Protein 4USA (pdb70)

Organism: Megalodesulfovibrio gigas (NCBI:txid879)

B-factor: mean 15.44, std 10.73, range [4.7, 151.15]

Nearest PDB structures (foldseek):
  4c7z-assembly1_A  TM=1.001E+00  e=0.000E+00  Megalodesulfovibrio gigas
  1dgj-assembly1_A  TM=9.928E-01  e=0.000E+00  Desulfovibrio desulfuricans
  3zyv-assembly2_C  TM=8.723E-01  e=9.857E-72  Mus musculus
  7dqx-assembly1_D  TM=8.666E-01  e=4.915E-52  Paenarthrobacter nicotinovorans
  3hrd-assembly1_E  TM=9.427E-01  e=1.281E-42  Eubacterium barkeri

CATH classification: 3.10.20.30 (+6 more: 1.10.150.120, 3.90.1170.50, 3.30.365.10)

Foldseek 3Di:
DDWAFEAELRRTDGDDDDQQDFQLCCCCQVVVLLLQFAFFLPQQAQLRWKAKQLDTGRRSPDGNVNRHRHIYIYFLLSCAALVGHALLLLLCQLLLVFQLLSLQRRLSNQLVSQCVVPLQDDLVSSQVSCQVSNHAALFFLCLSSSRSSNRSSCCVVVNDPSCVSHDDQDPVNALFQAFNGFPCSNCSNSSNAQFQVSVVSVDDQQAWEKDFLWAQALKWFWDDKALVVLCPFPFWDDKAFLVLFQFQQFFALVCPDPQFQDRRRQHGNAHTMHQATGGGGMMIIGRDNVSNHVSSVVMDIDIGGDDFFQAQVSLQPPPHDDRRPPARQFGAKFKAWFADDCPVLQVPFPDKDKDKFKFFWFASPQSHFWKKKWAQDPVRAIEIETQAQFFLVRLNRQCNRRPHDSVRYKYFYGSARFDQFLNPDDFCRNVNSSVNVSVNTMYMYGDHLLCSQQRTATAWMKTKMKMWGHHLVLETEEMEMEIETEFEARCNCQNVLQLVLLQAQVFFFFYRGYIYMYIYGYGSGGGHTDGQQRNLLNRQLRNFLRLLVRCVVSVHDSLVSSLVTGADPPGAGSQRHHAQDGCSNVLSVVCVVVQVVLQVVQVVPADPFKFKFKFKGKFKFFAAFFFWGKFKWKWFQDPVRAIEIFAQRARSSLRPSLLLLLLLCVLQVVQPHNSVSYHYDGHMPVPGTSRGGPPRLHCQFHVSVFSSQNSNQQQVQQADPVGHGHHPVRQVVVVGDGMGMGMDIPNQWDAQDRHNSHTRTHLHMKIKMKMWMWIARLVQQDIATAAMEIAIAFFTGSHVSSQSSLLSSLLQVLLQSAAFAHSSDSPQCSRCVSRRPDRSRRRHSHYYYHYPYRFGPRGRNRGGGRNNRNNSHSSSRVQRGVCRGQVFHDRYDHSYRVNSNVRNVD

Sequence (906 aa):
MIQKVITTVNGIIEQQNLLFVDAEALLSDVLRQQLGLTGVKVGCEQQGQCGACSVILDGKVVRACVTKMKRVADGAQITTIEGVGQPPEENLHPLQKAWVLHGGAQCGFCSPGFIVSAKGLLDTNADPSREDVRDWFQKHRNACRCTGYKPLVDAVMDAAAVINGKKPETDLEFKMPADGRIIWGSKYPRPTAVAKVTGTLDYGADLGLKKMPAAGGTLHLAMVQAKVSHANIKGIDTSEALTMPGVHSVITHKDVKKKGKNRITGLITFPTNKGDGWDRPPILDDEKVFQYGDCIALVCADSEANARAAAEKVKVDLLEELPAYMSGPAAAAEDAIEIHPGTPNVYFEQPIVKGEDTGPIFASADVVTVEGDFYVGRQPHMPIEPDVAFAYMGDDGKCYIHSKSIGVHLHLYMIAPGVGLEPDQLVLVANPMGGTFGYKFFSPTSEALVAVAAMATGRPVHLRYNYQQQQQQYTGKRSPWEMNVKKFAAKKDGTLLAMESDWLVDHGPYSEFGDLLTLRGAQFIGAGYNIPNIRGLGRRTVATNHVWGSAFRGYGAPQSMFASECLMDMLAEKLGMDPLELRYKNAYRPGDTNPTGQEPEVFSLPDDMIDQLRPKKYQAALEKAQKESTATHKKKKGVGISIGVYGSGLLDGPDASEAWAELNADGTITVHTAWEDHGQGADIGCVGTAHEALRPMGVAPEKIKKFTWPNTATTPNSGPSGGSRQQVMTGNAIRVACENLLKKACEKPPGGGGYYTYDELKAADKPTKITGNWTASSGATHCDAVTGLGKPFVVYMYGVFMAEVTVDVATGQQTTVDGMMTLMADLGSLCNQLATDGQIYGGLAQGIGLALSEDFEDDIKKHATLVGAGFPFIKQQIPDKKLDIVYVNHPRPDGPFGASGVGELPLTSPHAAIINAIKSATGVVRIYRLPAYPEKVLLEALKA

Secondary structure (DSSP, 8-state):
-EEEEEEETTEEEEEEE-TTSBHHHIIIIIS--TTS--SSSSSSS-TTEEEETTEEEEGGG-BGGGS-TT-EEE-HHHH-BTTB--HHHHHHHHHT--SS-TTHHHHHHHHHHHHHH-SS--HHHHHHHHHHTT---SSS-SHHHHHHHHHHHHHHTTSS-GGGGS----TT---TTB-PPPTTHHHHHHT-S--HHHHHHTS-TTPEEEEEEE-SSSSEEEEEEE-HHHHTSTTEEEEE-GGG--S-SEE--SS--TT-SS-S--EE----EE-STT-EEEEEEESSHHHHHHHHTT-EEEEEE-----SHHHHHSTTPPPSSTTS-SEEEEEEEEESS-HHHHHHH-SEEEEEEEEE-------SSPPEEEEEE-TTS-EEEEE--S-HHHHHHHHHHHHT--GGGEEEEEPP-S--TTGGGS-SSHHHHHHHHHHHSS-EEEE--HHHHHHSS-BPPPEEEEEEEEE-TT--EEEEEEEEEEE-TT--TTHHHHHHHHHHHTTTTB---EEEEEEEEE--SSPPB---TTTTHHHHHHHHHHHHHHHHHHHT--HHHHHHHHB--TT---TTSPPPS---HHHHHHHHHHHHHHHHHHHHHH--SSEEEEEEEEEEEEESSSTTT-EEEEEEEE-TTS-EEEE-----SSS-HHHHHHHHHHHHHGGGT--GGGEEE---BTTTS-----S-TT-HHHHHHHHHHHHHHHHHHHHBPTTSSB--HHHHHHTT---EEEEEEE-TT-BPPPTTT--SB--S-EEEEEEEEEEEEETTT--EEEEEEEEEEE-SS-SBHHHHHHHHHHHHHHHHHHHHT----STTGGGSTTTTT---GGGS-S-EEEEE-----TTSGGG----TTGGGSSHHHHHHHHHHHHHS----BS---HHHHHHHHH-

Radius of gyration: 27.02 Å; Cα contacts (8 Å, |Δi|>4): 2556; chains: 1; bounding box: 62×77×76 Å

Solvent-accessible surface area: 29485 Å² total

InterPro domains:
  IPR000674 Aldehyde oxidase/xanthine dehydrogenase, a/b hammerhead [PF01315] (191-308)
  IPR000674 Aldehyde oxidase/xanthine dehydrogenase, a/b hammerhead [SM01008] (190-308)
  IPR001041 2Fe-2S ferredoxin-type iron-sulfur binding domain [PF00111] (6-60)
  IPR001041 2Fe-2S ferredoxin-type iron-sulfur binding domain [PS51085] (2-79)
  IPR001041 2Fe-2S ferredoxin-type iron-sulfur binding domain [cd00207] (5-74)
  IPR002888 [2Fe-2S]-binding [PF01799] (75-149)
  IPR006058 2Fe-2S ferredoxin, iron-sulphur binding site [PS00197] (40-48)
  IPR008274 Aldehyde oxidase/xanthine dehydrogenase, first molybdopterin binding domain [PF02738] (325-567)
  IPR012675 Beta-grasp domain superfamily [G3DSA:3.10.20.30] (1-74)
  IPR016208 Aldehyde oxidase/xanthine dehydrogenase-like [PTHR11908] (187-904)
  IPR036010 2Fe-2S ferredoxin-like superfamily [SSF54292] (6-89)
  IPR036856 Aldehyde oxidase/xanthine dehydrogenase, a/b hammerhead superfamily [SSF54665] (166-330)
  IPR036884 [2Fe-2S]-binding domain superfamily [SSF47741] (86-190)
  IPR037165 Aldehyde oxidase/xanthine dehydrogenase, molybdopterin binding domain superfamily [SSF56003] (314-906)
  IPR046867 Aldehyde oxidase/xanthine dehydrogenase, second molybdopterin binding domain [PF20256] (594-845)
  IPR054705 Molybdopterin-dependent aldehyde oxidoreductase [NF045668] (2-906)

Structure (mmCIF, N/CA/C/O backbone):
data_4USA
#
_entry.id   4USA
#
_cell.length_a   143.143
_cell.length_b   143.143
_cell.length_c   161.954
_cell.angle_alpha   90.00
_cell.angle_beta   90.00
_cell.angle_gamma   120.00
#
_symmetry.space_group_name_H-M   'P 61 2 2'
#
loop_
_entity.id
_entity.type
_entity.pdbx_description
1 polymer 'ALDEHYDE OXIDOREDUCTASE'
2 non-polymer 'FE2/S2 (INORGANIC) CLUSTER'
3 non-polymer 'ISOPROPYL ALCOHOL'
4 non-polymer 'BICARBONATE ION'
5 non-polymer 'MAGNESIUM ION'
6 non-polymer 'CHLORIDE ION'
7 non-polymer '(MOLYBDOPTERIN-CYTOSINE DINUCLEOTIDE-S,S)-DIOXO-AQUA-MOLYBDENUM(V)'
8 non-polymer 'HYDROCINNAMIC ACID'
9 water water
#
loop_
_atom_site.group_PDB
_atom_site.id
_atom_site.type_symbol
_atom_site.label_atom_id
_atom_site.label_alt_id
_atom_site.label_comp_id
_atom_site.label_asym_id
_atom_site.label_entity_id
_atom_site.label_seq_id
_atom_site.pdbx_PDB_ins_code
_atom_site.Cartn_x
_atom_site.Cartn_y
_atom_site.Cartn_z
_atom_site.occupancy
_atom_site.B_iso_or_equiv
_atom_site.auth_seq_id
_atom_site.auth_comp_id
_atom_site.auth_asym_id
_atom_site.auth_atom_id
_atom_site.pdbx_PDB_model_num
ATOM 1 N N . MET A 1 1 ? -32.090 19.951 -23.448 1.00 15.97 1 MET A N 1
ATOM 2 C CA . MET A 1 1 ? -32.093 21.421 -23.814 1.00 14.05 1 MET A CA 1
ATOM 3 C C . MET A 1 1 ? -33.522 21.806 -23.989 1.00 12.04 1 MET A C 1
ATOM 4 O O . MET A 1 1 ? -34.371 20.960 -24.307 1.00 13.15 1 MET A O 1
ATOM 9 N N . ILE A 1 2 ? -33.807 23.089 -23.817 1.00 11.60 2 ILE A N 1
ATOM 10 C CA . ILE A 1 2 ? -35.157 23.605 -24.032 1.00 11.56 2 ILE A CA 1
ATOM 11 C C . ILE A 1 2 ? -35.086 24.967 -24.712 1.00 11.20 2 ILE A C 1
ATOM 12 O O . ILE A 1 2 ? -34.170 25.769 -24.474 1.00 12.37 2 ILE A O 1
ATOM 21 N N . GLN A 1 3 ? -36.075 25.229 -25.565 1.00 10.88 3 GLN A N 1
ATOM 22 C CA . GLN A 1 3 ? -36.317 26.546 -26.137 1.00 10.46 3 GLN A CA 1
ATOM 23 C C . GLN A 1 3 ? -37.143 27.339 -25.160 1.00 11.65 3 GLN A C 1
ATOM 24 O O . GLN A 1 3 ? -38.177 26.851 -24.676 1.00 14.54 3 GLN A O 1
ATOM 30 N N . LYS A 1 4 ? -36.758 28.583 -24.915 1.00 11.05 4 LYS A N 1
ATOM 31 C CA . LYS A 1 4 ? -37.540 29.503 -24.098 1.00 13.31 4 LYS A CA 1
ATOM 32 C C . LYS A 1 4 ? -37.597 30.832 -24.809 1.00 13.20 4 LYS A C 1
ATOM 33 O O . LYS A 1 4 ? -36.549 31.459 -25.056 1.00 16.68 4 LYS A O 1
ATOM 39 N N . VAL A 1 5 ? -38.792 31.306 -25.080 1.00 12.38 5 VAL A N 1
ATOM 40 C CA . VAL A 1 5 ? -38.988 32.580 -25.764 1.00 11.95 5 VAL A CA 1
ATOM 41 C C . VAL A 1 5 ? -39.377 33.566 -24.685 1.00 12.11 5 VAL A C 1
ATOM 42 O O . VAL A 1 5 ? -40.441 33.408 -24.052 1.00 13.83 5 VAL A O 1
ATOM 46 N N . ILE A 1 6 ? -38.507 34.537 -24.434 1.00 11.00 6 ILE A N 1
ATOM 47 C CA . ILE A 1 6 ? -38.674 35.492 -23.358 1.00 10.86 6 ILE A CA 1
ATOM 48 C C . ILE A 1 6 ? -38.337 36.859 -23.886 1.00 10.47 6 ILE A C 1
ATOM 49 O O . ILE A 1 6 ? -37.996 37.015 -25.062 1.00 12.44 6 ILE A O 1
ATOM 54 N N . THR A 1 7 ? -38.456 37.881 -23.061 1.00 9.93 7 THR A N 1
ATOM 55 C CA A THR A 1 7 ? -38.061 39.233 -23.406 0.70 9.73 7 THR A CA 1
ATOM 56 C CA B THR A 1 7 ? -37.962 39.182 -23.472 0.30 10.47 7 THR A CA 1
ATOM 57 C C . THR A 1 7 ? -36.907 39.649 -22.508 1.00 9.99 7 THR A C 1
ATOM 58 O O . THR A 1 7 ? -37.044 39.558 -21.280 1.00 11.62 7 THR A O 1
ATOM 65 N N . VAL A 1 8 ? -35.807 40.111 -23.094 1.00 9.00 8 VAL A N 1
ATOM 66 C CA . VAL A 1 8 ? -34.648 40.564 -22.345 1.00 9.24 8 VAL A CA 1
ATOM 67 C C . VAL A 1 8 ? -34.398 42.012 -22.748 1.00 9.22 8 VAL A C 1
ATOM 68 O O . VAL A 1 8 ? -34.214 42.315 -23.923 1.00 9.83 8 VAL A O 1
ATOM 72 N N . ASN A 1 9 ? -34.439 42.928 -21.778 1.00 8.99 9 ASN A N 1
ATOM 73 C CA . ASN A 1 9 ? -34.255 44.343 -22.052 1.00 10.19 9 ASN A CA 1
ATOM 74 C C . ASN A 1 9 ? -35.167 44.834 -23.161 1.00 10.55 9 ASN A C 1
ATOM 75 O O . ASN A 1 9 ? -34.768 45.626 -24.017 1.00 11.93 9 ASN A O 1
ATOM 80 N N . GLY A 1 10 ? -36.407 44.348 -23.135 1.00 10.87 10 GLY A N 1
ATOM 81 C CA . GLY A 1 10 ? -37.402 44.799 -24.067 1.00 11.90 10 GLY A CA 1
ATOM 82 C C . GLY A 1 10 ? -37.418 44.128 -25.402 1.00 12.40 10 GLY A C 1
ATOM 83 O O . GLY A 1 10 ? -38.302 44.458 -26.194 1.00 15.81 10 GLY A O 1
ATOM 84 N N . ILE A 1 11 ? -36.505 43.209 -25.670 1.00 10.95 11 ILE A N 1
ATOM 85 C CA A ILE A 1 11 ? -36.382 42.586 -26.973 0.60 12.12 11 ILE A CA 1
ATOM 86 C CA B ILE A 1 11 ? -36.338 42.584 -26.981 0.40 11.94 11 ILE A CA 1
ATOM 87 C C . ILE A 1 11 ? -36.657 41.100 -26.830 1.00 10.94 11 ILE A C 1
ATOM 88 O O . ILE A 1 11 ? -36.061 40.415 -25.979 1.00 11.15 11 ILE A O 1
ATOM 97 N N . GLU A 1 12 ? -37.527 40.572 -27.685 1.00 11.17 12 GLU A N 1
ATOM 98 C CA . GLU A 1 12 ? -37.801 39.137 -27.649 1.00 11.15 12 GLU A CA 1
ATOM 99 C C . GLU A 1 12 ? -36.531 38.360 -28.011 1.00 10.38 12 GLU A C 1
ATOM 100 O O . GLU A 1 12 ? -35.838 38.657 -28.969 1.00 11.59 12 GLU A O 1
ATOM 106 N N . GLN A 1 13 ? -36.282 37.336 -27.196 1.00 10.30 13 GLN A N 1
ATOM 107 C CA A GLN A 1 13 ? -35.137 36.430 -27.368 0.70 10.85 13 GLN A CA 1
ATOM 108 C CA B GLN A 1 13 ? -35.156 36.472 -27.335 0.30 11.16 13 GLN A CA 1
ATOM 109 C C . GLN A 1 13 ? -35.618 35.023 -27.475 1.00 11.46 13 GLN A C 1
ATOM 110 O O . GLN A 1 13 ? -36.338 34.523 -26.593 1.00 13.67 13 GLN A O 1
ATOM 121 N N . ASN A 1 14 ? -35.174 34.366 -28.536 1.00 10.27 14 ASN A N 1
ATOM 122 C CA . ASN A 1 14 ? -35.439 32.960 -28.797 1.00 9.94 14 ASN A CA 1
ATOM 123 C C . ASN A 1 14 ? -34.287 32.143 -28.230 1.00 10.17 14 ASN A C 1
ATOM 124 O O . ASN A 1 14 ? -33.298 31.927 -28.927 1.00 13.30 14 ASN A O 1
ATOM 129 N N . LEU A 1 15 ? -34.398 31.766 -26.958 1.00 10.30 15 LEU A N 1
ATOM 130 C CA A LEU A 1 15 ? -33.253 31.204 -26.240 0.80 11.37 15 LEU A CA 1
ATOM 131 C CA B LEU A 1 15 ? -33.307 31.247 -26.174 0.20 11.33 15 LEU A CA 1
ATOM 132 C C . LEU A 1 15 ? -33.245 29.708 -26.239 1.00 11.36 15 LEU A C 1
ATOM 133 O O . LEU A 1 15 ? -34.283 29.047 -26.145 1.00 13.92 15 LEU A O 1
ATOM 142 N N . PHE A 1 16 ? -32.047 29.165 -26.346 1.00 9.87 16 PHE A N 1
ATOM 143 C CA . PHE A 1 16 ? -31.821 27.729 -26.267 1.00 10.16 16 PHE A CA 1
ATOM 144 C C . PHE A 1 16 ? -30.876 27.469 -25.111 1.00 10.70 16 PHE A C 1
ATOM 145 O O . PHE A 1 16 ? -29.730 27.922 -25.158 1.00 11.06 16 PHE A O 1
ATOM 153 N N . VAL A 1 17 ? -31.389 26.824 -24.072 1.00 10.52 17 VAL A N 1
ATOM 154 C CA . VAL A 1 17 ? -30.676 26.693 -22.819 1.00 10.07 17 VAL A CA 1
ATOM 155 C C . VAL A 1 17 ? -30.788 25.310 -22.239 1.00 10.52 17 VAL A C 1
ATOM 156 O O . VAL A 1 17 ? -31.720 24.567 -22.518 1.00 12.33 17 VAL A O 1
ATOM 160 N N . ASP A 1 18 ? -29.837 25.006 -21.374 1.00 10.69 18 ASP A N 1
ATOM 161 C CA . ASP A 1 18 ? -29.965 23.908 -20.433 1.00 11.69 18 ASP A CA 1
ATOM 162 C C . ASP A 1 18 ? -30.819 24.396 -19.267 1.00 11.79 18 ASP A C 1
ATOM 163 O O . ASP A 1 18 ? -30.554 25.454 -18.700 1.00 11.86 18 ASP A O 1
ATOM 172 N N . ALA A 1 19 ? -31.826 23.630 -18.863 1.00 13.13 19 ALA A N 1
ATOM 173 C CA . ALA A 1 19 ? -32.703 24.039 -17.770 1.00 13.38 19 ALA A CA 1
ATOM 174 C C . ALA A 1 19 ? -31.938 24.199 -16.433 1.00 12.57 19 ALA A C 1
ATOM 175 O O . ALA A 1 19 ? -32.386 24.939 -15.561 1.00 13.96 19 ALA A O 1
ATOM 177 N N . GLU A 1 20 ? -30.811 23.514 -16.312 1.00 12.42 20 GLU A N 1
ATOM 178 C CA . GLU A 1 20 ? -29.960 23.620 -15.140 1.00 13.68 20 GLU A CA 1
ATOM 179 C C . GLU A 1 20 ? -28.947 24.743 -15.194 1.00 13.13 20 GLU A C 1
ATOM 180 O O . GLU A 1 20 ? -28.312 25.007 -14.208 1.00 14.87 20 GLU A O 1
ATOM 186 N N . ALA A 1 21 ? -28.792 25.388 -16.351 1.00 12.33 21 ALA A N 1
ATOM 187 C CA . ALA A 1 21 ? -27.820 26.466 -16.487 1.00 11.72 21 ALA A CA 1
ATOM 188 C C . ALA A 1 21 ? -28.220 27.639 -15.598 1.00 11.15 21 ALA A C 1
ATOM 189 O O . ALA A 1 21 ? -29.405 27.908 -15.362 1.00 11.90 21 ALA A O 1
ATOM 191 N N . LEU A 1 22 ? -27.192 28.351 -15.147 1.00 10.42 22 LEU A N 1
ATOM 192 C CA . LEU A 1 22 ? -27.406 29.553 -14.365 1.00 10.51 22 LEU A CA 1
ATOM 193 C C . LEU A 1 22 ? -27.726 30.739 -15.259 1.00 9.94 22 LEU A C 1
ATOM 194 O O . LEU A 1 22 ? -27.069 30.960 -16.293 1.00 10.62 22 LEU A O 1
ATOM 199 N N . LEU A 1 23 ? -28.691 31.545 -14.839 1.00 9.89 23 LEU A N 1
ATOM 200 C CA . LEU A 1 23 ? -29.092 32.715 -15.604 1.00 9.85 23 LEU A CA 1
ATOM 201 C C . LEU A 1 23 ? -27.901 33.645 -15.815 1.00 9.32 23 LEU A C 1
ATOM 202 O O . LEU A 1 23 ? -27.784 34.270 -16.870 1.00 10.17 23 LEU A O 1
ATOM 207 N N . SER A 1 24 ? -27.019 33.779 -14.817 1.00 9.57 24 SER A N 1
ATOM 208 C CA . SER A 1 24 ? -25.860 34.636 -15.005 1.00 10.09 24 SER A CA 1
ATOM 209 C C . SER A 1 24 ? -25.007 34.197 -16.200 1.00 9.60 24 SER A C 1
ATOM 210 O O . SER A 1 24 ? -24.515 35.023 -16.954 1.00 9.89 24 SER A O 1
ATOM 213 N N . ASP A 1 25 ? -24.772 32.897 -16.325 1.00 10.39 25 ASP A N 1
ATOM 214 C CA . ASP A 1 25 ? -23.996 32.377 -17.451 1.00 11.07 25 ASP A CA 1
ATOM 215 C C . ASP A 1 25 ? -24.714 32.572 -18.763 1.00 10.71 25 ASP A C 1
ATOM 216 O O . ASP A 1 25 ? -24.109 32.939 -19.769 1.00 11.51 25 ASP A O 1
ATOM 221 N N . VAL A 1 26 ? -26.015 32.311 -18.780 1.00 10.24 26 VAL A N 1
ATOM 222 C CA . VAL A 1 26 ? -26.777 32.507 -20.011 1.00 10.44 26 VAL A CA 1
ATOM 223 C C . VAL A 1 26 ? -26.674 33.956 -20.463 1.00 9.81 26 VAL A C 1
ATOM 224 O O . VAL A 1 26 ? -26.400 34.238 -21.624 1.00 10.31 26 VAL A O 1
ATOM 228 N N . LEU A 1 27 ? -26.946 34.881 -19.550 1.00 9.00 27 LEU A N 1
ATOM 229 C CA . LEU A 1 27 ? -26.935 36.285 -19.894 1.00 9.02 27 LEU A CA 1
ATOM 230 C C . LEU A 1 27 ? -25.552 36.743 -20.347 1.00 8.34 27 LEU A C 1
ATOM 231 O O . LEU A 1 27 ? -25.417 37.418 -21.369 1.00 9.10 27 LEU A O 1
ATOM 236 N N . ARG A 1 28 ? -24.525 36.405 -19.557 1.00 8.37 28 ARG A N 1
ATOM 237 C CA . ARG A 1 28 ? -23.166 36.872 -19.891 1.00 8.54 28 ARG A CA 1
ATOM 238 C C . ARG A 1 28 ? -22.585 36.215 -21.116 1.00 9.31 28 ARG A C 1
ATOM 239 O O . ARG A 1 28 ? -22.025 36.880 -21.991 1.00 11.12 28 ARG A O 1
ATOM 247 N N . GLN A 1 29 ? -22.682 34.884 -21.148 1.00 9.89 29 GLN A N 1
ATOM 248 C CA . GLN A 1 29 ? -21.989 34.086 -22.164 1.00 10.78 29 GLN A CA 1
ATOM 249 C C . GLN A 1 29 ? -22.800 33.911 -23.426 1.00 10.62 29 GLN A C 1
ATOM 250 O O . GLN A 1 29 ? -22.310 34.115 -24.532 1.00 13.58 29 GLN A O 1
ATOM 256 N N . GLN A 1 30 ? -24.039 33.466 -23.301 1.00 9.33 30 GLN A N 1
ATOM 257 C CA . GLN A 1 30 ? -24.842 33.246 -24.490 1.00 9.52 30 GLN A CA 1
ATOM 258 C C . GLN A 1 30 ? -25.295 34.557 -25.106 1.00 9.71 30 GLN A C 1
ATOM 259 O O . GLN A 1 30 ? -25.308 34.668 -26.350 1.00 11.34 30 GLN A O 1
ATOM 265 N N . LEU A 1 31 ? -25.666 35.545 -24.280 1.00 9.90 31 LEU A N 1
ATOM 266 C CA . LEU A 1 31 ? -26.228 36.790 -24.802 1.00 10.00 31 LEU A CA 1
ATOM 267 C C . LEU A 1 31 ? -25.271 37.960 -24.769 1.00 10.19 31 LEU A C 1
ATOM 268 O O . LEU A 1 31 ? -25.623 39.026 -25.254 1.00 11.83 31 LEU A O 1
ATOM 273 N N . GLY A 1 32 ? -24.082 37.788 -24.207 1.00 9.64 32 GLY A N 1
ATOM 274 C CA . GLY A 1 32 ? -23.095 38.870 -24.219 1.00 10.14 32 GLY A CA 1
ATOM 275 C C . GLY A 1 32 ? -23.366 40.019 -23.266 1.00 9.45 32 GLY A C 1
ATOM 276 O O . GLY A 1 32 ? -22.752 41.086 -23.417 1.00 10.75 32 GLY A O 1
ATOM 277 N N . LEU A 1 33 ? -24.257 39.825 -22.311 1.00 8.91 33 LEU A N 1
ATOM 278 C CA . LEU A 1 33 ? -24.666 40.889 -21.384 1.00 9.21 33 LEU A CA 1
ATOM 279 C C . LEU A 1 33 ? -23.733 40.901 -20.199 1.00 8.74 33 LEU A C 1
ATOM 280 O O . LEU A 1 33 ? -24.083 40.533 -19.066 1.00 9.29 33 LEU A O 1
ATOM 285 N N . THR A 1 34 ? -22.506 41.358 -20.459 1.00 8.86 34 THR A N 1
ATOM 286 C CA . THR A 1 34 ? -21.475 41.366 -19.427 1.00 9.02 34 THR A CA 1
ATOM 287 C C . THR A 1 34 ? -21.673 42.493 -18.424 1.00 8.35 34 THR A C 1
ATOM 288 O O . THR A 1 34 ? -20.929 42.554 -17.453 1.00 8.66 34 THR A O 1
ATOM 292 N N . GLY A 1 35 ? -22.701 43.320 -18.603 1.00 8.36 35 GLY A N 1
ATOM 293 C CA . GLY A 1 35 ? -23.140 44.209 -17.551 1.00 8.61 35 GLY A CA 1
ATOM 294 C C . GLY A 1 35 ? -23.705 43.522 -16.336 1.00 8.29 35 GLY A C 1
ATOM 295 O O . GLY A 1 35 ? -23.837 44.159 -15.287 1.00 9.10 35 GLY A O 1
ATOM 296 N N . VAL A 1 36 ? -24.077 42.238 -16.468 1.00 8.01 36 VAL A N 1
ATOM 297 C CA . VAL A 1 36 ? -24.454 41.417 -15.318 1.00 8.01 36 VAL A CA 1
ATOM 298 C C . VAL A 1 36 ? -23.145 40.954 -14.689 1.00 8.22 36 VAL A C 1
ATOM 299 O O . VAL A 1 36 ? -22.483 40.068 -15.240 1.00 9.21 36 VAL A O 1
ATOM 303 N N . LYS A 1 37 ? -22.747 41.550 -13.583 1.00 8.22 37 LYS A N 1
ATOM 304 C CA . LYS A 1 37 ? -21.456 41.231 -12.986 1.00 8.01 37 LYS A CA 1
ATOM 305 C C . LYS A 1 37 ? -21.585 40.061 -12.050 1.00 8.01 37 LYS A C 1
ATOM 306 O O . LYS A 1 37 ? -22.557 39.947 -11.320 1.00 9.47 37 LYS A O 1
ATOM 312 N N . VAL A 1 38 ? -20.559 39.216 -12.055 1.00 8.19 38 VAL A N 1
ATOM 313 C CA . VAL A 1 38 ? -20.495 38.062 -11.165 1.00 8.07 38 VAL A CA 1
ATOM 314 C C . VAL A 1 38 ? -19.255 38.157 -10.298 1.00 8.73 38 VAL A C 1
ATOM 315 O O . VAL A 1 38 ? -18.114 38.282 -10.800 1.00 8.61 38 VAL A O 1
ATOM 319 N N . GLY A 1 39 ? -19.508 38.135 -8.982 1.00 8.69 39 GLY A N 1
ATOM 320 C CA . GLY A 1 39 ? -18.460 38.175 -7.967 1.00 10.08 39 GLY A CA 1
ATOM 321 C C . GLY A 1 39 ? -18.412 36.854 -7.231 1.00 9.52 39 GLY A C 1
ATOM 322 O O . GLY A 1 39 ? -17.676 35.962 -7.585 1.00 11.73 39 GLY A O 1
ATOM 323 N N . CYS A 1 40 ? -19.217 36.744 -6.181 1.00 9.17 40 CYS A N 1
ATOM 324 C CA . CYS A 1 40 ? -19.171 35.612 -5.236 1.00 9.83 40 CYS A CA 1
ATOM 325 C C . CYS A 1 40 ? -19.656 34.283 -5.821 1.00 9.57 40 CYS A C 1
ATOM 326 O O . CYS A 1 40 ? -19.223 33.233 -5.332 1.00 10.73 40 CYS A O 1
ATOM 329 N N . GLU A 1 41 ? -20.573 34.323 -6.796 1.00 9.47 41 GLU A N 1
ATOM 330 C CA . GLU A 1 41 ? -21.213 33.109 -7.341 1.00 10.34 41 GLU A CA 1
ATOM 331 C C . GLU A 1 41 ? -22.002 32.312 -6.348 1.00 10.94 41 GLU A C 1
ATOM 332 O O . GLU A 1 41 ? -22.336 31.177 -6.635 1.00 13.09 41 GLU A O 1
ATOM 338 N N . GLN A 1 42 ? -22.377 32.907 -5.215 1.00 10.84 42 GLN A N 1
ATOM 339 C CA A GLN A 1 42 ? -23.045 32.168 -4.162 0.70 12.01 42 GLN A CA 1
ATOM 340 C CA B GLN A 1 42 ? -23.022 32.180 -4.122 0.30 12.46 42 GLN A CA 1
ATOM 341 C C . GLN A 1 42 ? -24.245 32.888 -3.587 1.00 10.87 42 GLN A C 1
ATOM 342 O O . GLN A 1 42 ? -24.720 32.528 -2.511 1.00 13.70 42 GLN A O 1
ATOM 353 N N . GLY A 1 43 ? -24.754 33.889 -4.303 1.00 10.32 43 GLY A N 1
ATOM 354 C CA . GLY A 1 43 ? -25.978 34.554 -3.872 1.00 10.81 43 GLY A CA 1
ATOM 355 C C . GLY A 1 43 ? -25.792 35.532 -2.731 1.00 10.24 43 GLY A C 1
ATOM 356 O O . GLY A 1 43 ? -26.794 35.939 -2.156 1.00 12.38 43 GLY A O 1
ATOM 357 N N . GLN A 1 44 ? -24.560 35.920 -2.409 1.00 9.23 44 GLN A N 1
ATOM 358 C CA . GLN A 1 44 ? -24.267 36.743 -1.238 1.00 9.79 44 GLN A CA 1
ATOM 359 C C . GLN A 1 44 ? -23.923 38.185 -1.503 1.00 9.79 44 GLN A C 1
ATOM 360 O O . GLN A 1 44 ? -23.862 38.924 -0.552 1.00 12.47 44 GLN A O 1
ATOM 366 N N . CYS A 1 45 ? -23.721 38.595 -2.755 1.00 9.56 45 CYS A N 1
ATOM 367 C CA . CYS A 1 45 ? -23.159 39.934 -3.055 1.00 9.32 45 CYS A CA 1
ATOM 368 C C . CYS A 1 45 ? -24.044 40.811 -3.884 1.00 8.33 45 CYS A C 1
ATOM 369 O O . CYS A 1 45 ? -23.784 42.008 -3.932 1.00 8.89 45 CYS A O 1
ATOM 372 N N . GLY A 1 46 ? -25.040 40.249 -4.573 1.00 8.75 46 GLY A N 1
ATOM 373 C CA . GLY A 1 46 ? -25.925 41.076 -5.381 1.00 9.09 46 GLY A CA 1
ATOM 374 C C . GLY A 1 46 ? -25.400 41.617 -6.689 1.00 8.08 46 GLY A C 1
ATOM 375 O O . GLY A 1 46 ? -26.145 42.288 -7.415 1.00 8.67 46 GLY A O 1
ATOM 376 N N . ALA A 1 47 ? -24.124 41.383 -7.027 1.00 8.05 47 ALA A N 1
ATOM 377 C CA . ALA A 1 47 ? -23.553 42.017 -8.200 1.00 7.95 47 ALA A CA 1
ATOM 378 C C . ALA A 1 47 ? -24.290 41.614 -9.495 1.00 7.83 47 ALA A C 1
ATOM 379 O O . ALA A 1 47 ? -24.319 42.376 -10.466 1.00 8.12 47 ALA A O 1
ATOM 381 N N . CYS A 1 48 ? -24.856 40.405 -9.469 1.00 7.75 48 CYS A N 1
ATOM 382 C CA . CYS A 1 48 ? -25.528 39.786 -10.591 1.00 7.88 48 CYS A CA 1
ATOM 383 C C . CYS A 1 48 ? -27.039 40.004 -10.557 1.00 8.13 48 CYS A C 1
ATOM 384 O O . CYS A 1 48 ? -27.802 39.289 -11.231 1.00 8.83 48 CYS A O 1
ATOM 387 N N . SER A 1 49 ? -27.496 41.006 -9.811 1.00 8.12 49 SER A N 1
ATOM 388 C CA . SER A 1 49 ? -28.926 41.280 -9.707 1.00 8.46 49 SER A CA 1
ATOM 389 C C . SER A 1 49 ? -29.514 41.587 -11.067 1.00 8.21 49 SER A C 1
ATOM 390 O O . SER A 1 49 ? -28.979 42.412 -11.818 1.00 9.30 49 SER A O 1
ATOM 393 N N . VAL A 1 50 ? -30.656 40.966 -11.344 1.00 8.63 50 VAL A N 1
ATOM 394 C CA . VAL A 1 50 ? -31.437 41.246 -12.525 1.00 8.85 50 VAL A CA 1
ATOM 395 C C . VAL A 1 50 ? -32.901 41.317 -12.086 1.00 9.19 50 VAL A C 1
ATOM 396 O O . VAL A 1 50 ? -33.281 40.780 -11.048 1.00 10.47 50 VAL A O 1
ATOM 400 N N . ILE A 1 51 ? -33.734 41.956 -12.907 1.00 8.92 51 ILE A N 1
ATOM 401 C CA . ILE A 1 51 ? -35.184 41.924 -12.660 1.00 10.00 51 ILE A CA 1
ATOM 402 C C . ILE A 1 51 ? -35.776 40.808 -13.506 1.00 9.78 51 ILE A C 1
ATOM 403 O O . ILE A 1 51 ? -35.587 40.797 -14.713 1.00 11.01 51 ILE A O 1
ATOM 408 N N . LEU A 1 52 ? -36.470 39.882 -12.857 1.00 10.03 52 LEU A N 1
ATOM 409 C CA . LEU A 1 52 ? -37.144 38.770 -13.505 1.00 10.10 52 LEU A CA 1
ATOM 410 C C . LEU A 1 52 ? -38.605 38.863 -13.103 1.00 10.96 52 LEU A C 1
ATOM 411 O O . LEU A 1 52 ? -38.945 38.720 -11.915 1.00 11.49 52 LEU A O 1
ATOM 416 N N . ASP A 1 53 ? -39.473 39.194 -14.046 1.00 11.31 53 ASP A N 1
ATOM 417 C CA . ASP A 1 53 ? -40.922 39.285 -13.766 1.00 12.79 53 ASP A CA 1
ATOM 418 C C . ASP A 1 53 ? -41.211 40.137 -12.538 1.00 13.04 53 ASP A C 1
ATOM 419 O O . ASP A 1 53 ? -41.992 39.767 -11.667 1.00 14.44 53 ASP A O 1
ATOM 424 N N . GLY A 1 54 ? -40.547 41.280 -12.502 1.00 12.79 54 GLY A N 1
ATOM 425 C CA . GLY A 1 54 ? -40.788 42.283 -11.468 1.00 14.00 54 GLY A CA 1
ATOM 426 C C . GLY A 1 54 ? -40.085 42.083 -10.153 1.00 14.63 54 GLY A C 1
ATOM 427 O O . GLY A 1 54 ? -40.205 42.920 -9.278 1.00 18.45 54 GLY A O 1
ATOM 428 N N . LYS A 1 55 ? -39.360 40.987 -10.007 1.00 11.85 55 LYS A N 1
ATOM 429 C CA . LYS A 1 55 ? -38.608 40.700 -8.781 1.00 11.89 55 LYS A CA 1
ATOM 430 C C . LYS A 1 55 ? -37.121 40.827 -9.036 1.00 10.75 55 LYS A C 1
ATOM 431 O O . LYS A 1 55 ? -36.639 40.440 -10.092 1.00 11.83 55 LYS A O 1
ATOM 437 N N . VAL A 1 56 ? -36.399 41.347 -8.053 1.00 9.90 56 VAL A N 1
ATOM 438 C CA . VAL A 1 56 ? -34.944 41.392 -8.150 1.00 9.99 56 VAL A CA 1
ATOM 439 C C . VAL A 1 56 ? -34.384 40.065 -7.680 1.00 10.35 56 VAL A C 1
ATOM 440 O O . VAL A 1 56 ? -34.581 39.693 -6.517 1.00 11.72 56 VAL A O 1
ATOM 444 N N . VAL A 1 57 ? -33.668 39.367 -8.566 1.00 9.89 57 VAL A N 1
ATOM 445 C CA . VAL A 1 57 ? -33.109 38.061 -8.260 1.00 10.13 57 VAL A CA 1
ATOM 446 C C . VAL A 1 57 ? -31.617 38.110 -8.548 1.00 9.49 57 VAL A C 1
ATOM 447 O O . VAL A 1 57 ? -31.138 38.882 -9.366 1.00 10.27 57 VAL A O 1
ATOM 451 N N . ARG A 1 58 ? -30.885 37.241 -7.870 1.00 9.38 58 ARG A N 1
ATOM 452 C CA . ARG A 1 58 ? -29.464 37.036 -8.138 1.00 9.46 58 ARG A CA 1
ATOM 453 C C . ARG A 1 58 ? -29.338 35.996 -9.244 1.00 9.21 58 ARG A C 1
ATOM 454 O O . ARG A 1 58 ? -29.651 34.823 -9.066 1.00 10.20 58 ARG A O 1
ATOM 462 N N . ALA A 1 59 ? -28.884 36.444 -10.404 1.00 8.81 59 ALA A N 1
ATOM 463 C CA . ALA A 1 59 ? -28.784 35.561 -11.562 1.00 9.58 59 ALA A CA 1
ATOM 464 C C . ALA A 1 59 ? -27.852 34.376 -11.334 1.00 9.40 59 ALA A C 1
ATOM 465 O O . ALA A 1 59 ? -28.041 33.326 -11.963 1.00 9.87 59 ALA A O 1
ATOM 467 N N . CYS A 1 60 ? -26.840 34.503 -10.453 1.00 9.39 60 CYS A N 1
ATOM 468 C CA . CYS A 1 60 ? -25.881 33.405 -10.252 1.00 9.71 60 CYS A CA 1
ATOM 469 C C . CYS A 1 60 ? -26.486 32.231 -9.480 1.00 10.69 60 CYS A C 1
ATOM 470 O O . CYS A 1 60 ? -25.845 31.182 -9.438 1.00 11.79 60 CYS A O 1
ATOM 473 N N . VAL A 1 61 ? -27.664 32.400 -8.887 1.00 10.09 61 VAL A N 1
ATOM 474 C CA . VAL A 1 61 ? -28.322 31.336 -8.136 1.00 11.59 61 VAL A CA 1
ATOM 475 C C . VAL A 1 61 ? -29.733 31.134 -8.698 1.00 11.75 61 VAL A C 1
ATOM 476 O O . VAL A 1 61 ? -30.591 30.560 -8.017 1.00 14.78 61 VAL A O 1
ATOM 480 N N . THR A 1 62 ? -29.971 31.558 -9.946 1.00 10.49 62 THR A N 1
ATOM 481 C CA . THR A 1 62 ? -31.257 31.350 -10.591 1.00 11.15 62 THR A CA 1
ATOM 482 C C . THR A 1 62 ? -31.043 30.432 -11.787 1.00 10.74 62 THR A C 1
ATOM 483 O O . THR A 1 62 ? -30.413 30.832 -12.767 1.00 12.40 62 THR A O 1
ATOM 487 N N . LYS A 1 63 ? -31.591 29.236 -11.748 1.00 11.43 63 LYS A N 1
ATOM 488 C CA . LYS A 1 63 ? -31.448 28.322 -12.865 1.00 11.62 63 LYS A CA 1
ATOM 489 C C . LYS A 1 63 ? -32.523 28.613 -13.903 1.00 11.45 63 LYS A C 1
ATOM 490 O O . LYS A 1 63 ? -33.597 29.132 -13.610 1.00 12.13 63 LYS A O 1
ATOM 496 N N . MET A 1 64 ? -32.234 28.257 -15.159 1.00 11.19 64 MET A N 1
ATOM 497 C CA . MET A 1 64 ? -33.148 28.577 -16.252 1.00 11.24 64 MET A CA 1
ATOM 498 C C . MET A 1 64 ? -34.498 27.921 -16.113 1.00 11.38 64 MET A C 1
ATOM 499 O O . MET A 1 64 ? -35.496 28.462 -16.629 1.00 12.40 64 MET A O 1
ATOM 504 N N . LYS A 1 65 ? -34.586 26.801 -15.408 1.00 13.21 65 LYS A N 1
ATOM 505 C CA . LYS A 1 65 ? -35.869 26.180 -15.158 1.00 13.93 65 LYS A CA 1
ATOM 506 C C . LYS A 1 65 ? -36.826 27.108 -14.394 1.00 13.48 65 LYS A C 1
ATOM 507 O O . LYS A 1 65 ? -38.043 26.899 -14.400 1.00 17.13 65 LYS A O 1
ATOM 513 N N . ARG A 1 66 ? -36.292 28.138 -13.745 1.00 13.15 66 ARG A N 1
ATOM 514 C CA . ARG A 1 66 ? -37.105 29.102 -13.018 1.00 13.94 66 ARG A CA 1
ATOM 515 C C . ARG A 1 66 ? -37.536 30.278 -13.868 1.00 14.03 66 ARG A C 1
ATOM 516 O O . ARG A 1 66 ? -38.270 31.157 -13.384 1.00 17.83 66 ARG A O 1
ATOM 524 N N . VAL A 1 67 ? -37.122 30.301 -15.139 1.00 13.40 67 VAL A N 1
ATOM 525 C CA . VAL A 1 67 ? -37.492 31.365 -16.043 1.00 14.93 67 VAL A CA 1
ATOM 526 C C . VAL A 1 67 ? -38.564 30.799 -16.960 1.00 16.39 67 VAL A C 1
ATOM 527 O O . VAL A 1 67 ? -38.309 29.926 -17.755 1.00 18.80 67 VAL A O 1
ATOM 531 N N . ALA A 1 68 ? -39.766 31.319 -16.821 1.00 19.48 68 ALA A N 1
ATOM 532 C CA . ALA A 1 68 ? -40.869 30.805 -17.595 1.00 22.06 68 ALA A CA 1
ATOM 533 C C . ALA A 1 68 ? -40.861 31.338 -18.992 1.00 18.62 68 ALA A C 1
ATOM 534 O O . ALA A 1 68 ? -40.374 32.436 -19.270 1.00 15.62 68 ALA A O 1
ATOM 536 N N . ASP A 1 69 ? -41.483 30.587 -19.875 1.00 21.75 69 ASP A N 1
ATOM 537 C CA . ASP A 1 69 ? -41.815 31.122 -21.164 1.00 18.73 69 ASP A CA 1
ATOM 538 C C . ASP A 1 69 ? -42.535 32.436 -21.021 1.00 14.54 69 ASP A C 1
ATOM 539 O O . ASP A 1 69 ? -43.443 32.555 -20.216 1.00 15.30 69 ASP A O 1
ATOM 544 N N . GLY A 1 70 ? -42.119 33.444 -21.780 1.00 14.46 70 GLY A N 1
ATOM 545 C CA . GLY A 1 70 ? -42.752 34.743 -21.713 1.00 15.74 70 GLY A CA 1
ATOM 546 C C . GLY A 1 70 ? -42.258 35.629 -20.600 1.00 12.91 70 GLY A C 1
ATOM 547 O O . GLY A 1 70 ? -42.731 36.737 -20.442 1.00 16.20 70 GLY A O 1
ATOM 548 N N . ALA A 1 71 ? -41.271 35.176 -19.842 1.00 11.97 71 ALA A N 1
ATOM 549 C CA . ALA A 1 71 ? -40.693 36.001 -18.787 1.00 11.57 71 ALA A CA 1
ATOM 550 C C . ALA A 1 71 ? -40.123 37.283 -19.342 1.00 11.05 71 ALA A C 1
ATOM 551 O O . ALA A 1 71 ? -39.722 37.356 -20.492 1.00 12.49 71 ALA A O 1
ATOM 553 N N . GLN A 1 72 ? -40.051 38.264 -18.471 1.00 11.02 72 GLN A N 1
ATOM 554 C CA . GLN A 1 72 ? -39.412 39.561 -18.749 1.00 11.12 72 GLN A CA 1
ATOM 555 C C . GLN A 1 72 ? -38.186 39.689 -17.844 1.00 10.85 72 GLN A C 1
ATOM 556 O O . GLN A 1 72 ? -38.289 39.517 -16.632 1.00 12.36 72 GLN A O 1
ATOM 562 N N . ILE A 1 73 ? -37.040 39.956 -18.462 1.00 10.08 73 ILE A N 1
ATOM 563 C CA . ILE A 1 73 ? -35.787 40.165 -17.739 1.00 9.93 73 ILE A CA 1
ATOM 564 C C . ILE A 1 73 ? -35.248 41.524 -18.069 1.00 9.79 73 ILE A C 1
ATOM 565 O O . ILE A 1 73 ? -35.242 41.923 -19.247 1.00 11.11 73 ILE A O 1
ATOM 570 N N . THR A 1 74 ? -34.730 42.222 -17.060 1.00 9.91 74 THR A N 1
ATOM 571 C CA . THR A 1 74 ? -34.001 43.485 -17.242 1.00 9.72 74 THR A CA 1
ATOM 572 C C . THR A 1 74 ? -32.649 43.366 -16.576 1.00 9.31 74 THR A C 1
ATOM 573 O O . THR A 1 74 ? -32.539 43.005 -15.404 1.00 9.96 74 THR A O 1
ATOM 577 N N . THR A 1 75 ? -31.605 43.712 -17.336 1.00 9.16 75 THR A N 1
ATOM 578 C CA . THR A 1 75 ? -30.243 43.851 -16.841 1.00 8.97 75 THR A CA 1
ATOM 579 C C . THR A 1 75 ? -29.853 45.306 -16.914 1.00 8.17 75 THR A C 1
ATOM 580 O O . THR A 1 75 ? -30.626 46.152 -17.371 1.00 9.33 75 THR A O 1
ATOM 584 N N . ILE A 1 76 ? -28.641 45.664 -16.494 1.00 8.27 76 ILE A N 1
ATOM 585 C CA . ILE A 1 76 ? -28.249 47.074 -16.535 1.00 8.43 76 ILE A CA 1
ATOM 586 C C . ILE A 1 76 ? -28.342 47.642 -17.959 1.00 8.66 76 ILE A C 1
ATOM 587 O O . ILE A 1 76 ? -28.706 48.801 -18.128 1.00 9.25 76 ILE A O 1
ATOM 592 N N . GLU A 1 77 ? -28.062 46.816 -18.960 1.00 9.17 77 GLU A N 1
ATOM 593 C CA . GLU A 1 77 ? -28.142 47.250 -20.356 1.00 9.38 77 GLU A CA 1
ATOM 594 C C . GLU A 1 77 ? -29.554 47.695 -20.721 1.00 9.46 77 GLU A C 1
ATOM 595 O O . GLU A 1 77 ? -29.709 48.504 -21.651 1.00 11.53 77 GLU A O 1
ATOM 601 N N . GLY A 1 78 ? -30.580 47.161 -20.059 1.00 9.70 78 GLY A N 1
ATOM 602 C CA . GLY A 1 78 ? -31.943 47.586 -20.282 1.00 10.15 78 GLY A CA 1
ATOM 603 C C . GLY A 1 78 ? -32.404 48.749 -19.430 1.00 10.73 78 GLY A C 1
ATOM 604 O O . GLY A 1 78 ? -33.436 49.328 -19.701 1.00 15.28 78 GLY A O 1
ATOM 605 N N . VAL A 1 79 ? -31.653 49.090 -18.382 1.00 9.73 79 VAL A N 1
ATOM 606 C CA . VAL A 1 79 ? -31.965 50.256 -17.574 1.00 9.93 79 VAL A CA 1
ATOM 607 C C . VAL A 1 79 ? -31.620 51.528 -18.345 1.00 10.09 79 VAL A C 1
ATOM 608 O O . VAL A 1 79 ? -32.414 52.482 -18.395 1.00 11.05 79 VAL A O 1
ATOM 612 N N . GLY A 1 80 ? -30.425 51.552 -18.943 1.00 9.83 80 GLY A N 1
ATOM 613 C CA . GLY A 1 80 ? -29.999 52.687 -19.721 1.00 9.94 80 GLY A CA 1
ATOM 614 C C . GLY A 1 80 ? -28.631 52.431 -20.269 1.00 9.78 80 GLY A C 1
ATOM 615 O O . GLY A 1 80 ? -27.927 51.538 -19.808 1.00 10.09 80 GLY A O 1
ATOM 616 N N . GLN A 1 81 ? -28.251 53.245 -21.255 1.00 10.53 81 GLN A N 1
ATOM 617 C CA . GLN A 1 81 ? -26.989 53.125 -21.977 1.00 10.83 81 GLN A CA 1
ATOM 618 C C . GLN A 1 81 ? -26.330 54.492 -21.989 1.00 10.66 81 GLN A C 1
ATOM 619 O O . GLN A 1 81 ? -26.984 55.492 -21.671 1.00 11.65 81 GLN A O 1
ATOM 625 N N A PRO A 1 82 ? -25.043 54.566 -22.355 0.50 11.25 82 PRO A N 1
ATOM 626 N N B PRO A 1 82 ? -25.057 54.560 -22.386 0.50 11.35 82 PRO A N 1
ATOM 627 C CA A PRO A 1 82 ? -24.464 55.903 -22.463 0.50 12.18 82 PRO A CA 1
ATOM 628 C CA B PRO A 1 82 ? -24.365 55.841 -22.332 0.50 13.06 82 PRO A CA 1
ATOM 629 C C A PRO A 1 82 ? -25.256 56.731 -23.462 0.50 12.79 82 PRO A C 1
ATOM 630 C C B PRO A 1 82 ? -25.072 57.018 -22.985 0.50 15.45 82 PRO A C 1
ATOM 631 O O A PRO A 1 82 ? -25.687 56.201 -24.469 0.50 12.82 82 PRO A O 1
ATOM 632 O O B PRO A 1 82 ? -25.083 58.096 -22.406 0.50 18.77 82 PRO A O 1
ATOM 639 N N A GLU A 1 83 ? -25.465 58.003 -23.129 0.50 14.03 83 GLU A N 1
ATOM 640 N N B GLU A 1 83 ? -25.714 56.877 -24.130 0.50 16.86 83 GLU A N 1
ATOM 641 C CA A GLU A 1 83 ? -26.324 58.897 -23.884 0.50 14.63 83 GLU A CA 1
ATOM 642 C CA B GLU A 1 83 ? -26.396 58.098 -24.604 0.50 19.45 83 GLU A CA 1
ATOM 643 C C A GLU A 1 83 ? -27.828 58.517 -23.861 0.50 15.86 83 GLU A C 1
ATOM 644 C C B GLU A 1 83 ? -27.849 58.251 -24.134 0.50 18.65 83 GLU A C 1
ATOM 645 O O A GLU A 1 83 ? -28.629 59.213 -24.491 0.50 18.86 83 GLU A O 1
ATOM 646 O O B GLU A 1 83 ? -28.581 59.114 -24.628 0.50 21.12 83 GLU A O 1
ATOM 657 N N . ASN A 1 84 ? -28.223 57.465 -23.127 1.00 14.18 84 ASN A N 1
ATOM 658 C CA . ASN A 1 84 ? -29.599 57.290 -22.749 1.00 13.05 84 ASN A CA 1
ATOM 659 C C . ASN A 1 84 ? -29.650 56.782 -21.319 1.00 11.82 84 ASN A C 1
ATOM 660 O O . ASN A 1 84 ? -30.131 55.686 -21.041 1.00 12.04 84 ASN A O 1
ATOM 665 N N . LEU A 1 85 ? -29.129 57.586 -20.402 1.00 11.90 85 LEU A N 1
ATOM 666 C CA . LEU A 1 85 ? -29.035 57.191 -19.009 1.00 10.54 85 LEU A CA 1
ATOM 667 C C . LEU A 1 85 ? -30.343 57.307 -18.275 1.00 10.94 85 LEU A C 1
ATOM 668 O O . LEU A 1 85 ? -31.082 58.279 -18.456 1.00 13.25 85 LEU A O 1
ATOM 673 N N . HIS A 1 86 ? -30.639 56.325 -17.433 1.00 9.85 86 HIS A N 1
ATOM 674 C CA . HIS A 1 86 ? -31.790 56.336 -16.530 1.00 10.39 86 HIS A CA 1
ATOM 675 C C . HIS A 1 86 ? -31.518 57.330 -15.397 1.00 9.82 86 HIS A C 1
ATOM 676 O O . HIS A 1 86 ? -30.346 57.527 -15.033 1.00 10.22 86 HIS A O 1
ATOM 683 N N . PRO A 1 87 ? -32.547 57.894 -14.753 1.00 10.63 87 PRO A N 1
ATOM 684 C CA . PRO A 1 87 ? -32.272 58.733 -13.560 1.00 10.47 87 PRO A CA 1
ATOM 685 C C . PRO A 1 87 ? -31.385 58.075 -12.520 1.00 9.72 87 PRO A C 1
ATOM 686 O O . PRO A 1 87 ? -30.560 58.752 -11.920 1.00 10.24 87 PRO A O 1
ATOM 690 N N . LEU A 1 88 ? -31.534 56.763 -12.292 1.00 9.62 88 LEU A N 1
ATOM 691 C CA . LEU A 1 88 ? -30.664 56.114 -11.324 1.00 9.55 88 LEU A CA 1
ATOM 692 C C . LEU A 1 88 ? -29.199 56.166 -11.734 1.00 8.86 88 LEU A C 1
ATOM 693 O O . LEU A 1 88 ? -28.309 56.306 -10.910 1.00 9.55 88 LEU A O 1
ATOM 698 N N . GLN A 1 89 ? -28.940 55.956 -13.013 1.00 9.11 89 GLN A N 1
ATOM 699 C CA . GLN A 1 89 ? -27.568 56.025 -13.537 1.00 8.68 89 GLN A CA 1
ATOM 700 C C . GLN A 1 89 ? -27.006 57.441 -13.425 1.00 8.86 89 GLN A C 1
ATOM 701 O O . GLN A 1 89 ? -25.870 57.635 -12.969 1.00 9.14 89 GLN A O 1
ATOM 707 N N . LYS A 1 90 ? -27.817 58.438 -13.815 1.00 9.12 90 LYS A N 1
ATOM 708 C CA . LYS A 1 90 ? -27.362 59.821 -13.662 1.00 9.37 90 LYS A CA 1
ATOM 709 C C . LYS A 1 90 ? -27.084 60.145 -12.208 1.00 9.41 90 LYS A C 1
ATOM 710 O O . LYS A 1 90 ? -26.077 60.801 -11.881 1.00 9.86 90 LYS A O 1
ATOM 716 N N . ALA A 1 91 ? -27.964 59.713 -11.310 1.00 9.45 91 ALA A N 1
ATOM 717 C CA . ALA A 1 91 ? -27.765 59.991 -9.908 1.00 9.65 91 ALA A CA 1
ATOM 718 C C . ALA A 1 91 ? -26.504 59.306 -9.358 1.00 9.20 91 ALA A C 1
ATOM 719 O O . ALA A 1 91 ? -25.784 59.895 -8.557 1.00 9.53 91 ALA A O 1
ATOM 721 N N . TRP A 1 92 ? -26.232 58.080 -9.797 1.00 8.69 92 TRP A N 1
ATOM 722 C CA . TRP A 1 92 ? -25.028 57.394 -9.365 1.00 8.61 92 TRP A CA 1
ATOM 723 C C . TRP A 1 92 ? -23.805 58.213 -9.752 1.00 8.71 92 TRP A C 1
ATOM 724 O O . TRP A 1 92 ? -22.872 58.358 -8.970 1.00 9.42 92 TRP A O 1
ATOM 735 N N . VAL A 1 93 ? -23.793 58.701 -10.998 1.00 8.71 93 VAL A N 1
ATOM 736 C CA . VAL A 1 93 ? -22.668 59.507 -11.476 1.00 8.77 93 VAL A CA 1
ATOM 737 C C . VAL A 1 93 ? -22.499 60.769 -10.621 1.00 8.88 93 VAL A C 1
ATOM 738 O O . VAL A 1 93 ? -21.395 61.128 -10.185 1.00 9.51 93 VAL A O 1
ATOM 742 N N . LEU A 1 94 ? -23.610 61.462 -10.370 1.00 8.87 94 LEU A N 1
ATOM 743 C CA . LEU A 1 94 ? -23.588 62.724 -9.646 1.00 9.50 94 LEU A CA 1
ATOM 744 C C . LEU A 1 94 ? -23.125 62.569 -8.208 1.00 8.91 94 LEU A C 1
ATOM 745 O O . LEU A 1 94 ? -22.467 63.448 -7.650 1.00 9.61 94 LEU A O 1
ATOM 750 N N . HIS A 1 95 ? -23.534 61.469 -7.588 1.00 8.64 95 HIS A N 1
ATOM 751 C CA . HIS A 1 95 ? -23.249 61.202 -6.180 1.00 9.27 95 HIS A CA 1
ATOM 752 C C . HIS A 1 95 ? -21.977 60.396 -5.974 1.00 8.94 95 HIS A C 1
ATOM 753 O O . HIS A 1 95 ? -21.598 60.131 -4.842 1.00 10.06 95 HIS A O 1
ATOM 760 N N . GLY A 1 96 ? -21.279 60.032 -7.058 1.00 8.56 96 GLY A N 1
ATOM 761 C CA . GLY A 1 96 ? -20.016 59.358 -6.916 1.00 8.66 96 GLY A CA 1
ATOM 762 C C . GLY A 1 96 ? -20.121 57.916 -6.442 1.00 7.94 96 GLY A C 1
ATOM 763 O O . GLY A 1 96 ? -19.165 57.394 -5.869 1.00 8.36 96 GLY A O 1
ATOM 764 N N . GLY A 1 97 ? -21.254 57.268 -6.698 1.00 8.09 97 GLY A N 1
ATOM 765 C CA . GLY A 1 97 ? -21.449 55.917 -6.213 1.00 9.27 97 GLY A CA 1
ATOM 766 C C . GLY A 1 97 ? -20.638 54.843 -6.899 1.00 8.30 97 GLY A C 1
ATOM 767 O O . GLY A 1 97 ? -20.499 53.767 -6.344 1.00 9.11 97 GLY A O 1
ATOM 768 N N . ALA A 1 98 ? -20.132 55.125 -8.108 1.00 7.66 98 ALA A N 1
ATOM 769 C CA . ALA A 1 98 ? -19.243 54.154 -8.778 1.00 7.84 98 ALA A CA 1
ATOM 770 C C . ALA A 1 98 ? -17.808 54.527 -8.440 1.00 7.70 98 ALA A C 1
ATOM 771 O O . ALA A 1 98 ? -17.238 55.466 -8.997 1.00 9.89 98 ALA A O 1
ATOM 773 N N . GLN A 1 99 ? -17.226 53.766 -7.516 1.00 7.02 99 GLN A N 1
ATOM 774 C CA . GLN A 1 99 ? -15.789 53.844 -7.241 1.00 7.13 99 GLN A CA 1
ATOM 775 C C . GLN A 1 99 ? -15.147 52.790 -8.136 1.00 6.93 99 GLN A C 1
ATOM 776 O O . GLN A 1 99 ? -14.929 53.062 -9.314 1.00 7.63 99 GLN A O 1
ATOM 782 N N . CYS A 1 100 ? -14.942 51.564 -7.665 1.00 6.72 100 CYS A N 1
ATOM 783 C CA . CYS A 1 100 ? -14.528 50.533 -8.593 1.00 6.77 100 CYS A CA 1
ATOM 784 C C . CYS A 1 100 ? -15.588 50.262 -9.640 1.00 6.99 100 CYS A C 1
ATOM 785 O O . CYS A 1 100 ? -15.241 49.860 -10.753 1.00 7.64 100 CYS A O 1
ATOM 788 N N . GLY A 1 101 ? -16.855 50.448 -9.291 1.00 6.92 101 GLY A N 1
ATOM 789 C CA . GLY A 1 101 ? -17.977 50.254 -10.197 1.00 7.12 101 GLY A CA 1
ATOM 790 C C . GLY A 1 101 ? -18.458 48.858 -10.348 1.00 7.01 101 GLY A C 1
ATOM 791 O O . GLY A 1 101 ? -19.444 48.625 -11.081 1.00 7.53 101 GLY A O 1
ATOM 792 N N . PHE A 1 102 ? -17.840 47.896 -9.673 1.00 7.01 102 PHE A N 1
ATOM 793 C CA . PHE A 1 102 ? -18.212 46.507 -9.942 1.00 7.19 102 PHE A CA 1
ATOM 794 C C . PHE A 1 102 ? -19.596 46.169 -9.455 1.00 7.02 102 PHE A C 1
ATOM 795 O O . PHE A 1 102 ? -20.284 45.325 -10.059 1.00 7.69 102 PHE A O 1
ATOM 803 N N . CYS A 1 103 ? -20.012 46.793 -8.342 1.00 7.11 103 CYS A N 1
ATOM 804 C CA . CYS A 1 103 ? -21.330 46.592 -7.779 1.00 7.24 103 CYS A CA 1
ATOM 805 C C . CYS A 1 103 ? -22.384 47.488 -8.416 1.00 7.26 103 CYS A C 1
ATOM 806 O O . CYS A 1 103 ? -23.571 47.354 -8.105 1.00 7.99 103 CYS A O 1
ATOM 809 N N . SER A 1 104 ? -21.981 48.443 -9.249 1.00 7.49 104 SER A N 1
ATOM 810 C CA . SER A 1 104 ? -22.922 49.486 -9.650 1.00 7.67 104 SER A CA 1
ATOM 811 C C . SER A 1 104 ? -24.081 48.951 -10.487 1.00 7.61 104 SER A C 1
ATOM 812 O O . SER A 1 104 ? -25.225 49.306 -10.206 1.00 8.12 104 SER A O 1
ATOM 815 N N . PRO A 1 105 ? -23.838 48.097 -11.478 1.00 7.52 105 PRO A N 1
ATOM 816 C CA . PRO A 1 105 ? -24.981 47.543 -12.212 1.00 7.66 105 PRO A CA 1
ATOM 817 C C . PRO A 1 105 ? -25.976 46.868 -11.297 1.00 7.85 105 PRO A C 1
ATOM 818 O O . PRO A 1 105 ? -27.197 47.061 -11.434 1.00 8.40 105 PRO A O 1
ATOM 822 N N . GLY A 1 106 ? -25.483 46.039 -10.370 1.00 8.12 106 GLY A N 1
ATOM 823 C CA . GLY A 1 106 ? -26.400 45.303 -9.517 1.00 8.31 106 GLY A CA 1
ATOM 824 C C . GLY A 1 106 ? -27.197 46.203 -8.594 1.00 8.03 106 GLY A C 1
ATOM 825 O O . GLY A 1 106 ? -28.381 45.968 -8.372 1.00 8.51 106 GLY A O 1
ATOM 826 N N . PHE A 1 107 ? -26.528 47.196 -7.991 1.00 7.88 107 PHE A N 1
ATOM 827 C CA . PHE A 1 107 ? -27.270 48.153 -7.139 1.00 8.02 107 PHE A CA 1
ATOM 828 C C . PHE A 1 107 ? -28.304 48.911 -7.967 1.00 8.15 107 PHE A C 1
ATOM 829 O O . PHE A 1 107 ? -29.384 49.180 -7.461 1.00 8.86 107 PHE A O 1
ATOM 837 N N . ILE A 1 108 ? -27.955 49.323 -9.186 1.00 8.15 108 ILE A N 1
ATOM 838 C CA . ILE A 1 108 ? -28.862 50.128 -9.969 1.00 8.21 108 ILE A CA 1
ATOM 839 C C . ILE A 1 108 ? -30.079 49.318 -10.409 1.00 8.39 108 ILE A C 1
ATOM 840 O O . ILE A 1 108 ? -31.208 49.792 -10.331 1.00 9.20 108 ILE A O 1
ATOM 845 N N . VAL A 1 109 ? -29.835 48.099 -10.877 1.00 8.29 109 VAL A N 1
ATOM 846 C CA . VAL A 1 109 ? -30.959 47.218 -11.209 1.00 8.65 109 VAL A CA 1
ATOM 847 C C . VAL A 1 109 ? -31.806 46.942 -9.985 1.00 9.03 109 VAL A C 1
ATOM 848 O O . VAL A 1 109 ? -33.052 47.026 -10.040 1.00 9.48 109 VAL A O 1
ATOM 852 N N . SER A 1 110 ? -31.160 46.642 -8.866 1.00 8.64 110 SER A N 1
ATOM 853 C CA . SER A 1 110 ? -31.912 46.417 -7.636 1.00 9.20 110 SER A CA 1
ATOM 854 C C . SER A 1 110 ? -32.731 47.634 -7.227 1.00 9.69 110 SER A C 1
ATOM 855 O O . SER A 1 110 ? -33.897 47.510 -6.850 1.00 10.21 110 SER A O 1
ATOM 858 N N . ALA A 1 111 ? -32.126 48.810 -7.336 1.00 9.41 111 ALA A N 1
ATOM 859 C CA . ALA A 1 111 ? -32.802 50.060 -7.018 1.00 9.82 111 ALA A CA 1
ATOM 860 C C . ALA A 1 111 ? -33.995 50.315 -7.945 1.00 9.59 111 ALA A C 1
ATOM 861 O O . ALA A 1 111 ? -35.019 50.857 -7.507 1.00 11.20 111 ALA A O 1
ATOM 863 N N . LYS A 1 112 ? -33.864 49.963 -9.229 1.00 10.32 112 LYS A N 1
ATOM 864 C CA . LYS A 1 112 ? -35.005 50.109 -10.130 1.00 11.05 112 LYS A CA 1
ATOM 865 C C . LYS A 1 112 ? -36.137 49.214 -9.638 1.00 10.95 112 LYS A C 1
ATOM 866 O O . LYS A 1 112 ? -37.323 49.610 -9.629 1.00 12.28 112 LYS A O 1
ATOM 872 N N . GLY A 1 113 ? -35.803 47.990 -9.219 1.00 10.85 113 GLY A N 1
ATOM 873 C CA . GLY A 1 113 ? -36.839 47.120 -8.665 1.00 11.64 113 GLY A CA 1
ATOM 874 C C . GLY A 1 113 ? -37.497 47.721 -7.436 1.00 11.86 113 GLY A C 1
ATOM 875 O O . GLY A 1 113 ? -38.703 47.601 -7.259 1.00 13.74 113 GLY A O 1
ATOM 876 N N . LEU A 1 114 ? -36.714 48.347 -6.579 1.00 11.45 114 LEU A N 1
ATOM 877 C CA . LEU A 1 114 ? -37.261 49.040 -5.400 1.00 11.80 114 LEU A CA 1
ATOM 878 C C . LEU A 1 114 ? -38.218 50.117 -5.849 1.00 12.46 114 LEU A C 1
ATOM 879 O O . LEU A 1 114 ? -39.366 50.172 -5.399 1.00 13.56 114 LEU A O 1
ATOM 884 N N . LEU A 1 115 ? -37.764 51.006 -6.733 1.00 11.83 115 LEU A N 1
ATOM 885 C CA . LEU A 1 115 ? -38.581 52.141 -7.080 1.00 12.48 115 LEU A CA 1
ATOM 886 C C . LEU A 1 115 ? -39.835 51.752 -7.868 1.00 13.32 115 LEU A C 1
ATOM 887 O O . LEU A 1 115 ? -40.821 52.495 -7.855 1.00 15.33 115 LEU A O 1
ATOM 892 N N . ASP A 1 116 ? -39.804 50.611 -8.551 1.00 13.03 116 ASP A N 1
ATOM 893 C CA . ASP A 1 116 ? -40.966 50.107 -9.233 1.00 15.03 116 ASP A CA 1
ATOM 894 C C . ASP A 1 116 ? -42.001 49.545 -8.277 1.00 16.13 116 ASP A C 1
ATOM 895 O O . ASP A 1 116 ? -43.142 49.325 -8.704 1.00 20.48 116 ASP A O 1
ATOM 900 N N . THR A 1 117 ? -41.630 49.296 -7.020 1.00 15.53 117 THR A N 1
ATOM 901 C CA . THR A 1 117 ? -42.553 48.824 -6.002 1.00 17.31 117 THR A CA 1
ATOM 902 C C . THR A 1 117 ? -42.866 49.852 -4.906 1.00 16.41 117 THR A C 1
ATOM 903 O O . THR A 1 117 ? -43.921 49.775 -4.288 1.00 21.67 117 THR A O 1
ATOM 907 N N . ASN A 1 118 ? -41.964 50.796 -4.683 1.00 16.33 118 ASN A N 1
ATOM 908 C CA . ASN A 1 118 ? -42.085 51.818 -3.675 1.00 17.05 118 ASN A CA 1
ATOM 909 C C . ASN A 1 118 ? -41.467 53.067 -4.267 1.00 15.56 118 ASN A C 1
ATOM 910 O O . ASN A 1 118 ? -40.246 53.231 -4.251 1.00 16.49 118 ASN A O 1
ATOM 915 N N . ALA A 1 119 ? -42.308 53.938 -4.810 1.00 16.93 119 ALA A N 1
ATOM 916 C CA . ALA A 1 119 ? -41.811 55.064 -5.574 1.00 17.71 119 ALA A CA 1
ATOM 917 C C . ALA A 1 119 ? -41.151 56.133 -4.730 1.00 18.18 119 ALA A C 1
ATOM 918 O O . ALA A 1 119 ? -40.325 56.887 -5.243 1.00 19.81 119 ALA A O 1
ATOM 920 N N . ASP A 1 120 ? -41.521 56.208 -3.441 1.00 16.43 120 ASP A N 1
ATOM 921 C CA . ASP A 1 120 ? -41.054 57.264 -2.560 1.00 16.66 120 ASP A CA 1
ATOM 922 C C . ASP A 1 120 ? -40.495 56.652 -1.266 1.00 16.23 120 ASP A C 1
ATOM 923 O O . ASP A 1 120 ? -41.046 56.836 -0.179 1.00 17.46 120 ASP A O 1
ATOM 928 N N . PRO A 1 121 ? -39.392 55.920 -1.374 1.00 14.40 121 PRO A N 1
ATOM 929 C CA . PRO A 1 121 ? -38.853 55.253 -0.189 1.00 15.02 121 PRO A CA 1
ATOM 930 C C . PRO A 1 121 ? -38.220 56.234 0.770 1.00 14.38 121 PRO A C 1
ATOM 931 O O . PRO A 1 121 ? -37.680 57.238 0.335 1.00 15.29 121 PRO A O 1
ATOM 935 N N . SER A 1 122 ? -38.260 55.916 2.058 1.00 14.47 122 SER A N 1
ATOM 936 C CA . SER A 1 122 ? -37.374 56.563 2.998 1.00 14.20 122 SER A CA 1
ATOM 937 C C . SER A 1 122 ? -35.957 56.032 2.836 1.00 13.25 122 SER A C 1
ATOM 938 O O . SER A 1 122 ? -35.743 54.971 2.225 1.00 13.26 122 SER A O 1
ATOM 941 N N . ARG A 1 123 ? -34.980 56.722 3.446 1.00 13.09 123 ARG A N 1
ATOM 942 C CA . ARG A 1 123 ? -33.625 56.174 3.429 1.00 12.35 123 ARG A CA 1
ATOM 943 C C . ARG A 1 123 ? -33.574 54.783 4.066 1.00 12.38 123 ARG A C 1
ATOM 944 O O . ARG A 1 123 ? -32.851 53.898 3.608 1.00 13.05 123 ARG A O 1
ATOM 952 N N . GLU A 1 124 ? -34.347 54.581 5.128 1.00 13.53 124 GLU A N 1
ATOM 953 C CA . GLU A 1 124 ? -34.382 53.297 5.786 1.00 14.81 124 GLU A CA 1
ATOM 954 C C . GLU A 1 124 ? -34.983 52.230 4.876 1.00 13.45 124 GLU A C 1
ATOM 955 O O . GLU A 1 124 ? -34.511 51.082 4.885 1.00 13.99 124 GLU A O 1
ATOM 961 N N . ASP A 1 125 ? -36.007 52.594 4.108 1.00 13.63 125 ASP A N 1
ATOM 962 C CA . ASP A 1 125 ? -36.557 51.647 3.137 1.00 13.07 125 ASP A CA 1
ATOM 963 C C . ASP A 1 125 ? -35.483 51.225 2.114 1.00 11.59 125 ASP A C 1
ATOM 964 O O . ASP A 1 125 ? -35.424 50.062 1.710 1.00 12.23 125 ASP A O 1
ATOM 969 N N . VAL A 1 126 ? -34.690 52.178 1.660 1.00 11.24 126 VAL A N 1
ATOM 970 C CA . VAL A 1 126 ? -33.613 51.883 0.720 1.00 10.78 126 VAL A CA 1
ATOM 971 C C . VAL A 1 126 ? -32.624 50.908 1.330 1.00 10.64 126 VAL A C 1
ATOM 972 O O . VAL A 1 126 ? -32.249 49.900 0.724 1.00 10.65 126 VAL A O 1
ATOM 976 N N . ARG A 1 127 ? -32.205 51.211 2.562 1.00 10.79 127 ARG A N 1
ATOM 977 C CA . ARG A 1 127 ? -31.276 50.326 3.261 1.00 11.12 127 ARG A CA 1
ATOM 978 C C . ARG A 1 127 ? -31.861 48.937 3.472 1.00 10.54 127 ARG A C 1
ATOM 979 O O . ARG A 1 127 ? -31.180 47.939 3.240 1.00 11.16 127 ARG A O 1
ATOM 987 N N . ASP A 1 128 ? -33.126 48.868 3.882 1.00 11.73 128 ASP A N 1
ATOM 988 C CA . ASP A 1 128 ? -33.758 47.558 4.076 1.00 12.18 128 ASP A CA 1
ATOM 989 C C . ASP A 1 128 ? -33.774 46.763 2.771 1.00 11.51 128 ASP A C 1
ATOM 990 O O . ASP A 1 128 ? -33.588 45.553 2.780 1.00 11.64 128 ASP A O 1
ATOM 995 N N . TRP A 1 129 ? -34.025 47.456 1.665 1.00 10.86 129 TRP A N 1
ATOM 996 C CA . TRP A 1 129 ? -34.103 46.789 0.354 1.00 10.93 129 TRP A CA 1
ATOM 997 C C . TRP A 1 129 ? -32.758 46.214 -0.061 1.00 10.29 129 TRP A C 1
ATOM 998 O O . TRP A 1 129 ? -32.663 45.058 -0.465 1.00 10.71 129 TRP A O 1
ATOM 1009 N N . PHE A 1 130 ? -31.702 47.006 0.077 1.00 10.13 130 PHE A N 1
ATOM 1010 C CA . PHE A 1 130 ? -30.376 46.507 -0.280 1.00 9.69 130 PHE A CA 1
ATOM 1011 C C . PHE A 1 130 ? -29.920 45.408 0.667 1.00 10.08 130 PHE A C 1
ATOM 1012 O O . PHE A 1 130 ? -29.175 44.509 0.265 1.00 11.20 130 PHE A O 1
ATOM 1020 N N . GLN A 1 131 ? -30.336 45.454 1.930 1.00 9.86 131 GLN A N 1
ATOM 1021 C CA . GLN A 1 131 ? -30.027 44.369 2.843 1.00 10.68 131 GLN A CA 1
ATOM 1022 C C . GLN A 1 131 ? -30.716 43.084 2.370 1.00 10.79 131 GLN A C 1
ATOM 1023 O O . GLN A 1 131 ? -30.095 42.039 2.282 1.00 11.19 131 GLN A O 1
ATOM 1029 N N . LYS A 1 132 ? -32.004 43.178 2.075 1.00 11.09 132 LYS A N 1
ATOM 1030 C CA . LYS A 1 132 ? -32.787 42.011 1.692 1.00 12.01 132 LYS A CA 1
ATOM 1031 C C . LYS A 1 132 ? -32.275 41.385 0.405 1.00 11.32 132 LYS A C 1
ATOM 1032 O O . LYS A 1 132 ? -32.239 40.172 0.263 1.00 13.13 132 LYS A O 1
ATOM 1038 N N . HIS A 1 133 ? -31.856 42.224 -0.526 1.00 10.86 133 HIS A N 1
ATOM 1039 C CA . HIS A 1 133 ? -31.390 41.757 -1.851 1.00 10.69 133 HIS A CA 1
ATOM 1040 C C . HIS A 1 133 ? -29.888 41.517 -1.892 1.00 10.16 133 HIS A C 1
ATOM 1041 O O . HIS A 1 133 ? -29.332 41.203 -2.949 1.00 10.85 133 HIS A O 1
ATOM 1048 N N . ARG A 1 134 ? -29.222 41.650 -0.756 1.00 9.66 134 ARG A N 1
ATOM 1049 C CA . ARG A 1 134 ? -27.826 41.291 -0.618 1.00 9.74 134 ARG A CA 1
ATOM 1050 C C . ARG A 1 134 ? -26.908 42.112 -1.506 1.00 8.67 134 ARG A C 1
ATOM 1051 O O . ARG A 1 134 ? -25.868 41.616 -1.942 1.00 9.84 134 ARG A O 1
ATOM 1059 N N . ASN A 1 135 ? -27.265 43.373 -1.754 1.00 8.40 135 ASN A N 1
ATOM 1060 C CA . ASN A 1 135 ? -26.396 44.233 -2.546 1.00 8.07 135 ASN A CA 1
ATOM 1061 C C . ASN A 1 135 ? -25.224 44.712 -1.687 1.00 7.71 135 ASN A C 1
ATOM 1062 O O . ASN A 1 135 ? -25.393 45.512 -0.770 1.00 8.70 135 ASN A O 1
ATOM 1067 N N . ALA A 1 136 ? -24.040 44.199 -2.024 1.00 7.91 136 ALA A N 1
ATOM 1068 C CA . ALA A 1 136 ? -22.811 44.419 -1.252 1.00 8.11 136 ALA A CA 1
ATOM 1069 C C . ALA A 1 136 ? -21.898 45.406 -1.986 1.00 7.10 136 ALA A C 1
ATOM 1070 O O . ALA A 1 136 ? -21.698 45.301 -3.190 1.00 7.81 136 ALA A O 1
ATOM 1072 N N . CYS A 1 137 ? -21.279 46.306 -1.227 1.00 7.06 137 CYS A N 1
ATOM 1073 C CA . CYS A 1 137 ? -20.275 47.220 -1.759 1.00 7.25 137 CYS A CA 1
ATOM 1074 C C . CYS A 1 137 ? -19.139 47.303 -0.778 1.00 7.06 137 CYS A C 1
ATOM 1075 O O . CYS A 1 137 ? -19.387 47.447 0.426 1.00 7.52 137 CYS A O 1
ATOM 1078 N N . ARG A 1 138 ? -17.902 47.185 -1.278 1.00 6.68 138 ARG A N 1
ATOM 1079 C CA . ARG A 1 138 ? -16.714 47.306 -0.429 1.00 6.69 138 ARG A CA 1
ATOM 1080 C C . ARG A 1 138 ? -16.041 48.663 -0.536 1.00 6.38 138 ARG A C 1
ATOM 1081 O O . ARG A 1 138 ? -15.133 48.939 0.241 1.00 7.42 138 ARG A O 1
ATOM 1089 N N . CYS A 1 139 ? -16.444 49.493 -1.492 1.00 6.89 139 CYS A N 1
ATOM 1090 C CA . CYS A 1 139 ? -15.749 50.750 -1.728 1.00 7.01 139 CYS A CA 1
ATOM 1091 C C . CYS A 1 139 ? -16.385 51.985 -1.052 1.00 6.88 139 CYS A C 1
ATOM 1092 O O . CYS A 1 139 ? -15.662 52.906 -0.683 1.00 7.00 139 CYS A O 1
ATOM 1095 N N . THR A 1 140 ? -17.719 52.065 -1.003 1.00 6.57 140 THR A N 1
ATOM 1096 C CA . THR A 1 140 ? -18.399 53.332 -0.803 1.00 6.96 140 THR A CA 1
ATOM 1097 C C . THR A 1 140 ? -18.952 53.586 0.579 1.00 7.02 140 THR A C 1
ATOM 1098 O O . THR A 1 140 ? -19.374 54.700 0.875 1.00 7.66 140 THR A O 1
ATOM 1102 N N . GLY A 1 141 ? -19.041 52.544 1.402 1.00 7.01 141 GLY A N 1
ATOM 1103 C CA . GLY A 1 141 ? -19.727 52.679 2.664 1.00 7.47 141 GLY A CA 1
ATOM 1104 C C . GLY A 1 141 ? -21.228 52.878 2.560 1.00 7.24 141 GLY A C 1
ATOM 1105 O O . GLY A 1 141 ? -21.866 53.242 3.554 1.00 7.96 141 GLY A O 1
ATOM 1106 N N . TYR A 1 142 ? -21.786 52.640 1.364 1.00 7.07 142 TYR A N 1
ATOM 1107 C CA . TYR A 1 142 ? -23.231 52.613 1.099 1.00 7.46 142 TYR A CA 1
ATOM 1108 C C . TYR A 1 142 ? -23.935 53.938 1.072 1.00 7.66 142 TYR A C 1
ATOM 1109 O O . TYR A 1 142 ? -24.863 54.111 0.279 1.00 8.36 142 TYR A O 1
ATOM 1118 N N . LYS A 1 143 ? -23.522 54.903 1.901 1.00 8.06 143 LYS A N 1
ATOM 1119 C CA . LYS A 1 143 ? -24.216 56.183 1.985 1.00 8.23 143 LYS A CA 1
ATOM 1120 C C . LYS A 1 143 ? -24.357 56.861 0.622 1.00 8.18 143 LYS A C 1
ATOM 1121 O O . LYS A 1 143 ? -25.454 57.371 0.325 1.00 8.97 143 LYS A O 1
ATOM 1127 N N . PRO A 1 144 ? -23.322 56.904 -0.234 1.00 7.96 144 PRO A N 1
ATOM 1128 C CA . PRO A 1 144 ? -23.506 57.552 -1.544 1.00 8.55 144 PRO A CA 1
ATOM 1129 C C . PRO A 1 144 ? -24.547 56.860 -2.411 1.00 8.48 144 PRO A C 1
ATOM 1130 O O . PRO A 1 144 ? -25.178 57.510 -3.252 1.00 9.23 144 PRO A O 1
ATOM 1134 N N . LEU A 1 145 ? -24.674 55.552 -2.233 1.00 8.26 145 LEU A N 1
ATOM 1135 C CA . LEU A 1 145 ? -25.628 54.771 -2.985 1.00 8.49 145 LEU A CA 1
ATOM 1136 C C . LEU A 1 145 ? -27.048 55.126 -2.586 1.00 8.52 145 LEU A C 1
ATOM 1137 O O . LEU A 1 145 ? -27.922 55.335 -3.427 1.00 9.14 145 LEU A O 1
ATOM 1142 N N . VAL A 1 146 ? -27.283 55.194 -1.279 1.00 8.87 146 VAL A N 1
ATOM 1143 C CA . VAL A 1 146 ? -28.586 55.632 -0.774 1.00 9.22 146 VAL A CA 1
ATOM 1144 C C . VAL A 1 146 ? -28.893 57.060 -1.238 1.00 9.85 146 VAL A C 1
ATOM 1145 O O . VAL A 1 146 ? -29.999 57.353 -1.684 1.00 10.28 146 VAL A O 1
ATOM 1149 N N . ASP A 1 147 ? -27.897 57.950 -1.162 1.00 9.43 147 ASP A N 1
ATOM 1150 C CA . ASP A 1 147 ? -28.090 59.307 -1.647 1.00 10.43 147 ASP A CA 1
ATOM 1151 C C . ASP A 1 147 ? -28.572 59.319 -3.113 1.00 10.15 147 ASP A C 1
ATOM 1152 O O . ASP A 1 147 ? -29.452 60.085 -3.467 1.00 10.68 147 ASP A O 1
ATOM 1157 N N . ALA A 1 148 ? -27.949 58.484 -3.936 1.00 9.51 148 ALA A N 1
ATOM 1158 C CA . ALA A 1 148 ? -28.307 58.444 -5.342 1.00 9.74 148 ALA A CA 1
ATOM 1159 C C . ALA A 1 148 ? -29.738 57.940 -5.540 1.00 9.43 148 ALA A C 1
ATOM 1160 O O . ALA A 1 148 ? -30.471 58.490 -6.368 1.00 10.47 148 ALA A O 1
ATOM 1162 N N . VAL A 1 149 ? -30.112 56.887 -4.826 1.00 9.61 149 VAL A N 1
ATOM 1163 C CA . VAL A 1 149 ? -31.465 56.385 -4.964 1.00 10.38 149 VAL A CA 1
ATOM 1164 C C . VAL A 1 149 ? -32.482 57.447 -4.619 1.00 10.77 149 VAL A C 1
ATOM 1165 O O . VAL A 1 149 ? -33.478 57.630 -5.314 1.00 11.57 149 VAL A O 1
ATOM 1169 N N . MET A 1 150 ? -32.252 58.166 -3.522 1.00 10.39 150 MET A N 1
ATOM 1170 C CA . MET A 1 150 ? -33.219 59.167 -3.076 1.00 11.25 150 MET A CA 1
ATOM 1171 C C . MET A 1 150 ? -33.335 60.272 -4.113 1.00 11.85 150 MET A C 1
ATOM 1172 O O . MET A 1 150 ? -34.443 60.773 -4.395 1.00 12.49 150 MET A O 1
ATOM 1177 N N . ASP A 1 151 ? -32.220 60.694 -4.693 1.00 11.75 151 ASP A N 1
ATOM 1178 C CA . ASP A 1 151 ? -32.257 61.761 -5.677 1.00 11.66 151 ASP A CA 1
ATOM 1179 C C . ASP A 1 151 ? -32.994 61.311 -6.953 1.00 11.64 151 ASP A C 1
ATOM 1180 O O . ASP A 1 151 ? -33.820 62.022 -7.510 1.00 13.21 151 ASP A O 1
ATOM 1185 N N . ALA A 1 152 ? -32.668 60.103 -7.410 1.00 11.41 152 ALA A N 1
ATOM 1186 C CA . ALA A 1 152 ? -33.358 59.550 -8.573 1.00 11.69 152 ALA A CA 1
ATOM 1187 C C . ALA A 1 152 ? -34.855 59.448 -8.327 1.00 11.69 152 ALA A C 1
ATOM 1188 O O . ALA A 1 152 ? -35.663 59.754 -9.220 1.00 13.12 152 ALA A O 1
ATOM 1190 N N . ALA A 1 153 ? -35.247 58.977 -7.140 1.00 11.97 153 ALA A N 1
ATOM 1191 C CA . ALA A 1 153 ? -36.660 58.833 -6.834 1.00 13.93 153 ALA A CA 1
ATOM 1192 C C . ALA A 1 153 ? -37.389 60.163 -6.950 1.00 14.73 153 ALA A C 1
ATOM 1193 O O . ALA A 1 153 ? -38.502 60.237 -7.493 1.00 17.48 153 ALA A O 1
ATOM 1195 N N . ALA A 1 154 ? -36.750 61.219 -6.449 1.00 14.49 154 ALA A N 1
ATOM 1196 C CA . ALA A 1 154 ? -37.388 62.530 -6.496 1.00 17.37 154 ALA A CA 1
ATOM 1197 C C . ALA A 1 154 ? -37.617 62.991 -7.938 1.00 16.17 154 ALA A C 1
ATOM 1198 O O . ALA A 1 154 ? -38.596 63.674 -8.222 1.00 19.14 154 ALA A O 1
ATOM 1200 N N . VAL A 1 155 ? -36.692 62.675 -8.829 1.00 15.63 155 VAL A N 1
ATOM 1201 C CA . VAL A 1 155 ? -36.862 63.009 -10.235 1.00 16.17 155 VAL A CA 1
ATOM 1202 C C . VAL A 1 155 ? -37.961 62.151 -10.865 1.00 16.30 155 VAL A C 1
ATOM 1203 O O . VAL A 1 155 ? -38.866 62.686 -11.514 1.00 21.25 155 VAL A O 1
ATOM 1207 N N . ILE A 1 156 ? -37.939 60.855 -10.603 1.00 15.96 156 ILE A N 1
ATOM 1208 C CA . ILE A 1 156 ? -38.907 59.958 -11.209 1.00 17.83 156 ILE A CA 1
ATOM 1209 C C . ILE A 1 156 ? -40.306 60.358 -10.741 1.00 21.11 156 ILE A C 1
ATOM 1210 O O . ILE A 1 156 ? -41.269 60.284 -11.514 1.00 26.72 156 ILE A O 1
ATOM 1215 N N . ASN A 1 157 ? -40.380 60.869 -9.508 1.00 21.94 157 ASN A N 1
ATOM 1216 C CA . ASN A 1 157 ? -41.629 61.370 -8.878 1.00 25.74 157 ASN A CA 1
ATOM 1217 C C . ASN A 1 157 ? -42.091 62.748 -9.277 1.00 27.45 157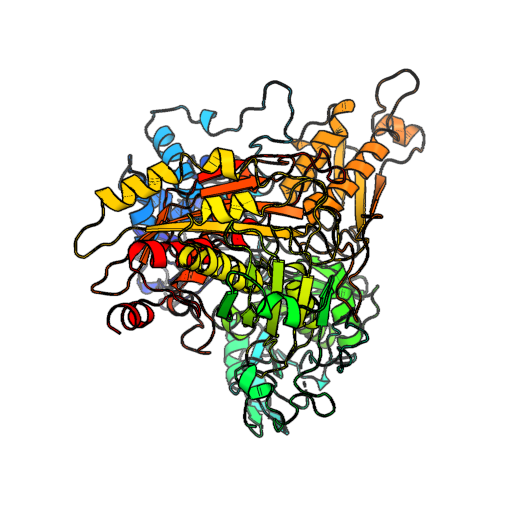 ASN A C 1
ATOM 1218 O O . ASN A 1 157 ? -43.121 63.217 -8.795 1.00 34.74 157 ASN A O 1
ATOM 1223 N N . GLY A 1 158 ? -41.280 63.418 -10.075 1.00 27.72 158 GLY A N 1
ATOM 1224 C CA . GLY A 1 158 ? -41.699 64.715 -10.594 1.00 31.99 158 GLY A CA 1
ATOM 1225 C C . GLY A 1 158 ? -41.436 65.826 -9.608 1.00 33.14 158 GLY A C 1
ATOM 1226 O O . GLY A 1 158 ? -41.913 66.950 -9.800 1.00 41.91 158 GLY A O 1
ATOM 1227 N N . LYS A 1 159 ? -40.680 65.534 -8.545 1.00 35.38 159 LYS A N 1
ATOM 1228 C CA . LYS A 1 159 ? -40.487 66.543 -7.518 1.00 30.72 159 LYS A CA 1
ATOM 1229 C C . LYS A 1 159 ? -39.331 67.501 -7.829 1.00 33.22 159 LYS A C 1
ATOM 1230 O O . LYS A 1 159 ? -39.301 68.632 -7.312 1.00 45.60 159 LYS A O 1
ATOM 1236 N N . LYS A 1 160 ? -38.407 67.061 -8.687 1.00 28.16 160 LYS A N 1
ATOM 1237 C CA . LYS A 1 160 ? -37.355 67.913 -9.209 1.00 31.67 160 LYS A CA 1
ATOM 1238 C C . LYS A 1 160 ? -37.093 67.511 -10.662 1.00 25.47 160 LYS A C 1
ATOM 1239 O O . LYS A 1 160 ? -37.385 66.366 -11.060 1.00 27.03 160 LYS A O 1
ATOM 1245 N N . PRO A 1 161 ? -36.531 68.441 -11.450 1.00 27.38 161 PRO A N 1
ATOM 1246 C CA . PRO A 1 161 ? -36.287 68.153 -12.850 1.00 27.11 161 PRO A CA 1
ATOM 1247 C C . PRO A 1 161 ? -35.094 67.264 -13.016 1.00 20.89 161 PRO A C 1
ATOM 1248 O O . PRO A 1 161 ? -34.149 67.301 -12.224 1.00 23.97 161 PRO A O 1
ATOM 1252 N N . GLU A 1 162 ? -35.158 66.439 -14.047 1.00 20.59 162 GLU A N 1
ATOM 1253 C CA . GLU A 1 162 ? -34.082 65.536 -14.352 1.00 19.07 162 GLU A CA 1
ATOM 1254 C C . GLU A 1 162 ? -32.742 66.237 -14.624 1.00 20.77 162 GLU A C 1
ATOM 1255 O O . GLU A 1 162 ? -31.687 65.687 -14.344 1.00 20.19 162 GLU A O 1
ATOM 1261 N N . THR A 1 163 ? -32.781 67.473 -15.109 1.00 23.82 163 THR A N 1
ATOM 1262 C CA . THR A 1 163 ? -31.556 68.254 -15.354 1.00 25.84 163 THR A CA 1
ATOM 1263 C C . THR A 1 163 ? -30.742 68.484 -14.077 1.00 25.08 163 THR A C 1
ATOM 1264 O O . THR A 1 163 ? -29.520 68.720 -14.129 1.00 27.21 163 THR A O 1
ATOM 1268 N N . ASP A 1 164 ? -31.408 68.425 -12.933 1.00 21.76 164 ASP A N 1
ATOM 1269 C CA . ASP A 1 164 ? -30.710 68.539 -11.665 1.00 24.48 164 ASP A CA 1
ATOM 1270 C C . ASP A 1 164 ? -29.848 67.334 -11.305 1.00 20.63 164 ASP A C 1
ATOM 1271 O O . ASP A 1 164 ? -29.067 67.382 -10.354 1.00 21.76 164 ASP A O 1
ATOM 1276 N N . LEU A 1 165 ? -29.993 66.242 -12.040 1.00 18.08 165 LEU A N 1
ATOM 1277 C CA . LEU A 1 165 ? -29.067 65.121 -11.892 1.00 16.21 165 LEU A CA 1
ATOM 1278 C C . LEU A 1 165 ? -27.795 65.308 -12.716 1.00 17.24 165 LEU A C 1
ATOM 1279 O O . LEU A 1 165 ? -26.958 64.449 -12.686 1.00 18.42 165 LEU A O 1
ATOM 1284 N N . GLU A 1 166 ? -27.637 66.419 -13.433 1.00 18.88 166 GLU A N 1
ATOM 1285 C CA . GLU A 1 166 ? -26.469 66.688 -14.244 1.00 20.59 166 GLU A CA 1
ATOM 1286 C C . GLU A 1 166 ? -25.584 67.694 -13.496 1.00 17.45 166 GLU A C 1
ATOM 1287 O O . GLU A 1 166 ? -26.066 68.678 -12.951 1.00 20.40 166 GLU A O 1
ATOM 1293 N N . PHE A 1 167 ? -24.288 67.409 -13.450 1.00 16.32 167 PHE A N 1
ATOM 1294 C CA . PHE A 1 167 ? -23.368 68.278 -12.749 1.00 15.83 167 PHE A CA 1
ATOM 1295 C C . PHE A 1 167 ? -23.410 69.692 -13.322 1.00 18.92 167 PHE A C 1
ATOM 1296 O O . PHE A 1 167 ? -23.388 69.893 -14.533 1.00 22.83 167 PHE A O 1
ATOM 1304 N N . LYS A 1 168 ? -23.406 70.650 -12.400 1.00 20.60 168 LYS A N 1
ATOM 1305 C CA . LYS A 1 168 ? -23.381 72.071 -12.713 1.00 23.33 168 LYS A CA 1
ATOM 1306 C C . LYS A 1 168 ? -21.984 72.609 -12.430 1.00 20.81 168 LYS A C 1
ATOM 1307 O O . LYS A 1 168 ? -21.509 72.567 -11.294 1.00 23.13 168 LYS A O 1
ATOM 1313 N N . MET A 1 169 ? -21.328 73.106 -13.473 1.00 23.71 169 MET A N 1
ATOM 1314 C CA . MET A 1 169 ? -19.983 73.658 -13.319 1.00 24.65 169 MET A CA 1
ATOM 1315 C C . MET A 1 169 ? -19.973 74.824 -12.323 1.00 26.44 169 MET A C 1
ATOM 1316 O O . MET A 1 169 ? -20.856 75.686 -12.348 1.00 30.47 169 MET A O 1
ATOM 1321 N N . PRO A 1 170 ? -18.997 74.816 -11.399 1.00 26.04 170 PRO A N 1
ATOM 1322 C CA . PRO A 1 170 ? -18.887 75.900 -10.461 1.00 29.14 170 PRO A CA 1
ATOM 1323 C C . PRO A 1 170 ? -18.674 77.233 -11.151 1.00 28.17 170 PRO A C 1
ATOM 1324 O O . PRO A 1 170 ? -18.095 77.301 -12.258 1.00 30.86 170 PRO A O 1
ATOM 1328 N N . ALA A 1 171 ? -19.212 78.264 -10.499 1.00 39.84 171 ALA A N 1
ATOM 1329 C CA . ALA A 1 171 ? -18.873 79.639 -10.761 1.00 44.68 171 ALA A CA 1
ATOM 1330 C C . ALA A 1 171 ? -17.379 79.781 -10.447 1.00 48.22 171 ALA A C 1
ATOM 1331 O O . ALA A 1 171 ? -16.959 79.731 -9.276 1.00 52.17 171 ALA A O 1
ATOM 1333 N N . ASP A 1 172 ? -16.610 79.865 -11.538 1.00 51.19 172 ASP A N 1
ATOM 1334 C CA . ASP A 1 172 ? -15.132 80.035 -11.621 1.00 43.31 172 ASP A CA 1
ATOM 1335 C C . ASP A 1 172 ? -14.527 78.974 -12.532 1.00 37.37 172 ASP A C 1
ATOM 1336 O O . ASP A 1 172 ? -13.378 79.101 -12.952 1.00 41.01 172 ASP A O 1
ATOM 1341 N N . GLY A 1 173 ? -15.275 77.909 -12.813 1.00 33.39 173 GLY A N 1
ATOM 1342 C CA . GLY A 1 173 ? -14.822 76.914 -13.771 1.00 33.81 173 GLY A CA 1
ATOM 1343 C C . GLY A 1 173 ? -13.731 76.008 -13.204 1.00 27.02 173 GLY A C 1
ATOM 1344 O O . GLY A 1 173 ? -13.119 75.252 -13.995 1.00 32.70 173 GLY A O 1
ATOM 1345 N N . ARG A 1 174 ? -13.497 76.127 -11.885 1.00 27.09 174 ARG A N 1
ATOM 1346 C CA . ARG A 1 174 ? -12.523 75.287 -11.106 1.00 26.27 174 ARG A CA 1
ATOM 1347 C C . ARG A 1 174 ? -13.126 73.919 -10.798 1.00 19.92 174 ARG A C 1
ATOM 1348 O O . ARG A 1 174 ? -14.119 73.794 -10.086 1.00 24.14 174 ARG A O 1
ATOM 1356 N N . ILE A 1 175 ? -12.484 72.896 -11.294 1.00 14.69 175 ILE A N 1
ATOM 1357 C CA A ILE A 1 175 ? -12.934 71.528 -10.892 0.70 12.48 175 ILE A CA 1
ATOM 1358 C CA B ILE A 1 175 ? -12.780 71.550 -11.032 0.30 11.69 175 ILE A CA 1
ATOM 1359 C C . ILE A 1 175 ? -12.119 71.014 -9.728 1.00 10.88 175 ILE A C 1
ATOM 1360 O O . ILE A 1 175 ? -12.658 70.166 -9.015 1.00 10.80 175 ILE A O 1
ATOM 1369 N N . TRP A 1 176 ? -10.911 71.501 -9.460 1.00 11.28 176 TRP A N 1
ATOM 1370 C CA . TRP A 1 176 ? -10.193 71.151 -8.238 1.00 10.89 176 TRP A CA 1
ATOM 1371 C C . TRP A 1 176 ? -11.080 71.536 -7.053 1.00 10.52 176 TRP A C 1
ATOM 1372 O O . TRP A 1 176 ? -11.562 72.662 -6.992 1.00 12.51 176 TRP A O 1
ATOM 1383 N N . GLY A 1 177 ? -11.303 70.596 -6.142 1.00 9.67 177 GLY A N 1
ATOM 1384 C CA . GLY A 1 177 ? -12.087 70.824 -4.951 1.00 10.39 177 GLY A CA 1
ATOM 1385 C C . GLY A 1 177 ? -13.570 70.600 -5.129 1.00 9.84 177 GLY A C 1
ATOM 1386 O O . GLY A 1 177 ? -14.302 70.693 -4.150 1.00 11.97 177 GLY A O 1
ATOM 1387 N N . SER A 1 178 ? -14.016 70.336 -6.344 1.00 10.00 178 SER A N 1
ATOM 1388 C CA . SER A 1 178 ? -15.426 70.232 -6.658 1.00 9.79 178 SER A CA 1
ATOM 1389 C C . SER A 1 178 ? -15.933 68.785 -6.552 1.00 9.59 178 SER A C 1
ATOM 1390 O O . SER A 1 178 ? -15.198 67.872 -6.203 1.00 9.78 178 SER A O 1
ATOM 1393 N N . LYS A 1 179 ? -17.193 68.628 -6.936 1.00 9.93 179 LYS A N 1
ATOM 1394 C CA . LYS A 1 179 ? -17.835 67.323 -7.057 1.00 10.01 179 LYS A CA 1
ATOM 1395 C C . LYS A 1 179 ? -17.937 66.886 -8.540 1.00 9.74 179 LYS A C 1
ATOM 1396 O O . LYS A 1 179 ? -18.804 66.103 -8.901 1.00 10.07 179 LYS A O 1
ATOM 1402 N N . TYR A 1 180 ? -17.007 67.336 -9.389 1.00 9.81 180 TYR A N 1
ATOM 1403 C CA . TYR A 1 180 ? -17.045 66.923 -10.773 1.00 9.71 180 TYR A CA 1
ATOM 1404 C C . TYR A 1 180 ? -17.041 65.391 -10.859 1.00 8.78 180 TYR A C 1
ATOM 1405 O O . TYR A 1 180 ? -16.197 64.749 -10.234 1.00 9.22 180 TYR A O 1
ATOM 1414 N N . PRO A 1 181 ? -17.912 64.791 -11.673 1.00 9.30 181 PRO A N 1
ATOM 1415 C CA . PRO A 1 181 ? -17.933 63.329 -11.751 1.00 9.00 181 PRO A CA 1
ATOM 1416 C C . PRO A 1 181 ? -16.703 62.747 -12.377 1.00 9.01 181 PRO A C 1
ATOM 1417 O O . PRO A 1 181 ? -16.000 63.373 -13.172 1.00 10.20 181 PRO A O 1
ATOM 1421 N N . ARG A 1 182 ? -16.426 61.494 -12.027 1.00 8.07 182 ARG A N 1
ATOM 1422 C CA . ARG A 1 182 ? -15.241 60.854 -12.546 1.00 8.20 182 ARG A CA 1
ATOM 1423 C C . ARG A 1 182 ? -15.482 60.336 -13.991 1.00 8.13 182 ARG A C 1
ATOM 1424 O O . ARG A 1 182 ? -16.569 59.873 -14.310 1.00 8.56 182 ARG A O 1
ATOM 1432 N N . PRO A 1 183 ? -14.445 60.393 -14.853 1.00 8.55 183 PRO A N 1
ATOM 1433 C CA . PRO A 1 183 ? -14.609 60.019 -16.248 1.00 10.15 183 PRO A CA 1
ATOM 1434 C C . PRO A 1 183 ? -15.167 58.631 -16.484 1.00 8.33 183 PRO A C 1
ATOM 1435 O O . PRO A 1 183 ? -15.915 58.438 -17.441 1.00 9.42 183 PRO A O 1
ATOM 1439 N N . THR A 1 184 ? -14.797 57.664 -15.652 1.00 7.90 184 THR A N 1
ATOM 1440 C CA . THR A 1 184 ? -15.217 56.283 -15.817 1.00 8.00 184 THR A CA 1
ATOM 1441 C C . THR A 1 184 ? -16.622 55.993 -15.330 1.00 7.54 184 THR A C 1
ATOM 1442 O O . THR A 1 184 ? -17.117 54.877 -15.484 1.00 8.18 184 THR A O 1
ATOM 1446 N N . ALA A 1 185 ? -17.294 56.971 -14.704 1.00 7.79 185 ALA A N 1
ATOM 1447 C CA . ALA A 1 185 ? -18.570 56.666 -14.043 1.00 8.20 185 ALA A CA 1
ATOM 1448 C C . ALA A 1 185 ? -19.614 56.215 -15.044 1.00 8.28 185 ALA A C 1
ATOM 1449 O O . ALA A 1 185 ? -20.336 55.260 -14.754 1.00 8.39 185 ALA A O 1
ATOM 1451 N N . VAL A 1 186 ? -19.747 56.863 -16.212 1.00 8.16 186 VAL A N 1
ATOM 1452 C CA . VAL A 1 186 ? -20.776 56.467 -17.160 1.00 8.36 186 VAL A CA 1
ATOM 1453 C C . VAL A 1 186 ? -20.609 55.009 -17.573 1.00 8.20 186 VAL A C 1
ATOM 1454 O O . VAL A 1 186 ? -21.592 54.260 -17.623 1.00 8.56 186 VAL A O 1
ATOM 1458 N N . ALA A 1 187 ? -19.380 54.591 -17.878 1.00 7.91 187 ALA A N 1
ATOM 1459 C CA . ALA A 1 187 ? -19.153 53.203 -18.299 1.00 8.14 187 ALA A CA 1
ATOM 1460 C C . ALA A 1 187 ? -19.524 52.258 -17.155 1.00 7.78 187 ALA A C 1
ATOM 1461 O O . ALA A 1 187 ? -20.125 51.201 -17.358 1.00 8.32 187 ALA A O 1
ATOM 1463 N N . LYS A 1 188 ? -19.144 52.623 -15.912 1.00 7.58 188 LYS A N 1
ATOM 1464 C CA . LYS A 1 188 ? -19.456 51.760 -14.792 1.00 7.81 188 LYS A CA 1
ATOM 1465 C C . LYS A 1 188 ? -20.949 51.593 -14.556 1.00 7.73 188 LYS A C 1
ATOM 1466 O O . LYS A 1 188 ? -21.413 50.482 -14.294 1.00 8.16 188 LYS A O 1
ATOM 1472 N N . VAL A 1 189 ? -21.709 52.678 -14.617 1.00 7.54 189 VAL A N 1
ATOM 1473 C CA . VAL A 1 189 ? -23.128 52.616 -14.290 1.00 8.01 189 VAL A CA 1
ATOM 1474 C C . VAL A 1 189 ? -23.963 52.023 -15.406 1.00 8.01 189 VAL A C 1
ATOM 1475 O O . VAL A 1 189 ? -25.130 51.713 -15.183 1.00 8.66 189 VAL A O 1
ATOM 1479 N N . THR A 1 190 ? -23.364 51.865 -16.603 1.00 8.01 190 THR A N 1
ATOM 1480 C CA . THR A 1 190 ? -24.029 51.254 -17.744 1.00 8.40 190 THR A CA 1
ATOM 1481 C C . THR A 1 190 ? -23.549 49.839 -18.001 1.00 8.23 190 THR A C 1
ATOM 1482 O O . THR A 1 190 ? -24.037 49.182 -18.929 1.00 9.20 190 THR A O 1
ATOM 1486 N N . GLY A 1 191 ? -22.596 49.333 -17.198 1.00 8.26 191 GLY A N 1
ATOM 1487 C CA . GLY A 1 191 ? -22.083 48.001 -17.451 1.00 8.82 191 GLY A CA 1
ATOM 1488 C C . GLY A 1 191 ? -21.245 47.867 -18.700 1.00 8.58 191 GLY A C 1
ATOM 1489 O O . GLY A 1 191 ? -21.115 46.762 -19.227 1.00 10.06 191 GLY A O 1
ATOM 1490 N N . THR A 1 192 ? -20.679 48.974 -19.184 1.00 8.26 192 THR A N 1
ATOM 1491 C CA . THR A 1 192 ? -19.897 48.981 -20.396 1.00 9.00 192 THR A CA 1
ATOM 1492 C C . THR A 1 192 ? -18.392 49.141 -20.167 1.00 8.91 192 THR A C 1
ATOM 1493 O O . THR A 1 192 ? -17.638 49.307 -21.115 1.00 10.77 192 THR A O 1
ATOM 1497 N N . LEU A 1 193 ? -17.951 49.029 -18.927 1.00 8.38 193 LEU A N 1
ATOM 1498 C CA . LEU A 1 193 ? -16.519 48.951 -18.587 1.00 8.28 193 LEU A CA 1
ATOM 1499 C C . LEU A 1 193 ? -16.187 47.472 -18.426 1.00 8.63 193 LEU A C 1
ATOM 1500 O O . LEU A 1 193 ? -16.785 46.789 -17.585 1.00 9.60 193 LEU A O 1
ATOM 1505 N N . ASP A 1 194 ? -15.259 46.961 -19.216 1.00 7.98 194 ASP A N 1
ATOM 1506 C CA . ASP A 1 194 ? -14.958 45.534 -19.142 1.00 7.90 194 ASP A CA 1
ATOM 1507 C C . ASP A 1 194 ? -13.847 45.254 -18.148 1.00 7.44 194 ASP A C 1
ATOM 1508 O O . ASP A 1 194 ? -12.701 45.670 -18.302 1.00 8.57 194 ASP A O 1
ATOM 1513 N N . TYR A 1 195 ? -14.237 44.543 -17.101 1.00 7.29 195 TYR A N 1
ATOM 1514 C CA . TYR A 1 195 ? -13.309 44.059 -16.099 1.00 7.37 195 TYR A CA 1
ATOM 1515 C C . TYR A 1 195 ? -12.665 42.754 -16.595 1.00 7.20 195 TYR A C 1
ATOM 1516 O O . TYR A 1 195 ? -13.059 42.232 -17.653 1.00 7.87 195 TYR A O 1
ATOM 1525 N N . GLY A 1 196 ? -11.708 42.184 -15.872 1.00 7.29 196 GLY A N 1
ATOM 1526 C CA . GLY A 1 196 ? -10.974 41.055 -16.414 1.00 7.54 196 GLY A CA 1
ATOM 1527 C C . GLY A 1 196 ? -11.802 39.843 -16.791 1.00 7.74 196 GLY A C 1
ATOM 1528 O O . GLY A 1 196 ? -11.501 39.201 -17.800 1.00 7.87 196 GLY A O 1
ATOM 1529 N N . ALA A 1 197 ? -12.835 39.516 -16.029 1.00 7.37 197 ALA A N 1
ATOM 1530 C CA . ALA A 1 197 ? -13.651 38.357 -16.393 1.00 7.99 197 ALA A CA 1
ATOM 1531 C C . ALA A 1 197 ? -14.472 38.648 -17.657 1.00 7.89 197 ALA A C 1
ATOM 1532 O O . ALA A 1 197 ? -14.693 37.748 -18.484 1.00 9.26 197 ALA A O 1
ATOM 1534 N N . ASP A 1 198 ? -14.940 39.894 -17.790 1.00 7.70 198 ASP A N 1
ATOM 1535 C CA . ASP A 1 198 ? -15.668 40.340 -18.964 1.00 8.22 198 ASP A CA 1
ATOM 1536 C C . ASP A 1 198 ? -14.770 40.195 -20.222 1.00 8.51 198 ASP A C 1
ATOM 1537 O O . ASP A 1 198 ? -15.196 39.708 -21.261 1.00 9.30 198 ASP A O 1
ATOM 1542 N N . LEU A 1 199 ? -13.532 40.682 -20.097 1.00 8.56 199 LEU A N 1
ATOM 1543 C CA . LEU A 1 199 ? -12.574 40.578 -21.187 1.00 8.44 199 LEU A CA 1
ATOM 1544 C C . LEU A 1 199 ? -12.351 39.119 -21.572 1.00 8.76 199 LEU A C 1
ATOM 1545 O O . LEU A 1 199 ? -12.263 38.784 -22.749 1.00 9.47 199 LEU A O 1
ATOM 1550 N N . GLY A 1 200 ? -12.302 38.221 -20.582 1.00 8.76 200 GLY A N 1
ATOM 1551 C CA . GLY A 1 200 ? -12.164 36.821 -20.883 1.00 9.25 200 GLY A CA 1
ATOM 1552 C C . GLY A 1 200 ? -13.258 36.270 -21.767 1.00 9.94 200 GLY A C 1
ATOM 1553 O O . GLY A 1 200 ? -12.992 35.515 -22.684 1.00 13.15 200 GLY A O 1
ATOM 1554 N N . LEU A 1 201 ? -14.489 36.721 -21.564 1.00 9.29 201 LEU A N 1
ATOM 1555 C CA . LEU A 1 201 ? -15.599 36.263 -22.404 1.00 9.82 201 LEU A CA 1
ATOM 1556 C C . LEU A 1 201 ? -15.512 36.822 -23.811 1.00 10.09 201 LEU A C 1
ATOM 1557 O O . LEU A 1 201 ? -16.147 36.270 -24.716 1.00 12.37 201 LEU A O 1
ATOM 1562 N N . LYS A 1 202 ? -14.779 37.899 -23.992 1.00 10.12 202 LYS A N 1
ATOM 1563 C CA A LYS A 1 202 ? -14.677 38.612 -25.261 0.70 9.74 202 LYS A CA 1
ATOM 1564 C CA B LYS A 1 202 ? -14.691 38.603 -25.262 0.30 10.09 202 LYS A CA 1
ATOM 1565 C C . LYS A 1 202 ? -13.358 38.336 -25.962 1.00 10.23 202 LYS A C 1
ATOM 1566 O O . LYS A 1 202 ? -13.028 38.984 -26.952 1.00 12.27 202 LYS A O 1
ATOM 1577 N N . MET A 1 203 ? -12.579 37.376 -25.459 1.00 11.19 203 MET A N 1
ATOM 1578 C CA . MET A 1 203 ? -11.331 36.973 -26.069 1.00 11.16 203 MET A CA 1
ATOM 1579 C C . MET A 1 203 ? -11.670 35.933 -27.150 1.00 13.55 203 MET A C 1
ATOM 1580 O O . MET A 1 203 ? -12.709 35.272 -27.139 1.00 17.39 203 MET A O 1
ATOM 1585 N N . PRO A 1 204 ? -10.756 35.727 -28.040 1.00 14.34 204 PRO A N 1
ATOM 1586 C CA . PRO A 1 204 ? -11.073 34.839 -29.166 1.00 15.31 204 PRO A CA 1
ATOM 1587 C C . PRO A 1 204 ? -11.055 33.386 -28.840 1.00 16.70 204 PRO A C 1
ATOM 1588 O O . PRO A 1 204 ? -10.445 33.005 -27.872 1.00 14.98 204 PRO A O 1
ATOM 1592 N N A ALA A 1 205 ? -11.658 32.573 -29.716 0.70 18.44 205 ALA A N 1
ATOM 1593 N N B ALA A 1 205 ? -11.733 32.591 -29.671 0.30 18.07 205 ALA A N 1
ATOM 1594 C CA A ALA A 1 205 ? -11.769 31.125 -29.530 0.70 21.34 205 ALA A CA 1
ATOM 1595 C CA B ALA A 1 205 ? -11.597 31.145 -29.651 0.30 20.67 205 ALA A CA 1
ATOM 1596 C C A ALA A 1 205 ? -10.451 30.403 -29.224 0.70 19.28 205 ALA A C 1
ATOM 1597 C C B ALA A 1 205 ? -10.119 30.813 -29.749 0.30 18.28 205 ALA A C 1
ATOM 1598 O O A ALA A 1 205 ? -10.485 29.406 -28.510 0.70 24.93 205 ALA A O 1
ATOM 1599 O O B ALA A 1 205 ? -9.342 31.531 -30.363 0.30 17.69 205 ALA A O 1
ATOM 1602 N N A GLY A 1 206 ? -9.308 30.904 -29.724 0.70 18.85 206 GLY A N 1
ATOM 1603 N N B GLY A 1 206 ? -9.707 29.740 -29.099 0.30 16.86 206 GLY A N 1
ATOM 1604 C CA A GLY A 1 206 ? -7.988 30.276 -29.421 0.70 17.12 206 GLY A CA 1
ATOM 1605 C CA B GLY A 1 206 ? -8.289 29.476 -29.000 0.30 17.80 206 GLY A CA 1
ATOM 1606 C C A GLY A 1 206 ? -7.559 30.308 -27.946 0.70 15.83 206 GLY A C 1
ATOM 1607 C C B GLY A 1 206 ? -7.612 30.135 -27.799 0.30 15.94 206 GLY A C 1
ATOM 1608 O O A GLY A 1 206 ? -6.641 29.602 -27.512 0.70 18.66 206 GLY A O 1
ATOM 1609 O O B GLY A 1 206 ? -6.502 29.735 -27.432 0.30 15.56 206 GLY A O 1
ATOM 1610 N N . THR A 1 207 ? -8.232 31.142 -27.175 1.00 13.93 207 THR A N 1
ATOM 1611 C CA . THR A 1 207 ? -7.835 31.435 -25.801 1.00 11.24 207 THR A CA 1
ATOM 1612 C C . THR A 1 207 ? -8.003 30.178 -24.948 1.00 11.20 207 THR A C 1
ATOM 1613 O O . THR A 1 207 ? -9.034 29.510 -24.986 1.00 13.23 207 THR A O 1
ATOM 1617 N N . LEU A 1 208 ? -6.973 29.882 -24.169 1.00 10.48 208 LEU A N 1
ATOM 1618 C CA . LEU A 1 208 ? -7.046 28.798 -23.216 1.00 10.38 208 LEU A CA 1
ATOM 1619 C C . LEU A 1 208 ? -7.454 29.366 -21.853 1.00 10.31 208 LEU A C 1
ATOM 1620 O O . LEU A 1 208 ? -7.008 30.423 -21.443 1.00 14.78 208 LEU A O 1
ATOM 1625 N N . HIS A 1 209 ? -8.327 28.648 -21.178 1.00 9.68 209 HIS A N 1
ATOM 1626 C CA . HIS A 1 209 ? -8.785 28.996 -19.840 1.00 10.11 209 HIS A CA 1
ATOM 1627 C C . HIS A 1 209 ? -8.098 28.122 -18.858 1.00 9.46 209 HIS A C 1
ATOM 1628 O O . HIS A 1 209 ? -7.975 26.918 -19.058 1.00 10.58 209 HIS A O 1
ATOM 1635 N N . LEU A 1 210 ? -7.611 28.739 -17.789 1.00 9.37 210 LEU A N 1
ATOM 1636 C CA . LEU A 1 210 ? -6.794 28.023 -16.811 1.00 8.89 210 LEU A CA 1
ATOM 1637 C C . LEU A 1 210 ? -7.572 27.696 -15.547 1.00 9.31 210 LEU A C 1
ATOM 1638 O O . LEU A 1 210 ? -8.473 28.438 -15.134 1.00 9.75 210 LEU A O 1
ATOM 1643 N N . ALA A 1 211 ? -7.143 26.626 -14.899 1.00 9.33 211 ALA A N 1
ATOM 1644 C CA . ALA A 1 211 ? -7.600 26.305 -13.549 1.00 9.39 211 ALA A CA 1
ATOM 1645 C C . ALA A 1 211 ? -6.384 25.876 -12.761 1.00 9.01 211 ALA A C 1
ATOM 1646 O O . ALA A 1 211 ? -5.482 25.182 -13.247 1.00 10.50 211 ALA A O 1
ATOM 1648 N N . MET A 1 212 ? -6.349 26.316 -11.502 1.00 9.09 212 MET A N 1
ATOM 1649 C CA . MET A 1 212 ? -5.266 25.991 -10.594 1.00 9.34 212 MET A CA 1
ATOM 1650 C C . MET A 1 212 ? -5.464 24.657 -9.915 1.00 9.69 212 MET A C 1
ATOM 1651 O O . MET A 1 212 ? -6.566 24.345 -9.425 1.00 11.34 212 MET A O 1
ATOM 1656 N N . VAL A 1 213 ? -4.387 23.888 -9.858 1.00 9.73 213 VAL A N 1
ATOM 1657 C CA . VAL A 1 213 ? -4.311 22.685 -9.029 1.00 10.04 213 VAL A CA 1
ATOM 1658 C C . VAL A 1 213 ? -3.626 23.150 -7.745 1.00 9.49 213 VAL A C 1
ATOM 1659 O O . VAL A 1 213 ? -2.453 23.540 -7.805 1.00 11.45 213 VAL A O 1
ATOM 1663 N N . GLN A 1 214 ? -4.368 23.171 -6.650 1.00 9.60 214 GLN A N 1
ATOM 1664 C CA . GLN A 1 214 ? -3.915 23.847 -5.444 1.00 9.83 214 GLN A CA 1
ATOM 1665 C C . GLN A 1 214 ? -3.700 22.851 -4.303 1.00 9.95 214 GLN A C 1
ATOM 1666 O O . GLN A 1 214 ? -4.394 21.839 -4.177 1.00 11.12 214 GLN A O 1
ATOM 1672 N N . ALA A 1 215 ? -2.776 23.212 -3.419 1.00 10.02 215 ALA A N 1
ATOM 1673 C CA . ALA A 1 215 ? -2.557 22.438 -2.214 1.00 10.83 215 ALA A CA 1
ATOM 1674 C C . ALA A 1 215 ? -3.778 22.450 -1.324 1.00 10.83 215 ALA A C 1
ATOM 1675 O O . ALA A 1 215 ? -4.392 23.503 -1.088 1.00 11.69 215 ALA A O 1
ATOM 1677 N N . LYS A 1 216 ? -4.086 21.275 -0.771 1.00 11.92 216 LYS A N 1
ATOM 1678 C CA . LYS A 1 216 ? -5.209 21.129 0.138 1.00 13.00 216 LYS A CA 1
ATOM 1679 C C . LYS A 1 216 ? -4.730 20.813 1.541 1.00 12.55 216 LYS A C 1
ATOM 1680 O O . LYS A 1 216 ? -5.513 20.394 2.374 1.00 14.04 216 LYS A O 1
ATOM 1686 N N . VAL A 1 217 ? -3.446 21.048 1.812 1.00 11.54 217 VAL A N 1
ATOM 1687 C CA . VAL A 1 217 ? -2.868 21.028 3.143 1.00 11.88 217 VAL A CA 1
ATOM 1688 C C . VAL A 1 217 ? -2.033 22.283 3.297 1.00 10.90 217 VAL A C 1
ATOM 1689 O O . VAL A 1 217 ? -1.707 22.937 2.300 1.00 11.06 217 VAL A O 1
ATOM 1693 N N . SER A 1 218 ? -1.665 22.610 4.543 1.00 10.72 218 SER A N 1
ATOM 1694 C CA . SER A 1 218 ? -0.981 23.870 4.799 1.00 10.67 218 SER A CA 1
ATOM 1695 C C . SER A 1 218 ? 0.542 23.813 4.642 1.00 10.75 218 SER A C 1
ATOM 1696 O O . SER A 1 218 ? 1.167 24.844 4.498 1.00 11.50 218 SER A O 1
ATOM 1699 N N . HIS A 1 219 ? 1.136 22.608 4.677 1.00 10.94 219 HIS A N 1
ATOM 1700 C CA . HIS A 1 219 ? 2.596 22.536 4.678 1.00 11.12 219 HIS A CA 1
ATOM 1701 C C . HIS A 1 219 ? 2.988 21.120 4.238 1.00 11.34 219 HIS A C 1
ATOM 1702 O O . HIS A 1 219 ? 2.435 20.149 4.779 1.00 12.73 219 HIS A O 1
ATOM 1709 N N . ALA A 1 220 ? 3.883 21.000 3.266 1.00 11.48 220 ALA A N 1
ATOM 1710 C CA . ALA A 1 220 ? 4.227 19.659 2.773 1.00 11.91 220 ALA A CA 1
ATOM 1711 C C . ALA A 1 220 ? 5.489 19.692 1.983 1.00 12.12 220 ALA A C 1
ATOM 1712 O O . ALA A 1 220 ? 5.873 20.707 1.430 1.00 12.56 220 ALA A O 1
ATOM 1714 N N . ASN A 1 221 ? 6.133 18.524 1.897 1.00 12.52 221 ASN A N 1
ATOM 1715 C CA . ASN A 1 221 ? 7.108 18.259 0.844 1.00 12.83 221 ASN A CA 1
ATOM 1716 C C . ASN A 1 221 ? 6.389 17.605 -0.338 1.00 13.29 221 ASN A C 1
ATOM 1717 O O . ASN A 1 221 ? 5.648 16.648 -0.155 1.00 15.90 221 ASN A O 1
ATOM 1722 N N . ILE A 1 222 ? 6.601 18.131 -1.540 1.00 12.65 222 ILE A N 1
ATOM 1723 C CA . ILE A 1 222 ? 5.963 17.560 -2.732 1.00 13.67 222 ILE A CA 1
ATOM 1724 C C . ILE A 1 222 ? 6.854 16.467 -3.312 1.00 15.26 222 ILE A C 1
ATOM 1725 O O . ILE A 1 222 ? 8.042 16.687 -3.526 1.00 16.75 222 ILE A O 1
ATOM 1730 N N . LYS A 1 223 ? 6.257 15.314 -3.580 1.00 15.77 223 LYS A N 1
ATOM 1731 C CA . LYS A 1 223 ? 6.969 14.192 -4.156 1.00 17.58 223 LYS A CA 1
ATOM 1732 C C . LYS A 1 223 ? 6.729 14.018 -5.637 1.00 18.34 223 LYS A C 1
ATOM 1733 O O . LYS A 1 223 ? 7.603 13.526 -6.337 1.00 24.64 223 LYS A O 1
ATOM 1739 N N . GLY A 1 224 ? 5.562 14.375 -6.138 1.00 18.29 224 GLY A N 1
ATOM 1740 C CA . GLY A 1 224 ? 5.292 14.202 -7.555 1.00 19.88 224 GLY A CA 1
ATOM 1741 C C . GLY A 1 224 ? 3.923 14.709 -7.919 1.00 18.07 224 GLY A C 1
ATOM 1742 O O . GLY A 1 224 ? 3.091 14.988 -7.055 1.00 18.44 224 GLY A O 1
ATOM 1743 N N . ILE A 1 225 ? 3.721 14.839 -9.224 1.00 19.96 225 ILE A N 1
ATOM 1744 C CA . ILE A 1 225 ? 2.471 15.317 -9.800 1.00 19.12 225 ILE A CA 1
ATOM 1745 C C . ILE A 1 225 ? 2.108 14.353 -10.933 1.00 20.46 225 ILE A C 1
ATOM 1746 O O . ILE A 1 225 ? 2.917 14.134 -11.832 1.00 25.10 225 ILE A O 1
ATOM 1751 N N . ASP A 1 226 ? 0.889 13.809 -10.901 1.00 19.79 226 ASP A N 1
ATOM 1752 C CA . ASP A 1 226 ? 0.368 12.912 -11.961 1.00 19.41 226 ASP A CA 1
ATOM 1753 C C . ASP A 1 226 ? -0.784 13.595 -12.673 1.00 18.97 226 ASP A C 1
ATOM 1754 O O . ASP A 1 226 ? -1.845 13.792 -12.081 1.00 19.41 226 ASP A O 1
ATOM 1759 N N . THR A 1 227 ? -0.555 13.937 -13.942 1.00 18.57 227 THR A N 1
ATOM 1760 C CA . THR A 1 227 ? -1.533 14.665 -14.750 1.00 17.26 227 THR A CA 1
ATOM 1761 C C . THR A 1 227 ? -2.291 13.739 -15.697 1.00 18.63 227 THR A C 1
ATOM 1762 O O . THR A 1 227 ? -3.102 14.213 -16.491 1.00 19.74 227 THR A O 1
ATOM 1766 N N . SER A 1 228 ? -2.051 12.427 -15.631 1.00 19.35 228 SER A N 1
ATOM 1767 C CA . SER A 1 228 ? -2.502 11.540 -16.697 1.00 20.21 228 SER A CA 1
ATOM 1768 C C . SER A 1 228 ? -4.014 11.526 -16.898 1.00 21.37 228 SER A C 1
ATOM 1769 O O . SER A 1 228 ? -4.484 11.662 -18.031 1.00 20.89 228 SER A O 1
ATOM 1772 N N . GLU A 1 229 ? -4.786 11.411 -15.826 1.00 20.94 229 GLU A N 1
ATOM 1773 C CA . GLU A 1 229 ? -6.237 11.403 -15.967 1.00 21.56 229 GLU A CA 1
ATOM 1774 C C . GLU A 1 229 ? -6.719 12.767 -16.491 1.00 20.34 229 GLU A C 1
ATOM 1775 O O . GLU A 1 229 ? -7.568 12.828 -17.371 1.00 22.56 229 GLU A O 1
ATOM 1781 N N . ALA A 1 230 ? -6.175 13.861 -15.958 1.00 17.63 230 ALA A N 1
ATOM 1782 C CA . ALA A 1 230 ? -6.576 15.199 -16.404 1.00 16.81 230 ALA A CA 1
ATOM 1783 C C . ALA A 1 230 ? -6.433 15.386 -17.922 1.00 15.45 230 ALA A C 1
ATOM 1784 O O . ALA A 1 230 ? -7.298 15.979 -18.567 1.00 16.83 230 ALA A O 1
ATOM 1786 N N . LEU A 1 231 ? -5.356 14.858 -18.502 1.00 15.50 231 LEU A N 1
ATOM 1787 C CA . LEU A 1 231 ? -5.103 15.057 -19.934 1.00 16.27 231 LEU A CA 1
ATOM 1788 C C . LEU A 1 231 ? -6.135 14.391 -20.824 1.00 17.09 231 LEU A C 1
ATOM 1789 O O . LEU A 1 231 ? -6.296 14.790 -21.975 1.00 19.12 231 LEU A O 1
ATOM 1794 N N . THR A 1 232 ? -6.834 13.398 -20.279 1.00 16.74 232 THR A N 1
ATOM 1795 C CA . THR A 1 232 ? -7.876 12.687 -21.018 1.00 18.51 232 THR A CA 1
ATOM 1796 C C . THR A 1 232 ? -9.251 13.357 -20.963 1.00 18.89 232 THR A C 1
ATOM 1797 O O . THR A 1 232 ? -10.192 12.885 -21.589 1.00 22.15 232 THR A O 1
ATOM 1801 N N . MET A 1 233 ? -9.373 14.428 -20.187 1.00 17.83 233 MET A N 1
ATOM 1802 C CA . MET A 1 233 ? -10.676 15.002 -19.922 1.00 16.93 233 MET A CA 1
ATOM 1803 C C . MET A 1 233 ? -11.111 16.009 -20.972 1.00 16.46 233 MET A C 1
ATOM 1804 O O . MET A 1 233 ? -10.302 16.523 -21.740 1.00 15.87 233 MET A O 1
ATOM 1813 N N . PRO A 1 234 ? -12.440 16.272 -21.027 1.00 16.59 234 PRO A N 1
ATOM 1814 C CA . PRO A 1 234 ? -12.941 17.107 -22.107 1.00 17.53 234 PRO A CA 1
ATOM 1815 C C . PRO A 1 234 ? -12.288 18.474 -22.151 1.00 15.32 234 PRO A C 1
ATOM 1816 O O . PRO A 1 234 ? -12.159 19.156 -21.125 1.00 15.15 234 PRO A O 1
ATOM 1820 N N . GLY A 1 235 ? -11.898 18.880 -23.349 1.00 15.57 235 GLY A N 1
ATOM 1821 C CA . GLY A 1 235 ? -11.415 20.229 -23.603 1.00 14.35 235 GLY A CA 1
ATOM 1822 C C . GLY A 1 235 ? -10.022 20.520 -23.091 1.00 13.26 235 GLY A C 1
ATOM 1823 O O . GLY A 1 235 ? -9.553 21.632 -23.238 1.00 13.17 235 GLY A O 1
ATOM 1824 N N . VAL A 1 236 ? -9.303 19.530 -22.543 1.00 13.39 236 VAL A N 1
ATOM 1825 C CA . VAL A 1 236 ? -8.008 19.807 -21.963 1.00 12.78 236 VAL A CA 1
ATOM 1826 C C . VAL A 1 236 ? -6.903 19.879 -23.002 1.00 12.86 236 VAL A C 1
ATOM 1827 O O . VAL A 1 236 ? -6.753 18.958 -23.817 1.00 15.54 236 VAL A O 1
ATOM 1831 N N . HIS A 1 237 ? -6.120 20.955 -22.955 1.00 12.44 237 HIS A N 1
ATOM 1832 C CA . HIS A 1 237 ? -4.974 21.169 -23.824 1.00 12.98 237 HIS A CA 1
ATOM 1833 C C . HIS A 1 237 ? -3.683 20.591 -23.221 1.00 12.77 237 HIS A C 1
ATOM 1834 O O . HIS A 1 237 ? -2.943 19.872 -23.893 1.00 14.88 237 HIS A O 1
ATOM 1841 N N . SER A 1 238 ? -3.392 20.930 -21.973 1.00 12.58 238 SER A N 1
ATOM 1842 C CA . SER A 1 238 ? -2.149 20.580 -21.331 1.00 12.43 238 SER A CA 1
ATOM 1843 C C . SER A 1 238 ? -2.254 20.915 -19.869 1.00 11.95 238 SER A C 1
ATOM 1844 O O . SER A 1 238 ? -3.189 21.590 -19.430 1.00 12.40 238 SER A O 1
ATOM 1847 N N . VAL A 1 239 ? -1.240 20.454 -19.122 1.00 11.58 239 VAL A N 1
ATOM 1848 C CA . VAL A 1 239 ? -1.060 20.848 -17.735 1.00 12.29 239 VAL A CA 1
ATOM 1849 C C . VAL A 1 239 ? 0.342 21.408 -17.565 1.00 12.86 239 VAL A C 1
ATOM 1850 O O . VAL A 1 239 ? 1.329 20.821 -18.058 1.00 16.42 239 VAL A O 1
ATOM 1854 N N . ILE A 1 240 ? 0.436 22.558 -16.924 1.00 12.47 240 ILE A N 1
ATOM 1855 C CA . ILE A 1 240 ? 1.679 23.293 -16.736 1.00 13.15 240 ILE A CA 1
ATOM 1856 C C . ILE A 1 240 ? 2.137 23.073 -15.299 1.00 11.74 240 ILE A C 1
ATOM 1857 O O . ILE A 1 240 ? 1.333 23.186 -14.359 1.00 12.17 240 ILE A O 1
ATOM 1866 N N . THR A 1 241 ? 3.423 22.782 -15.119 1.00 11.75 241 THR A N 1
ATOM 1867 C CA . THR A 1 241 ? 3.996 22.638 -13.804 1.00 12.10 241 THR A CA 1
ATOM 1868 C C . THR A 1 241 ? 5.282 23.475 -13.750 1.00 11.17 241 THR A C 1
ATOM 1869 O O . THR A 1 241 ? 5.680 24.140 -14.694 1.00 11.61 241 THR A O 1
ATOM 1873 N N . HIS A 1 242 ? 5.986 23.372 -12.600 1.00 10.95 242 HIS A N 1
ATOM 1874 C CA . HIS A 1 242 ? 7.264 24.084 -12.484 1.00 11.48 242 HIS A CA 1
ATOM 1875 C C . HIS A 1 242 ? 8.234 23.733 -13.597 1.00 11.24 242 HIS A C 1
ATOM 1876 O O . HIS A 1 242 ? 9.113 24.545 -13.937 1.00 12.36 242 HIS A O 1
ATOM 1883 N N . LYS A 1 243 ? 8.117 22.528 -14.162 1.00 12.45 243 LYS A N 1
ATOM 1884 C CA . LYS A 1 243 ? 9.026 22.137 -15.226 1.00 13.10 243 LYS A CA 1
ATOM 1885 C C . LYS A 1 243 ? 8.891 23.011 -16.463 1.00 12.73 243 LYS A C 1
ATOM 1886 O O . LYS A 1 243 ? 9.792 23.069 -17.290 1.00 14.81 243 LYS A O 1
ATOM 1892 N N . ASP A 1 244 ? 7.749 23.689 -16.619 1.00 12.15 244 ASP A N 1
ATOM 1893 C CA . ASP A 1 244 ? 7.501 24.566 -17.768 1.00 12.72 244 ASP A CA 1
ATOM 1894 C C . ASP A 1 244 ? 7.949 25.996 -17.547 1.00 11.34 244 ASP A C 1
ATOM 1895 O O . ASP A 1 244 ? 7.834 26.815 -18.446 1.00 13.13 244 ASP A O 1
ATOM 1900 N N . VAL A 1 245 ? 8.422 26.323 -16.336 1.00 11.64 245 VAL A N 1
ATOM 1901 C CA . VAL A 1 245 ? 8.863 27.673 -16.004 1.00 10.76 245 VAL A CA 1
ATOM 1902 C C . VAL A 1 245 ? 10.248 27.871 -16.585 1.00 11.53 245 VAL A C 1
ATOM 1903 O O . VAL A 1 245 ? 11.138 27.031 -16.387 1.00 14.70 245 VAL A O 1
ATOM 1907 N N . LYS A 1 246 ? 10.446 28.997 -17.276 1.00 10.71 246 LYS A N 1
ATOM 1908 C CA A LYS A 1 246 ? 11.668 29.235 -18.029 0.50 11.58 246 LYS A CA 1
ATOM 1909 C CA B LYS A 1 246 ? 11.675 29.233 -18.026 0.25 11.50 246 LYS A CA 1
ATOM 1910 C CA C LYS A 1 246 ? 11.672 29.231 -18.032 0.25 11.48 246 LYS A CA 1
ATOM 1911 C C . LYS A 1 246 ? 12.715 30.060 -17.273 1.00 10.73 246 LYS A C 1
ATOM 1912 O O . LYS A 1 246 ? 13.824 30.215 -17.754 1.00 12.91 246 LYS A O 1
ATOM 1928 N N . GLY A 1 247 ? 12.355 30.599 -16.104 1.00 10.64 247 GLY A N 1
ATOM 1929 C CA . GLY A 1 247 ? 13.277 31.354 -15.278 1.00 10.54 247 GLY A CA 1
ATOM 1930 C C . GLY A 1 247 ? 13.472 30.692 -13.943 1.00 10.07 247 GLY A C 1
ATOM 1931 O O . GLY A 1 247 ? 13.394 29.475 -13.823 1.00 11.25 247 GLY A O 1
ATOM 1932 N N . LYS A 1 248 ? 13.714 31.514 -12.925 1.00 9.92 248 LYS A N 1
ATOM 1933 C CA . LYS A 1 248 ? 14.016 30.997 -11.603 1.00 10.01 248 LYS A CA 1
ATOM 1934 C C . LYS A 1 248 ? 12.845 30.334 -10.895 1.00 9.42 248 LYS A C 1
ATOM 1935 O O . LYS A 1 248 ? 13.035 29.693 -9.869 1.00 10.32 248 LYS A O 1
ATOM 1941 N N . ASN A 1 249 ? 11.619 30.532 -11.372 1.00 9.41 249 ASN A N 1
ATOM 1942 C CA . ASN A 1 249 ? 10.459 29.990 -10.691 1.00 9.07 249 ASN A CA 1
ATOM 1943 C C . ASN A 1 249 ? 10.341 30.517 -9.272 1.00 8.99 249 ASN A C 1
ATOM 1944 O O . ASN A 1 249 ? 9.865 29.815 -8.386 1.00 9.30 249 ASN A O 1
ATOM 1949 N N . ARG A 1 250 ? 10.723 31.761 -9.072 1.00 9.40 250 ARG A N 1
ATOM 1950 C CA . ARG A 1 250 ? 10.597 32.438 -7.783 1.00 9.46 250 ARG A CA 1
ATOM 1951 C C . ARG A 1 250 ? 10.222 33.875 -8.074 1.00 9.73 250 ARG A C 1
ATOM 1952 O O . ARG A 1 250 ? 10.700 34.454 -9.055 1.00 11.79 250 ARG A O 1
ATOM 1960 N N . ILE A 1 251 ? 9.399 34.457 -7.202 1.00 9.34 251 ILE A N 1
ATOM 1961 C CA . ILE A 1 251 ? 9.116 35.895 -7.181 1.00 9.38 251 ILE A CA 1
ATOM 1962 C C . ILE A 1 251 ? 10.095 36.519 -6.212 1.00 9.96 251 ILE A C 1
ATOM 1963 O O . ILE A 1 251 ? 10.326 35.973 -5.133 1.00 12.54 251 ILE A O 1
ATOM 1968 N N . THR A 1 252 ? 10.681 37.648 -6.580 1.00 9.21 252 THR A N 1
ATOM 1969 C CA . THR A 1 252 ? 11.576 38.349 -5.668 1.00 9.36 252 THR A CA 1
ATOM 1970 C C . THR A 1 252 ? 10.818 39.459 -4.935 1.00 9.42 252 THR A C 1
ATOM 1971 O O . THR A 1 252 ? 10.045 40.208 -5.509 1.00 9.69 252 THR A O 1
ATOM 1975 N N . GLY A 1 253 ? 11.125 39.577 -3.639 1.00 10.02 253 GLY A N 1
ATOM 1976 C CA . GLY A 1 253 ? 10.613 40.687 -2.865 1.00 10.38 253 GLY A CA 1
ATOM 1977 C C . GLY A 1 253 ? 11.195 42.033 -3.223 1.00 10.26 253 GLY A C 1
ATOM 1978 O O . GLY A 1 253 ? 10.688 43.046 -2.739 1.00 10.86 253 GLY A O 1
ATOM 1979 N N . LEU A 1 254 ? 12.262 42.018 -4.018 1.00 10.21 254 LEU A N 1
ATOM 1980 C CA . LEU A 1 254 ? 12.839 43.134 -4.730 1.00 11.44 254 LEU A CA 1
ATOM 1981 C C . LEU A 1 254 ? 13.557 44.173 -3.867 1.00 11.86 254 LEU A C 1
ATOM 1982 O O . LEU A 1 254 ? 14.651 44.621 -4.224 1.00 14.06 254 LEU A O 1
ATOM 1987 N N . ILE A 1 255 ? 12.939 44.575 -2.751 1.00 11.12 255 ILE A N 1
ATOM 1988 C CA . ILE A 1 255 ? 13.501 45.569 -1.841 1.00 11.18 255 ILE A CA 1
ATOM 1989 C C . ILE A 1 255 ? 13.695 44.963 -0.442 1.00 10.09 255 ILE A C 1
ATOM 1990 O O . ILE A 1 255 ? 13.669 45.669 0.574 1.00 10.72 255 ILE A O 1
ATOM 1995 N N . THR A 1 256 ? 13.923 43.661 -0.365 1.00 9.89 256 THR A N 1
ATOM 1996 C CA . THR A 1 256 ? 14.240 42.972 0.873 1.00 9.73 256 THR A CA 1
ATOM 1997 C C . THR A 1 256 ? 15.297 43.739 1.647 1.00 9.42 256 THR A C 1
ATOM 1998 O O . THR A 1 256 ? 16.357 44.075 1.098 1.00 9.97 256 THR A O 1
ATOM 2002 N N . PHE A 1 257 ? 15.058 43.978 2.935 1.00 9.65 257 PHE A N 1
ATOM 2003 C CA . PHE A 1 257 ? 15.970 44.785 3.703 1.00 9.98 257 PHE A CA 1
ATOM 2004 C C . PHE A 1 257 ? 17.284 44.024 3.944 1.00 10.32 257 PHE A C 1
ATOM 2005 O O . PHE A 1 257 ? 17.277 42.813 4.131 1.00 10.23 257 PHE A O 1
ATOM 2013 N N . PRO A 1 258 ? 18.420 44.727 3.981 1.00 11.40 258 PRO A N 1
ATOM 2014 C CA . PRO A 1 258 ? 19.698 44.023 4.248 1.00 12.06 258 PRO A CA 1
ATOM 2015 C C . PRO A 1 258 ? 19.708 43.203 5.526 1.00 11.55 258 PRO A C 1
ATOM 2016 O O . PRO A 1 258 ? 20.350 42.144 5.559 1.00 13.23 258 PRO A O 1
ATOM 2020 N N . THR A 1 259 ? 19.044 43.672 6.587 1.00 11.58 259 THR A N 1
ATOM 2021 C CA . THR A 1 259 ? 19.052 42.930 7.825 1.00 12.11 259 THR A CA 1
ATOM 2022 C C . THR A 1 259 ? 18.011 41.825 7.878 1.00 10.29 259 THR A C 1
ATOM 2023 O O . THR A 1 259 ? 17.967 41.081 8.835 1.00 11.48 259 THR A O 1
ATOM 2027 N N . ASN A 1 260 ? 17.197 41.670 6.829 1.00 9.62 260 ASN A N 1
ATOM 2028 C CA . ASN A 1 260 ? 16.380 40.478 6.715 1.00 9.56 260 ASN A CA 1
ATOM 2029 C C . ASN A 1 260 ? 17.304 39.267 6.635 1.00 8.96 260 ASN A C 1
ATOM 2030 O O . ASN A 1 260 ? 18.331 39.332 5.936 1.00 10.70 260 ASN A O 1
ATOM 2035 N N . LYS A 1 261 ? 16.974 38.207 7.343 1.00 9.09 261 LYS A N 1
ATOM 2036 C CA . LYS A 1 261 ? 17.763 36.986 7.324 1.00 9.46 261 LYS A CA 1
ATOM 2037 C C . LYS A 1 261 ? 17.496 36.143 6.091 1.00 9.38 261 LYS A C 1
ATOM 2038 O O . LYS A 1 261 ? 18.287 35.223 5.813 1.00 11.21 261 LYS A O 1
ATOM 2044 N N . GLY A 1 262 ? 16.432 36.443 5.358 1.00 9.07 262 GLY A N 1
ATOM 2045 C CA . GLY A 1 262 ? 16.119 35.746 4.121 1.00 9.75 262 GLY A CA 1
ATOM 2046 C C . GLY A 1 262 ? 16.511 36.573 2.914 1.00 9.23 262 GLY A C 1
ATOM 2047 O O . GLY A 1 262 ? 16.604 37.786 2.989 1.00 10.26 262 GLY A O 1
ATOM 2048 N N . ASP A 1 263 ? 16.696 35.897 1.784 1.00 9.22 263 ASP A N 1
ATOM 2049 C CA . ASP A 1 263 ? 17.150 36.543 0.571 1.00 9.01 263 ASP A CA 1
ATOM 2050 C C . ASP A 1 263 ? 16.048 37.142 -0.281 1.00 8.82 263 ASP A C 1
ATOM 2051 O O . ASP A 1 263 ? 16.341 37.762 -1.293 1.00 9.43 263 ASP A O 1
ATOM 2056 N N . GLY A 1 264 ? 14.790 37.002 0.140 1.00 8.99 264 GLY A N 1
ATOM 2057 C CA . GLY A 1 264 ? 13.680 37.558 -0.606 1.00 9.46 264 GLY A CA 1
ATOM 2058 C C . GLY A 1 264 ? 13.243 36.775 -1.822 1.00 8.89 264 GLY A C 1
ATOM 2059 O O . GLY A 1 264 ? 12.321 37.213 -2.516 1.00 10.01 264 GLY A O 1
ATOM 2060 N N . TRP A 1 265 ? 13.866 35.619 -2.066 1.00 8.79 265 TRP A N 1
ATOM 2061 C CA . TRP A 1 265 ? 13.553 34.775 -3.217 1.00 8.76 265 TRP A CA 1
ATOM 2062 C C . TRP A 1 265 ? 12.773 33.523 -2.816 1.00 8.65 265 TRP A C 1
ATOM 2063 O O . TRP A 1 265 ? 12.780 32.512 -3.521 1.00 10.77 265 TRP A O 1
ATOM 2074 N N . ASP A 1 266 ? 12.071 33.584 -1.692 1.00 8.78 266 ASP A N 1
ATOM 2075 C CA . ASP A 1 266 ? 11.408 32.456 -1.081 1.00 9.22 266 ASP A CA 1
ATOM 2076 C C . ASP A 1 266 ? 10.146 31.996 -1.789 1.00 8.98 266 ASP A C 1
ATOM 2077 O O . ASP A 1 266 ? 9.767 30.829 -1.672 1.00 10.71 266 ASP A O 1
ATOM 2082 N N . ARG A 1 267 ? 9.436 32.882 -2.478 1.00 8.54 267 ARG A N 1
ATOM 2083 C CA . ARG A 1 267 ? 8.101 32.545 -2.992 1.00 8.09 267 ARG A CA 1
ATOM 2084 C C . ARG A 1 267 ? 8.201 31.882 -4.368 1.00 8.23 267 ARG A C 1
ATOM 2085 O O . ARG A 1 267 ? 8.675 32.499 -5.322 1.00 9.07 267 ARG A O 1
ATOM 2093 N N . PRO A 1 268 ? 7.708 30.637 -4.521 1.00 8.87 268 PRO A N 1
ATOM 2094 C CA A PRO A 1 268 ? 7.682 30.014 -5.862 0.70 9.18 268 PRO A CA 1
ATOM 2095 C CA B PRO A 1 268 ? 7.689 30.024 -5.851 0.30 8.90 268 PRO A CA 1
ATOM 2096 C C . PRO A 1 268 ? 6.599 30.617 -6.760 1.00 8.95 268 PRO A C 1
ATOM 2097 O O . PRO A 1 268 ? 5.635 31.184 -6.276 1.00 9.86 268 PRO A O 1
ATOM 2104 N N . ILE A 1 269 ? 6.780 30.438 -8.059 1.00 9.11 269 ILE A N 1
ATOM 2105 C CA . ILE A 1 269 ? 5.696 30.719 -9.007 1.00 8.83 269 ILE A CA 1
ATOM 2106 C C . ILE A 1 269 ? 4.741 29.509 -9.044 1.00 8.91 269 ILE A C 1
ATOM 2107 O O . ILE A 1 269 ? 3.545 29.628 -8.755 1.00 9.61 269 ILE A O 1
ATOM 2112 N N . LEU A 1 270 ? 5.298 28.346 -9.358 1.00 9.23 270 LEU A N 1
ATOM 2113 C CA . LEU A 1 270 ? 4.623 27.056 -9.260 1.00 9.70 270 LEU A CA 1
ATOM 2114 C C . LEU A 1 270 ? 5.417 26.208 -8.271 1.00 9.89 270 LEU A C 1
ATOM 2115 O O . LEU A 1 270 ? 6.636 26.052 -8.396 1.00 11.10 270 LEU A O 1
ATOM 2127 N N . ASP A 1 272 ? 7.511 23.655 -6.344 1.00 11.65 272 ASP A N 1
ATOM 2128 C CA A ASP A 1 272 ? 8.428 22.610 -6.830 0.50 12.66 272 ASP A CA 1
ATOM 2129 C CA B ASP A 1 272 ? 8.443 22.652 -6.812 0.50 12.21 272 ASP A CA 1
ATOM 2130 C C . ASP A 1 272 ? 8.668 21.652 -5.675 1.00 13.69 272 ASP A C 1
ATOM 2131 O O . ASP A 1 272 ? 8.079 20.569 -5.649 1.00 17.13 272 ASP A O 1
ATOM 2140 N N . GLU A 1 273 ? 9.389 22.063 -4.670 1.00 13.36 273 GLU A N 1
ATOM 2141 C CA . GLU A 1 273 ? 9.726 21.190 -3.573 1.00 13.80 273 GLU A CA 1
ATOM 2142 C C . GLU A 1 273 ? 8.730 21.141 -2.449 1.00 11.83 273 GLU A C 1
ATOM 2143 O O . GLU A 1 273 ? 8.629 20.108 -1.776 1.00 12.94 273 GLU A O 1
ATOM 2149 N N . LYS A 1 274 ? 8.021 22.244 -2.196 1.00 11.34 274 LYS A N 1
ATOM 2150 C CA . LYS A 1 274 ? 7.173 22.340 -0.991 1.00 11.25 274 LYS A CA 1
ATOM 2151 C C . LYS A 1 274 ? 5.880 23.060 -1.259 1.00 10.13 274 LYS A C 1
ATOM 2152 O O . LYS A 1 274 ? 5.797 23.972 -2.114 1.00 11.03 274 LYS A O 1
ATOM 2158 N N . VAL A 1 275 ? 4.902 22.682 -0.445 1.00 10.03 275 VAL A N 1
ATOM 2159 C CA . VAL A 1 275 ? 3.737 23.501 -0.150 1.00 9.62 275 VAL A CA 1
ATOM 2160 C C . VAL A 1 275 ? 4.016 24.304 1.093 1.00 9.49 275 VAL A C 1
ATOM 2161 O O . VAL A 1 275 ? 4.443 23.730 2.096 1.00 10.25 275 VAL A O 1
ATOM 2165 N N . PHE A 1 276 ? 3.782 25.609 1.025 1.00 9.01 276 PHE A N 1
ATOM 2166 C CA . PHE A 1 276 ? 4.003 26.522 2.144 1.00 9.41 276 PHE A CA 1
ATOM 2167 C C . PHE A 1 276 ? 2.707 27.035 2.781 1.00 8.63 276 PHE A C 1
ATOM 2168 O O . PHE A 1 276 ? 2.769 27.496 3.925 1.00 9.46 276 PHE A O 1
ATOM 2176 N N . GLN A 1 277 ? 1.591 27.010 2.047 1.00 8.61 277 GLN A N 1
ATOM 2177 C CA . GLN A 1 277 ? 0.270 27.354 2.618 1.00 8.81 277 GLN A CA 1
ATOM 2178 C C . GLN A 1 277 ? -0.788 26.620 1.837 1.00 8.49 277 GLN A C 1
ATOM 2179 O O . GLN A 1 277 ? -0.620 26.311 0.650 1.00 8.94 277 GLN A O 1
ATOM 2185 N N . TYR A 1 278 ? -1.936 26.447 2.494 1.00 8.68 278 TYR A N 1
ATOM 2186 C CA . TYR A 1 278 ? -3.110 25.944 1.797 1.00 8.99 278 TYR A CA 1
ATOM 2187 C C . TYR A 1 278 ? -3.414 26.849 0.625 1.00 9.17 278 TYR A C 1
ATOM 2188 O O . TYR A 1 278 ? -3.363 28.081 0.748 1.00 9.46 278 TYR A O 1
ATOM 2197 N N . GLY A 1 279 ? -3.712 26.258 -0.530 1.00 9.44 279 GLY A N 1
ATOM 2198 C CA . GLY A 1 279 ? -4.017 27.023 -1.722 1.00 9.35 279 GLY A CA 1
ATOM 2199 C C . GLY A 1 279 ? -2.891 27.218 -2.693 1.00 9.23 279 GLY A C 1
ATOM 2200 O O . GLY A 1 279 ? -3.142 27.580 -3.829 1.00 9.68 279 GLY A O 1
ATOM 2201 N N . ASP A 1 280 ? -1.657 26.953 -2.272 1.00 9.02 280 ASP A N 1
ATOM 2202 C CA . ASP A 1 280 ? -0.516 27.148 -3.198 1.00 9.06 280 ASP A CA 1
ATOM 2203 C C . ASP A 1 280 ? -0.795 26.463 -4.508 1.00 8.92 280 ASP A C 1
ATOM 2204 O O . ASP A 1 280 ? -1.191 25.307 -4.571 1.00 9.85 280 ASP A O 1
ATOM 2209 N N . CYS A 1 281 ? -0.473 27.180 -5.583 1.00 9.32 281 CYS A N 1
ATOM 2210 C CA . CYS A 1 281 ? -0.653 26.625 -6.923 1.00 9.27 281 CYS A CA 1
ATOM 2211 C C . CYS A 1 281 ? 0.506 25.724 -7.301 1.00 9.76 281 CYS A C 1
ATOM 2212 O O . CYS A 1 281 ? 1.664 26.129 -7.331 1.00 10.19 281 CYS A O 1
ATOM 2215 N N . ILE A 1 282 ? 0.176 24.464 -7.542 1.00 9.67 282 ILE A N 1
ATOM 2216 C CA . ILE A 1 282 ? 1.121 23.435 -7.922 1.00 10.26 282 ILE A CA 1
ATOM 2217 C C . ILE A 1 282 ? 1.115 23.201 -9.432 1.00 10.46 282 ILE A C 1
ATOM 2218 O O . ILE A 1 282 ? 2.151 22.811 -9.996 1.00 11.85 282 ILE A O 1
ATOM 2223 N N . ALA A 1 283 ? -0.004 23.409 -10.088 1.00 10.08 283 ALA A N 1
ATOM 2224 C CA . ALA A 1 283 ? -0.072 23.202 -11.538 1.00 10.58 283 ALA A CA 1
ATOM 2225 C C . ALA A 1 283 ? -1.210 24.036 -12.104 1.00 10.19 283 ALA A C 1
ATOM 2226 O O . ALA A 1 283 ? -2.082 24.485 -11.361 1.00 10.43 283 ALA A O 1
ATOM 2228 N N . LEU A 1 284 ? -1.198 24.220 -13.428 1.00 9.94 284 LEU A N 1
ATOM 2229 C CA . LEU A 1 284 ? -2.238 24.918 -14.149 1.00 10.41 284 LEU A CA 1
ATOM 2230 C C . LEU A 1 284 ? -2.780 23.979 -15.214 1.00 10.51 284 LEU A C 1
ATOM 2231 O O . LEU A 1 284 ? -2.017 23.500 -16.054 1.00 12.04 284 LEU A O 1
ATOM 2236 N N . VAL A 1 285 ? -4.087 23.706 -15.203 1.00 9.85 285 VAL A N 1
ATOM 2237 C CA . VAL A 1 285 ? -4.709 23.039 -16.329 1.00 10.56 285 VAL A CA 1
ATOM 2238 C C . VAL A 1 285 ? -5.123 24.082 -17.350 1.00 10.18 285 VAL A C 1
ATOM 2239 O O . VAL A 1 285 ? -5.765 25.086 -16.997 1.00 11.11 285 VAL A O 1
ATOM 2243 N N . CYS A 1 286 ? -4.805 23.835 -18.625 1.00 9.70 286 CYS A N 1
ATOM 2244 C CA . CYS A 1 286 ? -5.217 24.687 -19.733 1.00 10.10 286 CYS A CA 1
ATOM 2245 C C . CYS A 1 286 ? -6.308 23.966 -20.496 1.00 10.27 286 CYS A C 1
ATOM 2246 O O . CYS A 1 286 ? -6.113 22.800 -20.883 1.00 11.99 286 CYS A O 1
ATOM 2249 N N . ALA A 1 287 ? -7.453 24.603 -20.703 1.00 10.30 287 ALA A N 1
ATOM 2250 C CA . ALA A 1 287 ? -8.569 23.964 -21.398 1.00 10.65 287 ALA A CA 1
ATOM 2251 C C . ALA A 1 287 ? -9.350 24.969 -22.228 1.00 10.71 287 ALA A C 1
ATOM 2252 O O . ALA A 1 287 ? -9.065 26.151 -22.232 1.00 11.42 287 ALA A O 1
ATOM 2254 N N . ASP A 1 288 ? -10.371 24.473 -22.918 1.00 10.95 288 ASP A N 1
ATOM 2255 C CA . ASP A 1 288 ? -11.186 25.309 -23.767 1.00 11.98 288 ASP A CA 1
ATOM 2256 C C . ASP A 1 288 ? -12.169 26.196 -23.003 1.00 11.76 288 ASP A C 1
ATOM 2257 O O . ASP A 1 288 ? -12.703 27.113 -23.604 1.00 14.28 288 ASP A O 1
ATOM 2262 N N . SER A 1 289 ? -12.371 25.952 -21.705 1.00 11.90 289 SER A N 1
ATOM 2263 C CA . SER A 1 289 ? -13.316 26.698 -20.893 1.00 11.94 289 SER A CA 1
ATOM 2264 C C . SER A 1 289 ? -12.877 26.622 -19.453 1.00 11.65 289 SER A C 1
ATOM 2265 O O . SER A 1 289 ? -12.229 25.672 -19.038 1.00 11.19 289 SER A O 1
ATOM 2268 N N . GLU A 1 290 ? -13.277 27.617 -18.674 1.00 11.01 290 GLU A N 1
ATOM 2269 C CA . GLU A 1 290 ? -13.031 27.598 -17.240 1.00 10.45 290 GLU A CA 1
ATOM 2270 C C . GLU A 1 290 ? -13.649 26.337 -16.623 1.00 10.91 290 GLU A C 1
ATOM 2271 O O . GLU A 1 290 ? -13.023 25.651 -15.812 1.00 10.84 290 GLU A O 1
ATOM 2277 N N . ALA A 1 291 ? -14.875 26.000 -17.031 1.00 11.57 291 ALA A N 1
ATOM 2278 C CA . ALA A 1 291 ? -15.550 24.845 -16.423 1.00 12.27 291 ALA A CA 1
ATOM 2279 C C . ALA A 1 291 ? -14.760 23.556 -16.741 1.00 12.04 291 ALA A C 1
ATOM 2280 O O . ALA A 1 291 ? -14.584 22.714 -15.868 1.00 12.82 291 ALA A O 1
ATOM 2282 N N . ASN A 1 292 ? -14.312 23.374 -17.993 1.00 12.03 292 ASN A N 1
ATOM 2283 C CA . ASN A 1 292 ? -13.576 22.134 -18.325 1.00 11.81 292 ASN A CA 1
ATOM 2284 C C . ASN A 1 292 ? -12.206 22.141 -17.647 1.00 11.34 292 ASN A C 1
ATOM 2285 O O . ASN A 1 292 ? -11.743 21.084 -17.205 1.00 11.93 292 ASN A O 1
ATOM 2290 N N . ALA A 1 293 ? -11.565 23.304 -17.505 1.00 11.04 293 ALA A N 1
ATOM 2291 C CA . ALA A 1 293 ? -10.282 23.353 -16.820 1.00 10.99 293 ALA A CA 1
ATOM 2292 C C . ALA A 1 293 ? -10.446 22.959 -15.365 1.00 10.27 293 ALA A C 1
ATOM 2293 O O . ALA A 1 293 ? -9.665 22.188 -14.818 1.00 10.94 293 ALA A O 1
ATOM 2295 N N . ARG A 1 294 ? -11.472 23.503 -14.706 1.00 10.22 294 ARG A N 1
ATOM 2296 C CA . ARG A 1 294 ? -11.697 23.210 -13.295 1.00 10.94 294 ARG A CA 1
ATOM 2297 C C . ARG A 1 294 ? -12.014 21.739 -13.069 1.00 11.19 294 ARG A C 1
ATOM 2298 O O . ARG A 1 294 ? -11.507 21.115 -12.117 1.00 12.10 294 ARG A O 1
ATOM 2306 N N . ALA A 1 295 ? -12.831 21.158 -13.959 1.00 11.86 295 ALA A N 1
ATOM 2307 C CA . ALA A 1 295 ? -13.183 19.753 -13.790 1.00 13.39 295 ALA A CA 1
ATOM 2308 C C . ALA A 1 295 ? -11.925 18.877 -13.880 1.00 13.44 295 ALA A C 1
ATOM 2309 O O . ALA A 1 295 ? -11.763 17.908 -13.120 1.00 14.18 295 ALA A O 1
ATOM 2311 N N . ALA A 1 296 ? -11.041 19.209 -14.809 1.00 12.93 296 ALA A N 1
ATOM 2312 C CA . ALA A 1 296 ? -9.832 18.446 -14.984 1.00 13.18 296 ALA A CA 1
ATOM 2313 C C . ALA A 1 296 ? -8.819 18.685 -13.874 1.00 12.30 296 ALA A C 1
ATOM 2314 O O . ALA A 1 296 ? -8.107 17.757 -13.479 1.00 13.93 296 ALA A O 1
ATOM 2316 N N . ALA A 1 297 ? -8.773 19.909 -13.334 1.00 12.15 297 ALA A N 1
ATOM 2317 C CA . ALA A 1 297 ? -7.840 20.186 -12.239 1.00 12.30 297 ALA A CA 1
ATOM 2318 C C . ALA A 1 297 ? -8.148 19.295 -11.047 1.00 13.68 297 ALA A C 1
ATOM 2319 O O . ALA A 1 297 ? -7.239 18.911 -10.322 1.00 14.43 297 ALA A O 1
ATOM 2321 N N . GLU A 1 298 ? -9.419 18.968 -10.830 1.00 13.75 298 GLU A N 1
ATOM 2322 C CA . GLU A 1 298 ? -9.819 18.077 -9.732 1.00 16.00 298 GLU A CA 1
ATOM 2323 C C . GLU A 1 298 ? -9.188 16.686 -9.854 1.00 17.39 298 GLU A C 1
ATOM 2324 O O . GLU A 1 298 ? -9.101 15.961 -8.858 1.00 20.30 298 GLU A O 1
ATOM 2330 N N . LYS A 1 299 ? -8.775 16.315 -11.063 1.00 16.64 299 LYS A N 1
ATOM 2331 C CA . LYS A 1 299 ? -8.234 14.987 -11.325 1.00 17.20 299 LYS A CA 1
ATOM 2332 C C . LYS A 1 299 ? -6.720 14.914 -11.337 1.00 17.13 299 LYS A C 1
ATOM 2333 O O . LYS A 1 299 ? -6.165 13.820 -11.482 1.00 19.09 299 LYS A O 1
ATOM 2339 N N . VAL A 1 300 ? -6.043 16.056 -11.219 1.00 15.65 300 VAL A N 1
ATOM 2340 C CA . VAL A 1 300 ? -4.590 16.047 -11.121 1.00 15.49 300 VAL A CA 1
ATOM 2341 C C . VAL A 1 300 ? -4.253 15.565 -9.718 1.00 17.44 300 VAL A C 1
ATOM 2342 O O . VAL A 1 300 ? -4.806 16.051 -8.751 1.00 20.75 300 VAL A O 1
ATOM 2346 N N . LYS A 1 301 ? -3.360 14.588 -9.641 1.00 17.54 301 LYS A N 1
ATOM 2347 C CA . LYS A 1 301 ? -3.004 13.949 -8.369 1.00 19.97 301 LYS A CA 1
ATOM 2348 C C . LYS A 1 301 ? -1.649 14.422 -7.923 1.00 18.72 301 LYS A C 1
ATOM 2349 O O . LYS A 1 301 ? -0.674 14.278 -8.638 1.00 22.06 301 LYS A O 1
ATOM 2355 N N . VAL A 1 302 ? -1.590 15.012 -6.734 1.00 20.31 302 VAL A N 1
ATOM 2356 C CA . VAL A 1 302 ? -0.337 15.472 -6.163 1.00 17.94 302 VAL A CA 1
ATOM 2357 C C . VAL A 1 302 ? 0.034 14.563 -5.007 1.00 19.73 302 VAL A C 1
ATOM 2358 O O . VAL A 1 302 ? -0.756 14.365 -4.087 1.00 22.90 302 VAL A O 1
ATOM 2362 N N . ASP A 1 303 ? 1.237 14.024 -5.086 1.00 18.38 303 ASP A N 1
ATOM 2363 C CA .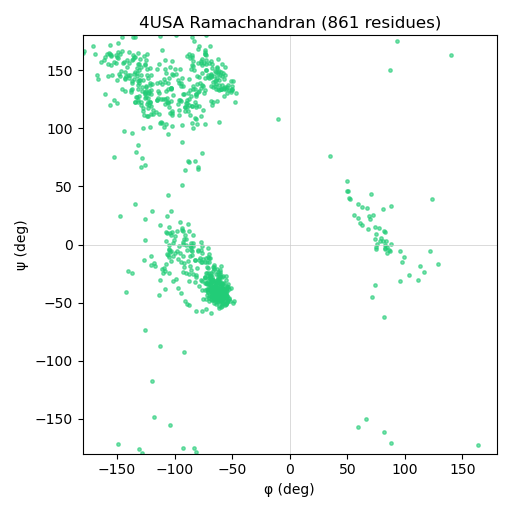 ASP A 1 303 ? 1.786 13.143 -4.064 1.00 19.74 303 ASP A CA 1
ATOM 2364 C C . ASP A 1 303 ? 2.627 14.005 -3.155 1.00 18.09 303 ASP A C 1
ATOM 2365 O O . ASP A 1 303 ? 3.620 14.567 -3.587 1.00 18.35 303 ASP A O 1
ATOM 2370 N N . LEU A 1 304 ? 2.204 14.093 -1.906 1.00 18.79 304 LEU A N 1
ATOM 2371 C CA A LEU A 1 304 ? 2.739 15.003 -0.878 0.30 16.82 304 LEU A CA 1
ATOM 2372 C CA B LEU A 1 304 ? 2.993 14.873 -1.004 0.70 17.62 304 LEU A CA 1
ATOM 2373 C C . LEU A 1 304 ? 3.094 14.233 0.381 1.00 17.02 304 LEU A C 1
ATOM 2374 O O . LEU A 1 304 ? 2.406 13.271 0.715 1.00 20.42 304 LEU A O 1
ATOM 2383 N N . GLU A 1 305 ? 4.054 14.737 1.124 1.00 16.49 305 GLU A N 1
ATOM 2384 C CA . GLU A 1 305 ? 4.341 14.327 2.484 1.00 16.91 305 GLU A CA 1
ATOM 2385 C C . GLU A 1 305 ? 3.941 15.540 3.353 1.00 16.14 305 GLU A C 1
ATOM 2386 O O . GLU A 1 305 ? 4.658 16.545 3.396 1.00 15.56 305 GLU A O 1
ATOM 2392 N N . GLU A 1 306 ? 2.794 15.436 4.029 1.00 16.65 306 GLU A N 1
ATOM 2393 C CA . GLU A 1 306 ? 2.335 16.554 4.836 1.00 16.52 306 GLU A CA 1
ATOM 2394 C C . GLU A 1 306 ? 3.286 16.755 6.009 1.00 16.36 306 GLU A C 1
ATOM 2395 O O . GLU A 1 306 ? 3.767 15.780 6.599 1.00 19.76 306 GLU A O 1
ATOM 2401 N N . LEU A 1 307 ? 3.565 18.016 6.309 1.00 14.83 307 LEU A N 1
ATOM 2402 C CA . LEU A 1 307 ? 4.411 18.430 7.428 1.00 15.31 307 LEU A CA 1
ATOM 2403 C C . LEU A 1 307 ? 3.582 19.174 8.475 1.00 15.53 307 LEU A C 1
ATOM 2404 O O . LEU A 1 307 ? 2.569 19.773 8.155 1.00 15.25 307 LEU A O 1
ATOM 2409 N N . PRO A 1 308 ? 4.033 19.181 9.735 1.00 16.00 308 PRO A N 1
ATOM 2410 C CA . PRO A 1 308 ? 3.362 20.026 10.738 1.00 15.19 308 PRO A CA 1
ATOM 2411 C C . PRO A 1 308 ? 3.419 21.484 10.307 1.00 13.33 308 PRO A C 1
ATOM 2412 O O . PRO A 1 308 ? 4.462 21.956 9.842 1.00 14.03 308 PRO A O 1
ATOM 2416 N N . ALA A 1 309 ? 2.277 22.137 10.406 1.00 12.34 309 ALA A N 1
ATOM 2417 C CA . ALA A 1 309 ? 2.117 23.502 9.974 1.00 12.22 309 ALA A CA 1
ATOM 2418 C C . ALA A 1 309 ? 2.074 24.422 11.169 1.00 12.36 309 ALA A C 1
ATOM 2419 O O . ALA A 1 309 ? 1.499 24.094 12.211 1.00 15.48 309 ALA A O 1
ATOM 2421 N N . TYR A 1 310 ? 2.661 25.598 11.003 1.00 10.83 310 TYR A N 1
ATOM 2422 C CA . TYR A 1 310 ? 2.625 26.640 12.040 1.00 10.82 310 TYR A CA 1
ATOM 2423 C C . TYR A 1 310 ? 1.585 27.660 11.596 1.00 10.13 310 TYR A C 1
ATOM 2424 O O . TYR A 1 310 ? 1.803 28.388 10.637 1.00 10.98 310 TYR A O 1
ATOM 2433 N N . MET A 1 311 ? 0.460 27.722 12.324 1.00 10.01 311 MET A N 1
ATOM 2434 C CA . MET A 1 311 ? -0.696 28.470 11.867 1.00 9.71 311 MET A CA 1
ATOM 2435 C C . MET A 1 311 ? -0.886 29.797 12.566 1.00 10.16 311 MET A C 1
ATOM 2436 O O . MET A 1 311 ? -1.909 30.441 12.387 1.00 11.70 311 MET A O 1
ATOM 2441 N N . SER A 1 312 ? 0.112 30.218 13.353 1.00 9.69 312 SER A N 1
ATOM 2442 C CA . SER A 1 312 ? 0.108 31.544 13.965 1.00 9.76 312 SER A CA 1
ATOM 2443 C C . SER A 1 312 ? 1.554 31.975 14.150 1.00 9.00 312 SER A C 1
ATOM 2444 O O . SER A 1 312 ? 2.477 31.164 14.154 1.00 9.99 312 SER A O 1
ATOM 2447 N N . GLY A 1 313 ? 1.714 33.278 14.370 1.00 8.76 313 GLY A N 1
ATOM 2448 C CA . GLY A 1 313 ? 3.023 33.854 14.610 1.00 9.33 313 GLY A CA 1
ATOM 2449 C C . GLY A 1 313 ? 3.716 33.251 15.812 1.00 9.31 313 GLY A C 1
ATOM 2450 O O . GLY A 1 313 ? 4.860 32.807 15.740 1.00 10.31 313 GLY A O 1
ATOM 2451 N N . PRO A 1 314 ? 3.040 33.245 16.975 1.00 10.02 314 PRO A N 1
ATOM 2452 C CA . PRO A 1 314 ? 3.691 32.705 18.168 1.00 11.66 314 PRO A CA 1
ATOM 2453 C C . PRO A 1 314 ? 4.139 31.281 17.967 1.00 12.07 314 PRO A C 1
ATOM 2454 O O . PRO A 1 314 ? 5.224 30.887 18.448 1.00 14.38 314 PRO A O 1
ATOM 2458 N N . ALA A 1 315 ? 3.341 30.465 17.278 1.00 11.86 315 ALA A N 1
ATOM 2459 C CA . ALA A 1 315 ? 3.741 29.079 17.078 1.00 13.13 315 ALA A CA 1
ATOM 2460 C C . ALA A 1 315 ? 5.001 28.995 16.235 1.00 12.71 315 ALA A C 1
ATOM 2461 O O . ALA A 1 315 ? 5.943 28.242 16.549 1.00 15.31 315 ALA A O 1
ATOM 2463 N N . ALA A 1 316 ? 5.054 29.745 15.130 1.00 10.80 316 ALA A N 1
ATOM 2464 C CA . ALA A 1 316 ? 6.206 29.697 14.238 1.00 10.33 316 ALA A CA 1
ATOM 2465 C C . ALA A 1 316 ? 7.457 30.304 14.850 1.00 10.86 316 ALA A C 1
ATOM 2466 O O . ALA A 1 316 ? 8.570 29.953 14.436 1.00 11.77 316 ALA A O 1
ATOM 2468 N N . ALA A 1 317 ? 7.276 31.258 15.778 1.00 11.63 317 ALA A N 1
ATOM 2469 C CA . ALA A 1 317 ? 8.388 31.9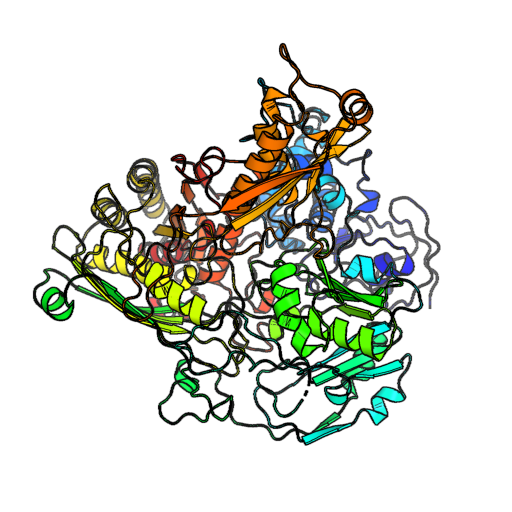93 16.377 1.00 12.16 317 ALA A CA 1
ATOM 2470 C C . ALA A 1 317 ? 9.023 31.294 17.539 1.00 15.14 317 ALA A C 1
ATOM 2471 O O . ALA A 1 317 ? 10.032 31.771 18.078 1.00 17.55 317 ALA A O 1
ATOM 2473 N N . ALA A 1 318 ? 8.470 30.173 17.966 1.00 15.79 318 ALA A N 1
ATOM 2474 C CA . ALA A 1 318 ? 9.046 29.475 19.093 1.00 19.32 318 ALA A CA 1
ATOM 2475 C C . ALA A 1 318 ? 10.535 29.150 18.827 1.00 19.52 318 ALA A C 1
ATOM 2476 O O . ALA A 1 318 ? 10.929 28.849 17.690 1.00 20.92 318 ALA A O 1
ATOM 2478 N N . GLU A 1 319 ? 11.351 29.182 19.879 1.00 23.06 319 GLU A N 1
ATOM 2479 C CA . GLU A 1 319 ? 12.793 28.987 19.738 1.00 25.36 319 GLU A CA 1
ATOM 2480 C C . GLU A 1 319 ? 13.110 27.689 18.966 1.00 25.91 319 GLU A C 1
ATOM 2481 O O . GLU A 1 319 ? 14.070 27.629 18.155 1.00 28.07 319 GLU A O 1
ATOM 2487 N N . ASP A 1 320 ? 12.323 26.641 19.229 1.00 24.56 320 ASP A N 1
ATOM 2488 C CA . ASP A 1 320 ? 12.606 25.339 18.639 1.00 26.02 320 ASP A CA 1
ATOM 2489 C C . ASP A 1 320 ? 11.795 24.996 17.399 1.00 24.81 320 ASP A C 1
ATOM 2490 O O . ASP A 1 320 ? 11.793 23.848 16.945 1.00 30.34 320 ASP A O 1
ATOM 2495 N N . ALA A 1 321 ? 11.093 25.977 16.843 1.00 21.69 321 ALA A N 1
ATOM 2496 C CA . ALA A 1 321 ? 10.259 25.699 15.666 1.00 20.64 321 ALA A CA 1
ATOM 2497 C C . ALA A 1 321 ? 11.119 25.307 14.460 1.00 19.40 321 ALA A C 1
ATOM 2498 O O . ALA A 1 321 ? 12.183 25.867 14.227 1.00 24.50 321 ALA A O 1
ATOM 2500 N N . ILE A 1 322 ? 10.592 24.400 13.656 1.00 15.96 322 ILE A N 1
ATOM 2501 C CA . ILE A 1 322 ? 11.302 23.956 12.439 1.00 16.10 322 ILE A CA 1
ATOM 2502 C C . ILE A 1 322 ? 11.216 25.028 11.350 1.00 12.64 322 ILE A C 1
ATOM 2503 O O . ILE A 1 322 ? 10.154 25.643 11.155 1.00 12.67 322 ILE A O 1
ATOM 2512 N N . GLU A 1 323 ? 12.338 25.277 10.672 1.00 13.40 323 GLU A N 1
ATOM 2513 C CA . GLU A 1 323 ? 12.380 26.313 9.648 1.00 12.71 323 GLU A CA 1
ATOM 2514 C C . GLU A 1 323 ? 11.520 25.936 8.453 1.00 12.18 323 GLU A C 1
ATOM 2515 O O . GLU A 1 323 ? 11.767 24.948 7.794 1.00 13.94 323 GLU A O 1
ATOM 2521 N N . ILE A 1 324 ? 10.534 26.764 8.167 1.00 10.69 324 ILE A N 1
ATOM 2522 C CA . ILE A 1 324 ? 9.663 26.597 7.021 1.00 11.20 324 ILE A CA 1
ATOM 2523 C C . ILE A 1 324 ? 10.440 26.712 5.721 1.00 11.61 324 ILE A C 1
ATOM 2524 O O . ILE A 1 324 ? 10.210 25.949 4.785 1.00 12.56 324 ILE A O 1
ATOM 2529 N N . HIS A 1 325 ? 11.354 27.680 5.668 1.00 10.95 325 HIS A N 1
ATOM 2530 C CA . HIS A 1 325 ? 12.289 27.847 4.560 1.00 11.21 325 HIS A CA 1
ATOM 2531 C C . HIS A 1 325 ? 13.632 27.381 5.041 1.00 12.15 325 HIS A C 1
ATOM 2532 O O . HIS A 1 325 ? 14.311 28.117 5.742 1.00 13.20 325 HIS A O 1
ATOM 2539 N N . PRO A 1 326 ? 13.985 26.108 4.769 1.00 13.88 326 PRO A N 1
ATOM 2540 C CA . PRO A 1 326 ? 15.196 25.586 5.374 1.00 16.14 326 PRO A CA 1
ATOM 2541 C C . PRO A 1 326 ? 16.393 26.503 5.053 1.00 15.86 326 PRO A C 1
ATOM 2542 O O . PRO A 1 326 ? 16.581 26.923 3.908 1.00 18.80 326 PRO A O 1
ATOM 2546 N N . GLY A 1 327 ? 17.138 26.848 6.098 1.00 17.78 327 GLY A N 1
ATOM 2547 C CA . GLY A 1 327 ? 18.270 27.764 6.007 1.00 19.96 327 GLY A CA 1
ATOM 2548 C C . GLY A 1 327 ? 17.988 29.180 6.423 1.00 20.39 327 GLY A C 1
ATOM 2549 O O . GLY A 1 327 ? 18.918 29.955 6.571 1.00 26.80 327 GLY A O 1
ATOM 2550 N N . THR A 1 328 ? 16.717 29.515 6.611 1.00 15.23 328 THR A N 1
ATOM 2551 C CA . THR A 1 328 ? 16.342 30.829 7.110 1.00 13.40 328 THR A CA 1
ATOM 2552 C C . THR A 1 328 ? 15.520 30.633 8.399 1.00 12.40 328 THR A C 1
ATOM 2553 O O . THR A 1 328 ? 14.569 29.851 8.405 1.00 12.49 328 THR A O 1
ATOM 2557 N N . PRO A 1 329 ? 15.857 31.367 9.463 1.00 11.94 329 PRO A N 1
ATOM 2558 C CA . PRO A 1 329 ? 15.012 31.273 10.673 1.00 11.99 329 PRO A CA 1
ATOM 2559 C C . PRO A 1 329 ? 13.592 31.745 10.377 1.00 10.42 329 PRO A C 1
ATOM 2560 O O . PRO A 1 329 ? 13.403 32.669 9.585 1.00 10.62 329 PRO A O 1
ATOM 2564 N N . ASN A 1 330 ? 12.590 31.151 11.034 1.00 10.36 330 ASN A N 1
ATOM 2565 C CA . ASN A 1 330 ? 11.238 31.639 10.832 1.00 9.50 330 ASN A CA 1
ATOM 2566 C C . ASN A 1 330 ? 11.099 33.108 11.201 1.00 8.82 330 ASN A C 1
ATOM 2567 O O . ASN A 1 330 ? 10.404 33.840 10.500 1.00 9.19 330 ASN A O 1
ATOM 2572 N N . VAL A 1 331 ? 11.750 33.539 12.286 1.00 9.49 331 VAL A N 1
ATOM 2573 C CA . VAL A 1 331 ? 11.783 34.988 12.607 1.00 9.22 331 VAL A CA 1
ATOM 2574 C C . VAL A 1 331 ? 12.912 35.562 11.789 1.00 9.52 331 VAL A C 1
ATOM 2575 O O . VAL A 1 331 ? 14.092 35.401 12.115 1.00 11.43 331 VAL A O 1
ATOM 2579 N N . TYR A 1 332 ? 12.548 36.189 10.669 1.00 8.55 332 TYR A N 1
ATOM 2580 C CA . TYR A 1 332 ? 13.532 36.575 9.672 1.00 8.81 332 TYR A CA 1
ATOM 2581 C C . TYR A 1 332 ? 13.876 38.051 9.697 1.00 8.70 332 TYR A C 1
ATOM 2582 O O . TYR A 1 332 ? 14.776 38.466 8.947 1.00 9.90 332 TYR A O 1
ATOM 2591 N N . PHE A 1 333 ? 13.205 38.862 10.506 1.00 8.74 333 PHE A N 1
ATOM 2592 C CA . PHE A 1 333 ? 13.539 40.285 10.517 1.00 8.91 333 PHE A CA 1
ATOM 2593 C C . PHE A 1 333 ? 13.154 40.862 11.862 1.00 8.82 333 PHE A C 1
ATOM 2594 O O . PHE A 1 333 ? 12.146 40.456 12.462 1.00 9.16 333 PHE A O 1
ATOM 2602 N N . GLU A 1 334 ? 13.941 41.823 12.318 1.00 8.82 334 GLU A N 1
ATOM 2603 C CA . GLU A 1 334 ? 13.590 42.625 13.466 1.00 9.82 334 GLU A CA 1
ATOM 2604 C C . GLU A 1 334 ? 13.867 44.088 13.178 1.00 9.49 334 GLU A C 1
ATOM 2605 O O . GLU A 1 334 ? 14.880 44.421 12.556 1.00 10.94 334 GLU A O 1
ATOM 2611 N N . GLN A 1 335 ? 12.992 44.958 13.669 1.00 9.62 335 GLN A N 1
ATOM 2612 C CA . GLN A 1 335 ? 13.174 46.406 13.561 1.00 9.26 335 GLN A CA 1
ATOM 2613 C C . GLN A 1 335 ? 13.069 47.022 14.936 1.00 9.20 335 GLN A C 1
ATOM 2614 O O . GLN A 1 335 ? 11.983 47.075 15.527 1.00 9.52 335 GLN A O 1
ATOM 2620 N N . PRO A 1 336 ? 14.177 47.547 15.462 1.00 9.57 336 PRO A N 1
ATOM 2621 C CA . PRO A 1 336 ? 14.106 48.323 16.706 1.00 9.53 336 PRO A CA 1
ATOM 2622 C C . PRO A 1 336 ? 13.582 49.718 16.471 1.00 9.40 336 PRO A C 1
ATOM 2623 O O . PRO A 1 336 ? 13.701 50.285 15.382 1.00 10.05 336 PRO A O 1
ATOM 2627 N N . ILE A 1 337 ? 13.058 50.305 17.539 1.00 9.46 337 ILE A N 1
ATOM 2628 C CA . ILE A 1 337 ? 12.777 51.726 17.588 1.00 9.51 337 ILE A CA 1
ATOM 2629 C C . ILE A 1 337 ? 13.436 52.231 18.884 1.00 9.42 337 ILE A C 1
ATOM 2630 O O . ILE A 1 337 ? 13.156 51.745 19.985 1.00 10.09 337 ILE A O 1
ATOM 2635 N N . VAL A 1 338 ? 14.322 53.212 18.717 1.00 9.71 338 VAL A N 1
ATOM 2636 C CA . VAL A 1 338 ? 15.158 53.712 19.811 1.00 9.65 338 VAL A CA 1
ATOM 2637 C C . VAL A 1 338 ? 15.160 55.223 19.692 1.00 9.47 338 VAL A C 1
ATOM 2638 O O . VAL A 1 338 ? 15.929 55.788 18.888 1.00 11.05 338 VAL A O 1
ATOM 2642 N N . LYS A 1 339 ? 14.285 55.890 20.439 1.00 9.66 339 LYS A N 1
ATOM 2643 C CA . LYS A 1 339 ? 14.165 57.345 20.399 1.00 10.09 339 LYS A CA 1
ATOM 2644 C C . LYS A 1 339 ? 14.435 57.870 21.817 1.00 10.04 339 LYS A C 1
ATOM 2645 O O . LYS A 1 339 ? 13.884 57.345 22.774 1.00 10.09 339 LYS A O 1
ATOM 2651 N N . GLY A 1 340 ? 15.266 58.883 21.956 1.00 11.02 340 GLY A N 1
ATOM 2652 C CA . GLY A 1 340 ? 15.447 59.499 23.253 1.00 11.30 340 GLY A CA 1
ATOM 2653 C C . GLY A 1 340 ? 16.093 58.584 24.255 1.00 11.59 340 GLY A C 1
ATOM 2654 O O . GLY A 1 340 ? 16.919 57.733 23.920 1.00 12.12 340 GLY A O 1
ATOM 2655 N N . GLU A 1 341 ? 15.740 58.813 25.518 1.00 12.36 341 GLU A N 1
ATOM 2656 C CA . GLU A 1 341 ? 16.418 58.177 26.639 1.00 13.78 341 GLU A CA 1
ATOM 2657 C C . GLU A 1 341 ? 15.868 56.813 26.949 1.00 12.91 341 GLU A C 1
ATOM 2658 O O . GLU A 1 341 ? 14.753 56.455 26.557 1.00 12.91 341 GLU A O 1
ATOM 2664 N N . ASP A 1 342 ? 16.641 56.051 27.708 1.00 13.51 342 ASP A N 1
ATOM 2665 C CA . ASP A 1 342 ? 16.213 54.701 28.109 1.00 13.52 342 ASP A CA 1
ATOM 2666 C C . ASP A 1 342 ? 14.873 54.802 28.843 1.00 12.59 342 ASP A C 1
ATOM 2667 O O . ASP A 1 342 ? 14.707 55.647 29.726 1.00 14.08 342 ASP A O 1
ATOM 2672 N N . THR A 1 343 ? 13.940 53.929 28.508 1.00 12.52 343 THR A N 1
ATOM 2673 C CA . THR A 1 343 ? 12.584 54.038 29.058 1.00 11.82 343 THR A CA 1
ATOM 2674 C C . THR A 1 343 ? 12.422 53.401 30.429 1.00 12.36 343 THR A C 1
ATOM 2675 O O . THR A 1 343 ? 11.543 53.788 31.169 1.00 12.47 343 THR A O 1
ATOM 2679 N N . GLY A 1 344 ? 13.255 52.428 30.765 1.00 13.03 344 GLY A N 1
ATOM 2680 C CA . GLY A 1 344 ? 13.064 51.754 32.041 1.00 14.20 344 GLY A CA 1
ATOM 2681 C C . GLY A 1 344 ? 13.030 52.684 33.236 1.00 13.77 344 GLY A C 1
ATOM 2682 O O . GLY A 1 344 ? 12.104 52.653 34.042 1.00 14.70 344 GLY A O 1
ATOM 2683 N N . PRO A 1 345 ? 14.014 53.574 33.333 1.00 14.34 345 PRO A N 1
ATOM 2684 C CA . PRO A 1 345 ? 14.011 54.479 34.501 1.00 14.74 345 PRO A CA 1
ATOM 2685 C C . PRO A 1 345 ? 12.840 55.462 34.491 1.00 13.58 345 PRO A C 1
ATOM 2686 O O . PRO A 1 345 ? 12.359 55.863 35.539 1.00 15.15 345 PRO A O 1
ATOM 2690 N N . ILE A 1 346 ? 12.386 55.833 33.307 1.00 12.61 346 ILE A N 1
ATOM 2691 C CA . ILE A 1 346 ? 11.283 56.743 33.167 1.00 12.65 346 ILE A CA 1
ATOM 2692 C C . ILE A 1 346 ? 9.991 56.067 33.614 1.00 12.01 346 ILE A C 1
ATOM 2693 O O . ILE A 1 346 ? 9.206 56.664 34.318 1.00 13.85 346 ILE A O 1
ATOM 2698 N N . PHE A 1 347 ? 9.780 54.823 33.192 1.00 11.80 347 PHE A N 1
ATOM 2699 C CA . PHE A 1 347 ? 8.610 54.077 33.701 1.00 12.49 347 PHE A CA 1
ATOM 2700 C C . PHE A 1 347 ? 8.672 53.939 35.218 1.00 12.29 347 PHE A C 1
ATOM 2701 O O . PHE A 1 347 ? 7.661 54.088 35.880 1.00 14.67 347 PHE A O 1
ATOM 2709 N N . ALA A 1 348 ? 9.860 53.679 35.760 1.00 13.19 348 ALA A N 1
ATOM 2710 C CA . ALA A 1 348 ? 9.963 53.438 37.192 1.00 14.36 348 ALA A CA 1
ATOM 2711 C C . ALA A 1 348 ? 9.570 54.647 37.997 1.00 14.04 348 ALA A C 1
ATOM 2712 O O . ALA A 1 348 ? 9.006 54.496 39.092 1.00 17.01 348 ALA A O 1
ATOM 2714 N N . SER A 1 349 ? 9.871 55.855 37.502 1.00 14.25 349 SER A N 1
ATOM 2715 C CA . SER A 1 349 ? 9.611 57.082 38.273 1.00 15.25 349 SER A CA 1
ATOM 2716 C C . SER A 1 349 ? 8.374 57.833 37.836 1.00 13.99 349 SER A C 1
ATOM 2717 O O . SER A 1 349 ? 8.079 58.864 38.411 1.00 15.38 349 SER A O 1
ATOM 2720 N N . ALA A 1 350 ? 7.633 57.329 36.853 1.00 12.38 350 ALA A N 1
ATOM 2721 C CA . ALA A 1 350 ? 6.489 58.045 36.326 1.00 12.55 350 ALA A CA 1
ATOM 2722 C C . ALA A 1 350 ? 5.330 58.013 37.310 1.00 11.49 350 ALA A C 1
ATOM 2723 O O . ALA A 1 350 ? 5.092 57.026 38.015 1.00 12.22 350 ALA A O 1
ATOM 2725 N N . ASP A 1 351 ? 4.517 59.062 37.258 1.00 11.43 351 ASP A N 1
ATOM 2726 C CA . ASP A 1 351 ? 3.306 59.082 38.068 1.00 11.47 351 ASP A CA 1
ATOM 2727 C C . ASP A 1 351 ? 2.362 57.926 37.723 1.00 11.54 351 ASP A C 1
ATOM 2728 O O . ASP A 1 351 ? 1.721 57.360 38.621 1.00 12.33 351 ASP A O 1
ATOM 2733 N N . VAL A 1 352 ? 2.202 57.633 36.436 1.00 10.55 352 VAL A N 1
ATOM 2734 C CA A VAL A 1 352 ? 1.247 56.616 35.999 0.70 10.84 352 VAL A CA 1
ATOM 2735 C CA B VAL A 1 352 ? 1.277 56.585 36.015 0.30 10.66 352 VAL A CA 1
ATOM 2736 C C . VAL A 1 352 ? 1.862 55.824 34.854 1.00 10.81 352 VAL A C 1
ATOM 2737 O O . VAL A 1 352 ? 2.542 56.384 33.989 1.00 11.85 352 VAL A O 1
ATOM 2744 N N . THR A 1 353 ? 1.619 54.516 34.848 1.00 10.74 353 THR A N 1
ATOM 2745 C CA . THR A 1 353 ? 1.940 53.691 33.713 1.00 10.37 353 THR A CA 1
ATOM 2746 C C . THR A 1 353 ? 0.760 52.806 33.371 1.00 10.05 353 THR A C 1
ATOM 2747 O O . THR A 1 353 ? -0.046 52.465 34.233 1.00 11.05 353 THR A O 1
ATOM 2751 N N . VAL A 1 354 ? 0.661 52.438 32.098 1.00 9.75 354 VAL A N 1
ATOM 2752 C CA . VAL A 1 354 ? -0.333 51.454 31.648 1.00 9.77 354 VAL A CA 1
ATOM 2753 C C . VAL A 1 354 ? 0.334 50.544 30.630 1.00 9.27 354 VAL A C 1
ATOM 2754 O O . VAL A 1 354 ? 1.299 50.932 29.971 1.00 10.37 354 VAL A O 1
ATOM 2758 N N . GLU A 1 355 ? -0.220 49.345 30.488 1.00 9.35 355 GLU A N 1
ATOM 2759 C CA . GLU A 1 355 ? 0.277 48.343 29.533 1.00 10.48 355 GLU A CA 1
ATOM 2760 C C . GLU A 1 355 ? -0.900 47.546 29.018 1.00 9.39 355 GLU A C 1
ATOM 2761 O O . GLU A 1 355 ? -1.845 47.290 29.770 1.00 10.97 355 GLU A O 1
ATOM 2767 N N . GLY A 1 356 ? -0.806 47.075 27.785 1.00 9.07 356 GLY A N 1
ATOM 2768 C CA . GLY A 1 356 ? -1.790 46.165 27.280 1.00 9.60 356 GLY A CA 1
ATOM 2769 C C . GLY A 1 356 ? -1.208 45.232 26.243 1.00 8.60 356 GLY A C 1
ATOM 2770 O O . GLY A 1 356 ? -0.221 45.559 25.585 1.00 8.94 356 GLY A O 1
ATOM 2771 N N . ASP A 1 357 ? -1.882 44.095 26.105 1.00 8.86 357 ASP A N 1
ATOM 2772 C CA . ASP A 1 357 ? -1.626 43.117 25.050 1.00 8.50 357 ASP A CA 1
ATOM 2773 C C . ASP A 1 357 ? -2.809 43.148 24.103 1.00 8.34 357 ASP A C 1
ATOM 2774 O O . ASP A 1 357 ? -3.943 43.024 24.531 1.00 9.99 357 ASP A O 1
ATOM 2779 N N . PHE A 1 358 ? -2.524 43.356 22.820 1.00 7.84 358 PHE A N 1
ATOM 2780 C CA . PHE A 1 358 ? -3.550 43.578 21.813 1.00 7.55 358 PHE A CA 1
ATOM 2781 C C . PHE A 1 358 ? -3.300 42.653 20.622 1.00 7.61 358 PHE A C 1
ATOM 2782 O O . PHE A 1 358 ? -2.170 42.222 20.375 1.00 8.50 358 PHE A O 1
ATOM 2790 N N . TYR A 1 359 ? -4.339 42.430 19.835 1.00 7.71 359 TYR A N 1
ATOM 2791 C CA . TYR A 1 359 ? -4.226 41.610 18.628 1.00 7.75 359 TYR A CA 1
ATOM 2792 C C . TYR A 1 359 ? -5.145 42.148 17.566 1.00 7.42 359 TYR A C 1
ATOM 2793 O O . TYR A 1 359 ? -6.318 42.422 17.831 1.00 7.79 359 TYR A O 1
ATOM 2802 N N . VAL A 1 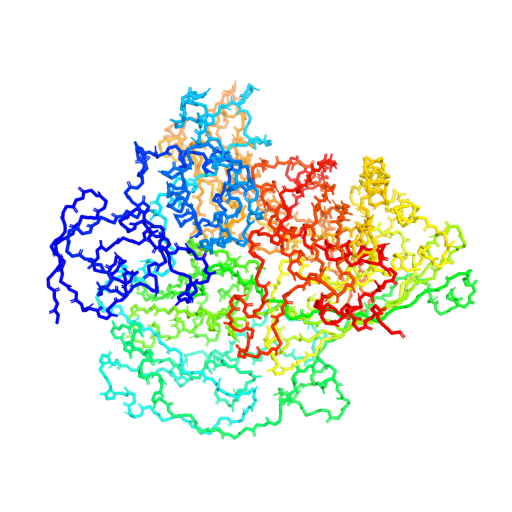360 ? -4.607 42.274 16.355 1.00 7.41 360 VAL A N 1
ATOM 2803 C CA . VAL A 1 360 ? -5.380 42.524 15.146 1.00 7.18 360 VAL A CA 1
ATOM 2804 C C . VAL A 1 360 ? -5.015 41.420 14.192 1.00 7.92 360 VAL A C 1
ATOM 2805 O O . VAL A 1 360 ? -3.837 41.053 14.080 1.00 9.74 360 VAL A O 1
ATOM 2809 N N . GLY A 1 361 ? -6.020 40.843 13.533 1.00 7.80 361 GLY A N 1
ATOM 2810 C CA . GLY A 1 361 ? -5.861 39.615 12.805 1.00 8.25 361 GLY A CA 1
ATOM 2811 C C . GLY A 1 361 ? -5.795 39.728 11.298 1.00 7.86 361 GLY A C 1
ATOM 2812 O O . GLY A 1 361 ? -5.379 40.739 10.729 1.00 8.38 361 GLY A O 1
ATOM 2813 N N . ARG A 1 362 ? -6.155 38.623 10.655 1.00 7.20 362 ARG A N 1
ATOM 2814 C CA . ARG A 1 362 ? -5.850 38.361 9.262 1.00 7.19 362 ARG A CA 1
ATOM 2815 C C . ARG A 1 362 ? -6.970 38.857 8.364 1.00 7.21 362 ARG A C 1
ATOM 2816 O O . ARG A 1 362 ? -7.653 38.094 7.679 1.00 8.48 362 ARG A O 1
ATOM 2824 N N . GLN A 1 363 ? -7.167 40.165 8.363 1.00 7.29 363 GLN A N 1
ATOM 2825 C CA . GLN A 1 363 ? -8.355 40.723 7.704 1.00 7.13 363 GLN A CA 1
ATOM 2826 C C . GLN A 1 363 ? -8.326 40.397 6.214 1.00 6.67 363 GLN A C 1
ATOM 2827 O O . GLN A 1 363 ? -7.311 40.604 5.546 1.00 7.07 363 GLN A O 1
ATOM 2833 N N . PRO A 1 364 ? -9.455 39.933 5.661 1.00 6.74 364 PRO A N 1
ATOM 2834 C CA . PRO A 1 364 ? -9.527 39.646 4.227 1.00 6.76 364 PRO A CA 1
ATOM 2835 C C . PRO A 1 364 ? -10.080 40.837 3.450 1.00 6.66 364 PRO A C 1
ATOM 2836 O O . PRO A 1 364 ? -11.067 41.446 3.841 1.00 7.06 364 PRO A O 1
ATOM 2840 N N . HIS A 1 365 ? -9.441 41.136 2.321 1.00 6.49 365 HIS A N 1
ATOM 2841 C CA . HIS A 1 365 ? -9.773 42.343 1.568 1.00 6.54 365 HIS A CA 1
ATOM 2842 C C . HIS A 1 365 ? -11.215 42.355 1.089 1.00 6.82 365 HIS A C 1
ATOM 2843 O O . HIS A 1 365 ? -11.877 43.392 1.152 1.00 7.39 365 HIS A O 1
ATOM 2850 N N . MET A 1 366 ? -11.695 41.198 0.613 1.00 6.82 366 MET A N 1
ATOM 2851 C CA . MET A 1 366 ? -13.079 41.002 0.153 1.00 6.97 366 MET A CA 1
ATOM 2852 C C . MET A 1 366 ? -13.534 42.091 -0.839 1.00 6.90 366 MET A C 1
ATOM 2853 O O . MET A 1 366 ? -14.611 42.666 -0.697 1.00 7.52 366 MET A O 1
ATOM 2858 N N . PRO A 1 367 ? -12.775 42.281 -1.930 1.00 7.23 367 PRO A N 1
ATOM 2859 C CA . PRO A 1 367 ? -13.358 43.014 -3.061 1.00 7.31 367 PRO A CA 1
ATOM 2860 C C . PRO A 1 367 ? -14.527 42.230 -3.609 1.00 7.10 367 PRO A C 1
ATOM 2861 O O . PRO A 1 367 ? -14.567 40.990 -3.529 1.00 7.61 367 PRO A O 1
ATOM 2865 N N . ILE A 1 368 ? -15.492 42.900 -4.222 1.00 6.95 368 ILE A N 1
ATOM 2866 C CA . ILE A 1 368 ? -16.623 42.155 -4.788 1.00 7.30 368 ILE A CA 1
ATOM 2867 C C . ILE A 1 368 ? -16.171 41.314 -5.991 1.00 7.42 368 ILE A C 1
ATOM 2868 O O . ILE A 1 368 ? -16.703 40.241 -6.247 1.00 8.34 368 ILE A O 1
ATOM 2873 N N . GLU A 1 369 ? -15.176 41.798 -6.751 1.00 7.28 369 GLU A N 1
ATOM 2874 C CA . GLU A 1 369 ? -14.609 41.077 -7.912 1.00 7.40 369 GLU A CA 1
ATOM 2875 C C . GLU A 1 369 ? -13.462 40.188 -7.463 1.00 7.26 369 GLU A C 1
ATOM 2876 O O . GLU A 1 369 ? -12.431 40.711 -7.012 1.00 8.01 369 GLU A O 1
ATOM 2882 N N . PRO A 1 370 ? -13.560 38.867 -7.644 1.00 7.24 370 PRO A N 1
ATOM 2883 C CA . PRO A 1 370 ? -12.419 38.006 -7.347 1.00 7.51 370 PRO A CA 1
ATOM 2884 C C . PRO A 1 370 ? -11.317 38.152 -8.378 1.00 7.40 370 PRO A C 1
ATOM 2885 O O . PRO A 1 370 ? -11.548 38.576 -9.526 1.00 7.67 370 PRO A O 1
ATOM 2889 N N . ASP A 1 371 ? -10.114 37.765 -7.987 1.00 7.20 371 ASP A N 1
ATOM 2890 C CA . ASP A 1 371 ? -8.931 37.998 -8.814 1.00 7.09 371 ASP A CA 1
ATOM 2891 C C . ASP A 1 371 ? -9.053 37.351 -10.175 1.00 7.19 371 ASP A C 1
ATOM 2892 O O . ASP A 1 371 ? -9.595 36.268 -10.326 1.00 7.76 371 ASP A O 1
ATOM 2897 N N . VAL A 1 372 ? -8.498 38.022 -11.170 1.00 7.41 372 VAL A N 1
ATOM 2898 C CA . VAL A 1 372 ? -8.589 37.572 -12.561 1.00 7.28 372 VAL A CA 1
ATOM 2899 C C . VAL A 1 372 ? -7.439 38.221 -13.330 1.00 7.23 372 VAL A C 1
ATOM 2900 O O . VAL A 1 372 ? -7.082 39.390 -13.074 1.00 7.58 372 VAL A O 1
ATOM 2904 N N . ALA A 1 373 ? -6.890 37.495 -14.288 1.00 7.67 373 ALA A N 1
ATOM 2905 C CA . ALA A 1 373 ? -5.813 38.025 -15.128 1.00 7.73 373 ALA A CA 1
ATOM 2906 C C . ALA A 1 373 ? -5.772 37.216 -16.418 1.00 7.76 373 ALA A C 1
ATOM 2907 O O . ALA A 1 373 ? -6.289 36.094 -16.494 1.00 8.59 373 ALA A O 1
ATOM 2909 N N . PHE A 1 374 ? -5.091 37.765 -17.416 1.00 7.74 374 PHE A N 1
ATOM 2910 C CA . PHE A 1 374 ? -4.826 37.046 -18.644 1.00 7.87 374 PHE A CA 1
ATOM 2911 C C . PHE A 1 374 ? -3.501 37.464 -19.217 1.00 7.62 374 PHE A C 1
ATOM 2912 O O . PHE A 1 374 ? -2.933 38.480 -18.831 1.00 8.19 374 PHE A O 1
ATOM 2920 N N . ALA A 1 375 ? -2.993 36.639 -20.144 1.00 8.25 375 ALA A N 1
ATOM 2921 C CA . ALA A 1 375 ? -1.711 36.928 -20.763 1.00 8.60 375 ALA A CA 1
ATOM 2922 C C . ALA A 1 375 ? -1.698 36.366 -22.156 1.00 8.74 375 ALA A C 1
ATOM 2923 O O . ALA A 1 375 ? -2.466 35.461 -22.497 1.00 9.71 375 ALA A O 1
ATOM 2925 N N . TYR A 1 376 ? -0.780 36.870 -22.962 1.00 8.91 376 TYR A N 1
ATOM 2926 C CA . TYR A 1 376 ? -0.610 36.406 -24.339 1.00 9.31 376 TYR A CA 1
ATOM 2927 C C . TYR A 1 376 ? 0.758 36.796 -24.820 1.00 9.89 376 TYR A C 1
ATOM 2928 O O . TYR A 1 376 ? 1.379 37.719 -24.323 1.00 10.63 376 TYR A O 1
ATOM 2937 N N . MET A 1 377 ? 1.185 36.131 -25.874 1.00 11.32 377 MET A N 1
ATOM 2938 C CA . MET A 1 377 ? 2.380 36.507 -26.589 1.00 11.46 377 MET A CA 1
ATOM 2939 C C . MET A 1 377 ? 1.973 37.481 -27.687 1.00 11.62 377 MET A C 1
ATOM 2940 O O . MET A 1 377 ? 1.111 37.189 -28.541 1.00 13.96 377 MET A O 1
ATOM 2945 N N . GLY A 1 378 ? 2.550 38.662 -27.648 1.00 12.96 378 GLY A N 1
ATOM 2946 C CA . GLY A 1 378 ? 2.270 39.669 -28.651 1.00 15.11 378 GLY A CA 1
ATOM 2947 C C . GLY A 1 378 ? 2.913 39.342 -29.964 1.00 18.13 378 GLY A C 1
ATOM 2948 O O . GLY A 1 378 ? 3.813 38.501 -30.055 1.00 17.84 378 GLY A O 1
ATOM 2949 N N . ASP A 1 379 ? 2.467 40.040 -31.000 1.00 22.44 379 ASP A N 1
ATOM 2950 C CA . ASP A 1 379 ? 3.052 39.836 -32.338 1.00 24.88 379 ASP A CA 1
ATOM 2951 C C . ASP A 1 379 ? 4.464 40.416 -32.397 1.00 26.20 379 ASP A C 1
ATOM 2952 O O . ASP A 1 379 ? 5.228 40.101 -33.304 1.00 34.59 379 ASP A O 1
ATOM 2961 N N . ASP A 1 380 ? 4.804 41.247 -31.409 1.00 23.08 380 ASP A N 1
ATOM 2962 C CA . ASP A 1 380 ? 6.117 41.841 -31.242 1.00 22.41 380 ASP A CA 1
ATOM 2963 C C . ASP A 1 380 ? 7.079 40.948 -30.469 1.00 21.14 380 ASP A C 1
ATOM 2964 O O . ASP A 1 380 ? 8.207 41.358 -30.194 1.00 29.14 380 ASP A O 1
ATOM 2969 N N . GLY A 1 381 ? 6.621 39.758 -30.077 1.00 21.57 381 GLY A N 1
ATOM 2970 C CA . GLY A 1 381 ? 7.443 38.796 -29.341 1.00 22.53 381 GLY A CA 1
ATOM 2971 C C . GLY A 1 381 ? 7.451 38.992 -27.817 1.00 20.08 381 GLY A C 1
ATOM 2972 O O . GLY A 1 381 ? 8.027 38.187 -27.101 1.00 23.57 381 GLY A O 1
ATOM 2973 N N . LYS A 1 382 ? 6.819 40.037 -27.323 1.00 15.85 382 LYS A N 1
ATOM 2974 C CA . LYS A 1 382 ? 6.773 40.271 -25.872 1.00 14.33 382 LYS A CA 1
ATOM 2975 C C . LYS A 1 382 ? 5.624 39.461 -25.250 1.00 13.03 382 LYS A C 1
ATOM 2976 O O . LYS A 1 382 ? 4.659 39.116 -25.913 1.00 15.09 382 LYS A O 1
ATOM 2982 N N . CYS A 1 383 ? 5.742 39.214 -23.950 1.00 12.03 383 CYS A N 1
ATOM 2983 C CA . CYS A 1 383 ? 4.630 38.640 -23.181 1.00 11.28 383 CYS A CA 1
ATOM 2984 C C . CYS A 1 383 ? 3.870 39.757 -22.501 1.00 10.24 383 CYS A C 1
ATOM 2985 O O . CYS A 1 383 ? 4.466 40.548 -21.778 1.00 11.90 383 CYS A O 1
ATOM 2988 N N . TYR A 1 384 ? 2.568 39.812 -22.764 1.00 9.26 384 TYR A N 1
ATOM 2989 C CA . TYR A 1 384 ? 1.691 40.822 -22.192 1.00 8.90 384 TYR A CA 1
ATOM 2990 C C . TYR A 1 384 ? 0.831 40.188 -21.114 1.00 8.74 384 TYR A C 1
ATOM 2991 O O . TYR A 1 384 ? 0.246 39.130 -21.340 1.00 9.86 384 TYR A O 1
ATOM 3000 N N . ILE A 1 385 ? 0.749 40.875 -19.971 1.00 8.42 385 ILE A N 1
ATOM 3001 C CA . ILE A 1 385 ? -0.094 40.452 -18.861 1.00 8.32 385 ILE A CA 1
ATOM 3002 C C . ILE A 1 385 ? -1.042 41.588 -18.533 1.00 8.19 385 ILE A C 1
ATOM 3003 O O . ILE A 1 385 ? -0.612 42.726 -18.387 1.00 9.29 385 ILE A O 1
ATOM 3008 N N . HIS A 1 386 ? -2.322 41.257 -18.434 1.00 7.74 386 HIS A N 1
ATOM 3009 C CA . HIS A 1 386 ? -3.361 42.221 -18.074 1.00 8.03 386 HIS A CA 1
ATOM 3010 C C . HIS A 1 386 ? -4.009 41.693 -16.804 1.00 7.47 386 HIS A C 1
ATOM 3011 O O . HIS A 1 386 ? -4.551 40.596 -16.799 1.00 8.19 386 HIS A O 1
ATOM 3018 N N . SER A 1 387 ? -3.930 42.463 -15.721 1.00 7.46 387 SER A N 1
ATOM 3019 C CA . SER A 1 387 ? -4.337 41.962 -14.413 1.00 7.25 387 SER A CA 1
ATOM 3020 C C . SER A 1 387 ? -4.876 43.074 -13.550 1.00 7.08 387 SER A C 1
ATOM 3021 O O . SER A 1 387 ? -5.022 44.215 -13.985 1.00 7.77 387 SER A O 1
ATOM 3024 N N . LYS A 1 388 ? -5.115 42.751 -12.276 1.00 6.90 388 LYS A N 1
ATOM 3025 C CA . LYS A 1 388 ? -5.498 43.735 -11.275 1.00 6.87 388 LYS A CA 1
ATOM 3026 C C . LYS A 1 388 ? -4.293 44.369 -10.581 1.00 7.21 388 LYS A C 1
ATOM 3027 O O . LYS A 1 388 ? -4.435 45.001 -9.546 1.00 7.60 388 LYS A O 1
ATOM 3033 N N . SER A 1 389 ? -3.101 44.254 -11.171 1.00 7.27 389 SER A N 1
ATOM 3034 C CA . SER A 1 389 ? -1.935 44.879 -10.571 1.00 7.26 389 SER A CA 1
ATOM 3035 C C . SER A 1 389 ? -2.170 46.358 -10.298 1.00 7.60 389 SER A C 1
ATOM 3036 O O . SER A 1 389 ? -2.574 47.095 -11.188 1.00 8.19 389 SER A O 1
ATOM 3039 N N . ILE A 1 390 ? -1.810 46.784 -9.092 1.00 7.11 390 ILE A N 1
ATOM 3040 C CA . ILE A 1 390 ? -1.804 48.202 -8.769 1.00 7.43 390 ILE A CA 1
ATOM 3041 C C . ILE A 1 390 ? -0.398 48.779 -8.713 1.00 7.34 390 ILE A C 1
ATOM 3042 O O . ILE A 1 390 ? -0.188 49.905 -8.279 1.00 8.05 390 ILE A O 1
ATOM 3047 N N . GLY A 1 391 ? 0.561 48.024 -9.250 1.00 7.53 391 GLY A N 1
ATOM 3048 C CA . GLY A 1 391 ? 1.945 48.471 -9.374 1.00 8.07 391 GLY A CA 1
ATOM 3049 C C . GLY A 1 391 ? 2.588 47.768 -10.552 1.00 7.96 391 GLY A C 1
ATOM 3050 O O . GLY A 1 391 ? 3.322 46.816 -10.375 1.00 8.44 391 GLY A O 1
ATOM 3051 N N . VAL A 1 392 ? 2.242 48.213 -11.760 1.00 7.71 392 VAL A N 1
ATOM 3052 C CA . VAL A 1 392 ? 2.609 47.429 -12.924 1.00 8.07 392 VAL A CA 1
ATOM 3053 C C . VAL A 1 392 ? 4.125 47.374 -13.109 1.00 8.37 392 VAL A C 1
ATOM 3054 O O . VAL A 1 392 ? 4.662 46.321 -13.468 1.00 8.92 392 VAL A O 1
ATOM 3058 N N . HIS A 1 393 ? 4.809 48.488 -12.903 1.00 8.36 393 HIS A N 1
ATOM 3059 C CA . HIS A 1 393 ? 6.266 48.479 -13.028 1.00 9.13 393 HIS A CA 1
ATOM 3060 C C . HIS A 1 393 ? 6.913 47.635 -11.929 1.00 9.11 393 HIS A C 1
ATOM 3061 O O . HIS A 1 393 ? 7.851 46.877 -12.190 1.00 11.13 393 HIS A O 1
ATOM 3068 N N . LEU A 1 394 ? 6.415 47.762 -10.704 1.00 9.01 394 LEU A N 1
ATOM 3069 C CA . LEU A 1 394 ? 6.914 46.988 -9.579 1.00 9.97 394 LEU A CA 1
ATOM 3070 C C . LEU A 1 394 ? 6.764 45.491 -9.893 1.00 9.00 394 LEU A C 1
ATOM 3071 O O . LEU A 1 394 ? 7.716 44.701 -9.717 1.00 9.60 394 LEU A O 1
ATOM 3076 N N . HIS A 1 395 ? 5.571 45.081 -10.316 1.00 8.31 395 HIS A N 1
ATOM 3077 C CA . HIS A 1 395 ? 5.358 43.668 -10.535 1.00 8.30 395 HIS A CA 1
ATOM 3078 C C . HIS A 1 395 ? 6.158 43.105 -11.684 1.00 8.09 395 HIS A C 1
ATOM 3079 O O . HIS A 1 395 ? 6.569 41.949 -11.629 1.00 8.80 395 HIS A O 1
ATOM 3086 N N . LEU A 1 396 ? 6.400 43.923 -12.707 1.00 8.05 396 LEU A N 1
ATOM 3087 C CA . LEU A 1 396 ? 7.247 43.478 -13.810 1.00 8.60 396 LEU A CA 1
ATOM 3088 C C . LEU A 1 396 ? 8.586 42.999 -13.249 1.00 8.82 396 LEU A C 1
ATOM 3089 O O . LEU A 1 396 ? 9.056 41.911 -13.579 1.00 9.23 396 LEU A O 1
ATOM 3098 N N . TYR A 1 397 ? 9.208 43.808 -12.394 1.00 8.79 397 TYR A N 1
ATOM 3099 C CA . TYR A 1 397 ? 10.512 43.451 -11.849 1.00 9.00 397 TYR A CA 1
ATOM 3100 C C . TYR A 1 397 ? 10.444 42.337 -10.809 1.00 8.94 397 TYR A C 1
ATOM 3101 O O . TYR A 1 397 ? 11.403 41.590 -10.633 1.00 9.87 397 TYR A O 1
ATOM 3110 N N . MET A 1 398 ? 9.319 42.218 -10.109 1.00 8.54 398 MET A N 1
ATOM 3111 C CA . MET A 1 398 ? 9.160 41.117 -9.170 1.00 8.48 398 MET A CA 1
ATOM 3112 C C . MET A 1 398 ? 9.061 39.761 -9.833 1.00 8.35 398 MET A C 1
ATOM 3113 O O . MET A 1 398 ? 9.460 38.757 -9.223 1.00 9.14 398 MET A O 1
ATOM 3118 N N . ILE A 1 399 ? 8.533 39.701 -11.049 1.00 8.56 399 ILE A N 1
ATOM 3119 C CA . ILE A 1 399 ? 8.259 38.424 -11.695 1.00 8.66 399 ILE A CA 1
ATOM 3120 C C . ILE A 1 399 ? 9.174 38.095 -12.855 1.00 8.64 399 ILE A C 1
ATOM 3121 O O . ILE A 1 399 ? 9.247 36.912 -13.217 1.00 9.23 399 ILE A O 1
ATOM 3126 N N . ALA A 1 400 ? 9.835 39.075 -13.463 1.00 9.24 400 ALA A N 1
ATOM 3127 C CA . ALA A 1 400 ? 10.561 38.801 -14.713 1.00 9.61 400 ALA A CA 1
ATOM 3128 C C . ALA A 1 400 ? 11.640 37.724 -14.554 1.00 9.19 400 ALA A C 1
ATOM 3129 O O . ALA A 1 400 ? 11.714 36.806 -15.369 1.00 9.88 400 ALA A O 1
ATOM 3131 N N . PRO A 1 401 ? 12.485 37.805 -13.501 1.00 9.48 401 PRO A N 1
ATOM 3132 C CA . PRO A 1 401 ? 13.505 36.756 -13.363 1.00 9.81 401 PRO A CA 1
ATOM 3133 C C . PRO A 1 401 ? 12.900 35.364 -13.197 1.00 9.38 401 PRO A C 1
ATOM 3134 O O . PRO A 1 401 ? 13.442 34.362 -13.651 1.00 10.45 401 PRO A O 1
ATOM 3138 N N . GLY A 1 402 ? 11.772 35.302 -12.505 1.00 9.27 402 GLY A N 1
ATOM 3139 C CA . GLY A 1 402 ? 11.151 34.031 -12.236 1.00 9.24 402 GLY A CA 1
ATOM 3140 C C . GLY A 1 402 ? 10.527 33.407 -13.459 1.00 9.14 402 GLY A C 1
ATOM 3141 O O . GLY A 1 402 ? 10.611 32.184 -13.617 1.00 9.55 402 GLY A O 1
ATOM 3142 N N . VAL A 1 403 ? 9.899 34.207 -14.315 1.00 9.15 403 VAL A N 1
ATOM 3143 C CA . VAL A 1 403 ? 9.318 33.683 -15.546 1.00 9.70 403 VAL A CA 1
ATOM 3144 C C . VAL A 1 403 ? 10.328 33.518 -16.664 1.00 10.09 403 VAL A C 1
ATOM 3145 O O . VAL A 1 403 ? 10.052 32.847 -17.650 1.00 10.95 403 VAL A O 1
ATOM 3149 N N . GLY A 1 404 ? 11.523 34.108 -16.508 1.00 10.25 404 GLY A N 1
ATOM 3150 C CA . GLY A 1 404 ? 12.576 33.934 -17.491 1.00 10.65 404 GLY A CA 1
ATOM 3151 C C . GLY A 1 404 ? 12.568 34.905 -18.621 1.00 10.73 404 GLY A C 1
ATOM 3152 O O . GLY A 1 404 ? 12.971 34.531 -19.734 1.00 12.08 404 GLY A O 1
ATOM 3153 N N . LEU A 1 405 ? 12.156 36.135 -18.368 1.00 11.28 405 LEU A N 1
ATOM 3154 C CA . LEU A 1 405 ? 12.173 37.190 -19.362 1.00 11.50 405 LEU A CA 1
ATOM 3155 C C . LEU A 1 405 ? 12.973 38.375 -18.924 1.00 11.66 405 LEU A C 1
ATOM 3156 O O . LEU A 1 405 ? 12.953 38.754 -17.741 1.00 12.46 405 LEU A O 1
ATOM 3161 N N . GLU A 1 406 ? 13.665 38.999 -19.864 1.00 11.92 406 GLU A N 1
ATOM 3162 C CA . GLU A 1 406 ? 14.243 40.292 -19.586 1.00 13.23 406 GLU A CA 1
ATOM 3163 C C . GLU A 1 406 ? 13.136 41.317 -19.464 1.00 12.45 406 GLU A C 1
ATOM 3164 O O . GLU A 1 406 ? 12.082 41.173 -20.068 1.00 12.54 406 GLU A O 1
ATOM 3170 N N . PRO A 1 407 ? 13.398 42.416 -18.745 1.00 13.95 407 PRO A N 1
ATOM 3171 C CA . PRO A 1 407 ? 12.321 43.352 -18.495 1.00 14.77 407 PRO A CA 1
ATOM 3172 C C . PRO A 1 407 ? 11.696 43.960 -19.711 1.00 15.39 407 PRO A C 1
ATOM 3173 O O . PRO A 1 407 ? 10.495 44.241 -19.684 1.00 18.17 407 PRO A O 1
ATOM 3177 N N . ASP A 1 408 ? 12.453 44.153 -20.769 1.00 14.88 408 ASP A N 1
ATOM 3178 C CA . ASP A 1 408 ? 11.871 44.724 -21.966 1.00 17.00 408 ASP A CA 1
ATOM 3179 C C . ASP A 1 408 ? 11.034 43.760 -22.788 1.00 15.73 408 ASP A C 1
ATOM 3180 O O . ASP A 1 408 ? 10.389 44.194 -23.740 1.00 21.88 408 ASP A O 1
ATOM 3185 N N . GLN A 1 409 ? 10.997 42.487 -22.393 1.00 12.77 409 GLN A N 1
ATOM 3186 C CA . GLN A 1 409 ? 10.242 41.488 -23.107 1.00 13.36 409 GLN A CA 1
ATOM 3187 C C . GLN A 1 409 ? 8.926 41.119 -22.426 1.00 11.69 409 GLN A C 1
ATOM 3188 O O . GLN A 1 409 ? 8.272 40.179 -22.863 1.00 13.27 409 GLN A O 1
ATOM 3194 N N . LEU A 1 410 ? 8.568 41.856 -21.394 1.00 11.24 410 LEU A N 1
ATOM 3195 C CA . LEU A 1 410 ? 7.341 41.653 -20.635 1.00 12.30 410 LEU A CA 1
ATOM 3196 C C . LEU A 1 410 ? 6.641 43.004 -20.594 1.00 11.17 410 LEU A C 1
ATOM 3197 O O . LEU A 1 410 ? 7.328 44.013 -20.413 1.00 14.83 410 LEU A O 1
ATOM 3206 N N . VAL A 1 411 ? 5.320 43.001 -20.697 1.00 9.90 411 VAL A N 1
ATOM 3207 C CA . VAL A 1 411 ? 4.533 44.209 -20.541 1.00 10.11 411 VAL A CA 1
ATOM 3208 C C . VAL A 1 411 ? 3.407 43.908 -19.578 1.00 9.53 411 VAL A C 1
ATOM 3209 O O . VAL A 1 411 ? 2.696 42.913 -19.771 1.00 10.43 411 VAL A O 1
ATOM 3213 N N . LEU A 1 412 ? 3.257 44.722 -18.536 1.00 8.93 412 LEU A N 1
ATOM 3214 C CA . LEU A 1 412 ? 2.122 44.570 -17.607 1.00 8.65 412 LEU A CA 1
ATOM 3215 C C . LEU A 1 412 ? 1.186 45.779 -17.794 1.00 8.48 412 LEU A C 1
ATOM 3216 O O . LEU A 1 412 ? 1.611 46.934 -17.882 1.00 8.66 412 LEU A O 1
ATOM 3221 N N . VAL A 1 413 ? -0.107 45.445 -17.786 1.00 8.12 413 VAL A N 1
ATOM 3222 C CA . VAL A 1 413 ? -1.192 46.398 -17.992 1.00 8.31 413 VAL A CA 1
ATOM 3223 C C . VAL A 1 413 ? -2.207 46.167 -16.871 1.00 7.75 413 VAL A C 1
ATOM 3224 O O . VAL A 1 413 ? -2.503 45.018 -16.515 1.00 8.41 413 VAL A O 1
ATOM 3228 N N . ALA A 1 414 ? -2.741 47.249 -16.316 1.00 7.70 414 ALA A N 1
ATOM 3229 C CA . ALA A 1 414 ? -3.837 47.148 -15.305 1.00 7.88 414 ALA A CA 1
ATOM 3230 C C . ALA A 1 414 ? -5.166 47.200 -16.047 1.00 7.26 414 ALA A C 1
ATOM 3231 O O . ALA A 1 414 ? -5.487 48.188 -16.717 1.00 8.03 414 ALA A O 1
ATOM 3233 N N . ASN A 1 415 ? -5.924 46.128 -15.920 1.00 7.32 415 ASN A N 1
ATOM 3234 C CA . ASN A 1 415 ? -7.322 46.124 -16.353 1.00 7.37 415 ASN A CA 1
ATOM 3235 C C . ASN A 1 415 ? -8.144 47.033 -15.446 1.00 7.20 415 ASN A C 1
ATOM 3236 O O . ASN A 1 415 ? -7.805 47.202 -14.264 1.00 7.72 415 ASN A O 1
ATOM 3241 N N . PRO A 1 416 ? -9.303 47.511 -15.914 1.00 7.29 416 PRO A N 1
ATOM 3242 C CA . PRO A 1 416 ? -10.313 47.994 -14.982 1.00 7.46 416 PRO A CA 1
ATOM 3243 C C . PRO A 1 416 ? -10.534 46.934 -13.940 1.00 7.62 416 PRO A C 1
ATOM 3244 O O . PRO A 1 416 ? -10.581 45.746 -14.285 1.00 7.90 416 PRO A O 1
ATOM 3248 N N . MET A 1 417 ? -10.711 47.317 -12.670 1.00 7.37 417 MET A N 1
ATOM 3249 C CA . MET A 1 417 ? -10.749 46.324 -11.617 1.00 7.62 417 MET A CA 1
ATOM 3250 C C . MET A 1 417 ? -11.760 46.691 -10.543 1.00 6.90 417 MET A C 1
ATOM 3251 O O . MET A 1 417 ? -12.023 47.860 -10.245 1.00 7.97 417 MET A O 1
ATOM 3256 N N . GLY A 1 418 ? -12.319 45.649 -9.954 1.00 6.95 418 GLY A N 1
ATOM 3257 C CA . GLY A 1 418 ? -13.368 45.762 -8.953 1.00 6.83 418 GLY A CA 1
ATOM 3258 C C . GLY A 1 418 ? -12.872 45.783 -7.526 1.00 6.85 418 GLY A C 1
ATOM 3259 O O . GLY A 1 418 ? -13.368 45.001 -6.699 1.00 7.32 418 GLY A O 1
ATOM 3260 N N . GLY A 1 419 ? -11.909 46.647 -7.228 1.00 6.86 419 GLY A N 1
ATOM 3261 C CA . GLY A 1 419 ? -11.361 46.788 -5.899 1.00 6.89 419 GLY A CA 1
ATOM 3262 C C . GLY A 1 419 ? -10.237 45.858 -5.586 1.00 6.50 419 GLY A C 1
ATOM 3263 O O . GLY A 1 419 ? -10.156 44.728 -6.091 1.00 7.13 419 GLY A O 1
ATOM 3264 N N . THR A 1 420 ? -9.352 46.323 -4.713 1.00 6.33 420 THR A N 1
ATOM 3265 C CA . THR A 1 420 ? -8.287 45.496 -4.168 1.00 6.58 420 THR A CA 1
ATOM 3266 C C . THR A 1 420 ? -7.991 45.767 -2.702 1.00 6.61 420 THR A C 1
ATOM 3267 O O . THR A 1 420 ? -7.680 44.833 -1.949 1.00 7.12 420 THR A O 1
ATOM 3271 N N . PHE A 1 421 ? -7.997 47.034 -2.308 1.00 6.83 421 PHE A N 1
ATOM 3272 C CA . PHE A 1 421 ? -7.714 47.419 -0.920 1.00 7.01 421 PHE A CA 1
ATOM 3273 C C . PHE A 1 421 ? -6.350 46.983 -0.459 1.00 7.18 421 PHE A C 1
ATOM 3274 O O . PHE A 1 421 ? -6.104 46.874 0.741 1.00 7.57 421 PHE A O 1
ATOM 3282 N N . GLY A 1 422 ? -5.447 46.771 -1.414 1.00 7.14 422 GLY A N 1
ATOM 3283 C CA . GLY A 1 422 ? -4.053 46.460 -1.136 1.00 7.74 422 GLY A CA 1
ATOM 3284 C C . GLY A 1 422 ? -3.625 45.082 -1.536 1.00 7.12 422 GLY A C 1
ATOM 3285 O O . GLY A 1 422 ? -2.421 44.855 -1.695 1.00 7.96 422 GLY A O 1
ATOM 3286 N N . TYR A 1 423 ? -4.545 44.132 -1.753 1.00 6.95 423 TYR A N 1
ATOM 3287 C CA . TYR A 1 423 ? -4.057 42.763 -1.995 1.00 7.51 423 TYR A CA 1
ATOM 3288 C C . TYR A 1 423 ? -3.245 42.726 -3.283 1.00 7.46 423 TYR A C 1
ATOM 3289 O O . TYR A 1 423 ? -2.354 41.892 -3.450 1.00 8.30 423 TYR A O 1
ATOM 3298 N N . LYS A 1 424 ? -3.519 43.663 -4.189 1.00 7.33 424 LYS A N 1
ATOM 3299 C CA . LYS A 1 424 ? -2.813 43.765 -5.454 1.00 7.40 424 LYS A CA 1
ATOM 3300 C C . LYS A 1 424 ? -1.548 44.602 -5.414 1.00 7.91 424 LYS A C 1
ATOM 3301 O O . LYS A 1 424 ? -0.951 44.831 -6.467 1.00 8.44 424 LYS A O 1
ATOM 3307 N N . PHE A 1 425 ? -1.069 44.955 -4.224 1.00 7.70 425 PHE A N 1
ATOM 3308 C CA A PHE A 1 425 ? 0.322 45.324 -4.077 0.50 7.91 425 PHE A CA 1
ATOM 3309 C CA B PHE A 1 425 ? 0.339 45.328 -4.065 0.50 8.10 425 PHE A CA 1
ATOM 3310 C C . PHE A 1 425 ? 1.233 44.114 -4.257 1.00 7.93 425 PHE A C 1
ATOM 3311 O O . PHE A 1 425 ? 2.408 44.251 -4.569 1.00 8.42 425 PHE A O 1
ATOM 3326 N N . SER A 1 426 ? 0.652 42.911 -4.096 1.00 7.76 426 SER A N 1
ATOM 3327 C CA . SER A 1 426 ? 1.361 41.664 -4.379 1.00 8.01 426 SER A CA 1
ATOM 3328 C C . SER A 1 426 ? 1.004 41.111 -5.743 1.00 8.09 426 SER A C 1
ATOM 3329 O O . SER A 1 426 ? -0.159 41.147 -6.172 1.00 8.42 426 SER A O 1
ATOM 3332 N N . PRO A 1 427 ? 1.959 40.467 -6.411 1.00 8.11 427 PRO A N 1
ATOM 3333 C CA . PRO A 1 427 ? 1.587 39.542 -7.480 1.00 8.30 427 PRO A CA 1
ATOM 3334 C C . PRO A 1 427 ? 0.661 38.469 -6.949 1.00 8.05 427 PRO A C 1
ATOM 3335 O O . PRO A 1 427 ? 0.851 37.986 -5.818 1.00 8.41 427 PRO A O 1
ATOM 3339 N N . THR A 1 428 ? -0.316 38.072 -7.764 1.00 7.62 428 THR A N 1
ATOM 3340 C CA . THR A 1 428 ? -1.197 36.955 -7.430 1.00 7.58 428 THR A CA 1
ATOM 3341 C C . THR A 1 428 ? -1.117 35.982 -8.591 1.00 7.68 428 THR A C 1
ATOM 3342 O O . THR A 1 428 ? -0.468 34.946 -8.513 1.00 9.24 428 THR A O 1
ATOM 3346 N N . SER A 1 429 ? -1.740 36.349 -9.707 1.00 8.11 429 SER A N 1
ATOM 3347 C CA . SER A 1 429 ? -1.910 35.521 -10.884 1.00 10.36 429 SER A CA 1
ATOM 3348 C C . SER A 1 429 ? -0.987 35.886 -12.031 1.00 9.08 429 SER A C 1
ATOM 3349 O O . SER A 1 429 ? -0.971 35.164 -13.027 1.00 10.19 429 SER A O 1
ATOM 3352 N N . GLU A 1 430 ? -0.230 36.972 -11.930 1.00 8.32 430 GLU A N 1
ATOM 3353 C CA . GLU A 1 430 ? 0.520 37.465 -13.091 1.00 8.54 430 GLU A CA 1
ATOM 3354 C C . GLU A 1 430 ? 1.572 36.478 -13.566 1.00 8.62 430 GLU A C 1
ATOM 3355 O O . GLU A 1 430 ? 1.739 36.270 -14.767 1.00 9.10 430 GLU A O 1
ATOM 3361 N N . ALA A 1 431 ? 2.347 35.934 -12.631 1.00 8.51 431 ALA A N 1
ATOM 3362 C CA . ALA A 1 431 ? 3.392 35.002 -13.040 1.00 8.80 431 ALA A CA 1
ATOM 3363 C C . ALA A 1 431 ? 2.778 33.703 -13.565 1.00 8.79 431 ALA A C 1
ATOM 3364 O O . ALA A 1 431 ? 3.298 33.128 -14.538 1.00 9.79 431 ALA A O 1
ATOM 3366 N N . LEU A 1 432 ? 1.691 33.238 -12.949 1.00 8.69 432 LEU A N 1
ATOM 3367 C CA . LEU A 1 432 ? 0.989 32.065 -13.443 1.00 8.90 432 LEU A CA 1
ATOM 3368 C C . LEU A 1 432 ? 0.553 32.226 -14.894 1.00 9.12 432 LEU A C 1
ATOM 3369 O O . LEU A 1 432 ? 0.804 31.340 -15.726 1.00 9.56 432 LEU A O 1
ATOM 3374 N N . VAL A 1 433 ? -0.148 33.325 -15.205 1.00 8.69 433 VAL A N 1
ATOM 3375 C CA . VAL A 1 433 ? -0.600 33.487 -16.576 1.00 8.59 433 VAL A CA 1
ATOM 3376 C C . VAL A 1 433 ? 0.587 33.684 -17.543 1.00 8.63 433 VAL A C 1
ATOM 3377 O O . VAL A 1 433 ? 0.553 33.175 -18.676 1.00 9.45 433 VAL A O 1
ATOM 3381 N N . ALA A 1 434 ? 1.641 34.392 -17.128 1.00 8.55 434 ALA A N 1
ATOM 3382 C CA . ALA A 1 434 ? 2.804 34.534 -17.995 1.00 9.20 434 ALA A CA 1
ATOM 3383 C C . ALA A 1 434 ? 3.411 33.175 -18.327 1.00 8.97 434 ALA A C 1
ATOM 3384 O O . ALA A 1 434 ? 3.721 32.909 -19.487 1.00 10.11 434 ALA A O 1
ATOM 3386 N N . VAL A 1 435 ? 3.590 32.334 -17.320 1.00 9.00 435 VAL A N 1
ATOM 3387 C CA . VAL A 1 435 ? 4.215 31.060 -17.563 1.00 9.64 435 VAL A CA 1
ATOM 3388 C C . VAL A 1 435 ? 3.370 30.254 -18.575 1.00 9.90 435 VAL A C 1
ATOM 3389 O O . VAL A 1 435 ? 3.923 29.603 -19.467 1.00 10.34 435 VAL A O 1
ATOM 3393 N N . ALA A 1 436 ? 2.053 30.272 -18.404 1.00 9.79 436 ALA A N 1
ATOM 3394 C CA . ALA A 1 436 ? 1.197 29.528 -19.299 1.00 10.24 436 ALA A CA 1
ATOM 3395 C C . ALA A 1 436 ? 1.186 30.097 -20.712 1.00 9.73 436 ALA A C 1
ATOM 3396 O O . ALA A 1 436 ? 1.187 29.314 -21.670 1.00 10.94 436 ALA A O 1
ATOM 3398 N N . ALA A 1 437 ? 1.163 31.410 -20.860 1.00 9.57 437 ALA A N 1
ATOM 3399 C CA . ALA A 1 437 ? 1.228 32.012 -22.180 1.00 10.02 437 ALA A CA 1
ATOM 3400 C C . ALA A 1 437 ? 2.537 31.657 -22.864 1.00 10.54 437 ALA A C 1
ATOM 3401 O O . ALA A 1 437 ? 2.565 31.341 -24.059 1.00 11.98 437 ALA A O 1
ATOM 3403 N N . MET A 1 438 ? 3.637 31.739 -22.126 1.00 10.54 438 MET A N 1
ATOM 3404 C CA . MET A 1 438 ? 4.942 31.446 -22.693 1.00 11.54 438 MET A CA 1
ATOM 3405 C C . MET A 1 438 ? 5.057 29.975 -23.088 1.00 12.39 438 MET A C 1
ATOM 3406 O O . MET A 1 438 ? 5.625 29.665 -24.116 1.00 14.46 438 MET A O 1
ATOM 3411 N N . ALA A 1 439 ? 4.535 29.078 -22.264 1.00 11.79 439 ALA A N 1
ATOM 3412 C CA . ALA A 1 439 ? 4.652 27.645 -22.531 1.00 12.68 439 ALA A CA 1
ATOM 3413 C C . ALA A 1 439 ? 3.807 27.211 -23.686 1.00 13.51 439 ALA A C 1
ATOM 3414 O O . ALA A 1 439 ? 4.229 26.389 -24.490 1.00 17.16 439 ALA A O 1
ATOM 3416 N N . THR A 1 440 ? 2.600 27.730 -23.769 1.00 12.65 440 THR A N 1
ATOM 3417 C CA . THR A 1 440 ? 1.671 27.316 -24.821 1.00 13.21 440 THR A CA 1
ATOM 3418 C C . THR A 1 440 ? 1.769 28.136 -26.091 1.00 12.75 440 THR A C 1
ATOM 3419 O O . THR A 1 440 ? 1.347 27.662 -27.163 1.00 15.39 440 THR A O 1
ATOM 3423 N N . GLY A 1 441 ? 2.240 29.363 -25.992 1.00 12.81 441 GLY A N 1
ATOM 3424 C CA . GLY A 1 441 ? 2.200 30.309 -27.079 1.00 13.28 441 GLY A CA 1
ATOM 3425 C C . GLY A 1 441 ? 0.845 30.924 -27.339 1.00 14.56 441 GLY A C 1
ATOM 3426 O O . GLY A 1 441 ? 0.727 31.720 -28.280 1.00 17.87 441 GLY A O 1
ATOM 3427 N N . ARG A 1 442 ? -0.160 30.541 -26.544 1.00 12.91 442 ARG A N 1
ATOM 3428 C CA . ARG A 1 442 ? -1.538 30.912 -26.782 1.00 12.93 442 ARG A CA 1
ATOM 3429 C C . ARG A 1 442 ? -1.987 31.930 -25.739 1.00 11.40 442 ARG A C 1
ATOM 3430 O O . ARG A 1 442 ? -1.417 31.996 -24.660 1.00 11.49 442 ARG A O 1
ATOM 3438 N N . PRO A 1 443 ? -3.030 32.695 -26.044 1.00 10.85 443 PRO A N 1
ATOM 3439 C CA . PRO A 1 443 ? -3.629 33.530 -24.991 1.00 10.12 443 PRO A CA 1
ATOM 3440 C C . PRO A 1 443 ? -4.189 32.630 -23.902 1.00 9.15 443 PRO A C 1
ATOM 3441 O O . PRO A 1 443 ? -4.738 31.562 -24.207 1.00 9.99 443 PRO A O 1
ATOM 3445 N N . VAL A 1 444 ? -4.059 33.078 -22.650 1.00 8.97 444 VAL A N 1
ATOM 3446 C CA . VAL A 1 444 ? -4.546 32.337 -21.510 1.00 8.76 444 VAL A CA 1
ATOM 3447 C C . VAL A 1 444 ? -5.282 33.288 -20.582 1.00 8.76 444 VAL A C 1
ATOM 3448 O O . VAL A 1 444 ? -4.931 34.449 -20.449 1.00 10.25 444 VAL A O 1
ATOM 3452 N N . HIS A 1 445 ? -6.295 32.751 -19.900 1.00 8.13 445 HIS A N 1
ATOM 3453 C CA . HIS A 1 445 ? -7.126 33.551 -18.992 1.00 8.17 445 HIS A CA 1
ATOM 3454 C C . HIS A 1 445 ? -7.383 32.746 -17.735 1.00 8.01 445 HIS A C 1
ATOM 3455 O O . HIS A 1 445 ? -7.747 31.564 -17.820 1.00 9.12 445 HIS A O 1
ATOM 3462 N N . LEU A 1 446 ? -7.176 33.371 -16.580 1.00 8.30 446 LEU A N 1
ATOM 3463 C CA . LEU A 1 446 ? -7.347 32.739 -15.272 1.00 7.79 446 LEU A CA 1
ATOM 3464 C C . LEU A 1 446 ? -8.252 33.562 -14.399 1.00 7.84 446 LEU A C 1
ATOM 3465 O O . LEU A 1 446 ? -7.918 34.711 -14.060 1.00 8.63 446 LEU A O 1
ATOM 3470 N N . ARG A 1 447 ? -9.396 32.984 -14.005 1.00 8.01 447 ARG A N 1
ATOM 3471 C CA . ARG A 1 447 ? -10.322 33.626 -13.096 1.00 7.83 447 ARG A CA 1
ATOM 3472 C C . ARG A 1 447 ? -10.392 32.834 -11.815 1.00 7.97 447 ARG A C 1
ATOM 3473 O O . ARG A 1 447 ? -10.669 31.632 -11.816 1.00 8.64 447 ARG A O 1
ATOM 3481 N N . TYR A 1 448 ? -10.126 33.507 -10.681 1.00 7.69 448 TYR A N 1
ATOM 3482 C CA . TYR A 1 448 ? -10.319 32.899 -9.369 1.00 7.58 448 TYR A CA 1
ATOM 3483 C C . TYR A 1 448 ? -11.811 32.947 -9.028 1.00 7.65 448 TYR A C 1
ATOM 3484 O O . TYR A 1 448 ? -12.485 33.904 -9.347 1.00 9.07 448 TYR A O 1
ATOM 3493 N N . ASN A 1 449 ? -12.293 31.891 -8.351 1.00 8.05 449 ASN A N 1
ATOM 3494 C CA . ASN A 1 449 ? -13.593 32.003 -7.704 1.00 8.20 449 ASN A CA 1
ATOM 3495 C C . ASN A 1 449 ? -13.438 32.633 -6.340 1.00 8.12 449 ASN A C 1
ATOM 3496 O O . ASN A 1 449 ? -12.320 32.972 -5.918 1.00 8.15 449 ASN A O 1
ATOM 3501 N N . TYR A 1 450 ? -14.539 32.828 -5.627 1.00 7.94 450 TYR A N 1
ATOM 3502 C CA . TYR A 1 450 ? -14.446 33.630 -4.429 1.00 8.27 450 TYR A CA 1
ATOM 3503 C C . TYR A 1 450 ? -13.694 32.877 -3.337 1.00 8.17 450 TYR A C 1
ATOM 3504 O O . TYR A 1 450 ? -13.035 33.485 -2.492 1.00 8.46 450 TYR A O 1
ATOM 3513 N N . GLN A 1 451 ? -13.807 31.546 -3.312 1.00 8.15 451 GLN A N 1
ATOM 3514 C CA A GLN A 1 451 ? -13.061 30.802 -2.319 0.70 8.57 451 GLN A CA 1
ATOM 3515 C CA B GLN A 1 451 ? -13.076 30.700 -2.370 0.30 8.80 451 GLN A CA 1
ATOM 3516 C C . GLN A 1 451 ? -11.574 30.923 -2.546 1.00 8.05 451 GLN A C 1
ATOM 3517 O O . GLN A 1 451 ? -10.813 31.037 -1.584 1.00 8.94 451 GLN A O 1
ATOM 3528 N N . GLN A 1 452 ? -11.153 30.958 -3.799 1.00 7.96 452 GLN A N 1
ATOM 3529 C CA . GLN A 1 452 ? -9.751 31.184 -4.152 1.00 8.14 452 GLN A CA 1
ATOM 3530 C C . GLN A 1 452 ? -9.319 32.615 -3.840 1.00 7.58 452 GLN A C 1
ATOM 3531 O O . GLN A 1 452 ? -8.193 32.842 -3.392 1.00 8.17 452 GLN A O 1
ATOM 3537 N N . GLN A 1 453 ? -10.196 33.587 -4.076 1.00 7.59 453 GLN A N 1
ATOM 3538 C CA . GLN A 1 453 ? -9.932 34.955 -3.637 1.00 7.75 453 GLN A CA 1
ATOM 3539 C C . GLN A 1 453 ? -9.646 35.014 -2.151 1.00 7.27 453 GLN A C 1
ATOM 3540 O O . GLN A 1 453 ? -8.748 35.704 -1.689 1.00 7.81 453 GLN A O 1
ATOM 3546 N N . GLN A 1 454 ? -10.428 34.286 -1.369 1.00 7.54 454 GLN A N 1
ATOM 3547 C CA . GLN A 1 454 ? -10.227 34.321 0.083 1.00 7.57 454 GLN A CA 1
ATOM 3548 C C . GLN A 1 454 ? -9.005 33.520 0.511 1.00 7.76 454 GLN A C 1
ATOM 3549 O O . GLN A 1 454 ? -8.174 34.000 1.280 1.00 8.48 454 GLN A O 1
ATOM 3555 N N . GLN A 1 455 ? -8.864 32.283 -0.004 1.00 7.94 455 GLN A N 1
ATOM 3556 C CA . GLN A 1 455 ? -7.807 31.393 0.493 1.00 8.37 455 GLN A CA 1
ATOM 3557 C C . GLN A 1 455 ? -6.441 31.666 -0.113 1.00 8.26 455 GLN A C 1
ATOM 3558 O O . GLN A 1 455 ? -5.422 31.321 0.483 1.00 9.15 455 GLN A O 1
ATOM 3564 N N . TYR A 1 456 ? -6.420 32.230 -1.322 1.00 7.92 456 TYR A N 1
ATOM 3565 C CA . TYR A 1 456 ? -5.212 32.238 -2.137 1.00 8.06 456 TYR A CA 1
ATOM 3566 C C . TYR A 1 456 ? -4.960 33.608 -2.751 1.00 7.76 456 TYR A C 1
ATOM 3567 O O . TYR A 1 456 ? -4.423 33.721 -3.846 1.00 8.21 456 TYR A O 1
ATOM 3576 N N . THR A 1 457 ? -5.309 34.656 -1.992 1.00 7.97 457 THR A N 1
ATOM 3577 C CA . THR A 1 457 ? -4.667 35.949 -2.151 1.00 7.47 457 THR A CA 1
ATOM 3578 C C . THR A 1 457 ? -4.178 36.342 -0.775 1.00 7.36 457 THR A C 1
ATOM 3579 O O . THR A 1 457 ? -4.626 35.792 0.244 1.00 7.72 457 THR A O 1
ATOM 3583 N N . GLY A 1 458 ? -3.264 37.294 -0.714 1.00 7.49 458 GLY A N 1
ATOM 3584 C CA . GLY A 1 458 ? -2.674 37.675 0.549 1.00 7.55 458 GLY A CA 1
ATOM 3585 C C . GLY A 1 458 ? -3.655 38.377 1.463 1.00 7.25 458 GLY A C 1
ATOM 3586 O O . GLY A 1 458 ? -4.771 38.742 1.074 1.00 8.09 458 GLY A O 1
ATOM 3587 N N . LYS A 1 459 ? -3.221 38.575 2.706 1.00 7.04 459 LYS A N 1
ATOM 3588 C CA . LYS A 1 459 ? -4.088 39.081 3.757 1.00 7.26 459 LYS A CA 1
ATOM 3589 C C . LYS A 1 459 ? -3.406 40.157 4.565 1.00 6.90 459 LYS A C 1
ATOM 3590 O O . LYS A 1 459 ? -2.180 40.242 4.598 1.00 7.75 459 LYS A O 1
ATOM 3596 N N . ARG A 1 460 ? -4.205 40.961 5.283 1.00 6.77 460 ARG A N 1
ATOM 3597 C CA . ARG A 1 460 ? -3.599 41.736 6.373 1.00 6.98 460 ARG A CA 1
ATOM 3598 C C . ARG A 1 460 ? -2.879 40.754 7.284 1.00 7.04 460 ARG A C 1
ATOM 3599 O O . ARG A 1 460 ? -3.399 39.708 7.627 1.00 8.52 460 ARG A O 1
ATOM 3607 N N . SER A 1 461 ? -1.656 41.112 7.693 1.00 7.31 461 SER A N 1
ATOM 3608 C CA . SER A 1 461 ? -0.876 40.226 8.535 1.00 7.35 461 SER A CA 1
ATOM 3609 C C . SER A 1 461 ? -1.237 40.432 9.995 1.00 6.99 461 SER A C 1
ATOM 3610 O O . SER A 1 461 ? -1.169 41.560 10.486 1.00 7.67 461 SER A O 1
ATOM 3613 N N . PRO A 1 462 ? -1.566 39.367 10.730 1.00 7.05 462 PRO A N 1
ATOM 3614 C CA . PRO A 1 462 ? -1.831 39.527 12.163 1.00 7.46 462 PRO A CA 1
ATOM 3615 C C . PRO A 1 462 ? -0.630 40.051 12.910 1.00 7.25 462 PRO A C 1
ATOM 3616 O O . PRO A 1 462 ? 0.511 39.655 12.646 1.00 7.90 462 PRO A O 1
ATOM 3620 N N . TRP A 1 463 ? -0.900 40.936 13.885 1.00 6.97 463 TRP A N 1
ATOM 3621 C CA . TRP A 1 463 ? 0.124 41.365 14.840 1.00 7.22 463 TRP A CA 1
ATOM 3622 C C . TRP A 1 463 ? -0.322 41.062 16.254 1.00 7.31 463 TRP A C 1
ATOM 3623 O O . TRP A 1 463 ? -1.421 41.439 16.675 1.00 7.95 463 TRP A O 1
ATOM 3634 N N . GLU A 1 464 ? 0.583 40.409 17.004 1.00 7.55 464 GLU A N 1
ATOM 3635 C CA . GLU A 1 464 ? 0.481 40.271 18.449 1.00 8.08 464 GLU A CA 1
ATOM 3636 C C . GLU A 1 464 ? 1.317 41.428 19.042 1.00 8.20 464 GLU A C 1
ATOM 3637 O O . GLU A 1 464 ? 2.501 41.538 18.705 1.00 9.12 464 GLU A O 1
ATOM 3643 N N . MET A 1 465 ? 0.729 42.276 19.872 1.00 8.04 465 MET A N 1
ATOM 3644 C CA . MET A 1 465 ? 1.357 43.512 20.319 1.00 8.39 465 MET A CA 1
ATOM 3645 C C . MET A 1 465 ? 1.285 43.677 21.817 1.00 8.44 465 MET A C 1
ATOM 3646 O O . MET A 1 465 ? 0.267 43.386 22.423 1.00 9.97 465 MET A O 1
ATOM 3651 N N . ASN A 1 466 ? 2.356 44.204 22.389 1.00 8.11 466 ASN A N 1
ATOM 3652 C CA . ASN A 1 466 ? 2.365 44.702 23.762 1.00 8.42 466 ASN A CA 1
ATOM 3653 C C . ASN A 1 466 ? 2.834 46.134 23.686 1.00 8.36 466 ASN A C 1
ATOM 3654 O O . ASN A 1 466 ? 3.885 46.386 23.114 1.00 9.82 466 ASN A O 1
ATOM 3659 N N . VAL A 1 467 ? 2.079 47.065 24.256 1.00 8.24 467 VAL A N 1
ATOM 3660 C CA . VAL A 1 467 ? 2.477 48.468 24.270 1.00 7.89 467 VAL A CA 1
ATOM 3661 C C . VAL A 1 467 ? 2.280 48.984 25.687 1.00 8.17 467 VAL A C 1
ATOM 3662 O O . VAL A 1 467 ? 1.333 48.584 26.385 1.00 8.60 467 VAL A O 1
ATOM 3666 N N . LYS A 1 468 ? 3.178 49.875 26.096 1.00 8.48 468 LYS A N 1
ATOM 3667 C CA A LYS A 1 468 ? 3.161 50.484 27.426 0.70 8.75 468 LYS A CA 1
ATOM 3668 C CA B LYS A 1 468 ? 3.138 50.480 27.424 0.30 8.95 468 LYS A CA 1
ATOM 3669 C C . LYS A 1 468 ? 3.373 51.980 27.320 1.00 8.71 468 LYS A C 1
ATOM 3670 O O . LYS A 1 468 ? 4.175 52.426 26.499 1.00 9.15 468 LYS A O 1
ATOM 3681 N N . PHE A 1 469 ? 2.696 52.751 28.187 1.00 8.82 469 PHE A N 1
ATOM 3682 C CA . PHE A 1 469 ? 2.918 54.215 28.287 1.00 9.23 469 PHE A CA 1
ATOM 3683 C C . PHE A 1 469 ? 3.292 54.558 29.732 1.00 9.45 469 PHE A C 1
ATOM 3684 O O . PHE A 1 469 ? 2.758 53.957 30.674 1.00 9.88 469 PHE A O 1
ATOM 3692 N N . ALA A 1 470 ? 4.155 55.562 29.854 1.00 9.59 470 ALA A N 1
ATOM 3693 C CA . ALA A 1 470 ? 4.444 56.227 31.140 1.00 9.32 470 ALA A CA 1
ATOM 3694 C C . ALA A 1 470 ? 4.062 57.676 30.969 1.00 9.20 470 ALA A C 1
ATOM 3695 O O . ALA A 1 470 ? 4.339 58.277 29.923 1.00 9.78 470 ALA A O 1
ATOM 3697 N N . ALA A 1 471 ? 3.425 58.261 31.983 1.00 9.26 471 ALA A N 1
ATOM 3698 C CA . ALA A 1 471 ? 2.920 59.619 31.896 1.00 9.80 471 ALA A CA 1
ATOM 3699 C C . ALA A 1 471 ? 2.944 60.309 33.260 1.00 9.96 471 ALA A C 1
ATOM 3700 O O . ALA A 1 471 ? 2.986 59.665 34.313 1.00 10.78 471 ALA A O 1
ATOM 3702 N N . LYS A 1 472 ? 2.889 61.633 33.188 1.00 10.46 472 LYS A N 1
ATOM 3703 C CA . LYS A 1 472 ? 2.658 62.494 34.353 1.00 11.08 472 LYS A CA 1
ATOM 3704 C C . LYS A 1 472 ? 1.164 62.436 34.736 1.00 10.80 472 LYS A C 1
ATOM 3705 O O . LYS A 1 472 ? 0.299 62.141 33.920 1.00 11.37 472 LYS A O 1
ATOM 3711 N N . LYS A 1 473 ? 0.887 62.815 35.982 1.00 11.12 473 LYS A N 1
ATOM 3712 C CA . LYS A 1 473 ? -0.490 62.958 36.456 1.00 11.69 473 LYS A CA 1
ATOM 3713 C C . LYS A 1 473 ? -1.321 63.878 35.560 1.00 12.03 473 LYS A C 1
ATOM 3714 O O . LYS A 1 473 ? -2.512 63.609 35.370 1.00 13.37 473 LYS A O 1
ATOM 3720 N N . ASP A 1 474 ? -0.699 64.914 34.986 1.00 11.56 474 ASP A N 1
ATOM 3721 C CA . ASP A 1 474 ? -1.470 65.828 34.095 1.00 12.53 474 ASP A CA 1
ATOM 3722 C C . ASP A 1 474 ? -1.707 65.236 32.719 1.00 11.89 474 ASP A C 1
ATOM 3723 O O . ASP A 1 474 ? -2.296 65.913 31.879 1.00 13.94 474 ASP A O 1
ATOM 3728 N N . GLY A 1 475 ? -1.270 64.007 32.476 1.00 10.71 475 GLY A N 1
ATOM 3729 C CA . GLY A 1 475 ? -1.505 63.330 31.217 1.00 10.98 475 GLY A CA 1
ATOM 3730 C C . GLY A 1 475 ? -0.374 63.430 30.221 1.00 10.50 475 GLY A C 1
ATOM 3731 O O . GLY A 1 475 ? -0.440 62.767 29.187 1.00 11.73 475 GLY A O 1
ATOM 3732 N N . THR A 1 476 ? 0.671 64.189 30.511 1.00 10.55 476 THR A N 1
ATOM 3733 C CA . THR A 1 476 ? 1.766 64.296 29.564 1.00 11.02 476 THR A CA 1
ATOM 3734 C C . THR A 1 476 ? 2.498 62.963 29.413 1.00 10.23 476 THR A C 1
ATOM 3735 O O . THR A 1 476 ? 3.027 62.436 30.381 1.00 10.59 476 THR A O 1
ATOM 3739 N N . LEU A 1 477 ? 2.565 62.468 28.174 1.00 9.78 477 LEU A N 1
ATOM 3740 C CA . LEU A 1 477 ? 3.299 61.254 27.907 1.00 9.78 477 LEU A CA 1
ATOM 3741 C C . LEU A 1 477 ? 4.778 61.505 28.086 1.00 9.71 477 LEU A C 1
ATOM 3742 O O . LEU A 1 477 ? 5.328 62.498 27.585 1.00 11.38 477 LEU A O 1
ATOM 3747 N N . LEU A 1 478 ? 5.430 60.562 28.743 1.00 9.51 478 LEU A N 1
ATOM 3748 C CA . LEU A 1 478 ? 6.872 60.581 28.981 1.00 10.25 478 LEU A CA 1
ATOM 3749 C C . LEU A 1 478 ? 7.615 59.540 28.152 1.00 9.71 478 LEU A C 1
ATOM 3750 O O . LEU A 1 478 ? 8.737 59.797 27.716 1.00 11.53 478 LEU A O 1
ATOM 3755 N N . ALA A 1 479 ? 7.036 58.355 27.986 1.00 9.42 479 ALA A N 1
ATOM 3756 C CA . ALA A 1 479 ? 7.756 57.281 27.354 1.00 9.80 479 ALA A CA 1
ATOM 3757 C C . ALA A 1 479 ? 6.776 56.218 26.879 1.00 9.32 479 ALA A C 1
ATOM 3758 O O . ALA A 1 479 ? 5.667 56.104 27.371 1.00 9.63 479 ALA A O 1
ATOM 3760 N N . MET A 1 480 ? 7.260 55.429 25.921 1.00 9.11 480 MET A N 1
ATOM 3761 C CA . MET A 1 480 ? 6.506 54.286 25.408 1.00 8.67 480 MET A CA 1
ATOM 3762 C C . MET A 1 480 ? 7.477 53.132 25.207 1.00 8.73 480 MET A C 1
ATOM 3763 O O . MET A 1 480 ? 8.614 53.309 24.757 1.00 9.45 480 MET A O 1
ATOM 3768 N N . GLU A 1 481 ? 6.963 51.939 25.491 1.00 8.67 481 GLU A N 1
ATOM 3769 C CA . GLU A 1 481 ? 7.642 50.695 25.113 1.00 8.80 481 GLU A CA 1
ATOM 3770 C C . GLU A 1 481 ? 6.713 49.915 24.210 1.00 8.61 481 GLU A C 1
ATOM 3771 O O . GLU A 1 481 ? 5.491 49.908 24.417 1.00 9.95 481 GLU A O 1
ATOM 3777 N N . SER A 1 482 ? 7.279 49.197 23.247 1.00 8.90 482 SER A N 1
ATOM 3778 C CA . SER A 1 482 ? 6.454 48.464 22.308 1.00 8.92 482 SER A CA 1
ATOM 3779 C C . SER A 1 482 ? 7.133 47.169 21.855 1.00 9.02 482 SE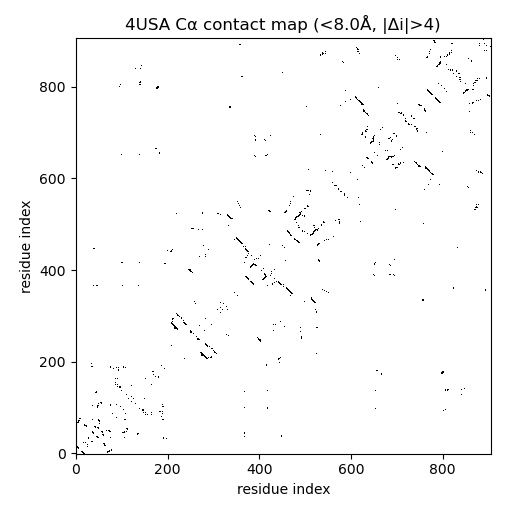R A C 1
ATOM 3780 O O . SER A 1 482 ? 8.350 47.116 21.666 1.00 9.88 482 SER A O 1
ATOM 3783 N N . ASP A 1 483 ? 6.310 46.141 21.638 1.00 8.64 483 ASP A N 1
ATOM 3784 C CA . ASP A 1 483 ? 6.786 44.874 21.100 1.00 9.02 483 ASP A CA 1
ATOM 3785 C C . ASP A 1 483 ? 5.713 44.368 20.173 1.00 8.84 483 ASP A C 1
ATOM 3786 O O . ASP A 1 483 ? 4.525 44.367 20.522 1.00 10.36 483 ASP A O 1
ATOM 3791 N N . TRP A 1 484 ? 6.075 43.943 18.962 1.00 7.96 484 TRP A N 1
ATOM 3792 C CA . TRP A 1 484 ? 5.085 43.436 18.015 1.00 8.43 484 TRP A CA 1
ATOM 3793 C C . TRP A 1 484 ? 5.668 42.288 17.223 1.00 8.29 484 TRP A C 1
ATOM 3794 O O . TRP A 1 484 ? 6.866 42.303 16.880 1.00 9.06 484 TRP A O 1
ATOM 3805 N N . LEU A 1 485 ? 4.823 41.295 16.966 1.00 7.86 485 LEU A N 1
ATOM 3806 C CA . LEU A 1 485 ? 5.172 40.096 16.213 1.00 8.09 485 LEU A CA 1
ATOM 3807 C C . LEU A 1 485 ? 4.213 39.996 15.027 1.00 7.76 485 LEU A C 1
ATOM 3808 O O . LEU A 1 485 ? 2.992 39.869 15.235 1.00 8.35 485 LEU A O 1
ATOM 3813 N N . VAL A 1 486 ? 4.776 40.061 13.821 1.00 7.62 486 VAL A N 1
ATOM 3814 C CA . VAL A 1 486 ? 4.022 40.116 12.572 1.00 7.57 486 VAL A CA 1
ATOM 3815 C C . VAL A 1 486 ? 4.032 38.746 11.913 1.00 7.69 486 VAL A C 1
ATOM 3816 O O . VAL A 1 486 ? 5.084 38.265 11.496 1.00 8.53 486 VAL A O 1
ATOM 3820 N N . ASP A 1 487 ? 2.853 38.135 11.807 1.00 7.45 487 ASP A N 1
ATOM 3821 C CA . ASP A 1 487 ? 2.648 36.834 11.125 1.00 8.13 487 ASP A CA 1
ATOM 3822 C C . ASP A 1 487 ? 2.467 37.116 9.659 1.00 7.07 487 ASP A C 1
ATOM 3823 O O . ASP A 1 487 ? 1.406 37.595 9.255 1.00 7.91 487 ASP A O 1
ATOM 3828 N N . HIS A 1 488 ? 3.507 36.842 8.867 1.00 7.21 488 HIS A N 1
ATOM 3829 C CA . HIS A 1 488 ? 3.483 37.231 7.476 1.00 7.66 488 HIS A CA 1
ATOM 3830 C C . HIS A 1 488 ? 3.169 36.050 6.531 1.00 7.39 488 HIS A C 1
ATOM 3831 O O . HIS A 1 488 ? 3.331 36.179 5.313 1.00 7.83 488 HIS A O 1
ATOM 3838 N N . GLY A 1 489 ? 2.746 34.918 7.070 1.00 7.56 489 GLY A N 1
ATOM 3839 C CA . GLY A 1 489 ? 2.605 33.735 6.246 1.00 7.69 489 GLY A CA 1
ATOM 3840 C C . GLY A 1 489 ? 3.941 33.380 5.613 1.00 7.66 489 GLY A C 1
ATOM 3841 O O . GLY A 1 489 ? 5.000 33.785 6.125 1.00 7.71 489 GLY A O 1
ATOM 3842 N N . PRO A 1 490 ? 3.942 32.652 4.492 1.00 7.75 490 PRO A N 1
ATOM 3843 C CA . PRO A 1 490 ? 5.207 32.042 4.091 1.00 8.16 490 PRO A CA 1
ATOM 3844 C C . PRO A 1 490 ? 6.030 32.885 3.145 1.00 8.14 490 PRO A C 1
ATOM 3845 O O . PRO A 1 490 ? 7.186 32.520 2.885 1.00 9.71 490 PRO A O 1
ATOM 3849 N N . TYR A 1 491 ? 5.473 33.966 2.610 1.00 7.65 491 TYR A N 1
ATOM 3850 C CA . TYR A 1 491 ? 6.128 34.688 1.528 1.00 8.19 491 TYR A CA 1
ATOM 3851 C C . TYR A 1 491 ? 6.486 36.077 2.022 1.00 7.90 491 TYR A C 1
ATOM 3852 O O . TYR A 1 491 ? 5.629 36.846 2.487 1.00 9.45 491 TYR A O 1
ATOM 3861 N N . SER A 1 492 ? 7.784 36.391 1.899 1.00 8.11 492 SER A N 1
ATOM 3862 C CA . SER A 1 492 ? 8.368 37.522 2.583 1.00 8.04 492 SER A CA 1
ATOM 3863 C C . SER A 1 492 ? 8.076 38.880 1.994 1.00 7.67 492 SER A C 1
ATOM 3864 O O . SER A 1 492 ? 8.334 39.878 2.695 1.00 8.30 492 SER A O 1
ATOM 3867 N N . GLU A 1 493 ? 7.580 38.986 0.771 1.00 7.78 493 GLU A N 1
ATOM 3868 C CA . GLU A 1 493 ? 7.499 40.283 0.117 1.00 7.46 493 GLU A CA 1
ATOM 3869 C C . GLU A 1 493 ? 6.897 41.345 1.025 1.00 7.38 493 GLU A C 1
ATOM 3870 O O . GLU A 1 493 ? 5.770 41.220 1.507 1.00 7.91 493 GLU A O 1
ATOM 3876 N N . PHE A 1 494 ? 7.673 42.405 1.234 1.00 7.58 494 PHE A N 1
ATOM 3877 C CA . PHE A 1 494 ? 7.255 43.592 1.993 1.00 7.85 494 PHE A CA 1
ATOM 3878 C C . PHE A 1 494 ? 6.923 43.313 3.457 1.00 7.81 494 PHE A C 1
ATOM 3879 O O . PHE A 1 494 ? 6.346 44.181 4.127 1.00 8.60 494 PHE A O 1
ATOM 3887 N N . GLY A 1 495 ? 7.340 42.174 3.992 1.00 7.56 495 GLY A N 1
ATOM 3888 C CA . GLY A 1 495 ? 7.044 41.858 5.394 1.00 7.99 495 GLY A CA 1
ATOM 3889 C C . GLY A 1 495 ? 7.912 42.614 6.374 1.00 7.48 495 GLY A C 1
ATOM 3890 O O . GLY A 1 495 ? 7.443 43.057 7.428 1.00 7.87 495 GLY A O 1
ATOM 3891 N N . ASP A 1 496 ? 9.188 42.764 6.026 1.00 7.84 496 ASP A N 1
ATOM 3892 C CA . ASP A 1 496 ? 10.098 43.599 6.812 1.00 7.98 496 ASP A CA 1
ATOM 3893 C C . ASP A 1 496 ? 9.610 45.039 6.835 1.00 8.14 496 ASP A C 1
ATOM 3894 O O . ASP A 1 496 ? 9.528 45.664 7.918 1.00 8.40 496 ASP A O 1
ATOM 3899 N N . LEU A 1 497 ? 9.229 45.581 5.680 1.00 8.11 497 LEU A N 1
ATOM 3900 C CA . LEU A 1 497 ? 8.696 46.935 5.601 1.00 8.17 497 LEU A CA 1
ATOM 3901 C C . LEU A 1 497 ? 7.450 47.091 6.482 1.00 7.57 497 LEU A C 1
ATOM 3902 O O . LEU A 1 497 ? 7.300 48.073 7.204 1.00 7.99 497 LEU A O 1
ATOM 3907 N N . LEU A 1 498 ? 6.543 46.113 6.425 1.00 7.58 498 LEU A N 1
ATOM 3908 C CA . LEU A 1 498 ? 5.339 46.175 7.241 1.00 7.60 498 LEU A CA 1
ATOM 3909 C C . LEU A 1 498 ? 5.716 46.241 8.712 1.00 7.11 498 LEU A C 1
ATOM 3910 O O . LEU A 1 498 ? 5.092 46.947 9.512 1.00 7.66 498 LEU A O 1
ATOM 3915 N N . THR A 1 499 ? 6.729 45.474 9.081 1.00 7.50 499 THR A N 1
ATOM 3916 C CA . THR A 1 499 ? 7.177 45.469 10.479 1.00 7.90 499 THR A CA 1
ATOM 3917 C C . THR A 1 499 ? 7.729 46.834 10.877 1.00 7.67 499 THR A C 1
ATOM 3918 O O . THR A 1 499 ? 7.504 47.310 12.000 1.00 8.24 499 THR A O 1
ATOM 3922 N N . LEU A 1 500 ? 8.486 47.482 9.990 1.00 7.83 500 LEU A N 1
ATOM 3923 C CA . LEU A 1 500 ? 8.944 48.835 10.207 1.00 7.76 500 LEU A CA 1
ATOM 3924 C C . LEU A 1 500 ? 7.809 49.820 10.445 1.00 7.50 500 LEU A C 1
ATOM 3925 O O . LEU A 1 500 ? 7.963 50.755 11.232 1.00 8.20 500 LEU A O 1
ATOM 3930 N N . ARG A 1 501 ? 6.649 49.600 9.807 1.00 7.63 501 ARG A N 1
ATOM 3931 C CA . ARG A 1 501 ? 5.501 50.502 10.068 1.00 7.65 501 ARG A CA 1
ATOM 3932 C C . ARG A 1 501 ? 5.169 50.585 11.557 1.00 7.43 501 ARG A C 1
ATOM 3933 O O . ARG A 1 501 ? 4.648 51.595 11.995 1.00 8.14 501 ARG A O 1
ATOM 3941 N N . GLY A 1 502 ? 5.417 49.509 12.329 1.00 7.47 502 GLY A N 1
ATOM 3942 C CA . GLY A 1 502 ? 5.116 49.577 13.749 1.00 7.92 502 GLY A CA 1
ATOM 3943 C C . GLY A 1 502 ? 6.013 50.542 14.496 1.00 7.97 502 GLY A C 1
ATOM 3944 O O . GLY A 1 502 ? 5.593 51.144 15.487 1.00 8.55 502 GLY A O 1
ATOM 3945 N N . ALA A 1 503 ? 7.258 50.705 14.040 1.00 7.92 503 ALA A N 1
ATOM 3946 C CA . ALA A 1 503 ? 8.136 51.691 14.629 1.00 8.32 503 ALA A CA 1
ATOM 3947 C C . ALA A 1 503 ? 7.673 53.111 14.318 1.00 8.29 503 ALA A C 1
ATOM 3948 O O . ALA A 1 503 ? 7.843 54.027 15.111 1.00 9.29 503 ALA A O 1
ATOM 3950 N N . GLN A 1 504 ? 7.103 53.276 13.124 1.00 8.00 504 GLN A N 1
ATOM 3951 C CA . GLN A 1 504 ? 6.653 54.576 12.677 1.00 8.26 504 GLN A CA 1
ATOM 3952 C C . GLN A 1 504 ? 5.307 54.988 13.284 1.00 8.14 504 GLN A C 1
ATOM 3953 O O . GLN A 1 504 ? 5.091 56.173 13.522 1.00 9.08 504 GLN A O 1
ATOM 3959 N N . PHE A 1 505 ? 4.392 54.022 13.490 1.00 7.65 505 PHE A N 1
ATOM 3960 C CA . PHE A 1 505 ? 2.999 54.371 13.788 1.00 7.87 505 PHE A CA 1
ATOM 3961 C C . PHE A 1 505 ? 2.460 53.938 15.128 1.00 7.32 505 PHE A C 1
ATOM 3962 O O . PHE A 1 505 ? 1.437 54.492 15.542 1.00 8.18 505 PHE A O 1
ATOM 3970 N N . ILE A 1 506 ? 3.104 53.003 15.854 1.00 7.25 506 ILE A N 1
ATOM 3971 C CA . ILE A 1 506 ? 2.647 52.790 17.230 1.00 7.85 506 ILE A CA 1
ATOM 3972 C C . ILE A 1 506 ? 2.892 54.078 17.994 1.00 7.57 506 ILE A C 1
ATOM 3973 O O . ILE A 1 506 ? 4.014 54.597 18.052 1.00 8.41 506 ILE A O 1
ATOM 3978 N N . GLY A 1 507 ? 1.844 54.628 18.589 1.00 7.79 507 GLY A N 1
ATOM 3979 C CA . GLY A 1 507 ? 1.933 55.881 19.310 1.00 8.51 507 GLY A CA 1
ATOM 3980 C C . GLY A 1 507 ? 1.937 57.125 18.482 1.00 7.92 507 GLY A C 1
ATOM 3981 O O . GLY A 1 507 ? 2.106 58.217 19.041 1.00 8.97 507 GLY A O 1
ATOM 3982 N N . ALA A 1 508 ? 1.739 57.023 17.162 1.00 7.91 508 ALA A N 1
ATOM 3983 C CA . ALA A 1 508 ? 1.727 58.222 16.346 1.00 8.08 508 ALA A CA 1
ATOM 3984 C C . ALA A 1 508 ? 0.563 59.132 16.777 1.00 8.26 508 ALA A C 1
ATOM 3985 O O . ALA A 1 508 ? -0.494 58.685 17.213 1.00 8.75 508 ALA A O 1
ATOM 3987 N N . GLY A 1 509 ? 0.795 60.442 16.629 1.00 8.28 509 GLY A N 1
ATOM 3988 C CA . GLY A 1 509 ? -0.178 61.462 16.947 1.00 8.41 509 GLY A CA 1
ATOM 3989 C C . GLY A 1 509 ? 0.260 62.390 18.069 1.00 8.20 509 GLY A C 1
ATOM 3990 O O . GLY A 1 509 ? -0.260 63.495 18.189 1.00 8.91 509 GLY A O 1
ATOM 3991 N N . TYR A 1 510 ? 1.170 61.890 18.905 1.00 8.29 510 TYR A N 1
ATOM 3992 C CA . TYR A 1 510 ? 1.520 62.544 20.164 1.00 9.11 510 TYR A CA 1
ATOM 3993 C C . TYR A 1 510 ? 2.987 62.796 20.283 1.00 8.92 510 TYR A C 1
ATOM 3994 O O . TYR A 1 510 ? 3.801 62.041 19.716 1.00 10.27 510 TYR A O 1
ATOM 4003 N N . ASN A 1 511 ? 3.401 63.787 21.059 1.00 9.25 511 ASN A N 1
ATOM 4004 C CA . ASN A 1 511 ? 4.808 63.914 21.353 1.00 9.39 511 ASN A CA 1
ATOM 4005 C C . ASN A 1 511 ? 5.226 62.861 22.386 1.00 9.41 511 ASN A C 1
ATOM 4006 O O . ASN A 1 511 ? 4.785 62.923 23.536 1.00 10.56 511 ASN A O 1
ATOM 4011 N N . ILE A 1 512 ? 6.092 61.936 21.991 1.00 9.09 512 ILE A N 1
ATOM 4012 C CA . ILE A 1 512 ? 6.606 60.884 22.902 1.00 9.23 512 ILE A CA 1
ATOM 4013 C C . ILE A 1 512 ? 8.111 60.931 22.812 1.00 9.47 512 ILE A C 1
ATOM 4014 O O . ILE A 1 512 ? 8.701 60.414 21.867 1.00 9.93 512 ILE A O 1
ATOM 4019 N N . PRO A 1 513 ? 8.786 61.565 23.795 1.00 10.08 513 PRO A N 1
ATOM 4020 C CA . PRO A 1 513 ? 10.223 61.810 23.568 1.00 10.79 513 PRO A CA 1
ATOM 4021 C C . PRO A 1 513 ? 11.100 60.582 23.665 1.00 9.92 513 PRO A C 1
ATOM 4022 O O . PRO A 1 513 ? 12.180 60.564 23.106 1.00 11.41 513 PRO A O 1
ATOM 4026 N N . ASN A 1 514 ? 10.647 59.563 24.401 1.00 9.81 514 ASN A N 1
ATOM 4027 C CA . ASN A 1 514 ? 11.477 58.404 24.728 1.00 9.79 514 ASN A CA 1
ATOM 4028 C C . ASN A 1 514 ? 10.716 57.133 24.373 1.00 9.19 514 ASN A C 1
ATOM 4029 O O . ASN A 1 514 ? 9.620 56.917 24.878 1.00 9.84 514 ASN A O 1
ATOM 4034 N N . ILE A 1 515 ? 11.298 56.347 23.470 1.00 9.11 515 ILE A N 1
ATOM 4035 C CA . ILE A 1 515 ? 10.646 55.141 22.961 1.00 8.79 515 ILE A CA 1
ATOM 4036 C C . ILE A 1 515 ? 11.687 54.029 22.910 1.00 9.10 515 ILE A C 1
ATOM 4037 O O . ILE A 1 515 ? 12.821 54.256 22.401 1.00 9.93 515 ILE A O 1
ATOM 4042 N N . ARG A 1 516 ? 11.327 52.835 23.392 1.00 8.94 516 ARG A N 1
ATOM 4043 C CA . ARG A 1 516 ? 12.134 51.657 23.158 1.00 9.02 516 ARG A CA 1
ATOM 4044 C C . ARG A 1 516 ? 11.183 50.550 22.737 1.00 9.19 516 ARG A C 1
ATOM 4045 O O . ARG A 1 516 ? 10.273 50.179 23.482 1.00 9.86 516 ARG A O 1
ATOM 4053 N N . GLY A 1 517 ? 11.422 49.978 21.558 1.00 9.55 517 GLY A N 1
ATOM 4054 C CA . GLY A 1 517 ? 10.550 48.922 21.078 1.00 9.64 517 GLY A CA 1
ATOM 4055 C C . GLY A 1 517 ? 11.241 48.033 20.075 1.00 9.21 517 GLY A C 1
ATOM 4056 O O . GLY A 1 517 ? 12.355 48.311 19.613 1.00 9.69 517 GLY A O 1
ATOM 4057 N N . LEU A 1 518 ? 10.562 46.956 19.728 1.00 9.03 518 LEU A N 1
ATOM 4058 C CA . LEU A 1 518 ? 11.100 45.975 18.791 1.00 8.83 518 LEU A CA 1
ATOM 4059 C C . LEU A 1 518 ? 9.963 45.259 18.068 1.00 8.55 518 LEU A C 1
ATOM 4060 O O . LEU A 1 518 ? 9.118 44.611 18.714 1.00 9.05 518 LEU A O 1
ATOM 4065 N N . GLY A 1 519 ? 9.991 45.309 16.734 1.00 8.26 519 GLY A N 1
ATOM 4066 C CA . GLY A 1 519 ? 9.121 44.509 15.910 1.00 8.34 519 GLY A CA 1
ATOM 4067 C C . GLY A 1 519 ? 9.866 43.328 15.344 1.00 8.09 519 GLY A C 1
ATOM 4068 O O . GLY A 1 519 ? 11.037 43.433 14.997 1.00 9.37 519 GLY A O 1
ATOM 4069 N N . ARG A 1 520 ? 9.150 42.221 15.184 1.00 8.01 520 ARG A N 1
ATOM 4070 C CA A ARG A 1 520 ? 9.708 41.018 14.605 0.70 8.54 520 ARG A CA 1
ATOM 4071 C CA B ARG A 1 520 ? 9.711 41.005 14.617 0.30 8.67 520 ARG A CA 1
ATOM 4072 C C . ARG A 1 520 ? 8.763 40.466 13.560 1.00 8.27 520 ARG A C 1
ATOM 4073 O O . ARG A 1 520 ? 7.539 40.455 13.773 1.00 9.20 520 ARG A O 1
ATOM 4088 N N . THR A 1 521 ? 9.330 39.981 12.459 1.00 8.08 521 THR A N 1
ATOM 4089 C CA . THR A 1 521 ? 8.565 39.375 11.376 1.00 7.96 521 THR A CA 1
ATOM 4090 C C . THR A 1 521 ? 8.800 37.868 11.397 1.00 7.87 521 THR A C 1
ATOM 4091 O O . THR A 1 521 ? 9.959 37.428 11.438 1.00 8.78 521 THR A O 1
ATOM 4095 N N . VAL A 1 522 ? 7.719 37.103 11.317 1.00 7.86 522 VAL A N 1
ATOM 4096 C CA . VAL A 1 522 ? 7.819 35.663 11.306 1.00 7.71 522 VAL A CA 1
ATOM 4097 C C . VAL A 1 522 ? 7.052 35.044 10.146 1.00 7.85 522 VAL A C 1
ATOM 4098 O O . VAL A 1 522 ? 5.922 35.411 9.834 1.00 8.62 522 VAL A O 1
ATOM 4102 N N . ALA A 1 523 ? 7.720 34.080 9.506 1.00 8.04 523 ALA A N 1
ATOM 4103 C CA . ALA A 1 523 ? 7.084 33.245 8.503 1.00 8.67 523 ALA A CA 1
ATOM 4104 C C . ALA A 1 523 ? 6.204 32.217 9.200 1.00 8.74 523 ALA A C 1
ATOM 4105 O O . ALA A 1 523 ? 6.607 31.614 10.192 1.00 9.46 523 ALA A O 1
ATOM 4107 N N . THR A 1 524 ? 5.013 32.021 8.630 1.00 8.21 524 THR A N 1
ATOM 4108 C CA . THR A 1 524 ? 4.094 30.992 9.069 1.00 8.21 524 THR A CA 1
ATOM 4109 C C . THR A 1 524 ? 3.544 30.265 7.844 1.00 8.06 524 THR A C 1
ATOM 4110 O O . THR A 1 524 ? 3.835 30.641 6.702 1.00 8.45 524 THR A O 1
ATOM 4114 N N . ASN A 1 525 ? 2.706 29.256 8.094 1.00 8.08 525 ASN A N 1
ATOM 4115 C CA . ASN A 1 525 ? 2.014 28.547 7.049 1.00 8.41 525 ASN A CA 1
ATOM 4116 C C . ASN A 1 525 ? 0.569 28.996 6.861 1.00 8.18 525 ASN A C 1
ATOM 4117 O O . ASN A 1 525 ? -0.142 28.378 6.084 1.00 9.25 525 ASN A O 1
ATOM 4122 N N . HIS A 1 526 ? 0.146 30.075 7.550 1.00 8.12 526 HIS A N 1
ATOM 4123 C CA . HIS A 1 526 ? -1.145 30.676 7.228 1.00 8.06 526 HIS A CA 1
ATOM 4124 C C . HIS A 1 526 ? -0.953 31.626 6.032 1.00 8.21 526 HIS A C 1
ATOM 4125 O O . HIS A 1 526 ? 0.129 31.696 5.455 1.00 9.20 526 HIS A O 1
ATOM 4132 N N . VAL A 1 527 ? -1.992 32.354 5.638 1.00 8.35 527 VAL A N 1
ATOM 4133 C CA . VAL A 1 527 ? -1.915 33.047 4.358 1.00 8.64 527 VAL A CA 1
ATOM 4134 C C . VAL A 1 527 ? -0.821 34.097 4.359 1.00 7.92 527 VAL A C 1
ATOM 4135 O O . VAL A 1 527 ? -0.648 34.843 5.331 1.00 8.54 527 VAL A O 1
ATOM 4139 N N . TRP A 1 528 ? -0.127 34.211 3.238 1.00 7.66 528 TRP A N 1
ATOM 4140 C CA . TRP A 1 528 ? 0.916 35.216 3.127 1.00 7.50 528 TRP A CA 1
ATOM 4141 C C . TRP A 1 528 ? 0.376 36.615 3.241 1.00 7.29 528 TRP A C 1
ATOM 4142 O O . TRP A 1 528 ? -0.772 36.908 2.906 1.00 7.52 528 TRP A O 1
ATOM 4153 N N . GLY A 1 529 ? 1.240 37.497 3.722 1.00 7.31 529 GLY A N 1
ATOM 4154 C CA . GLY A 1 529 ? 0.844 38.884 3.897 1.00 7.72 529 GLY A CA 1
ATOM 4155 C C . GLY A 1 529 ? 0.909 39.685 2.628 1.00 7.39 529 GLY A C 1
ATOM 4156 O O . GLY A 1 529 ? 1.939 39.718 1.969 1.00 8.07 529 GLY A O 1
ATOM 4157 N N . SER A 1 530 ? -0.206 40.341 2.326 1.00 7.59 530 SER A N 1
ATOM 4158 C CA . SER A 1 530 ? -0.240 41.374 1.303 1.00 7.92 530 SER A CA 1
ATOM 4159 C C . SER A 1 530 ? -0.766 42.629 1.945 1.00 8.13 530 SER A C 1
ATOM 4160 O O . SER A 1 530 ? -1.536 42.576 2.905 1.00 9.36 530 SER A O 1
ATOM 4163 N N . ALA A 1 531 ? -0.350 43.783 1.440 1.00 7.74 531 ALA A N 1
ATOM 4164 C CA . ALA A 1 531 ? -0.828 45.031 2.001 1.00 7.94 531 ALA A CA 1
ATOM 4165 C C . ALA A 1 531 ? -2.335 45.012 2.124 1.00 7.34 531 ALA A C 1
ATOM 4166 O O . ALA A 1 531 ? -3.035 44.564 1.206 1.00 7.59 531 ALA A O 1
ATOM 4168 N N . PHE A 1 532 ? -2.843 45.574 3.215 1.00 7.57 532 PHE A N 1
ATOM 4169 C CA . PHE A 1 532 ? -4.256 45.865 3.325 1.00 6.94 532 PHE A CA 1
ATOM 4170 C C . PHE A 1 532 ? -4.316 47.295 3.809 1.00 7.25 532 PHE A C 1
ATOM 4171 O O . PHE A 1 532 ? -3.745 47.616 4.878 1.00 8.16 532 PHE A O 1
ATOM 4179 N N . ARG A 1 533 ? -4.977 48.136 3.043 1.00 6.87 533 ARG A N 1
ATOM 4180 C CA . ARG A 1 533 ? -5.313 49.535 3.347 1.00 6.94 533 ARG A CA 1
ATOM 4181 C C . ARG A 1 533 ? -5.027 49.877 4.803 1.00 6.57 533 ARG A C 1
ATOM 4182 O O . ARG A 1 533 ? -5.736 49.467 5.712 1.00 7.65 533 ARG A O 1
ATOM 4190 N N . GLY A 1 534 ? -3.975 50.671 4.982 1.00 6.85 534 GLY A N 1
ATOM 4191 C CA . GLY A 1 534 ? -3.501 51.052 6.295 1.00 7.10 534 GLY A CA 1
ATOM 4192 C C . GLY A 1 534 ? -2.171 50.456 6.644 1.00 6.83 534 GLY A C 1
ATOM 4193 O O . GLY A 1 534 ? -1.418 51.052 7.430 1.00 7.42 534 GLY A O 1
ATOM 4194 N N . TYR A 1 535 ? -1.884 49.268 6.107 1.00 7.09 535 TYR A N 1
ATOM 4195 C CA . TYR A 1 535 ? -0.565 48.637 6.062 1.00 7.44 535 TYR A CA 1
ATOM 4196 C C . TYR A 1 535 ? 0.259 48.952 7.310 1.00 7.06 535 TYR A C 1
ATOM 4197 O O . TYR A 1 535 ? 1.202 49.748 7.312 1.00 7.65 535 TYR A O 1
ATOM 4206 N N . GLY A 1 536 ? -0.093 48.271 8.391 1.00 7.30 536 GLY A N 1
ATOM 4207 C CA . GLY A 1 536 ? 0.603 48.425 9.649 1.00 7.72 536 GLY A CA 1
ATOM 4208 C C . GLY A 1 536 ? -0.029 49.405 10.603 1.00 7.51 536 GLY A C 1
ATOM 4209 O O . GLY A 1 536 ? 0.102 49.225 11.826 1.00 7.90 536 GLY A O 1
ATOM 4210 N N . ALA A 1 537 ? -0.681 50.456 10.108 1.00 7.23 537 ALA A N 1
ATOM 4211 C CA . ALA A 1 537 ? -1.331 51.394 11.015 1.00 7.50 537 ALA A CA 1
ATOM 4212 C C . ALA A 1 537 ? -2.568 50.785 11.712 1.00 6.84 537 ALA A C 1
ATOM 4213 O O . ALA A 1 537 ? -2.760 51.022 12.895 1.00 7.20 537 ALA A O 1
ATOM 4215 N N . PRO A 1 538 ? -3.403 49.977 11.026 1.00 6.70 538 PRO A N 1
ATOM 4216 C CA . PRO A 1 538 ? -4.549 49.424 11.742 1.00 6.97 538 PRO A CA 1
ATOM 4217 C C . PRO A 1 538 ? -4.139 48.586 12.920 1.00 6.77 538 PRO A C 1
ATOM 4218 O O . PRO A 1 538 ? -4.814 48.594 13.966 1.00 8.15 538 PRO A O 1
ATOM 4222 N N . GLN A 1 539 ? -3.061 47.850 12.786 1.00 6.92 539 GLN A N 1
ATOM 4223 C CA . GLN A 1 539 ? -2.507 47.091 13.906 1.00 7.52 539 GLN A CA 1
ATOM 4224 C C . GLN A 1 539 ? -1.931 48.047 14.956 1.00 7.03 539 GLN A C 1
ATOM 4225 O O . GLN A 1 539 ? -2.338 48.033 16.124 1.00 7.94 539 GLN A O 1
ATOM 4231 N N . SER A 1 540 ? -0.974 48.863 14.526 1.00 6.86 540 SER A N 1
ATOM 4232 C CA . SER A 1 540 ? -0.222 49.743 15.425 1.00 7.09 540 SER A CA 1
ATOM 4233 C C . SER A 1 540 ? -1.119 50.637 16.222 1.00 7.07 540 SER A C 1
ATOM 4234 O O . SER A 1 540 ? -0.953 50.766 17.458 1.00 7.82 540 SER A O 1
ATOM 4237 N N . MET A 1 541 ? -2.006 51.321 15.520 1.00 7.03 541 MET A N 1
ATOM 4238 C CA . MET A 1 541 ? -2.833 52.350 16.154 1.00 7.26 541 MET A CA 1
ATOM 4239 C C . MET A 1 541 ? -4.001 51.753 16.882 1.00 7.19 541 MET A C 1
ATOM 4240 O O . MET A 1 541 ? -4.537 52.409 17.791 1.00 7.97 541 MET A O 1
ATOM 4245 N N . PHE A 1 542 ? -4.419 50.523 16.574 1.00 7.29 542 PHE A N 1
ATOM 4246 C CA . PHE A 1 542 ? -5.350 49.862 17.474 1.00 7.28 542 PHE A CA 1
ATOM 4247 C C . PHE A 1 542 ? -4.720 49.761 18.855 1.00 7.25 542 PHE A C 1
ATOM 4248 O O . PHE A 1 542 ? -5.326 50.128 19.863 1.00 7.99 542 PHE A O 1
ATOM 4256 N N . ALA A 1 543 ? -3.478 49.289 18.906 1.00 7.38 543 ALA A N 1
ATOM 4257 C CA . ALA A 1 543 ? -2.809 49.150 20.209 1.00 7.60 543 ALA A CA 1
ATOM 4258 C C . ALA A 1 543 ? -2.676 50.508 20.886 1.00 7.16 543 ALA A C 1
ATOM 4259 O O . ALA A 1 543 ? -3.075 50.660 22.044 1.00 8.04 543 ALA A O 1
ATOM 4261 N N . SER A 1 544 ? -2.082 51.494 20.208 1.00 7.34 544 SER A N 1
ATOM 4262 C CA . SER A 1 544 ? -1.808 52.729 20.928 1.00 7.51 544 SER A CA 1
ATOM 4263 C C . SER A 1 544 ? -3.054 53.544 21.234 1.00 7.29 544 SER A C 1
ATOM 4264 O O . SER A 1 544 ? -3.087 54.215 22.268 1.00 7.98 544 SER A O 1
ATOM 4267 N N . GLU A 1 545 ? -4.062 53.516 20.367 1.00 7.10 545 GLU A N 1
ATOM 4268 C CA . GLU A 1 545 ? -5.263 54.294 20.623 1.00 7.20 545 GLU A CA 1
ATOM 4269 C C . GLU A 1 545 ? -6.153 53.663 21.681 1.00 7.59 545 GLU A C 1
ATOM 4270 O O . GLU A 1 545 ? -6.836 54.379 22.413 1.00 8.40 545 GLU A O 1
ATOM 4276 N N . CYS A 1 546 ? -6.147 52.332 21.764 1.00 7.42 546 CYS A N 1
ATOM 4277 C CA . CYS A 1 546 ? -6.806 51.693 22.897 1.00 7.35 546 CYS A CA 1
ATOM 4278 C C . CYS A 1 546 ? -6.046 52.005 24.181 1.00 7.77 546 CYS A C 1
ATOM 4279 O O . CYS A 1 546 ? -6.646 52.275 25.226 1.00 8.41 546 CYS A O 1
ATOM 4282 N N . LEU A 1 547 ? -4.721 51.931 24.115 1.00 7.71 547 LEU A N 1
ATOM 4283 C CA . LEU A 1 547 ? -3.902 52.168 25.302 1.00 8.05 547 LEU A CA 1
ATOM 4284 C C . LEU A 1 547 ? -4.056 53.617 25.772 1.00 8.10 547 LEU A C 1
ATOM 4285 O O . LEU A 1 547 ? -4.027 53.885 26.977 1.00 8.39 547 LEU A O 1
ATOM 4290 N N . MET A 1 548 ? -4.260 54.569 24.856 1.00 8.24 548 MET A N 1
ATOM 4291 C CA . MET A 1 548 ? -4.520 55.959 25.285 1.00 7.97 548 MET A CA 1
ATOM 4292 C C . MET A 1 548 ? -5.794 56.035 26.120 1.00 7.80 548 MET A C 1
ATOM 4293 O O . MET A 1 548 ? -5.825 56.733 27.136 1.00 8.82 548 MET A O 1
ATOM 4298 N N . ASP A 1 549 ? -6.846 55.320 25.722 1.00 8.04 549 ASP A N 1
ATOM 4299 C CA . ASP A 1 549 ? -8.052 55.328 26.549 1.00 8.10 549 ASP A CA 1
ATOM 4300 C C . ASP A 1 549 ? -7.803 54.659 27.892 1.00 8.68 549 ASP A C 1
ATOM 4301 O O . ASP A 1 549 ? -8.350 55.113 28.913 1.00 9.22 549 ASP A O 1
ATOM 4306 N N . MET A 1 550 ? -6.981 53.619 27.929 1.00 8.46 550 MET A N 1
ATOM 4307 C CA . MET A 1 550 ? -6.639 52.978 29.198 1.00 8.46 550 MET A CA 1
ATOM 4308 C C . MET A 1 550 ? -5.886 53.939 30.099 1.00 8.39 550 MET A C 1
ATOM 4309 O O . MET A 1 550 ? -6.110 53.985 31.322 1.00 9.45 550 MET A O 1
ATOM 4314 N N . LEU A 1 551 ? -4.981 54.739 29.518 1.00 8.19 551 LEU A N 1
ATOM 4315 C CA . LEU A 1 551 ? -4.254 55.756 30.284 1.00 8.57 551 LEU A CA 1
ATOM 4316 C C . LEU A 1 551 ? -5.218 56.791 30.812 1.00 8.93 551 LEU A C 1
ATOM 4317 O O . LEU A 1 551 ? -5.152 57.164 32.002 1.00 9.48 551 LEU A O 1
ATOM 4322 N N . ALA A 1 552 ? -6.136 57.280 29.966 1.00 8.95 552 ALA A N 1
ATOM 4323 C CA . ALA A 1 552 ? -7.107 58.265 30.420 1.00 9.47 552 ALA A CA 1
ATOM 4324 C C . ALA A 1 552 ? -7.918 57.713 31.584 1.00 9.49 552 ALA A C 1
ATOM 4325 O O . ALA A 1 552 ? -8.144 58.406 32.581 1.00 10.69 552 ALA A O 1
ATOM 4327 N N . GLU A 1 553 ? -8.351 56.473 31.483 1.00 9.67 553 GLU A N 1
ATOM 4328 C CA . GLU A 1 553 ? -9.152 55.865 32.536 1.00 10.32 553 GLU A CA 1
ATOM 4329 C C . GLU A 1 553 ? -8.343 55.801 33.842 1.00 11.37 553 GLU A C 1
ATOM 4330 O O . GLU A 1 553 ? -8.864 56.125 34.921 1.00 12.74 553 GLU A O 1
ATOM 4336 N N . LYS A 1 554 ? -7.087 55.417 33.758 1.00 10.47 554 LYS A N 1
ATOM 4337 C CA . LYS A 1 554 ? -6.265 55.322 34.953 1.00 11.21 554 LYS A CA 1
ATOM 4338 C C . LYS A 1 554 ? -5.992 56.675 35.589 1.00 11.15 554 LYS A C 1
ATOM 4339 O O . LYS A 1 554 ? -5.860 56.772 36.811 1.00 13.44 554 LYS A O 1
ATOM 4345 N N . LEU A 1 555 ? -5.942 57.732 34.775 1.00 11.62 555 LEU A N 1
ATOM 4346 C CA . LEU A 1 555 ? -5.788 59.083 35.251 1.00 12.75 555 LEU A CA 1
ATOM 4347 C C . LEU A 1 555 ? -7.101 59.727 35.708 1.00 13.32 555 LEU A C 1
ATOM 4348 O O . LEU A 1 555 ? -7.071 60.805 36.318 1.00 17.64 555 LEU A O 1
ATOM 4353 N N . GLY A 1 556 ? -8.241 59.132 35.379 1.00 13.64 556 GLY A N 1
ATOM 4354 C CA . GLY A 1 556 ? -9.518 59.785 35.578 1.00 15.01 556 GLY A CA 1
ATOM 4355 C C . GLY A 1 556 ? -9.720 60.987 34.690 1.00 14.98 556 GLY A C 1
ATOM 4356 O O . GLY A 1 556 ? -10.396 61.940 35.076 1.00 19.37 556 GLY A O 1
ATOM 4357 N N . MET A 1 557 ? -9.140 60.946 33.503 1.00 11.94 557 MET A N 1
ATOM 4358 C CA . MET A 1 557 ? -9.214 62.034 32.543 1.00 12.05 557 MET A CA 1
ATOM 4359 C C . MET A 1 557 ? -10.113 61.658 31.376 1.00 11.46 557 MET A C 1
ATOM 4360 O O . MET A 1 557 ? -10.190 60.500 30.974 1.00 12.17 557 MET A O 1
ATOM 4365 N N . ASP A 1 558 ? -10.737 62.657 30.788 1.00 11.77 558 ASP A N 1
ATOM 4366 C CA . ASP A 1 558 ? -11.507 62.432 29.598 1.00 11.72 558 ASP A CA 1
ATOM 4367 C C . ASP A 1 558 ? -10.571 62.022 28.444 1.00 10.35 558 ASP A C 1
ATOM 4368 O O . ASP A 1 558 ? -9.523 62.634 28.286 1.00 10.74 558 ASP A O 1
ATOM 4373 N N . PRO A 1 559 ? -10.936 60.997 27.643 1.00 9.95 559 PRO A N 1
ATOM 4374 C CA . PRO A 1 559 ? -9.977 60.510 26.636 1.00 10.02 559 PRO A CA 1
ATOM 4375 C C . PRO A 1 559 ? -9.742 61.495 25.489 1.00 9.24 559 PRO A C 1
ATOM 4376 O O . PRO A 1 559 ? -8.670 61.468 24.896 1.00 9.45 559 PRO A O 1
ATOM 4380 N N . LEU A 1 560 ? -10.720 62.334 25.139 1.00 9.26 560 LEU A N 1
ATOM 4381 C CA . LEU A 1 560 ? -10.467 63.363 24.146 1.00 9.15 560 LEU A CA 1
ATOM 4382 C C . LEU A 1 560 ? -9.498 64.402 24.691 1.00 9.41 560 LEU A C 1
ATOM 4383 O O . LEU A 1 560 ? -8.580 64.858 23.997 1.00 10.00 560 LEU A O 1
ATOM 4388 N N . GLU A 1 561 ? -9.669 64.781 25.966 1.00 10.01 561 GLU A N 1
ATOM 4389 C CA . GLU A 1 561 ? -8.777 65.773 26.554 1.00 10.82 561 GLU A CA 1
ATOM 4390 C C . GLU A 1 561 ? -7.349 65.249 26.736 1.00 9.57 561 GLU A C 1
ATOM 4391 O O . GLU A 1 561 ? -6.396 66.001 26.600 1.00 10.50 561 GLU A O 1
ATOM 4397 N N . LEU A 1 562 ? -7.195 63.964 27.048 1.00 9.35 562 LEU A N 1
ATOM 4398 C CA . LEU A 1 562 ? -5.849 63.395 27.129 1.00 9.67 562 LEU A CA 1
ATOM 4399 C C . LEU A 1 562 ? -5.157 63.524 25.770 1.00 8.69 562 LEU A C 1
ATOM 4400 O O . LEU A 1 562 ? -3.970 63.866 25.698 1.00 9.27 562 LEU A O 1
ATOM 4405 N N . ARG A 1 563 ? -5.886 63.236 24.699 1.00 8.69 563 ARG A N 1
ATOM 4406 C CA . ARG A 1 563 ? -5.327 63.414 23.375 1.00 8.72 563 ARG A CA 1
ATOM 4407 C C . ARG A 1 563 ? -4.997 64.863 23.066 1.00 8.47 563 ARG A C 1
ATOM 4408 O O . ARG A 1 563 ? -3.933 65.151 22.507 1.00 9.34 563 ARG A O 1
ATOM 4416 N N . TYR A 1 564 ? -5.894 65.774 23.457 1.00 8.95 564 TYR A N 1
ATOM 4417 C CA . TYR A 1 564 ? -5.631 67.178 23.235 1.00 9.14 564 TYR A CA 1
ATOM 4418 C C . TYR A 1 564 ? -4.345 67.615 23.915 1.00 9.91 564 TYR A C 1
ATOM 4419 O O . TYR A 1 564 ? -3.583 68.414 23.361 1.00 11.60 564 TYR A O 1
ATOM 4428 N N . LYS A 1 565 ? -4.100 67.116 25.117 1.00 10.02 565 LYS A N 1
ATOM 4429 C CA . LYS A 1 565 ? -2.895 67.484 25.887 1.00 11.30 565 LYS A CA 1
ATOM 4430 C C . LYS A 1 565 ? -1.627 67.087 25.121 1.00 10.62 565 LYS A C 1
ATOM 4431 O O . LYS A 1 565 ? -0.617 67.776 25.179 1.00 14.28 565 LYS A O 1
ATOM 4437 N N . ASN A 1 566 ? -1.666 65.941 24.441 1.00 9.48 566 ASN A N 1
ATOM 4438 C CA . ASN A 1 566 ? -0.452 65.334 23.898 1.00 9.23 566 ASN A CA 1
ATOM 4439 C C . ASN A 1 566 ? -0.280 65.483 22.383 1.00 8.70 566 ASN A C 1
ATOM 4440 O O . ASN A 1 566 ? 0.792 65.154 21.870 1.00 9.24 566 ASN A O 1
ATOM 4445 N N . ALA A 1 567 ? -1.326 65.935 21.686 1.00 8.51 567 ALA A N 1
ATOM 4446 C CA . ALA A 1 567 ? -1.286 65.946 20.212 1.00 8.95 567 ALA A CA 1
ATOM 4447 C C . ALA A 1 567 ? -0.192 66.822 19.678 1.00 8.62 567 ALA A C 1
ATOM 4448 O O . ALA A 1 567 ? 0.106 67.880 20.243 1.00 9.38 567 ALA A O 1
ATOM 4450 N N . TYR A 1 568 ? 0.348 66.447 18.519 1.00 8.61 568 TYR A N 1
ATOM 4451 C CA . TYR A 1 568 ? 1.471 67.181 17.914 1.00 9.21 568 TYR A CA 1
ATOM 4452 C C . TYR A 1 568 ? 1.199 68.672 17.827 1.00 9.47 568 TYR A C 1
ATOM 4453 O O . TYR A 1 568 ? 0.180 69.123 17.268 1.00 9.61 568 TYR A O 1
ATOM 4462 N N . ARG A 1 569 ? 2.205 69.431 18.284 1.00 9.67 569 ARG A N 1
ATOM 4463 C CA . ARG A 1 569 ? 2.263 70.876 18.152 1.00 9.88 569 ARG A CA 1
ATOM 4464 C C . ARG A 1 569 ? 3.679 71.246 17.732 1.00 10.57 569 ARG A C 1
ATOM 4465 O O . ARG A 1 569 ? 4.606 70.459 17.901 1.00 10.80 569 ARG A O 1
ATOM 4473 N N . PRO A 1 570 ? 3.869 72.468 17.221 1.00 11.49 570 PRO A N 1
ATOM 4474 C CA . PRO A 1 570 ? 5.203 72.876 16.780 1.00 12.52 570 PRO A CA 1
ATOM 4475 C C . PRO A 1 570 ? 6.261 72.610 17.836 1.00 12.25 570 PRO A C 1
ATOM 4476 O O . PRO A 1 570 ? 6.094 72.941 19.015 1.00 13.75 570 PRO A O 1
ATOM 4480 N N . GLY A 1 571 ? 7.354 72.011 17.387 1.00 13.60 571 GLY A N 1
ATOM 4481 C CA . GLY A 1 571 ? 8.445 71.595 18.249 1.00 14.56 571 GLY A CA 1
ATOM 4482 C C . GLY A 1 571 ? 8.472 70.118 18.515 1.00 13.19 571 GLY A C 1
ATOM 4483 O O . GLY A 1 571 ? 9.517 69.563 18.832 1.00 15.11 571 GLY A O 1
ATOM 4484 N N . ASP A 1 572 ? 7.325 69.481 18.438 1.00 10.71 572 ASP A N 1
ATOM 4485 C CA . ASP A 1 572 ? 7.244 68.061 18.682 1.00 10.35 572 ASP A CA 1
ATOM 4486 C C . ASP A 1 572 ? 7.818 67.248 17.537 1.00 10.34 572 ASP A C 1
ATOM 4487 O O . ASP A 1 572 ? 7.975 67.753 16.413 1.00 11.41 572 ASP A O 1
ATOM 4492 N N . THR A 1 573 ? 8.084 65.972 17.819 1.00 9.92 573 THR A N 1
ATOM 4493 C CA . THR A 1 573 ? 8.474 65.038 16.778 1.00 10.03 573 THR A CA 1
ATOM 4494 C C . THR A 1 573 ? 7.632 63.781 16.889 1.00 9.55 573 THR A C 1
ATOM 4495 O O . THR A 1 573 ? 7.121 63.438 17.961 1.00 10.44 573 THR A O 1
ATOM 4499 N N . ASN A 1 574 ? 7.512 63.086 15.754 1.00 9.02 574 ASN A N 1
ATOM 4500 C CA . ASN A 1 574 ? 6.807 61.817 15.666 1.00 9.03 574 ASN A CA 1
ATOM 4501 C C . ASN A 1 574 ? 7.737 60.697 16.149 1.00 8.77 574 ASN A C 1
ATOM 4502 O O . ASN A 1 574 ? 8.870 60.956 16.595 1.00 9.20 574 ASN A O 1
ATOM 4507 N N . PRO A 1 575 ? 7.286 59.436 16.118 1.00 8.77 575 PRO A N 1
ATOM 4508 C CA . PRO A 1 575 ? 8.099 58.380 16.699 1.00 9.03 575 PRO A CA 1
ATOM 4509 C C . PRO A 1 575 ? 9.465 58.216 16.056 1.00 9.06 575 PRO A C 1
ATOM 4510 O O . PRO A 1 575 ? 10.370 57.695 16.699 1.00 9.78 575 PRO A O 1
ATOM 4514 N N . THR A 1 576 ? 9.614 58.617 14.780 1.00 8.87 576 THR A N 1
ATOM 4515 C CA . THR A 1 576 ? 10.886 58.458 14.119 1.00 9.23 576 THR A CA 1
ATOM 4516 C C . THR A 1 576 ? 11.756 59.697 14.223 1.00 9.35 576 THR A C 1
ATOM 4517 O O . THR A 1 576 ? 12.801 59.790 13.564 1.00 10.30 576 THR A O 1
ATOM 4521 N N . GLY A 1 577 ? 11.353 60.623 15.095 1.00 9.40 577 GLY A N 1
ATOM 4522 C CA . GLY A 1 577 ? 12.142 61.810 15.360 1.00 10.05 577 GLY A CA 1
ATOM 4523 C C . GLY A 1 577 ? 11.989 62.937 14.375 1.00 10.33 577 GLY A C 1
ATOM 4524 O O . GLY A 1 577 ? 12.733 63.911 14.434 1.00 11.87 577 GLY A O 1
ATOM 4525 N N . GLN A 1 578 ? 10.990 62.847 13.509 1.00 9.98 578 GLN A N 1
ATOM 4526 C CA . GLN A 1 578 ? 10.725 63.837 12.472 1.00 10.22 578 GLN A CA 1
ATOM 4527 C C . GLN A 1 578 ? 9.658 64.824 12.930 1.00 9.76 578 GLN A C 1
ATOM 4528 O O . GLN A 1 578 ? 8.676 64.439 13.568 1.00 10.46 578 GLN A O 1
ATOM 4534 N N . GLU A 1 579 ? 9.830 66.097 12.580 1.00 10.41 579 GLU A N 1
ATOM 4535 C CA . GLU A 1 579 ? 8.805 67.068 12.842 1.00 10.67 579 GLU A CA 1
ATOM 4536 C C . GLU A 1 579 ? 7.638 66.875 11.884 1.00 10.37 579 GLU A C 1
ATOM 4537 O O . GLU A 1 579 ? 7.838 66.766 10.687 1.00 11.63 579 GLU A O 1
ATOM 4543 N N . PRO A 1 580 ? 6.397 66.872 12.401 1.00 10.24 580 PRO A N 1
ATOM 4544 C CA . PRO A 1 580 ? 5.233 66.911 11.515 1.00 10.83 580 PRO A CA 1
ATOM 4545 C C . PRO A 1 580 ? 5.307 68.133 10.604 1.00 10.49 580 PRO A C 1
ATOM 4546 O O . PRO A 1 580 ? 5.843 69.162 10.991 1.00 11.40 580 PRO A O 1
ATOM 4550 N N . GLU A 1 581 ? 4.685 68.006 9.441 1.00 9.95 581 GLU A N 1
ATOM 4551 C CA . GLU A 1 581 ? 4.717 69.049 8.432 1.00 10.05 581 GLU A CA 1
ATOM 4552 C C . GLU A 1 581 ? 3.606 70.094 8.591 1.00 10.20 581 GLU A C 1
ATOM 4553 O O . GLU A 1 581 ? 3.742 71.197 8.061 1.00 11.81 581 GLU A O 1
ATOM 4559 N N . VAL A 1 582 ? 2.507 69.686 9.214 1.00 9.75 582 VAL A N 1
ATOM 4560 C CA . VAL A 1 582 ? 1.410 70.555 9.604 1.00 9.89 582 VAL A CA 1
ATOM 4561 C C . VAL A 1 582 ? 0.968 70.069 10.983 1.00 9.56 582 VAL A C 1
ATOM 4562 O O . VAL A 1 582 ? 1.309 68.958 11.394 1.00 10.45 582 VAL A O 1
ATOM 4566 N N . PHE A 1 583 ? 0.182 70.909 11.648 1.00 9.82 583 PHE A N 1
ATOM 4567 C CA . PHE A 1 583 ? -0.228 70.670 13.025 1.00 10.53 583 PHE A CA 1
ATOM 4568 C C . PHE A 1 583 ? -1.729 70.909 13.141 1.00 11.39 583 PHE A C 1
ATOM 4569 O O . PHE A 1 583 ? -2.186 71.952 13.580 1.00 17.80 583 PHE A O 1
ATOM 4577 N N . SER A 1 584 ? -2.507 69.938 12.723 1.00 9.45 584 SER A N 1
ATOM 4578 C CA . SER A 1 584 ? -3.937 70.057 12.647 1.00 9.83 584 SER A CA 1
ATOM 4579 C C . SER A 1 584 ? -4.722 69.282 13.717 1.00 8.99 584 SER A C 1
ATOM 4580 O O . SER A 1 584 ? -5.946 69.442 13.800 1.00 9.37 584 SER A O 1
ATOM 4583 N N . LEU A 1 585 ? -4.041 68.451 14.506 1.00 8.46 585 LEU A N 1
ATOM 4584 C CA . LEU A 1 585 ? -4.779 67.652 15.472 1.00 8.44 585 LEU A CA 1
ATOM 4585 C C . LEU A 1 585 ? -5.485 68.490 16.547 1.00 8.73 585 LEU A C 1
ATOM 4586 O O . LEU A 1 585 ? -6.650 68.239 16.848 1.00 8.92 585 LEU A O 1
ATOM 4591 N N . PRO A 1 586 ? -4.825 69.516 17.133 1.00 9.56 586 PRO A N 1
ATOM 4592 C CA . PRO A 1 586 ? -5.554 70.324 18.106 1.00 9.59 586 PRO A CA 1
ATOM 4593 C C . PRO A 1 586 ? -6.792 70.995 17.519 1.00 9.24 586 PRO A C 1
ATOM 4594 O O . PRO A 1 586 ? -7.845 71.014 18.141 1.00 10.15 586 PRO A O 1
ATOM 4598 N N . ASP A 1 587 ? -6.681 71.511 16.295 1.00 9.74 587 ASP A N 1
ATOM 4599 C CA A ASP A 1 587 ? -7.791 72.158 15.610 0.70 11.19 587 ASP A CA 1
ATOM 4600 C CA B ASP A 1 587 ? -7.851 72.137 15.657 0.30 10.26 587 ASP A CA 1
ATOM 4601 C C . ASP A 1 587 ? -8.965 71.148 15.443 1.00 9.51 587 ASP A C 1
ATOM 4602 O O . ASP A 1 587 ? -10.137 71.447 15.718 1.00 10.24 587 ASP A O 1
ATOM 4611 N N . MET A 1 588 ? -8.617 69.954 14.965 1.00 9.01 588 MET A N 1
ATOM 4612 C CA . MET A 1 588 ? -9.637 68.943 14.752 1.00 8.47 588 MET A CA 1
ATOM 4613 C C . MET A 1 588 ? -10.312 68.543 16.078 1.00 8.75 588 MET A C 1
ATOM 4614 O O . MET A 1 588 ? -11.519 68.368 16.126 1.00 8.97 588 MET A O 1
ATOM 4619 N N . ILE A 1 589 ? -9.516 68.375 17.131 1.00 8.21 589 ILE A N 1
ATOM 4620 C CA . ILE A 1 589 ? -10.075 68.026 18.430 1.00 8.29 589 ILE A CA 1
ATOM 4621 C C . ILE A 1 589 ? -10.973 69.138 18.952 1.00 8.84 589 ILE A C 1
ATOM 4622 O O . ILE A 1 589 ? -12.065 68.881 19.439 1.00 9.48 589 ILE A O 1
ATOM 4627 N N . ASP A 1 590 ? -10.527 70.394 18.816 1.00 9.49 590 ASP A N 1
ATOM 4628 C CA . ASP A 1 590 ? -11.338 71.506 19.285 1.00 10.39 590 ASP A CA 1
ATOM 4629 C C . ASP A 1 590 ? -12.684 71.544 18.519 1.00 9.90 590 ASP A C 1
ATOM 4630 O O . ASP A 1 590 ? -13.726 71.823 19.112 1.00 11.16 590 ASP A O 1
ATOM 4635 N N . GLN A 1 591 ? -12.644 71.268 17.211 1.00 9.26 591 GLN A N 1
ATOM 4636 C CA . GLN A 1 591 ? -13.895 71.292 16.424 1.00 9.74 591 GLN A CA 1
ATOM 4637 C C . GLN A 1 591 ? -14.777 70.085 16.714 1.00 9.58 591 GLN A C 1
ATOM 4638 O O . GLN A 1 591 ? -16.008 70.171 16.597 1.00 10.44 591 GLN A O 1
ATOM 4644 N N . LEU A 1 592 ? -14.186 68.952 17.082 1.00 8.88 592 LEU A N 1
ATOM 4645 C CA . LEU A 1 592 ? -14.961 67.758 17.445 1.00 8.75 592 LEU A CA 1
ATOM 4646 C C . LEU A 1 592 ? -15.571 67.849 18.843 1.00 9.30 592 LEU A C 1
ATOM 4647 O O . LEU A 1 592 ? -16.629 67.285 19.096 1.00 9.65 592 LEU A O 1
ATOM 4652 N N . ARG A 1 593 ? -14.885 68.566 19.752 1.00 9.37 593 ARG A N 1
ATOM 4653 C CA . ARG A 1 593 ? -15.222 68.472 21.179 1.00 10.14 593 ARG A CA 1
ATOM 4654 C C . ARG A 1 593 ? -16.722 68.641 21.464 1.00 10.23 593 ARG A C 1
ATOM 4655 O O . ARG A 1 593 ? -17.305 67.842 22.192 1.00 10.21 593 ARG A O 1
ATOM 4663 N N . PRO A 1 594 ? -17.403 69.702 20.940 1.00 10.07 594 PRO A N 1
ATOM 4664 C CA . PRO A 1 594 ? -18.811 69.830 21.333 1.00 10.19 594 PRO A CA 1
ATOM 4665 C C . PRO A 1 594 ? -19.667 68.693 20.755 1.00 9.99 594 PRO A C 1
ATOM 4666 O O . PRO A 1 594 ? -20.670 68.320 21.370 1.00 10.58 594 PRO A O 1
ATOM 4670 N N . LYS A 1 595 ? -19.297 68.159 19.598 1.00 9.94 595 LYS A N 1
ATOM 4671 C CA A LYS A 1 595 ? -20.039 67.033 19.033 0.40 10.18 595 LYS A CA 1
ATOM 4672 C CA B LYS A 1 595 ? -20.030 67.030 19.031 0.60 9.95 595 LYS A CA 1
ATOM 4673 C C . LYS A 1 595 ? -19.839 65.780 19.884 1.00 9.47 595 LYS A C 1
ATOM 4674 O O . LYS A 1 595 ? -20.752 64.972 20.085 1.00 10.20 595 LYS A O 1
ATOM 4685 N N . TYR A 1 596 ? -18.635 65.594 20.381 1.00 9.09 596 TYR A N 1
ATOM 4686 C CA . TYR A 1 596 ? -18.318 64.503 21.306 1.00 9.33 596 TYR A CA 1
ATOM 4687 C C . TYR A 1 596 ? -19.114 64.649 22.601 1.00 9.32 596 TYR A C 1
ATOM 4688 O O . TYR A 1 596 ? -19.737 63.686 23.063 1.00 9.99 596 TYR A O 1
ATOM 4697 N N . GLN A 1 597 ? -19.140 65.859 23.171 1.00 10.03 597 GLN A N 1
ATOM 4698 C CA . GLN A 1 597 ? -19.913 66.054 24.402 1.00 11.55 597 GLN A CA 1
ATOM 4699 C C . GLN A 1 597 ? -21.392 65.783 24.161 1.00 11.54 597 GLN A C 1
ATOM 4700 O O . GLN A 1 597 ? -22.061 65.164 24.999 1.00 12.72 597 GLN A O 1
ATOM 4706 N N . ALA A 1 598 ? -21.933 66.270 23.037 1.00 10.98 598 ALA A N 1
ATOM 4707 C CA . ALA A 1 598 ? -23.346 66.008 22.709 1.00 12.09 598 ALA A CA 1
ATOM 4708 C C . ALA A 1 598 ? -23.593 64.503 22.534 1.00 11.59 598 ALA A C 1
ATOM 4709 O O . ALA A 1 598 ? -24.633 63.984 22.968 1.00 13.25 598 ALA A O 1
ATOM 4711 N N . ALA A 1 599 ? -22.651 63.807 21.914 1.00 10.40 599 ALA A N 1
ATOM 4712 C CA . ALA A 1 599 ? -22.805 62.372 21.707 1.00 9.86 599 ALA A CA 1
ATOM 4713 C C . ALA A 1 599 ? -22.789 61.652 23.052 1.00 10.06 599 ALA A C 1
ATOM 4714 O O . ALA A 1 599 ? -23.541 60.690 23.236 1.00 10.79 599 ALA A O 1
ATOM 4716 N N . LEU A 1 600 ? -21.927 62.075 23.976 1.00 10.25 600 LEU A N 1
ATOM 4717 C CA . LEU A 1 600 ? -21.932 61.447 25.311 1.00 12.21 600 LEU A CA 1
ATOM 4718 C C . LEU A 1 600 ? -23.288 61.617 25.972 1.00 12.90 600 LEU A C 1
ATOM 4719 O O . LEU A 1 600 ? -23.811 60.695 26.602 1.00 15.05 600 LEU A O 1
ATOM 4724 N N . GLU A 1 601 ? -23.829 62.825 25.902 1.00 13.78 601 GLU A N 1
ATOM 4725 C CA . GLU A 1 601 ? -25.144 63.084 26.522 1.00 15.87 601 GLU A CA 1
ATOM 4726 C C . GLU A 1 601 ? -26.249 62.255 25.879 1.00 14.73 601 GLU A C 1
ATOM 4727 O O . GLU A 1 601 ? -27.105 61.705 26.587 1.00 16.73 601 GLU A O 1
ATOM 4733 N N . LYS A 1 602 ? -26.229 62.117 24.580 1.00 13.69 602 LYS A N 1
ATOM 4734 C CA . LYS A 1 602 ? -27.217 61.304 23.873 1.00 14.20 602 LYS A CA 1
ATOM 4735 C C . LYS A 1 602 ? -27.084 59.856 24.310 1.00 14.61 602 LYS A C 1
ATOM 4736 O O . LYS A 1 602 ? -28.091 59.184 24.539 1.00 15.60 602 LYS A O 1
ATOM 4742 N N . ALA A 1 603 ? -25.850 59.370 24.415 1.00 12.28 603 ALA A N 1
ATOM 4743 C CA . ALA A 1 603 ? -25.637 57.988 24.805 1.00 13.13 603 ALA A CA 1
ATOM 4744 C C . ALA A 1 603 ? -26.182 57.711 26.190 1.00 14.36 603 ALA A C 1
ATOM 4745 O O . ALA A 1 603 ? -26.821 56.697 26.446 1.00 16.46 603 ALA A O 1
ATOM 4747 N N . GLN A 1 604 ? -25.948 58.617 27.112 1.00 15.96 604 GLN A N 1
ATOM 4748 C CA . GLN A 1 604 ? -26.512 58.452 28.452 1.00 19.49 604 GLN A CA 1
ATOM 4749 C C . GLN A 1 604 ? -28.045 58.450 28.425 1.00 19.13 604 GLN A C 1
ATOM 4750 O O . GLN A 1 604 ? -28.661 57.595 29.067 1.00 24.87 604 GLN A O 1
ATOM 4756 N N . LYS A 1 605 ? -28.653 59.387 27.685 1.00 18.09 605 LYS A N 1
ATOM 4757 C CA . LYS A 1 605 ? -30.120 59.518 27.640 1.00 19.19 605 LYS A CA 1
ATOM 4758 C C . LYS A 1 605 ? -30.819 58.327 26.998 1.00 18.46 605 LYS A C 1
ATOM 4759 O O . LYS A 1 605 ? -31.936 57.957 27.406 1.00 22.04 605 LYS A O 1
ATOM 4765 N N . GLU A 1 606 ? -30.194 57.759 25.979 1.00 17.13 606 GLU A N 1
ATOM 4766 C CA . GLU A 1 606 ? -30.858 56.786 25.136 1.00 18.13 606 GLU A CA 1
ATOM 4767 C C . GLU A 1 606 ? -30.489 55.362 25.524 1.00 16.70 606 GLU A C 1
ATOM 4768 O O . GLU A 1 606 ? -31.072 54.434 24.998 1.00 19.52 606 GLU A O 1
ATOM 4774 N N . SER A 1 607 ? -29.531 55.199 26.433 1.00 16.47 607 SER A N 1
ATOM 4775 C CA . SER A 1 607 ? -29.200 53.865 26.943 1.00 18.10 607 SER A CA 1
ATOM 4776 C C . SER A 1 607 ? -30.413 53.300 27.705 1.00 19.27 607 SER A C 1
ATOM 4777 O O . SER A 1 607 ? -31.192 54.035 28.319 1.00 24.86 607 SER A O 1
ATOM 4780 N N . THR A 1 608 ? -30.560 51.991 27.653 1.00 19.13 608 THR A N 1
ATOM 4781 C CA . THR A 1 608 ? -31.600 51.316 28.418 1.00 18.85 608 THR A CA 1
ATOM 4782 C C . THR A 1 608 ? -30.931 50.207 29.201 1.00 21.07 608 THR A C 1
ATOM 4783 O O . THR A 1 608 ? -29.710 50.018 29.128 1.00 20.22 608 THR A O 1
ATOM 4787 N N . ALA A 1 609 ? -31.713 49.458 29.962 1.00 21.14 609 ALA A N 1
ATOM 4788 C CA . ALA A 1 609 ? -31.095 48.405 30.771 1.00 21.69 609 ALA A CA 1
ATOM 4789 C C . ALA A 1 609 ? -30.362 47.335 29.948 1.00 19.26 609 ALA A C 1
ATOM 4790 O O . ALA A 1 609 ? -29.386 46.760 30.403 1.00 20.75 609 ALA A O 1
ATOM 4792 N N . THR A 1 610 ? -30.862 47.091 28.758 1.00 18.07 610 THR A N 1
ATOM 4793 C CA . THR A 1 610 ? -30.358 46.049 27.903 1.00 19.40 610 THR A CA 1
ATOM 4794 C C . THR A 1 610 ? -29.523 46.573 26.754 1.00 14.74 610 THR A C 1
ATOM 4795 O O . THR A 1 610 ? -28.741 45.828 26.218 1.00 18.10 610 THR A O 1
ATOM 4799 N N . HIS A 1 611 ? -29.722 47.830 26.339 1.00 13.02 611 HIS A N 1
ATOM 4800 C CA . HIS A 1 611 ? -29.013 48.357 25.187 1.00 12.36 611 HIS A CA 1
ATOM 4801 C C . HIS A 1 611 ? -28.224 49.572 25.610 1.00 11.56 611 HIS A C 1
ATOM 4802 O O . HIS A 1 611 ? -28.766 50.650 25.838 1.00 13.69 611 HIS A O 1
ATOM 4809 N N . LYS A 1 612 ? -26.933 49.329 25.802 1.00 10.79 612 LYS A N 1
ATOM 4810 C CA A LYS A 1 612 ? -26.044 50.326 26.354 0.60 10.61 612 LYS A CA 1
ATOM 4811 C CA B LYS A 1 612 ? -26.017 50.314 26.362 0.40 10.72 612 LYS A CA 1
ATOM 4812 C C . LYS A 1 612 ? -25.303 51.054 25.257 1.00 9.85 612 LYS A C 1
ATOM 4813 O O . LYS A 1 612 ? -24.677 50.426 24.404 1.00 10.39 612 LYS A O 1
ATOM 4824 N N . LYS A 1 613 ? -25.364 52.386 25.297 1.00 9.92 613 LYS A N 1
ATOM 4825 C CA A LYS A 1 613 ? -24.734 53.226 24.293 0.60 9.55 613 LYS A CA 1
ATOM 4826 C CA B LYS A 1 613 ? -24.737 53.226 24.293 0.40 9.62 613 LYS A CA 1
ATOM 4827 C C . LYS A 1 613 ? -23.443 53.829 24.806 1.00 8.86 613 LYS A C 1
ATOM 4828 O O . LYS A 1 613 ? -23.303 54.132 25.995 1.00 10.30 613 LYS A O 1
ATOM 4839 N N . GLY A 1 614 ? -22.499 53.997 23.886 1.00 9.01 614 GLY A N 1
ATOM 4840 C CA . GLY A 1 614 ? -21.206 54.560 24.231 1.00 9.76 614 GLY A CA 1
ATOM 4841 C C . GLY A 1 614 ? -20.622 55.333 23.073 1.00 8.22 614 GLY A C 1
ATOM 4842 O O . GLY A 1 614 ? -21.082 55.227 21.936 1.00 8.87 614 GLY A O 1
ATOM 4843 N N . VAL A 1 615 ? -19.604 56.109 23.402 1.00 8.19 615 VAL A N 1
ATOM 4844 C CA . VAL A 1 615 ? -18.899 56.954 22.443 1.00 8.29 615 VAL A CA 1
ATOM 4845 C C . VAL A 1 615 ? -17.418 56.734 22.615 1.00 8.13 615 VAL A C 1
ATOM 4846 O O . VAL A 1 615 ? -16.929 56.711 23.755 1.00 9.48 615 VAL A O 1
ATOM 4850 N N . GLY A 1 616 ? -16.713 56.555 21.516 1.00 7.62 616 GLY A N 1
ATOM 4851 C CA . GLY A 1 616 ? -15.282 56.333 21.538 1.00 7.79 616 GLY A CA 1
ATOM 4852 C C . GLY A 1 616 ? -14.554 57.230 20.553 1.00 7.33 616 GLY A C 1
ATOM 4853 O O . GLY A 1 616 ? -15.100 57.568 19.505 1.00 8.37 616 GLY A O 1
ATOM 4854 N N . ILE A 1 617 ? -13.326 57.560 20.909 1.00 7.56 617 ILE A N 1
ATOM 4855 C CA . ILE A 1 617 ? -12.458 58.440 20.113 1.00 8.06 617 ILE A CA 1
ATOM 4856 C C . ILE A 1 617 ? -11.185 57.694 19.755 1.00 7.46 617 ILE A C 1
ATOM 4857 O O . ILE A 1 617 ? -10.691 56.832 20.498 1.00 8.19 617 ILE A O 1
ATOM 4862 N N . SER A 1 618 ? -10.606 58.087 18.616 1.00 7.47 618 SER A N 1
ATOM 4863 C CA . SER A 1 618 ? -9.233 57.715 18.323 1.00 7.35 618 SER A CA 1
ATOM 4864 C C . SER A 1 618 ? -8.656 58.742 17.365 1.00 7.42 618 SER A C 1
ATOM 4865 O O . SER A 1 618 ? -9.385 59.487 16.704 1.00 8.36 618 SER A O 1
ATOM 4868 N N . ILE A 1 619 ? -7.333 58.749 17.287 1.00 7.47 619 ILE A N 1
ATOM 4869 C CA . ILE A 1 619 ? -6.580 59.518 16.280 1.00 7.63 619 ILE A CA 1
ATOM 4870 C C . ILE A 1 619 ? -6.009 58.564 15.257 1.00 7.36 619 ILE A C 1
ATOM 4871 O O . ILE A 1 619 ? -5.682 57.404 15.591 1.00 7.62 619 ILE A O 1
ATOM 4876 N N . GLY A 1 620 ? -5.907 59.026 14.014 1.00 7.52 620 GLY A N 1
ATOM 4877 C CA . GLY A 1 620 ? -5.195 58.274 12.988 1.00 7.71 620 GLY A CA 1
ATOM 4878 C C . GLY A 1 620 ? -4.184 59.152 12.292 1.00 7.38 620 GLY A C 1
ATOM 4879 O O . GLY A 1 620 ? -4.396 60.345 12.105 1.00 8.06 620 GLY A O 1
ATOM 4880 N N . VAL A 1 621 ? -3.077 58.531 11.905 1.00 7.33 621 VAL A N 1
ATOM 4881 C CA . VAL A 1 621 ? -1.993 59.175 11.152 1.00 7.30 621 VAL A CA 1
ATOM 4882 C C . VAL A 1 621 ? -1.471 58.153 10.176 1.00 7.30 621 VAL A C 1
ATOM 4883 O O . VAL A 1 621 ? -1.350 56.979 10.523 1.00 7.96 621 VAL A O 1
ATOM 4887 N N . TYR A 1 622 ? -1.097 58.580 8.974 1.00 7.51 622 TYR A N 1
ATOM 4888 C CA . TYR A 1 622 ? -0.377 57.681 8.073 1.00 7.40 622 TYR A CA 1
ATOM 4889 C C . TYR A 1 622 ? 0.381 58.514 7.061 1.00 6.95 622 TYR A C 1
ATOM 4890 O O . TYR A 1 622 ? -0.004 59.646 6.771 1.00 8.25 622 TYR A O 1
ATOM 4899 N N . GLY A 1 623 ? 1.443 57.958 6.501 1.00 7.29 623 GLY A N 1
ATOM 4900 C CA . GLY A 1 623 ? 2.191 58.649 5.458 1.00 7.36 623 GLY A CA 1
ATOM 4901 C C . GLY A 1 623 ? 1.488 58.616 4.113 1.00 7.64 623 GLY A C 1
ATOM 4902 O O . GLY A 1 623 ? 0.731 57.696 3.810 1.00 8.62 623 GLY A O 1
ATOM 4903 N N . SER A 1 624 ? 1.800 59.622 3.292 1.00 7.48 624 SER A N 1
ATOM 4904 C CA . SER A 1 624 ? 1.467 59.613 1.873 1.00 8.02 624 SER A CA 1
ATOM 4905 C C . SER A 1 624 ? 2.779 59.497 1.111 1.00 8.41 624 SER A C 1
ATOM 4906 O O . SER A 1 624 ? 3.535 60.448 1.009 1.00 10.31 624 SER A O 1
ATOM 4909 N N . GLY A 1 625 ? 3.021 58.305 0.578 1.00 8.28 625 GLY A N 1
ATOM 4910 C CA . GLY A 1 625 ? 4.281 57.984 -0.055 1.00 8.65 625 GLY A CA 1
ATOM 4911 C C . GLY A 1 625 ? 4.759 56.601 0.257 1.00 8.46 625 GLY A C 1
ATOM 4912 O O . GLY A 1 625 ? 4.323 55.969 1.206 1.00 9.82 625 GLY A O 1
ATOM 4913 N N . LEU A 1 626 ? 5.696 56.149 -0.557 1.00 9.20 626 LEU A N 1
ATOM 4914 C CA A LEU A 1 626 ? 6.594 55.073 -0.203 0.70 9.36 626 LEU A CA 1
ATOM 4915 C CA B LEU A 1 626 ? 6.513 55.072 -0.074 0.30 9.86 626 LEU A CA 1
ATOM 4916 C C . LEU A 1 626 ? 7.764 55.688 0.557 1.00 9.04 626 LEU A C 1
ATOM 4917 O O . LEU A 1 626 ? 8.108 56.846 0.327 1.00 10.97 626 LEU A O 1
ATOM 4926 N N . ASP A 1 627 ? 8.401 54.922 1.431 1.00 9.45 627 ASP A N 1
ATOM 4927 C CA . ASP A 1 627 ? 9.414 55.493 2.313 1.00 8.82 627 ASP A CA 1
ATOM 4928 C C . ASP A 1 627 ? 10.572 56.102 1.534 1.00 9.68 627 ASP A C 1
ATOM 4929 O O . ASP A 1 627 ? 11.037 55.558 0.532 1.00 10.81 627 ASP A O 1
ATOM 4934 N N . GLY A 1 628 ? 11.117 57.164 2.082 1.00 9.52 628 GLY A N 1
ATOM 4935 C CA . GLY A 1 628 ? 12.287 57.780 1.493 1.00 10.71 628 GLY A CA 1
ATOM 4936 C C . GLY A 1 628 ? 11.896 58.694 0.342 1.00 9.66 628 GLY A C 1
ATOM 4937 O O . GLY A 1 628 ? 10.751 59.129 0.222 1.00 10.36 628 GLY A O 1
ATOM 4938 N N . PRO A 1 629 ? 12.867 59.015 -0.512 1.00 11.27 629 PRO A N 1
ATOM 4939 C CA . PRO A 1 629 ? 12.662 60.053 -1.543 1.00 11.66 629 PRO A CA 1
ATOM 4940 C C . PRO A 1 629 ? 11.934 59.448 -2.754 1.00 11.18 629 PRO A C 1
ATOM 4941 O O . PRO A 1 629 ? 12.498 59.240 -3.832 1.00 12.90 629 PRO A O 1
ATOM 4945 N N . ASP A 1 630 ? 10.669 59.170 -2.533 1.00 10.47 630 ASP A N 1
ATOM 4946 C CA . ASP A 1 630 ? 9.766 58.634 -3.522 1.00 10.03 630 ASP A CA 1
ATOM 4947 C C . ASP A 1 630 ? 9.626 59.631 -4.672 1.00 10.11 630 ASP A C 1
ATOM 4948 O O . ASP A 1 630 ? 9.940 60.808 -4.533 1.00 10.83 630 ASP A O 1
ATOM 4953 N N . ALA A 1 631 ? 9.181 59.148 -5.821 1.00 9.80 631 ALA A N 1
ATOM 4954 C CA . ALA A 1 631 ? 9.151 59.980 -7.012 1.00 10.40 631 ALA A CA 1
ATOM 4955 C C . ALA A 1 631 ? 8.091 59.473 -7.973 1.00 9.36 631 ALA A C 1
ATOM 4956 O O . ALA A 1 631 ? 7.664 58.317 -7.898 1.00 9.98 631 ALA A O 1
ATOM 4958 N N . SER A 1 632 ? 7.721 60.339 -8.907 1.00 9.32 632 SER A N 1
ATOM 4959 C CA . SER A 1 632 ? 6.815 59.955 -9.966 1.00 9.17 632 SER A CA 1
ATOM 4960 C C . SER A 1 632 ? 7.151 60.766 -11.222 1.00 9.31 632 SER A C 1
ATOM 4961 O O . SER A 1 632 ? 7.982 61.668 -11.214 1.00 10.28 632 SER A O 1
ATOM 4964 N N . GLU A 1 633 ? 6.468 60.401 -12.298 1.00 9.70 633 GLU A N 1
ATOM 4965 C CA . GLU A 1 633 ? 6.662 61.002 -13.614 1.00 9.69 633 GLU A CA 1
ATOM 4966 C C . GLU A 1 633 ? 5.331 60.968 -14.336 1.00 10.07 633 GLU A C 1
ATOM 4967 O O . GLU A 1 633 ? 4.524 60.046 -14.150 1.00 10.24 633 GLU A O 1
ATOM 4973 N N . ALA A 1 634 ? 5.102 61.993 -15.156 1.00 9.74 634 ALA A N 1
ATOM 4974 C CA . ALA A 1 634 ? 3.926 62.107 -15.997 1.00 9.46 634 ALA A CA 1
ATOM 4975 C C . ALA A 1 634 ? 4.360 62.766 -17.286 1.00 9.93 634 ALA A C 1
ATOM 4976 O O . ALA A 1 634 ? 5.338 63.503 -17.323 1.00 10.69 634 ALA A O 1
ATOM 4978 N N . TRP A 1 635 ? 3.595 62.527 -18.339 1.00 10.04 635 TRP A N 1
ATOM 4979 C CA . TRP A 1 635 ? 3.788 63.234 -19.608 1.00 11.05 635 TRP A CA 1
ATOM 4980 C C . TRP A 1 635 ? 2.527 63.988 -19.968 1.00 11.30 635 TRP A C 1
ATOM 4981 O O . TRP A 1 635 ? 1.452 63.384 -19.962 1.00 14.02 635 TRP A O 1
ATOM 4992 N N . ALA A 1 636 ? 2.623 65.258 -20.284 1.00 11.01 636 ALA A N 1
ATOM 4993 C CA . ALA A 1 636 ? 1.456 66.052 -20.672 1.00 11.24 636 ALA A CA 1
ATOM 4994 C C . ALA A 1 636 ? 1.568 66.322 -22.164 1.00 11.47 636 ALA A C 1
ATOM 4995 O O . ALA A 1 636 ? 2.577 66.903 -22.605 1.00 13.64 636 ALA A O 1
ATOM 4997 N N . GLU A 1 637 ? 0.566 65.890 -22.924 1.00 12.46 637 GLU A N 1
ATOM 4998 C CA . GLU A 1 637 ? 0.636 65.948 -24.370 1.00 13.31 637 GLU A CA 1
ATOM 4999 C C . GLU A 1 637 ? -0.545 66.669 -24.966 1.00 13.18 637 GLU A C 1
ATOM 5000 O O . GLU A 1 637 ? -1.689 66.303 -24.739 1.00 14.49 637 GLU A O 1
ATOM 5006 N N . LEU A 1 638 ? -0.250 67.676 -25.780 1.00 14.15 638 LEU A N 1
ATOM 5007 C CA . LEU A 1 638 ? -1.239 68.343 -26.593 1.00 15.49 638 LEU A CA 1
ATOM 5008 C C . LEU A 1 638 ? -1.453 67.489 -27.837 1.00 15.54 638 LEU A C 1
ATOM 5009 O O . LEU A 1 638 ? -0.503 67.265 -28.614 1.00 18.01 638 LEU A O 1
ATOM 5014 N N . ASN A 1 639 ? -2.691 67.033 -28.029 1.00 15.83 639 ASN A N 1
ATOM 5015 C CA . ASN A 1 639 ? -3.077 66.226 -29.174 1.00 16.10 639 ASN A CA 1
ATOM 5016 C C . ASN A 1 639 ? -3.537 67.095 -30.335 1.00 17.26 639 ASN A C 1
ATOM 5017 O O . ASN A 1 639 ? -3.902 68.267 -30.147 1.00 20.01 639 ASN A O 1
ATOM 5022 N N . ALA A 1 640 ? -3.561 66.502 -31.523 1.00 19.97 640 ALA A N 1
ATOM 5023 C CA . ALA A 1 640 ? -3.878 67.233 -32.731 1.00 22.24 640 ALA A CA 1
ATOM 5024 C C . ALA A 1 640 ? -5.253 67.858 -32.651 1.00 23.34 640 ALA A C 1
ATOM 5025 O O . ALA A 1 640 ? -5.485 68.954 -33.214 1.00 27.69 640 ALA A O 1
ATOM 5027 N N . ASP A 1 641 ? -6.168 67.169 -31.960 1.00 22.66 641 ASP A N 1
ATOM 5028 C CA . ASP A 1 641 ? -7.514 67.666 -31.825 1.00 25.02 641 ASP A CA 1
ATOM 5029 C C . ASP A 1 641 ? -7.736 68.683 -30.685 1.00 24.40 641 ASP A C 1
ATOM 5030 O O . ASP A 1 641 ? -8.877 69.056 -30.421 1.00 30.92 641 ASP A O 1
ATOM 5035 N N . GLY A 1 642 ? -6.654 69.140 -30.040 1.00 22.37 642 GLY A N 1
ATOM 5036 C CA . GLY A 1 642 ? -6.730 70.119 -28.971 1.00 21.61 642 GLY A CA 1
ATOM 5037 C C . GLY A 1 642 ? -7.005 69.544 -27.609 1.00 20.64 642 GLY A C 1
ATOM 5038 O O . GLY A 1 642 ? -6.960 70.265 -26.625 1.00 23.32 642 GLY A O 1
ATOM 5039 N N . THR A 1 643 ? -7.291 68.250 -27.524 1.00 16.87 643 THR A N 1
ATOM 5040 C CA . THR A 1 643 ? -7.330 67.587 -26.221 1.00 15.90 643 THR A CA 1
ATOM 5041 C C . THR A 1 643 ? -5.914 67.422 -25.686 1.00 14.19 643 THR A C 1
ATOM 5042 O O . THR A 1 643 ? -4.930 67.586 -26.402 1.00 15.25 643 THR A O 1
ATOM 5046 N N . ILE A 1 644 ? -5.843 67.162 -24.378 1.00 13.25 644 ILE A N 1
ATOM 5047 C CA . ILE A 1 644 ? -4.588 66.947 -23.702 1.00 12.96 644 ILE A CA 1
ATOM 5048 C C . ILE A 1 644 ? -4.634 65.584 -23.027 1.00 12.16 644 ILE A C 1
ATOM 5049 O O . ILE A 1 644 ? -5.562 65.306 -22.281 1.00 14.64 644 ILE A O 1
ATOM 5054 N N . THR A 1 645 ? -3.645 64.747 -23.316 1.00 12.05 645 THR A N 1
ATOM 5055 C CA . THR A 1 645 ? -3.499 63.463 -22.623 1.00 11.34 645 THR A CA 1
ATOM 5056 C C . THR A 1 645 ? -2.423 63.585 -21.570 1.00 11.06 645 THR A C 1
ATOM 5057 O O . THR A 1 645 ? -1.332 64.059 -21.845 1.00 12.01 645 THR A O 1
ATOM 5061 N N . VAL A 1 646 ? -2.788 63.173 -20.359 1.00 10.48 646 VAL A N 1
ATOM 5062 C CA . VAL A 1 646 ? -1.848 63.158 -19.245 1.00 10.43 646 VAL A CA 1
ATOM 5063 C C . VAL A 1 646 ? -1.523 61.684 -18.996 1.00 10.24 646 VAL A C 1
ATOM 5064 O O . VAL A 1 646 ? -2.322 60.927 -18.474 1.00 11.58 646 VAL A O 1
ATOM 5068 N N . HIS A 1 647 ? -0.328 61.312 -19.445 1.00 10.19 647 HIS A N 1
ATOM 5069 C CA . HIS A 1 647 ? 0.150 59.940 -19.420 1.00 10.46 647 HIS A CA 1
ATOM 5070 C C . HIS A 1 647 ? 0.765 59.655 -18.065 1.00 9.83 647 HIS A C 1
ATOM 5071 O O . HIS A 1 647 ? 1.732 60.300 -17.667 1.00 10.40 647 HIS A O 1
ATOM 5078 N N . THR A 1 648 ? 0.189 58.671 -17.366 1.00 9.35 648 THR A N 1
ATOM 5079 C CA . THR A 1 648 ? 0.697 58.189 -16.081 1.00 9.06 648 THR A CA 1
ATOM 5080 C C . THR A 1 648 ? 0.429 56.697 -15.995 1.00 8.54 648 THR A C 1
ATOM 5081 O O . THR A 1 648 ? -0.386 56.155 -16.716 1.00 9.46 648 THR A O 1
ATOM 5085 N N . ALA A 1 649 ? 1.092 56.090 -15.017 1.00 8.64 649 ALA A N 1
ATOM 5086 C CA . ALA A 1 649 ? 0.727 54.748 -14.561 1.00 8.98 649 ALA A CA 1
ATOM 5087 C C . ALA A 1 649 ? 0.022 54.822 -13.216 1.00 9.46 649 ALA A C 1
ATOM 5088 O O . ALA A 1 649 ? 0.270 53.992 -12.375 1.00 14.65 649 ALA A O 1
ATOM 5090 N N . TRP A 1 650 ? -0.886 55.753 -13.017 1.00 8.45 650 TRP A N 1
ATOM 5091 C CA . TRP A 1 650 ? -1.656 55.834 -11.764 1.00 8.16 650 TRP A CA 1
ATOM 5092 C C . TRP A 1 650 ? -2.679 54.707 -11.751 1.00 7.96 650 TRP A C 1
ATOM 5093 O O . TRP A 1 650 ? -3.673 54.771 -12.456 1.00 8.68 650 TRP A O 1
ATOM 5104 N N . GLU A 1 651 ? -2.415 53.650 -10.989 1.00 7.69 651 GLU A N 1
ATOM 5105 C CA . GLU A 1 651 ? -3.259 52.479 -11.062 1.00 7.42 651 GLU A CA 1
ATOM 5106 C C . GLU A 1 651 ? -4.559 52.717 -10.311 1.00 7.43 651 GLU A C 1
ATOM 5107 O O . GLU A 1 651 ? -4.557 53.179 -9.166 1.00 7.95 651 GLU A O 1
ATOM 5113 N N . ASP A 1 652 ? -5.656 52.332 -10.939 1.00 7.21 652 ASP A N 1
ATOM 5114 C CA . ASP A 1 652 ? -6.990 52.549 -10.372 1.00 7.12 652 ASP A CA 1
ATOM 5115 C C . ASP A 1 652 ? -7.543 51.272 -9.778 1.00 7.12 652 ASP A C 1
ATOM 5116 O O . ASP A 1 652 ? -8.037 50.387 -10.496 1.00 7.49 652 ASP A O 1
ATOM 5121 N N . HIS A 1 653 ? -7.482 51.174 -8.450 1.00 7.32 653 HIS A N 1
ATOM 5122 C CA . HIS A 1 653 ? -8.221 50.148 -7.726 1.00 7.35 653 HIS A CA 1
ATOM 5123 C C . HIS A 1 653 ? -9.729 50.378 -7.842 1.00 7.68 653 HIS A C 1
ATOM 5124 O O . HIS A 1 653 ? -10.517 49.506 -7.492 1.00 8.38 653 HIS A O 1
ATOM 5131 N N . GLY A 1 654 ? -10.120 51.610 -8.188 1.00 7.24 654 GLY A N 1
ATOM 5132 C CA . GLY A 1 654 ? -11.454 52.138 -8.017 1.00 7.74 654 GLY A CA 1
ATOM 5133 C C . GLY A 1 654 ? -11.511 53.394 -7.168 1.00 7.44 654 GLY A C 1
ATOM 5134 O O . GLY A 1 654 ? -12.567 54.030 -7.076 1.00 7.89 654 GLY A O 1
ATOM 5135 N N . GLN A 1 655 ? -10.375 53.789 -6.595 1.00 6.86 655 GLN A N 1
ATOM 5136 C CA . GLN A 1 655 ? -10.330 54.964 -5.747 1.00 7.15 655 GLN A CA 1
ATOM 5137 C C . GLN A 1 655 ? -10.537 56.269 -6.494 1.00 7.53 655 GLN A C 1
ATOM 5138 O O . GLN A 1 655 ? -10.969 57.251 -5.882 1.00 8.50 655 GLN A O 1
ATOM 5144 N N . GLY A 1 656 ? -10.199 56.292 -7.790 1.00 7.19 656 GLY A N 1
ATOM 5145 C CA . GLY A 1 656 ? -10.326 57.503 -8.570 1.00 7.79 656 GLY A CA 1
ATOM 5146 C C . GLY A 1 656 ? -9.071 57.985 -9.258 1.00 7.57 656 GLY A C 1
ATOM 5147 O O . GLY A 1 656 ? -8.851 59.200 -9.354 1.00 8.54 656 GLY A O 1
ATOM 5148 N N . ALA A 1 657 ? -8.248 57.090 -9.804 1.00 7.53 657 ALA A N 1
ATOM 5149 C CA . ALA A 1 657 ? -7.083 57.549 -10.540 1.00 7.70 657 ALA A CA 1
ATOM 5150 C C . ALA A 1 657 ? -7.449 58.434 -11.712 1.00 7.85 657 ALA A C 1
ATOM 5151 O O . ALA A 1 657 ? -6.687 59.334 -12.088 1.00 8.53 657 ALA A O 1
ATOM 5153 N N . ASP A 1 658 ? -8.581 58.153 -12.351 1.00 7.58 658 ASP A N 1
ATOM 5154 C CA . ASP A 1 658 ? -9.055 58.922 -13.471 1.00 8.07 658 ASP A CA 1
ATOM 5155 C C . ASP A 1 658 ? -9.338 60.396 -13.080 1.00 8.25 658 ASP A C 1
ATOM 5156 O O . ASP A 1 658 ? -8.835 61.336 -13.704 1.00 8.85 658 ASP A O 1
ATOM 5161 N N . ILE A 1 659 ? -10.150 60.576 -12.034 1.00 7.84 659 ILE A N 1
ATOM 5162 C CA . ILE A 1 659 ? -10.495 61.918 -11.600 1.00 8.17 659 ILE A CA 1
ATOM 5163 C C . ILE A 1 659 ? -9.334 62.606 -10.914 1.00 8.06 659 ILE A C 1
ATOM 5164 O O . ILE A 1 659 ? -9.179 63.839 -11.026 1.00 8.95 659 ILE A O 1
ATOM 5169 N N . GLY A 1 660 ? -8.477 61.879 -10.202 1.00 7.83 660 GLY A N 1
ATOM 5170 C CA . GLY A 1 660 ? -7.310 62.509 -9.672 1.00 8.45 660 GLY A CA 1
ATOM 5171 C C . GLY A 1 660 ? -6.439 63.093 -10.764 1.00 8.18 660 GLY A C 1
ATOM 5172 O O . GLY A 1 660 ? -5.915 64.209 -10.656 1.00 8.99 660 GLY A O 1
ATOM 5173 N N . CYS A 1 661 ? -6.276 62.338 -11.844 1.00 8.24 661 CYS A N 1
ATOM 5174 C CA . CYS A 1 661 ? -5.485 62.862 -12.970 1.00 8.98 661 CYS A CA 1
ATOM 5175 C C . CYS A 1 661 ? -6.151 64.084 -13.588 1.00 9.20 661 CYS A C 1
ATOM 5176 O O . CYS A 1 661 ? -5.504 65.126 -13.783 1.00 9.74 661 CYS A O 1
ATOM 5181 N N . VAL A 1 662 ? -7.438 63.946 -13.922 1.00 9.17 662 VAL A N 1
ATOM 5182 C CA . VAL A 1 662 ? -8.134 65.038 -14.587 1.00 10.10 662 VAL A CA 1
ATOM 5183 C C . VAL A 1 662 ? -8.204 66.293 -13.716 1.00 9.49 662 VAL A C 1
ATOM 5184 O O . VAL A 1 662 ? -7.989 67.402 -14.210 1.00 10.05 662 VAL A O 1
ATOM 5188 N N . GLY A 1 663 ? -8.554 66.137 -12.452 1.00 9.43 663 GLY A N 1
ATOM 5189 C CA . GLY A 1 663 ? -8.677 67.292 -11.592 1.00 9.47 663 GLY A CA 1
ATOM 5190 C C . GLY A 1 663 ? -7.367 67.993 -11.341 1.00 9.14 663 GLY A C 1
ATOM 5191 O O . GLY A 1 663 ? -7.304 69.225 -11.333 1.00 9.79 663 GLY A O 1
ATOM 5192 N N . THR A 1 664 ? -6.303 67.225 -11.121 1.00 8.89 664 THR A N 1
ATOM 5193 C CA . THR A 1 664 ? -5.001 67.807 -10.873 1.00 9.25 664 THR A CA 1
ATOM 5194 C C . THR A 1 664 ? -4.501 68.530 -12.131 1.00 9.00 664 THR A C 1
ATOM 5195 O O . THR A 1 664 ? -4.014 69.656 -12.067 1.00 9.96 664 THR A O 1
ATOM 5199 N N . ALA A 1 665 ? -4.651 67.872 -13.271 1.00 9.19 665 ALA A N 1
ATOM 5200 C CA . ALA A 1 665 ? -4.222 68.481 -14.523 1.00 10.30 665 ALA A CA 1
ATOM 5201 C C . ALA A 1 665 ? -5.051 69.718 -14.840 1.00 10.19 665 ALA A C 1
ATOM 5202 O O . ALA A 1 665 ? -4.511 70.732 -15.279 1.00 11.08 665 ALA A O 1
ATOM 5204 N N . HIS A 1 666 ? -6.350 69.662 -14.585 1.00 10.25 666 HIS A N 1
ATOM 5205 C CA . HIS A 1 666 ? -7.190 70.807 -14.856 1.00 10.38 666 HIS A CA 1
ATOM 5206 C C . HIS A 1 666 ? -6.705 72.037 -14.102 1.00 10.59 666 HIS A C 1
ATOM 5207 O O . HIS A 1 666 ? -6.580 73.133 -14.652 1.00 11.78 666 HIS A O 1
ATOM 5214 N N . GLU A 1 667 ? -6.420 71.834 -12.820 1.00 10.35 667 GLU A N 1
ATOM 5215 C CA . GLU A 1 667 ? -5.953 72.940 -11.983 1.00 10.76 667 GLU A CA 1
ATOM 5216 C C . GLU A 1 667 ? -4.615 73.474 -12.496 1.00 11.18 667 GLU A C 1
ATOM 5217 O O . GLU A 1 667 ? -4.417 74.684 -12.592 1.00 12.97 667 GLU A O 1
ATOM 5223 N N . ALA A 1 668 ? -3.706 72.578 -12.870 1.00 10.50 668 ALA A N 1
ATOM 5224 C CA . ALA A 1 668 ? -2.398 73.009 -13.367 1.00 11.36 668 ALA A CA 1
ATOM 5225 C C . ALA A 1 668 ? -2.489 73.690 -14.717 1.00 12.09 668 ALA A C 1
ATOM 5226 O O . ALA A 1 668 ? -1.657 74.546 -15.032 1.00 14.53 668 ALA A O 1
ATOM 5228 N N . LEU A 1 669 ? -3.500 73.347 -15.505 1.00 12.06 669 LEU A N 1
ATOM 5229 C CA . LEU A 1 669 ? -3.647 73.874 -16.861 1.00 12.84 669 LEU A CA 1
ATOM 5230 C C . LEU A 1 669 ? -4.521 75.125 -16.925 1.00 13.17 669 LEU A C 1
ATOM 5231 O O . LEU A 1 669 ? -4.709 75.687 -18.017 1.00 14.61 669 LEU A O 1
ATOM 5236 N N . ARG A 1 670 ? -4.996 75.617 -15.791 1.00 13.54 670 ARG A N 1
ATOM 5237 C CA . ARG A 1 670 ? -5.940 76.730 -15.798 1.00 15.15 670 ARG A CA 1
ATOM 5238 C C . ARG A 1 670 ? -5.448 77.954 -16.578 1.00 16.21 670 ARG A C 1
ATOM 5239 O O . ARG A 1 670 ? -6.257 78.592 -17.244 1.00 17.15 670 ARG A O 1
ATOM 5247 N N . PRO A 1 671 ? -4.140 78.294 -16.535 1.00 16.12 671 PRO A N 1
ATOM 5248 C CA . PRO A 1 671 ? -3.727 79.490 -17.291 1.00 18.10 671 PRO A CA 1
ATOM 5249 C C . PRO A 1 671 ? -4.055 79.392 -18.783 1.00 19.24 671 PRO A C 1
ATOM 5250 O O . PRO A 1 671 ? -4.267 80.408 -19.428 1.00 20.49 671 PRO A O 1
ATOM 5254 N N . MET A 1 672 ? -4.115 78.175 -19.312 1.00 16.82 672 MET A N 1
ATOM 5255 C CA . MET A 1 672 ? -4.407 77.952 -20.722 1.00 17.20 672 MET A CA 1
ATOM 5256 C C . MET A 1 672 ? -5.883 77.658 -20.990 1.00 17.73 672 MET A C 1
ATOM 5257 O O . MET A 1 672 ? -6.301 77.487 -22.148 1.00 20.04 672 MET A O 1
ATOM 5262 N N . GLY A 1 673 ? -6.688 77.615 -19.934 1.00 16.89 673 GLY A N 1
ATOM 5263 C CA . GLY A 1 673 ? -8.138 77.548 -20.123 1.00 18.14 673 GLY A CA 1
ATOM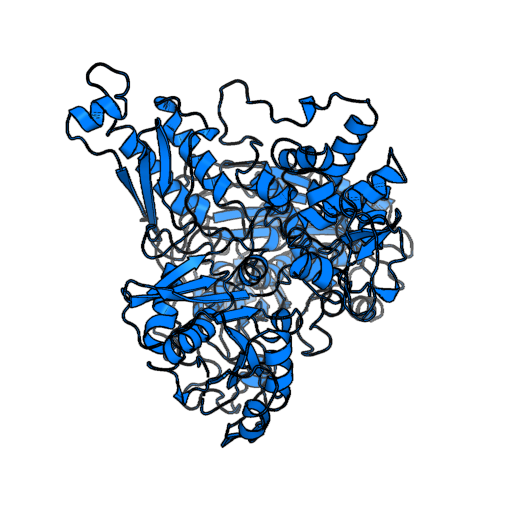 5264 C C . GLY A 1 673 ? -8.615 76.215 -20.674 1.00 17.55 673 GLY A C 1
ATOM 5265 O O . GLY A 1 673 ? -9.463 76.170 -21.551 1.00 20.84 673 GLY A O 1
ATOM 5266 N N . VAL A 1 674 ? -8.076 75.122 -20.144 1.00 15.91 674 VAL A N 1
ATOM 5267 C CA . VAL A 1 674 ? -8.392 73.789 -20.680 1.00 14.68 674 VAL A CA 1
ATOM 5268 C C . VAL A 1 674 ? -9.648 73.198 -19.978 1.00 15.02 674 VAL A C 1
ATOM 5269 O O . VAL A 1 674 ? -9.651 72.975 -18.778 1.00 15.10 674 VAL A O 1
ATOM 5273 N N . ALA A 1 675 ? -10.688 72.876 -20.751 1.00 15.46 675 ALA A N 1
ATOM 5274 C CA . ALA A 1 675 ? -11.917 72.297 -20.194 1.00 15.70 675 ALA A CA 1
ATOM 5275 C C . ALA A 1 675 ? -11.657 70.886 -19.685 1.00 14.52 675 ALA A C 1
ATOM 5276 O O . ALA A 1 675 ? -10.859 70.160 -20.270 1.00 14.08 675 ALA A O 1
ATOM 5278 N N . PRO A 1 676 ? -12.341 70.468 -18.606 1.00 14.64 676 PRO A N 1
ATOM 5279 C CA . PRO A 1 676 ? -11.997 69.158 -18.023 1.00 14.40 676 PRO A CA 1
ATOM 5280 C C . PRO A 1 676 ? -12.276 67.997 -18.953 1.00 14.08 676 PRO A C 1
ATOM 5281 O O . PRO A 1 676 ? -11.567 66.995 -18.912 1.00 15.02 676 PRO A O 1
ATOM 5285 N N . GLU A 1 677 ? -13.318 68.111 -19.779 1.00 14.96 677 GLU A N 1
ATOM 5286 C CA . GLU A 1 677 ? -13.625 67.023 -20.674 1.00 16.41 677 GLU A CA 1
ATOM 5287 C C . GLU A 1 677 ? -12.597 66.846 -21.799 1.00 15.77 677 GLU A C 1
ATOM 5288 O O . GLU A 1 677 ? -12.618 65.841 -22.500 1.00 17.48 677 GLU A O 1
ATOM 5294 N N . LYS A 1 678 ? -11.715 67.826 -21.963 1.00 14.11 678 LYS A N 1
ATOM 5295 C CA . LYS A 1 678 ? -10.621 67.724 -22.920 1.00 14.95 678 LYS A CA 1
ATOM 5296 C C . LYS A 1 678 ? -9.374 67.040 -22.392 1.00 12.09 678 LYS A C 1
ATOM 5297 O O . LYS A 1 678 ? -8.426 66.883 -23.138 1.00 14.99 678 LYS A O 1
ATOM 5303 N N . ILE A 1 679 ? -9.385 66.643 -21.126 1.00 11.97 679 ILE A N 1
ATOM 5304 C CA . ILE A 1 679 ? -8.232 66.047 -20.488 1.00 11.21 679 ILE A CA 1
ATOM 5305 C C . ILE A 1 679 ? -8.444 64.549 -20.384 1.00 10.99 679 ILE A C 1
ATOM 5306 O O . ILE A 1 679 ? -9.445 64.084 -19.815 1.00 12.87 679 ILE A O 1
ATOM 5311 N N . LYS A 1 680 ? -7.512 63.805 -20.948 1.00 11.10 680 LYS A N 1
ATOM 5312 C CA A LYS A 1 680 ? -7.574 62.342 -20.997 0.60 11.30 680 LYS A CA 1
ATOM 5313 C CA B LYS A 1 680 ? -7.580 62.341 -20.993 0.40 11.32 680 LYS A CA 1
ATOM 5314 C C . LYS A 1 680 ? -6.537 61.727 -20.076 1.00 11.04 680 LYS A C 1
ATOM 5315 O O . LYS A 1 680 ? -5.468 62.271 -19.898 1.00 13.88 680 LYS A O 1
ATOM 5326 N N . PHE A 1 681 ? -6.876 60.584 -19.508 1.00 11.28 681 PHE A N 1
ATOM 5327 C CA . PHE A 1 681 ? -5.960 59.819 -18.661 1.00 11.51 681 PHE A CA 1
ATOM 5328 C C . PHE A 1 681 ? -5.587 58.547 -19.416 1.00 10.31 681 PHE A C 1
ATOM 5329 O O . PHE A 1 681 ? -6.211 58.192 -20.419 1.00 11.51 681 PHE A O 1
ATOM 5337 N N . THR A 1 682 ? -4.564 57.868 -18.907 1.00 10.38 682 THR A N 1
ATOM 5338 C CA . THR A 1 682 ? -4.099 56.643 -19.522 1.00 10.59 682 THR A CA 1
ATOM 5339 C C . THR A 1 682 ? -4.164 55.477 -18.555 1.00 9.68 682 THR A C 1
ATOM 5340 O O . THR A 1 682 ? -3.752 55.595 -17.390 1.00 10.74 682 THR A O 1
ATOM 5344 N N . TRP A 1 683 ? -4.621 54.335 -19.033 1.00 9.13 683 TRP A N 1
ATOM 5345 C CA . TRP A 1 683 ? -4.587 53.133 -18.217 1.00 9.22 683 TRP A CA 1
ATOM 5346 C C . TRP A 1 683 ? -3.122 52.686 -18.075 1.00 8.75 683 TRP A C 1
ATOM 5347 O O . TRP A 1 683 ? -2.306 52.814 -19.003 1.00 10.35 683 TRP A O 1
ATOM 5358 N N . PRO A 1 684 ? -2.722 52.149 -16.927 1.00 8.37 684 PRO A N 1
ATOM 5359 C CA . PRO A 1 684 ? -1.321 51.813 -16.693 1.00 8.39 684 PRO A CA 1
ATOM 5360 C C . PRO A 1 684 ? -0.829 50.717 -17.618 1.00 8.16 684 PRO A C 1
ATOM 5361 O O . PRO A 1 684 ? -1.465 49.676 -17.764 1.00 8.84 684 PRO A O 1
ATOM 5365 N N . ASN A 1 685 ? 0.378 50.923 -18.158 1.00 8.75 685 ASN A N 1
ATOM 5366 C CA . ASN A 1 685 ? 0.975 50.000 -19.126 1.00 9.03 685 ASN A CA 1
ATOM 5367 C C . ASN A 1 685 ? 2.480 50.203 -19.055 1.00 8.94 685 ASN A C 1
ATOM 5368 O O . ASN A 1 685 ? 2.969 51.324 -19.268 1.00 10.64 685 ASN A O 1
ATOM 5373 N N . THR A 1 686 ? 3.240 49.179 -18.733 1.00 9.07 686 THR A N 1
ATOM 5374 C CA . THR A 1 686 ? 4.672 49.377 -18.497 1.00 9.99 686 THR A CA 1
ATOM 5375 C C . THR A 1 686 ? 5.439 49.780 -19.737 1.00 11.61 686 THR A C 1
ATOM 5376 O O . THR A 1 686 ? 6.538 50.333 -19.607 1.00 14.07 686 THR A O 1
ATOM 5380 N N . ALA A 1 687 ? 4.913 49.473 -20.923 1.00 12.20 687 ALA A N 1
ATOM 5381 C CA . ALA A 1 687 ? 5.595 49.826 -22.153 1.00 14.01 687 ALA A CA 1
ATOM 5382 C C . ALA A 1 687 ? 5.335 51.259 -22.566 1.00 12.97 687 ALA A C 1
ATOM 5383 O O . ALA A 1 687 ? 6.213 51.859 -23.164 1.00 17.11 687 ALA A O 1
ATOM 5385 N N . THR A 1 688 ? 4.158 51.823 -22.288 1.00 11.01 688 THR A N 1
ATOM 5386 C CA . THR A 1 688 ? 3.725 53.044 -22.915 1.00 12.15 688 THR A CA 1
ATOM 5387 C C . THR A 1 688 ? 3.329 54.151 -21.923 1.00 11.24 688 THR A C 1
ATOM 5388 O O . THR A 1 688 ? 2.892 55.217 -22.368 1.00 13.62 688 THR A O 1
ATOM 5392 N N . THR A 1 689 ? 3.490 53.929 -20.624 1.00 10.23 689 THR A N 1
ATOM 5393 C CA . THR A 1 689 ? 3.232 54.953 -19.614 1.00 10.29 689 THR A CA 1
ATOM 5394 C C . THR A 1 689 ? 4.463 55.008 -18.723 1.00 9.67 689 THR A C 1
ATOM 5395 O O . THR A 1 689 ? 5.171 54.020 -18.565 1.00 10.87 689 THR A O 1
ATOM 5399 N N . PRO A 1 690 ? 4.718 56.172 -18.118 1.00 10.04 690 PRO A N 1
ATOM 5400 C CA . PRO A 1 690 ? 5.910 56.306 -17.283 1.00 10.46 690 PRO A CA 1
ATOM 5401 C C . PRO A 1 690 ? 5.765 55.577 -15.945 1.00 9.70 690 PRO A C 1
ATOM 5402 O O . PRO A 1 690 ? 4.646 55.247 -15.516 1.00 10.30 690 PRO A O 1
ATOM 5406 N N . ASN A 1 691 ? 6.903 55.364 -15.289 1.00 10.47 691 ASN A N 1
ATOM 5407 C CA . ASN A 1 691 ? 6.926 54.712 -13.980 1.00 10.25 691 ASN A CA 1
ATOM 5408 C C . ASN A 1 691 ? 6.471 55.666 -12.893 1.00 10.20 691 ASN A C 1
ATOM 5409 O O . ASN A 1 691 ? 7.271 56.222 -12.133 1.00 12.04 691 ASN A O 1
ATOM 5414 N N . SER A 1 692 ? 5.161 55.845 -12.792 1.00 9.65 692 SER A N 1
ATOM 5415 C CA . SER A 1 692 ? 4.577 56.701 -11.767 1.00 9.35 692 SER A CA 1
ATOM 5416 C C . SER A 1 692 ? 4.576 56.043 -10.400 1.00 9.95 692 SER A C 1
ATOM 5417 O O . SER A 1 692 ? 4.372 56.724 -9.376 1.00 10.50 692 SER A O 1
ATOM 5420 N N . GLY A 1 693 ? 4.798 54.735 -10.370 1.00 9.97 693 GLY A N 1
ATOM 5421 C CA . GLY A 1 693 ? 4.835 53.963 -9.136 1.00 9.96 693 GLY A CA 1
ATOM 5422 C C . GLY A 1 693 ? 3.507 53.370 -8.800 1.00 9.00 693 GLY A C 1
ATOM 5423 O O . GLY A 1 693 ? 2.491 53.633 -9.461 1.00 9.79 693 GLY A O 1
ATOM 5424 N N . PRO A 1 694 ? 3.485 52.569 -7.747 1.00 8.67 694 PRO A N 1
ATOM 5425 C CA . PRO A 1 694 ? 2.275 51.855 -7.365 1.00 8.36 694 PRO A CA 1
ATOM 5426 C C . PRO A 1 694 ? 1.267 52.717 -6.676 1.00 7.74 694 PRO A C 1
ATOM 5427 O O . PRO A 1 694 ? 1.615 53.716 -6.034 1.00 8.65 694 PRO A O 1
ATOM 5431 N N . SER A 1 695 ? 0.017 52.291 -6.748 1.00 7.62 695 SER A N 1
ATOM 5432 C CA . SER A 1 695 ? -1.052 52.911 -5.944 1.00 7.85 695 SER A CA 1
ATOM 5433 C C . SER A 1 695 ? -1.095 52.220 -4.591 1.00 7.92 695 SER A C 1
ATOM 5434 O O . SER A 1 695 ? -1.991 51.432 -4.275 1.00 8.89 695 SER A O 1
ATOM 5437 N N . GLY A 1 696 ? -0.064 52.498 -3.793 1.00 8.95 696 GLY A N 1
ATOM 5438 C CA . GLY A 1 696 ? 0.038 52.005 -2.423 1.00 8.83 696 GLY A CA 1
ATOM 5439 C C . GLY A 1 696 ? 0.623 53.101 -1.561 1.00 8.13 696 GLY A C 1
ATOM 5440 O O . GLY A 1 696 ? 1.202 54.067 -2.077 1.00 9.89 696 GLY A O 1
ATOM 5441 N N . GLY A 1 697 ? 0.398 53.023 -0.260 1.00 7.58 697 GLY A N 1
ATOM 5442 C CA . GLY A 1 697 ? 0.913 54.061 0.619 1.00 8.01 697 GLY A CA 1
ATOM 5443 C C . GLY A 1 697 ? 0.244 55.407 0.458 1.00 7.31 697 GLY A C 1
ATOM 5444 O O . GLY A 1 697 ? 0.839 56.445 0.767 1.00 8.17 697 GLY A O 1
ATOM 5445 N N . SER A 1 698 ? -0.999 55.422 -0.032 1.00 7.48 698 SER A N 1
ATOM 5446 C CA . SER A 1 698 ? -1.759 56.647 -0.108 1.00 7.33 698 SER A CA 1
ATOM 5447 C C . SER A 1 698 ? -0.936 57.741 -0.764 1.00 7.11 698 SER A C 1
ATOM 5448 O O . SER A 1 698 ? -0.891 58.868 -0.285 1.00 7.86 698 SER A O 1
ATOM 5451 N N . ARG A 1 699 ? -0.293 57.374 -1.879 1.00 7.33 699 ARG A N 1
ATOM 5452 C CA . ARG A 1 699 ? 0.807 58.170 -2.432 1.00 7.34 699 ARG A CA 1
ATOM 5453 C C . ARG A 1 699 ? 0.508 58.861 -3.738 1.00 7.37 699 ARG A C 1
ATOM 5454 O O . ARG A 1 699 ? 1.263 59.760 -4.118 1.00 7.92 699 ARG A O 1
ATOM 5462 N N . GLN A 1 700 ? -0.489 58.416 -4.500 1.00 7.21 700 GLN A N 1
ATOM 5463 C CA . GLN A 1 700 ? -0.537 58.868 -5.892 1.00 7.37 700 GLN A CA 1
ATOM 5464 C C . GLN A 1 700 ? -0.942 60.331 -6.002 1.00 7.24 700 GLN A C 1
ATOM 5465 O O . GLN A 1 700 ? -0.338 61.055 -6.796 1.00 7.87 700 GLN A O 1
ATOM 5471 N N . GLN A 1 701 ? -1.937 60.762 -5.248 1.00 7.62 701 GLN A N 1
ATOM 5472 C CA . GLN A 1 701 ? -2.295 62.163 -5.315 1.00 7.94 701 GLN A CA 1
ATOM 5473 C C . GLN A 1 701 ? -1.096 63.068 -5.020 1.00 7.75 701 GLN A C 1
ATOM 5474 O O . GLN A 1 701 ? -0.913 64.084 -5.688 1.00 8.56 701 GLN A O 1
ATOM 5480 N N . VAL A 1 702 ? -0.274 62.705 -4.040 1.00 7.88 702 VAL A N 1
ATOM 5481 C CA . VAL A 1 702 ? 0.908 63.512 -3.743 1.00 8.17 702 VAL A CA 1
ATOM 5482 C C . VAL A 1 702 ? 1.978 63.350 -4.815 1.00 8.10 702 VAL A C 1
ATOM 5483 O O . VAL A 1 702 ? 2.461 64.344 -5.359 1.00 8.74 702 VAL A O 1
ATOM 5487 N N . MET A 1 703 ? 2.391 62.122 -5.080 1.00 7.73 703 MET A N 1
ATOM 5488 C CA . MET A 1 703 ? 3.568 61.892 -5.931 1.00 8.39 703 MET A CA 1
ATOM 5489 C C . MET A 1 703 ? 3.249 62.094 -7.392 1.00 7.91 703 MET A C 1
ATOM 5490 O O . MET A 1 703 ? 3.885 62.906 -8.093 1.00 9.02 703 MET A O 1
ATOM 5495 N N . THR A 1 704 ? 2.264 61.329 -7.876 1.00 8.09 704 THR A N 1
ATOM 5496 C CA . THR A 1 704 ? 1.834 61.472 -9.258 1.00 8.27 704 THR A CA 1
ATOM 5497 C C . THR A 1 704 ? 1.075 62.771 -9.463 1.00 8.05 704 THR A C 1
ATOM 5498 O O . THR A 1 704 ? 1.218 63.390 -10.527 1.00 8.72 704 THR A O 1
ATOM 5502 N N . GLY A 1 705 ? 0.313 63.246 -8.486 1.00 8.04 705 GLY A N 1
ATOM 5503 C CA . GLY A 1 705 ? -0.291 64.548 -8.641 1.00 8.51 705 GLY A CA 1
ATOM 5504 C C . GLY A 1 705 ? 0.754 65.639 -8.810 1.00 8.47 705 GLY A C 1
ATOM 5505 O O . GLY A 1 705 ? 0.603 66.514 -9.674 1.00 9.04 705 GLY A O 1
ATOM 5506 N N . ASN A 1 706 ? 1.825 65.609 -8.014 1.00 9.01 706 ASN A N 1
ATOM 5507 C CA . ASN A 1 706 ? 2.898 66.594 -8.248 1.00 9.26 706 ASN A CA 1
ATOM 5508 C C . ASN A 1 706 ? 3.529 66.392 -9.628 1.00 9.35 706 ASN A C 1
ATOM 5509 O O . ASN A 1 706 ? 3.831 67.380 -10.298 1.00 9.80 706 ASN A O 1
ATOM 5514 N N . ALA A 1 707 ? 3.771 65.148 -10.047 1.00 8.87 707 ALA A N 1
ATOM 5515 C CA . ALA A 1 707 ? 4.383 64.931 -11.371 1.00 9.46 707 ALA A CA 1
ATOM 5516 C C . ALA A 1 707 ? 3.473 65.459 -12.471 1.00 9.12 707 ALA A C 1
ATOM 5517 O O . ALA A 1 707 ? 3.950 66.054 -13.449 1.00 10.04 707 ALA A O 1
ATOM 5519 N N . ILE A 1 708 ? 2.163 65.224 -12.352 1.00 9.05 708 ILE A N 1
ATOM 5520 C CA . ILE A 1 708 ? 1.201 65.769 -13.300 1.00 9.07 708 ILE A CA 1
ATOM 5521 C C . ILE A 1 708 ? 1.243 67.280 -13.291 1.00 9.77 708 ILE A C 1
ATOM 5522 O O . ILE A 1 708 ? 1.271 67.927 -14.363 1.00 10.57 708 ILE A O 1
ATOM 5527 N N . ARG A 1 709 ? 1.247 67.885 -12.113 1.00 9.97 709 ARG A N 1
ATOM 5528 C CA . ARG A 1 709 ? 1.332 69.340 -12.000 1.00 10.72 709 ARG A CA 1
ATOM 5529 C C . ARG A 1 709 ? 2.566 69.867 -12.745 1.00 10.64 709 ARG A C 1
ATOM 5530 O O . ARG A 1 709 ? 2.479 70.809 -13.541 1.00 11.60 709 ARG A O 1
ATOM 5538 N N . VAL A 1 710 ? 3.710 69.276 -12.465 1.00 10.23 710 VAL A N 1
ATOM 5539 C CA . VAL A 1 710 ? 4.968 69.705 -13.104 1.00 10.64 710 VAL A CA 1
ATOM 5540 C C . VAL A 1 710 ? 4.905 69.509 -14.619 1.00 10.78 710 VAL A C 1
ATOM 5541 O O . VAL A 1 710 ? 5.295 70.391 -15.386 1.00 11.48 710 VAL A O 1
ATOM 5545 N N . ALA A 1 711 ? 4.408 68.354 -15.068 1.00 10.21 711 ALA A N 1
ATOM 5546 C CA . ALA A 1 711 ? 4.311 68.097 -16.505 1.00 10.45 711 ALA A CA 1
ATOM 5547 C C . ALA A 1 711 ? 3.414 69.137 -17.169 1.00 10.96 711 ALA A C 1
ATOM 5548 O O . ALA A 1 711 ? 3.724 69.640 -18.258 1.00 11.96 711 ALA A O 1
ATOM 5550 N N . CYS A 1 712 ? 2.290 69.442 -16.535 1.00 10.90 712 CYS A N 1
ATOM 5551 C CA . CYS A 1 712 ? 1.380 70.437 -17.087 1.00 10.95 712 CYS A CA 1
ATOM 5552 C C . CYS A 1 712 ? 1.991 71.837 -17.080 1.00 11.53 712 CYS A C 1
ATOM 5553 O O . CYS A 1 712 ? 1.814 72.575 -18.035 1.00 12.97 712 CYS A O 1
ATOM 5556 N N . GLU A 1 713 ? 2.663 72.208 -16.004 1.00 12.24 713 GLU A N 1
ATOM 5557 C CA . GLU A 1 713 ? 3.407 73.476 -15.989 1.00 12.99 713 GLU A CA 1
ATOM 5558 C C . GLU A 1 713 ? 4.397 73.512 -17.152 1.00 13.60 713 GLU A C 1
ATOM 5559 O O . GLU A 1 713 ? 4.571 74.541 -17.796 1.00 14.53 713 GLU A O 1
ATOM 5565 N N . ASN A 1 714 ? 5.080 72.393 -17.389 1.00 12.77 714 ASN A N 1
ATOM 5566 C CA . ASN A 1 714 ? 6.036 72.347 -18.460 1.00 13.01 714 ASN A CA 1
ATOM 5567 C C . ASN A 1 714 ? 5.363 72.420 -19.833 1.00 13.33 714 ASN A C 1
ATOM 5568 O O . ASN A 1 714 ? 5.926 73.031 -20.744 1.00 14.77 714 ASN A O 1
ATOM 5573 N N . LEU A 1 715 ? 4.193 71.802 -19.992 1.00 13.62 715 LEU A N 1
ATOM 5574 C CA . LEU A 1 715 ? 3.425 71.937 -21.235 1.00 13.64 715 LEU A CA 1
ATOM 5575 C C . LEU A 1 715 ? 2.986 73.387 -21.431 1.00 14.40 715 LEU A C 1
ATOM 5576 O O . LEU A 1 715 ? 3.075 73.907 -22.555 1.00 16.07 715 LEU A O 1
ATOM 5581 N N . LEU A 1 716 ? 2.552 74.068 -20.384 1.00 14.19 716 LEU A N 1
ATOM 5582 C CA . LEU A 1 716 ? 2.204 75.489 -20.504 1.00 16.16 716 LEU A CA 1
ATOM 5583 C C . LEU A 1 716 ? 3.393 76.272 -21.043 1.00 16.38 716 LEU A C 1
ATOM 5584 O O . LEU A 1 716 ? 3.248 77.086 -21.961 1.00 17.96 716 LEU A O 1
ATOM 5589 N N . LYS A 1 717 ? 4.575 76.043 -20.474 1.00 16.51 717 LYS A N 1
ATOM 5590 C CA A LYS A 1 717 ? 5.782 76.743 -20.944 0.60 18.01 717 LYS A CA 1
ATOM 5591 C CA B LYS A 1 717 ? 5.775 76.745 -20.933 0.40 17.45 717 LYS A CA 1
ATOM 5592 C C . LYS A 1 717 ? 6.032 76.450 -22.414 1.00 17.49 717 LYS A C 1
ATOM 5593 O O . LYS A 1 717 ? 6.365 77.349 -23.178 1.00 19.51 717 LYS A O 1
ATOM 5604 N N . ALA A 1 718 ? 5.884 75.183 -22.797 1.00 17.29 718 ALA A N 1
ATOM 5605 C CA . ALA A 1 718 ? 6.073 74.735 -24.185 1.00 18.04 718 ALA A CA 1
ATOM 5606 C C . ALA A 1 718 ? 5.066 75.396 -25.144 1.00 18.63 718 ALA A C 1
ATOM 5607 O O . ALA A 1 718 ? 5.376 75.599 -26.335 1.00 22.25 718 ALA A O 1
ATOM 5609 N N . CYS A 1 719 ? 3.893 75.767 -24.640 1.00 17.50 719 CYS A N 1
ATOM 5610 C CA . CYS A 1 719 ? 2.837 76.404 -25.434 1.00 17.83 719 CYS A CA 1
ATOM 5611 C C . CYS A 1 719 ? 2.833 77.933 -25.394 1.00 17.44 719 CYS A C 1
ATOM 5612 O O . CYS A 1 719 ? 2.171 78.545 -26.225 1.00 19.97 719 CYS A O 1
ATOM 5615 N N . GLU A 1 720 ? 3.540 78.539 -24.455 1.00 18.94 720 GLU A N 1
ATOM 5616 C CA . GLU A 1 720 ? 3.472 79.978 -24.292 1.00 21.02 720 GLU A CA 1
ATOM 5617 C C . GLU A 1 720 ? 3.954 80.719 -25.529 1.00 21.17 720 GLU A C 1
ATOM 5618 O O . GLU A 1 720 ? 5.011 80.388 -26.091 1.00 25.02 720 GLU A O 1
ATOM 5624 N N . LYS A 1 721 ? 3.167 81.709 -25.941 1.00 22.01 721 LYS A N 1
ATOM 5625 C CA . LYS A 1 721 ? 3.544 82.595 -27.046 1.00 23.95 721 LYS A CA 1
ATOM 5626 C C . LYS A 1 721 ? 4.281 83.768 -26.486 1.00 26.33 721 LYS A C 1
ATOM 5627 O O . LYS A 1 721 ? 3.872 84.322 -25.457 1.00 32.82 721 LYS A O 1
ATOM 5633 N N A PRO A 1 722 ? 5.316 84.179 -27.281 0.50 27.17 722 PRO A N 1
ATOM 5634 N N B PRO A 1 722 ? 5.411 84.223 -27.077 0.50 27.53 722 PRO A N 1
ATOM 5635 C CA A PRO A 1 722 ? 5.897 85.476 -27.227 0.50 23.68 722 PRO A CA 1
ATOM 5636 C CA B PRO A 1 722 ? 6.301 85.182 -26.343 0.50 30.44 722 PRO A CA 1
ATOM 5637 C C A PRO A 1 722 ? 4.785 86.499 -27.422 0.50 20.01 722 PRO A C 1
ATOM 5638 C C B PRO A 1 722 ? 5.670 86.448 -25.678 0.50 23.76 722 PRO A C 1
ATOM 5639 O O A PRO A 1 722 ? 4.021 86.521 -28.461 0.50 16.79 722 PRO A O 1
ATOM 5640 O O B PRO A 1 722 ? 6.075 86.890 -24.557 0.50 26.54 722 PRO A O 1
ATOM 5647 N N A GLY A 1 723 ? 4.692 87.305 -26.366 0.50 19.11 723 GLY A N 1
ATOM 5648 N N B GLY A 1 723 ? 4.721 87.042 -26.397 0.50 22.43 723 GLY A N 1
ATOM 5649 C CA A GLY A 1 723 ? 3.766 88.417 -26.285 0.50 19.98 723 GLY A CA 1
ATOM 5650 C CA B GLY A 1 723 ? 4.069 88.286 -25.965 0.50 22.11 723 GLY A CA 1
ATOM 5651 C C A GLY A 1 723 ? 2.535 88.101 -25.454 0.50 22.82 723 GLY A C 1
ATOM 5652 C C B GLY A 1 723 ? 2.671 88.085 -25.392 0.50 23.27 723 GLY A C 1
ATOM 5653 O O A GLY A 1 723 ? 1.721 88.997 -25.195 0.50 24.97 723 GLY A O 1
ATOM 5654 O O B GLY A 1 723 ? 1.889 89.035 -25.279 0.50 26.16 723 GLY A O 1
ATOM 5655 N N . GLY A 1 724 ? 2.358 86.838 -25.057 1.00 22.76 724 GLY A N 1
ATOM 5656 C CA . GLY A 1 724 ? 1.165 86.489 -24.310 1.00 24.16 724 GLY A CA 1
ATOM 5657 C C . GLY A 1 724 ? 0.312 85.521 -25.081 1.00 22.36 724 GLY A C 1
ATOM 5658 O O . GLY A 1 724 ? 0.308 85.483 -26.298 1.00 25.86 724 GLY A O 1
ATOM 5659 N N . GLY A 1 725 ? -0.441 84.724 -24.346 1.00 24.32 725 GLY A N 1
ATOM 5660 C CA . GLY A 1 725 ? -1.276 83.719 -24.967 1.00 22.57 725 GLY A CA 1
ATOM 5661 C C . GLY A 1 725 ? -0.528 82.434 -25.177 1.00 20.93 725 GLY A C 1
ATOM 5662 O O . GLY A 1 725 ? 0.604 82.263 -24.709 1.00 20.98 725 GLY A O 1
ATOM 5663 N N . TYR A 1 726 ? -1.166 81.541 -25.917 1.00 21.13 726 TYR A N 1
ATOM 5664 C CA . TYR A 1 726 ? -0.685 80.187 -26.102 1.00 21.59 726 TYR A CA 1
ATOM 5665 C C . TYR A 1 726 ? -0.842 79.802 -27.552 1.00 21.23 726 TYR A C 1
ATOM 5666 O O . TYR A 1 726 ? -1.848 80.122 -28.219 1.00 26.75 726 TYR A O 1
ATOM 5675 N N . TYR A 1 727 ? 0.181 79.131 -28.048 1.00 21.53 727 TYR A N 1
ATOM 5676 C CA . TYR A 1 727 ? 0.141 78.489 -29.353 1.00 22.10 727 TYR A CA 1
ATOM 5677 C C . TYR A 1 727 ? -0.825 77.303 -29.377 1.00 24.19 727 TYR A C 1
ATOM 5678 O O . TYR A 1 727 ? -0.947 76.592 -28.390 1.00 23.09 727 TYR A O 1
ATOM 5687 N N . THR A 1 728 ? -1.504 77.107 -30.506 1.00 24.86 728 THR A N 1
ATOM 5688 C CA . THR A 1 728 ? -2.274 75.895 -30.762 1.00 24.70 728 THR A CA 1
ATOM 5689 C C . THR A 1 728 ? -1.354 74.771 -31.213 1.00 23.04 728 THR A C 1
ATOM 5690 O O . THR A 1 728 ? -0.186 75.010 -31.582 1.00 25.37 728 THR A O 1
ATOM 5694 N N . TYR A 1 729 ? -1.886 73.551 -31.249 1.00 24.08 729 TYR A N 1
ATOM 5695 C CA . TYR A 1 729 ? -1.159 72.387 -31.763 1.00 22.02 729 TYR A CA 1
ATOM 5696 C C . TYR A 1 729 ? -0.621 72.640 -33.153 1.00 25.32 729 TYR A C 1
ATOM 5697 O O . TYR A 1 729 ? 0.529 72.349 -33.433 1.00 26.07 729 TYR A O 1
ATOM 5706 N N . ASP A 1 730 ? -1.470 73.161 -34.032 1.00 28.35 730 ASP A N 1
ATOM 5707 C CA . ASP A 1 730 ? -1.047 73.393 -35.404 1.00 29.90 730 ASP A CA 1
ATOM 5708 C C . ASP A 1 730 ? 0.119 74.373 -35.457 1.00 31.49 730 ASP A C 1
ATOM 5709 O O . ASP A 1 730 ? 1.063 74.168 -36.231 1.00 32.82 730 ASP A O 1
ATOM 5714 N N . GLU A 1 731 ? 0.071 75.416 -34.627 1.00 2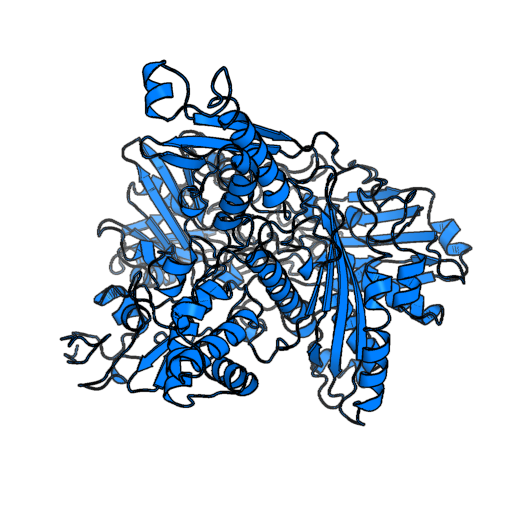9.55 731 GLU A N 1
ATOM 5715 C CA . GLU A 1 731 ? 1.150 76.406 -34.585 1.00 27.24 731 GLU A CA 1
ATOM 5716 C C . GLU A 1 731 ? 2.457 75.765 -34.109 1.00 29.82 731 GLU A C 1
ATOM 5717 O O . GLU A 1 731 ? 3.512 75.999 -34.678 1.00 33.78 731 GLU A O 1
ATOM 5723 N N . LEU A 1 732 ? 2.379 74.910 -33.096 1.00 27.20 732 LEU A N 1
ATOM 5724 C CA . LEU A 1 732 ? 3.562 74.233 -32.590 1.00 24.90 732 LEU A CA 1
ATOM 5725 C C . LEU A 1 732 ? 4.146 73.248 -33.583 1.00 28.92 732 LEU A C 1
ATOM 5726 O O . LEU A 1 732 ? 5.361 73.237 -33.793 1.00 29.63 732 LEU A O 1
ATOM 5731 N N . LYS A 1 733 ? 3.305 72.437 -34.220 1.00 28.30 733 LYS A N 1
ATOM 5732 C CA . LYS A 1 733 ? 3.838 71.486 -35.194 1.00 34.75 733 LYS A CA 1
ATOM 5733 C C . LYS A 1 733 ? 4.452 72.212 -36.394 1.00 40.09 733 LYS A C 1
ATOM 5734 O O . LYS A 1 733 ? 5.473 71.758 -36.909 1.00 59.80 733 LYS A O 1
ATOM 5740 N N . ALA A 1 734 ? 3.856 73.332 -36.803 1.00 35.14 734 ALA A N 1
ATOM 5741 C CA . ALA A 1 734 ? 4.430 74.130 -37.912 1.00 37.22 734 ALA A CA 1
ATOM 5742 C C . ALA A 1 734 ? 5.828 74.688 -37.599 1.00 45.52 734 ALA A C 1
ATOM 5743 O O . ALA A 1 734 ? 6.638 74.927 -38.512 1.00 64.36 734 ALA A O 1
ATOM 5745 N N . ALA A 1 735 ? 6.058 74.935 -36.310 1.00 39.73 735 ALA A N 1
ATOM 5746 C CA . ALA A 1 735 ? 7.347 75.419 -35.833 1.00 31.05 735 ALA A CA 1
ATOM 5747 C C . ALA A 1 735 ? 8.285 74.257 -35.447 1.00 31.06 735 ALA A C 1
ATOM 5748 O O . ALA A 1 735 ? 9.382 74.501 -34.932 1.00 34.97 735 ALA A O 1
ATOM 5750 N N . ASP A 1 736 ? 7.880 73.014 -35.744 1.00 31.74 736 ASP A N 1
ATOM 5751 C CA . ASP A 1 736 ? 8.631 71.812 -35.367 1.00 34.05 736 ASP A CA 1
ATOM 5752 C C . ASP A 1 736 ? 8.965 71.809 -33.857 1.00 32.37 736 ASP A C 1
ATOM 5753 O O . ASP A 1 736 ? 10.043 71.403 -33.455 1.00 37.03 736 ASP A O 1
ATOM 5762 N N . LYS A 1 737 ? 8.007 72.256 -33.040 1.00 27.14 737 LYS A N 1
ATOM 5763 C CA . LYS A 1 737 ? 8.163 72.340 -31.587 1.00 26.07 737 LYS A CA 1
ATOM 5764 C C . LYS A 1 737 ? 7.498 71.132 -30.893 1.00 23.49 737 LYS A C 1
ATOM 5765 O O . LYS A 1 737 ? 6.550 70.548 -31.416 1.00 25.97 737 LYS A O 1
ATOM 5771 N N . PRO A 1 738 ? 8.011 70.737 -29.728 1.00 23.99 738 PRO A N 1
ATOM 5772 C CA . PRO A 1 738 ? 7.481 69.574 -29.029 1.00 21.86 738 PRO A CA 1
ATOM 5773 C C . PRO A 1 738 ? 6.064 69.799 -28.484 1.00 20.38 738 PRO A C 1
ATOM 5774 O O . PRO A 1 738 ? 5.692 70.903 -28.079 1.00 20.71 738 PRO A O 1
ATOM 5778 N N . THR A 1 739 ? 5.293 68.715 -28.500 1.00 19.27 739 THR A N 1
ATOM 5779 C CA . THR A 1 739 ? 3.928 68.718 -27.997 1.00 18.47 739 THR A CA 1
ATOM 5780 C C . THR A 1 739 ? 3.669 67.738 -26.855 1.00 17.13 739 THR A C 1
ATOM 5781 O O . THR A 1 739 ? 2.583 67.753 -26.286 1.00 17.99 739 THR A O 1
ATOM 5785 N N . LYS A 1 740 ? 4.635 66.860 -26.578 1.00 17.04 740 LYS A N 1
ATOM 5786 C CA . LYS A 1 740 ? 4.534 65.879 -25.500 1.00 16.34 740 LYS A CA 1
ATOM 5787 C C . LYS A 1 740 ? 5.671 66.167 -24.519 1.00 17.35 740 LYS A C 1
ATOM 5788 O O . LYS A 1 740 ? 6.851 66.029 -24.871 1.00 21.28 740 LYS A O 1
ATOM 5794 N N . ILE A 1 741 ? 5.320 66.555 -23.293 1.00 14.36 741 ILE A N 1
ATOM 5795 C CA . ILE A 1 741 ? 6.255 67.175 -22.395 1.00 14.25 741 ILE A CA 1
ATOM 5796 C C . ILE A 1 741 ? 6.295 66.424 -21.069 1.00 13.73 741 ILE A C 1
ATOM 5797 O O . ILE A 1 741 ? 5.271 66.114 -20.489 1.00 13.49 741 ILE A O 1
ATOM 5802 N N . THR A 1 742 ? 7.498 66.102 -20.598 1.00 13.01 742 THR A N 1
ATOM 5803 C CA . THR A 1 742 ? 7.639 65.360 -19.344 1.00 12.09 742 THR A CA 1
ATOM 5804 C C . THR A 1 742 ? 7.647 66.272 -18.123 1.00 11.85 742 THR A C 1
ATOM 5805 O O . THR A 1 742 ? 8.118 67.410 -18.149 1.00 13.35 742 THR A O 1
ATOM 5812 N N . GLY A 1 743 ? 7.174 65.692 -17.021 1.00 11.59 743 GLY A N 1
ATOM 5813 C CA . GLY A 1 743 ? 7.381 66.253 -15.687 1.00 11.65 743 GLY A CA 1
ATOM 5814 C C . GLY A 1 743 ? 7.706 65.152 -14.707 1.00 10.93 743 GLY A C 1
ATOM 5815 O O . GLY A 1 743 ? 7.191 64.046 -14.808 1.00 11.16 743 GLY A O 1
ATOM 5816 N N . ASN A 1 744 ? 8.559 65.497 -13.760 1.00 11.29 744 ASN A N 1
ATOM 5817 C CA . ASN A 1 744 ? 8.972 64.589 -12.697 1.00 12.06 744 ASN A CA 1
ATOM 5818 C C . ASN A 1 744 ? 8.855 65.322 -11.375 1.00 11.35 744 ASN A C 1
ATOM 5819 O O . ASN A 1 744 ? 8.953 66.540 -11.339 1.00 13.39 744 ASN A O 1
ATOM 5828 N N . TRP A 1 745 ? 8.688 64.546 -10.302 1.00 10.60 745 TRP A N 1
ATOM 5829 C CA . TRP A 1 745 ? 8.739 65.116 -8.967 1.00 10.99 745 TRP A CA 1
ATOM 5830 C C . TRP A 1 745 ? 9.248 64.078 -8.000 1.00 10.70 745 TRP A C 1
ATOM 5831 O O . TRP A 1 745 ? 8.915 62.909 -8.119 1.00 11.50 745 TRP A O 1
ATOM 5842 N N . THR A 1 746 ? 10.065 64.518 -7.055 1.00 10.97 746 THR A N 1
ATOM 5843 C CA . THR A 1 746 ? 10.628 63.679 -6.016 1.00 11.42 746 THR A CA 1
ATOM 5844 C C . THR A 1 746 ? 10.430 64.302 -4.654 1.00 11.25 746 THR A C 1
ATOM 5845 O O . THR A 1 746 ? 10.556 65.527 -4.503 1.00 12.74 746 THR A O 1
ATOM 5849 N N . ALA A 1 747 ? 10.133 63.456 -3.669 1.00 11.26 747 ALA A N 1
ATOM 5850 C CA . ALA A 1 747 ? 10.022 63.859 -2.253 1.00 11.78 747 ALA A CA 1
ATOM 5851 C C . ALA A 1 747 ? 11.424 63.973 -1.651 1.00 12.52 747 ALA A C 1
ATOM 5852 O O . ALA A 1 747 ? 11.850 63.204 -0.804 1.00 13.72 747 ALA A O 1
ATOM 5854 N N . SER A 1 748 ? 12.168 64.939 -2.130 1.00 15.24 748 SER A N 1
ATOM 5855 C CA A SER A 1 748 ? 13.596 65.090 -1.811 0.60 17.46 748 SER A CA 1
ATOM 5856 C CA B SER A 1 748 ? 13.595 64.981 -1.811 0.40 17.50 748 SER A CA 1
ATOM 5857 C C . SER A 1 748 ? 13.890 65.229 -0.329 1.00 19.26 748 SER A C 1
ATOM 5858 O O . SER A 1 748 ? 14.970 64.876 0.130 1.00 21.74 748 SER A O 1
ATOM 5863 N N . GLY A 1 749 ? 12.959 65.801 0.417 1.00 18.03 749 GLY A N 1
ATOM 5864 C CA . GLY A 1 749 ? 13.240 65.861 1.868 1.00 19.87 749 GLY A CA 1
ATOM 5865 C C . GLY A 1 749 ? 13.213 64.578 2.731 1.00 18.93 749 GLY A C 1
ATOM 5866 O O . GLY A 1 749 ? 13.521 64.630 3.921 1.00 21.72 749 GLY A O 1
ATOM 5867 N N . ALA A 1 750 ? 12.875 63.444 2.155 1.00 13.52 750 ALA A N 1
ATOM 5868 C CA . ALA A 1 750 ? 12.626 62.251 2.927 1.00 12.39 750 ALA A CA 1
ATOM 5869 C C . ALA A 1 750 ? 13.851 61.368 3.024 1.00 13.05 750 ALA A C 1
ATOM 5870 O O . ALA A 1 750 ? 14.672 61.327 2.099 1.00 16.45 750 ALA A O 1
ATOM 5872 N N . THR A 1 751 ? 13.932 60.624 4.115 1.00 11.74 751 THR A N 1
ATOM 5873 C CA . THR A 1 751 ? 14.997 59.667 4.371 1.00 12.12 751 THR A CA 1
ATOM 5874 C C . THR A 1 751 ? 14.400 58.376 4.902 1.00 11.63 751 THR A C 1
ATOM 5875 O O . THR A 1 751 ? 13.420 58.388 5.647 1.00 12.55 751 THR A O 1
ATOM 5879 N N . HIS A 1 752 ? 15.025 57.267 4.559 1.00 11.93 752 HIS A N 1
ATOM 5880 C CA . HIS A 1 752 ? 14.630 55.971 5.091 1.00 11.57 752 HIS A CA 1
ATOM 5881 C C . HIS A 1 752 ? 14.948 55.871 6.573 1.00 11.69 752 HIS A C 1
ATOM 5882 O O . HIS A 1 752 ? 15.974 56.363 7.052 1.00 13.59 752 HIS A O 1
ATOM 5889 N N . CYS A 1 753 ? 14.107 55.183 7.311 1.00 10.58 753 CYS A N 1
ATOM 5890 C CA . CYS A 1 753 ? 14.361 54.897 8.700 1.00 10.14 753 CYS A CA 1
ATOM 5891 C C . CYS A 1 753 ? 15.554 54.005 8.907 1.00 11.00 753 CYS A C 1
ATOM 5892 O O . CYS A 1 753 ? 15.778 53.035 8.192 1.00 13.90 753 CYS A O 1
ATOM 5895 N N . ASP A 1 754 ? 16.327 54.296 9.934 1.00 10.80 754 ASP A N 1
ATOM 5896 C CA . ASP A 1 754 ? 17.565 53.573 10.221 1.00 11.30 754 ASP A CA 1
ATOM 5897 C C . ASP A 1 754 ? 17.289 52.153 10.702 1.00 11.49 754 ASP A C 1
ATOM 5898 O O . ASP A 1 754 ? 16.365 51.904 11.474 1.00 11.44 754 ASP A O 1
ATOM 5903 N N . ALA A 1 755 ? 18.149 51.235 10.287 1.00 11.59 755 ALA A N 1
ATOM 5904 C CA . ALA A 1 755 ? 17.977 49.834 10.633 1.00 12.13 755 ALA A CA 1
ATOM 5905 C C . ALA A 1 755 ? 18.218 49.536 12.104 1.00 12.39 755 ALA A C 1
ATOM 5906 O O . ALA A 1 755 ? 17.747 48.517 12.599 1.00 13.40 755 ALA A O 1
ATOM 5908 N N . VAL A 1 756 ? 19.003 50.377 12.787 1.00 11.81 756 VAL A N 1
ATOM 5909 C CA . VAL A 1 756 ? 19.331 50.169 14.199 1.00 12.89 756 VAL A CA 1
ATOM 5910 C C . VAL A 1 756 ? 18.369 50.935 15.128 1.00 11.53 756 VAL A C 1
ATOM 5911 O O . VAL A 1 756 ? 17.945 50.411 16.158 1.00 12.58 756 VAL A O 1
ATOM 5915 N N . THR A 1 757 ? 18.034 52.169 14.779 1.00 11.11 757 THR A N 1
ATOM 5916 C CA . THR A 1 757 ? 17.246 53.023 15.669 1.00 11.55 757 THR A CA 1
ATOM 5917 C C . THR A 1 757 ? 15.811 53.244 15.241 1.00 10.30 757 THR A C 1
ATOM 5918 O O . THR A 1 757 ? 14.995 53.696 16.034 1.00 11.19 757 THR A O 1
ATOM 5922 N N . GLY A 1 758 ? 15.496 52.952 13.980 1.00 10.39 758 GLY A N 1
ATOM 5923 C CA . GLY A 1 758 ? 14.171 53.293 13.443 1.00 10.46 758 GLY A CA 1
ATOM 5924 C C . GLY A 1 758 ? 13.944 54.749 13.127 1.00 9.87 758 GLY A C 1
ATOM 5925 O O . GLY A 1 758 ? 12.850 55.101 12.668 1.00 10.99 758 GLY A O 1
ATOM 5926 N N . LEU A 1 759 ? 14.933 55.605 13.389 1.00 10.17 759 LEU A N 1
ATOM 5927 C CA . LEU A 1 759 ? 14.723 57.038 13.209 1.00 9.93 759 LEU A CA 1
ATOM 5928 C C . LEU A 1 759 ? 14.919 57.449 11.762 1.00 9.86 759 LEU A C 1
ATOM 5929 O O . LEU A 1 759 ? 15.739 56.874 11.045 1.00 11.02 759 LEU A O 1
ATOM 5934 N N . GLY A 1 760 ? 14.206 58.488 11.338 1.00 10.02 760 GLY A N 1
ATOM 5935 C CA . GLY A 1 760 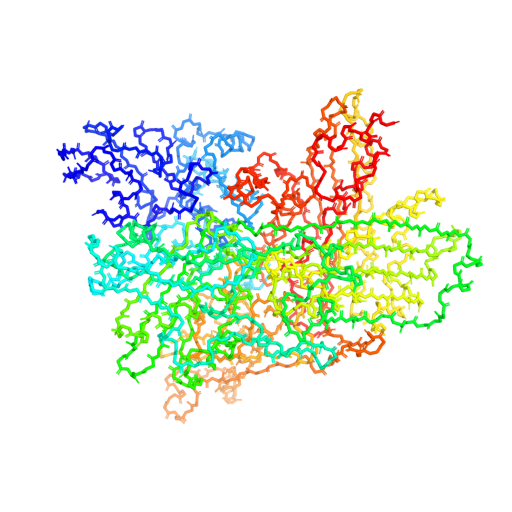? 14.308 58.988 9.974 1.00 10.72 760 GLY A CA 1
ATOM 5936 C C . GLY A 1 760 ? 13.139 59.872 9.647 1.00 9.78 760 GLY A C 1
ATOM 5937 O O . GLY A 1 760 ? 12.335 60.216 10.519 1.00 10.60 760 GLY A O 1
ATOM 5938 N N . LYS A 1 761 ? 13.072 60.248 8.369 1.00 9.66 761 LYS A N 1
ATOM 5939 C CA . LYS A 1 761 ? 12.046 61.183 7.873 1.00 10.26 761 LYS A CA 1
ATOM 5940 C C . LYS A 1 761 ? 11.351 60.491 6.698 1.00 9.55 761 LYS A C 1
ATOM 5941 O O . LYS A 1 761 ? 11.531 60.888 5.540 1.00 10.57 761 LYS A O 1
ATOM 5947 N N . PRO A 1 762 ? 10.594 59.419 6.954 1.00 9.46 762 PRO A N 1
ATOM 5948 C CA . PRO A 1 762 ? 10.262 58.510 5.858 1.00 9.42 762 PRO A CA 1
ATOM 5949 C C . PRO A 1 762 ? 9.276 59.088 4.832 1.00 8.96 762 PRO A C 1
ATOM 5950 O O . PRO A 1 762 ? 9.320 58.655 3.681 1.00 9.73 762 PRO A O 1
ATOM 5954 N N . PHE A 1 763 ? 8.428 60.019 5.254 1.00 9.06 763 PHE A N 1
ATOM 5955 C CA . PHE A 1 763 ? 7.430 60.626 4.366 1.00 8.97 763 PHE A CA 1
ATOM 5956 C C . PHE A 1 763 ? 7.501 62.123 4.554 1.00 9.05 763 PHE A C 1
ATOM 5957 O O . PHE A 1 763 ? 7.785 62.565 5.666 1.00 10.61 763 PHE A O 1
ATOM 5965 N N . VAL A 1 764 ? 7.247 62.902 3.507 1.00 9.25 764 VAL A N 1
ATOM 5966 C CA . VAL A 1 764 ? 7.221 64.353 3.637 1.00 10.17 764 VAL A CA 1
ATOM 5967 C C . VAL A 1 764 ? 5.820 64.887 3.807 1.00 9.37 764 VAL A C 1
ATOM 5968 O O . VAL A 1 764 ? 5.654 66.071 4.121 1.00 10.21 764 VAL A O 1
ATOM 5972 N N . VAL A 1 765 ? 4.812 64.030 3.566 1.00 8.51 765 VAL A N 1
ATOM 5973 C CA . VAL A 1 765 ? 3.406 64.368 3.761 1.00 8.17 765 VAL A CA 1
ATOM 5974 C C . VAL A 1 765 ? 2.802 63.215 4.539 1.00 7.88 765 VAL A C 1
ATOM 5975 O O . VAL A 1 765 ? 3.043 62.046 4.199 1.00 8.27 765 VAL A O 1
ATOM 5979 N N . TYR A 1 766 ? 1.983 63.560 5.531 1.00 7.82 766 TYR A N 1
ATOM 5980 C CA . TYR A 1 766 ? 1.158 62.619 6.278 1.00 7.52 766 TYR A CA 1
ATOM 5981 C C . TYR A 1 766 ? -0.299 63.067 6.185 1.00 7.67 766 TYR A C 1
ATOM 5982 O O . TYR A 1 766 ? -0.602 64.196 5.839 1.00 8.84 766 TYR A O 1
ATOM 5991 N N . MET A 1 767 ? -1.167 62.127 6.524 1.00 7.47 767 MET A N 1
ATOM 5992 C CA . MET A 1 767 ? -2.589 62.328 6.660 1.00 7.55 767 MET A CA 1
ATOM 5993 C C . MET A 1 767 ? -2.916 62.279 8.159 1.00 7.36 767 MET A C 1
ATOM 5994 O O . MET A 1 767 ? -2.363 61.437 8.853 1.00 8.32 767 MET A O 1
ATOM 5999 N N . TYR A 1 768 ? -3.811 63.147 8.622 1.00 7.29 768 TYR A N 1
ATOM 6000 C CA . TYR A 1 768 ? -4.153 63.227 10.050 1.00 7.31 768 TYR A CA 1
ATOM 6001 C C . TYR A 1 768 ? -5.651 63.226 10.202 1.00 7.51 768 TYR A C 1
ATOM 6002 O O . TYR A 1 768 ? -6.357 63.899 9.433 1.00 8.20 768 TYR A O 1
ATOM 6011 N N . GLY A 1 769 ? -6.151 62.522 11.221 1.00 7.45 769 GLY A N 1
ATOM 6012 C CA . GLY A 1 769 ? -7.576 62.523 11.461 1.00 7.85 769 GLY A CA 1
ATOM 6013 C C . GLY A 1 769 ? -7.944 62.176 12.877 1.00 7.40 769 GLY A C 1
ATOM 6014 O O . GLY A 1 769 ? -7.119 61.637 13.626 1.00 7.63 769 GLY A O 1
ATOM 6015 N N . VAL A 1 770 ? -9.193 62.473 13.226 1.00 7.00 770 VAL A N 1
ATOM 6016 C CA . VAL A 1 770 ? -9.756 62.141 14.540 1.00 7.15 770 VAL A CA 1
ATOM 6017 C C . VAL A 1 770 ? -11.106 61.478 14.305 1.00 7.12 770 VAL A C 1
ATOM 6018 O O . VAL A 1 770 ? -11.976 62.054 13.650 1.00 7.65 770 VAL A O 1
ATOM 6022 N N . PHE A 1 771 ? -11.262 60.273 14.854 1.00 7.20 771 PHE A N 1
ATOM 6023 C CA . PHE A 1 771 ? -12.450 59.457 14.700 1.00 7.65 771 PHE A CA 1
ATOM 6024 C C . PHE A 1 771 ? -13.325 59.561 15.949 1.00 7.37 771 PHE A C 1
ATOM 6025 O O . PHE A 1 771 ? -12.822 59.601 17.075 1.00 8.09 771 PHE A O 1
ATOM 6033 N N . MET A 1 772 ? -14.640 59.503 15.721 1.00 7.21 772 MET A N 1
ATOM 6034 C CA . MET A 1 772 ? -15.603 59.302 16.816 1.00 7.74 772 MET A CA 1
ATOM 6035 C C . MET A 1 772 ? -16.601 58.243 16.408 1.00 7.93 772 MET A C 1
ATOM 6036 O O . MET A 1 772 ? -17.222 58.342 15.355 1.00 11.08 772 MET A O 1
ATOM 6041 N N . ALA A 1 773 ? -16.760 57.227 17.245 1.00 7.03 773 ALA A N 1
ATOM 6042 C CA . ALA A 1 773 ? -17.704 56.137 17.024 1.00 7.06 773 ALA A CA 1
ATOM 6043 C C . ALA A 1 773 ? -18.797 56.220 18.074 1.00 7.28 773 ALA A C 1
ATOM 6044 O O . ALA A 1 773 ? -18.510 56.426 19.258 1.00 8.13 773 ALA A O 1
ATOM 6046 N N . GLU A 1 774 ? -20.024 55.970 17.645 1.00 7.27 774 GLU A N 1
ATOM 6047 C CA . GLU A 1 774 ? -21.181 55.896 18.508 1.00 7.93 774 GLU A CA 1
ATOM 6048 C C . GLU A 1 774 ? -21.799 54.518 18.336 1.00 8.36 774 GLU A C 1
ATOM 6049 O O . GLU A 1 774 ? -22.100 54.143 17.202 1.00 8.70 774 GLU A O 1
ATOM 6055 N N . VAL A 1 775 ? -21.926 53.762 19.428 1.00 8.13 775 VAL A N 1
ATOM 6056 C CA . VAL A 1 775 ? -22.343 52.368 19.341 1.00 8.49 775 VAL A CA 1
ATOM 6057 C C . VAL A 1 775 ? -23.414 52.063 20.387 1.00 8.33 775 VAL A C 1
ATOM 6058 O O . VAL A 1 775 ? -23.545 52.761 21.396 1.00 9.18 775 VAL A O 1
ATOM 6062 N N . THR A 1 776 ? -24.123 50.970 20.131 1.00 8.38 776 THR A N 1
ATOM 6063 C CA . THR A 1 776 ? -25.045 50.352 21.069 1.00 8.71 776 THR A CA 1
ATOM 6064 C C . THR A 1 776 ? -24.660 48.900 21.227 1.00 8.95 776 THR A C 1
ATOM 6065 O O . THR A 1 776 ? -24.495 48.196 20.227 1.00 9.90 776 THR A O 1
ATOM 6069 N N . VAL A 1 777 ? -24.541 48.443 22.461 1.00 8.63 777 VAL A N 1
ATOM 6070 C CA . VAL A 1 777 ? -24.275 47.050 22.771 1.00 8.74 777 VAL A CA 1
ATOM 6071 C C . VAL A 1 777 ? -25.498 46.450 23.444 1.00 8.96 777 VAL A C 1
ATOM 6072 O O . VAL A 1 777 ? -25.971 46.949 24.458 1.00 10.27 777 VAL A O 1
ATOM 6076 N N . ASP A 1 778 ? -25.996 45.357 22.875 1.00 9.50 778 ASP A N 1
ATOM 6077 C CA . ASP A 1 778 ? -27.050 44.578 23.513 1.00 10.22 778 ASP A CA 1
ATOM 6078 C C . ASP A 1 778 ? -26.358 43.674 24.512 1.00 9.93 778 ASP A C 1
ATOM 6079 O O . ASP A 1 778 ? -25.635 42.757 24.133 1.00 11.18 778 ASP A O 1
ATOM 6084 N N . VAL A 1 779 ? -26.540 43.977 25.800 1.00 11.02 779 VAL A N 1
ATOM 6085 C CA . VAL A 1 779 ? -25.774 43.251 26.796 1.00 12.35 779 VAL A CA 1
ATOM 6086 C C . VAL A 1 779 ? -26.301 41.851 27.048 1.00 12.32 779 VAL A C 1
ATOM 6087 O O . VAL A 1 779 ? -25.603 41.072 27.717 1.00 14.98 779 VAL A O 1
ATOM 6091 N N . ALA A 1 780 ? -27.443 41.479 26.484 1.00 11.66 780 ALA A N 1
ATOM 6092 C CA . ALA A 1 780 ? -27.923 40.106 26.570 1.00 12.34 780 ALA A CA 1
ATOM 6093 C C . ALA A 1 780 ? -27.245 39.215 25.534 1.00 11.25 780 ALA A C 1
ATOM 6094 O O . ALA A 1 780 ? -27.093 38.012 25.762 1.00 11.60 780 ALA A O 1
ATOM 6096 N N . THR A 1 781 ? -26.817 39.792 24.412 1.00 12.21 781 THR A N 1
ATOM 6097 C CA . THR A 1 781 ? -26.252 38.990 23.315 1.00 12.78 781 THR A CA 1
ATOM 6098 C C . THR A 1 781 ? -24.797 39.319 23.015 1.00 11.51 781 THR A C 1
ATOM 6099 O O . THR A 1 781 ? -24.113 38.527 22.343 1.00 12.89 781 THR A O 1
ATOM 6103 N N . GLY A 1 782 ? -24.303 40.479 23.448 1.00 11.34 782 GLY A N 1
ATOM 6104 C CA . GLY A 1 782 ? -23.002 40.914 23.051 1.00 11.72 782 GLY A CA 1
ATOM 6105 C C . GLY A 1 782 ? -22.902 41.556 21.696 1.00 10.06 782 GLY A C 1
ATOM 6106 O O . GLY A 1 782 ? -21.807 41.919 21.308 1.00 10.86 782 GLY A O 1
ATOM 6107 N N . GLN A 1 783 ? -24.026 41.715 21.013 1.00 9.75 783 GLN A N 1
ATOM 6108 C CA A GLN A 1 783 ? -24.008 42.296 19.680 0.70 9.75 783 GLN A CA 1
ATOM 6109 C CA B GLN A 1 783 ? -24.006 42.301 19.689 0.30 9.54 783 GLN A CA 1
ATOM 6110 C C . GLN A 1 783 ? -23.845 43.806 19.767 1.00 9.14 783 GLN A C 1
ATOM 6111 O O . GLN A 1 783 ? -24.594 44.463 20.475 1.00 10.36 783 GLN A O 1
ATOM 6122 N N . THR A 1 784 ? -22.893 44.339 19.008 1.00 9.57 784 THR A N 1
ATOM 6123 C CA . THR A 1 784 ? -22.661 45.768 18.876 1.00 9.07 784 THR A CA 1
ATOM 6124 C C . THR A 1 784 ? -23.221 46.237 17.528 1.00 8.86 784 THR A C 1
ATOM 6125 O O . THR A 1 784 ? -22.970 45.599 16.512 1.00 10.00 784 THR A O 1
ATOM 6129 N N . THR A 1 785 ? -23.930 47.354 17.581 1.00 8.76 785 THR A N 1
ATOM 6130 C CA . THR A 1 785 ? -24.345 48.087 16.389 1.00 9.64 785 THR A CA 1
ATOM 6131 C C . THR A 1 785 ? -23.633 49.409 16.397 1.00 8.74 785 THR A C 1
ATOM 6132 O O . THR A 1 785 ? -23.640 50.127 17.405 1.00 9.68 785 THR A O 1
ATOM 6136 N N . VAL A 1 786 ? -23.005 49.774 15.275 1.00 8.54 786 VAL A N 1
ATOM 6137 C CA . VAL A 1 786 ? -22.413 51.084 15.117 1.00 8.30 786 VAL A CA 1
ATOM 6138 C C . VAL A 1 786 ? -23.493 52.014 14.562 1.00 8.25 786 VAL A C 1
ATOM 6139 O O . VAL A 1 786 ? -24.022 51.785 13.470 1.00 9.62 786 VAL A O 1
ATOM 6143 N N . ASP A 1 787 ? -23.860 53.007 15.366 1.00 8.24 787 ASP A N 1
ATOM 6144 C CA . ASP A 1 787 ? -24.919 53.922 15.041 1.00 8.50 787 ASP A CA 1
ATOM 6145 C C . ASP A 1 787 ? -24.445 55.178 14.327 1.00 8.02 787 ASP A C 1
ATOM 6146 O O . ASP A 1 787 ? -25.239 55.885 13.703 1.00 9.19 787 ASP A O 1
ATOM 6151 N N . GLY A 1 788 ? -23.160 55.487 14.442 1.00 8.15 788 GLY A N 1
ATOM 6152 C CA . GLY A 1 788 ? -22.617 56.667 13.787 1.00 8.35 788 GLY A CA 1
ATOM 6153 C C . GLY A 1 788 ? -21.110 56.603 13.817 1.00 8.44 788 GLY A C 1
ATOM 6154 O O . GLY A 1 788 ? -20.509 56.077 14.756 1.00 8.79 788 GLY A O 1
ATOM 6155 N N . MET A 1 789 ? -20.496 57.127 12.754 1.00 8.39 789 MET A N 1
ATOM 6156 C CA A MET A 1 789 ? -19.058 57.362 12.718 0.70 9.00 789 MET A CA 1
ATOM 6157 C CA B MET A 1 789 ? -19.087 57.414 12.764 0.30 9.35 789 MET A CA 1
ATOM 6158 C C . MET A 1 789 ? -18.846 58.792 12.228 1.00 8.71 789 MET A C 1
ATOM 6159 O O . MET A 1 789 ? -19.525 59.224 11.302 1.00 10.51 789 MET A O 1
ATOM 6168 N N . THR A 1 790 ? -17.860 59.464 12.832 1.00 7.87 790 THR A N 1
ATOM 6169 C CA . THR A 1 790 ? -17.403 60.775 12.400 1.00 8.19 790 THR A CA 1
ATOM 6170 C C . THR A 1 790 ? -15.908 60.706 12.157 1.00 7.72 790 THR A C 1
ATOM 6171 O O . THR A 1 790 ? -15.178 60.116 12.968 1.00 8.30 790 THR A O 1
ATOM 6175 N N . LEU A 1 791 ? -15.442 61.306 11.055 1.00 7.26 791 LEU A N 1
ATOM 6176 C CA . LEU A 1 791 ? -14.010 61.522 10.857 1.00 7.23 791 LEU A CA 1
ATOM 6177 C C . LEU A 1 791 ? -13.779 63.011 10.634 1.00 6.94 791 LEU A C 1
ATOM 6178 O O . LEU A 1 791 ? -14.289 63.584 9.665 1.00 7.77 791 LEU A O 1
ATOM 6183 N N . MET A 1 792 ? -12.969 63.590 11.520 1.00 7.11 792 MET A N 1
ATOM 6184 C CA . MET A 1 792 ? -12.321 64.869 11.261 1.00 7.10 792 MET A CA 1
ATOM 6185 C C . MET A 1 792 ? -11.101 64.522 10.421 1.00 6.94 792 MET A C 1
ATOM 6186 O O . MET A 1 792 ? -10.303 63.702 10.834 1.00 7.69 792 MET A O 1
ATOM 6191 N N . ALA A 1 793 ? -10.984 65.110 9.227 1.00 7.27 793 ALA A N 1
ATOM 6192 C CA . ALA A 1 793 ? -9.910 64.740 8.313 1.00 7.74 793 ALA A CA 1
ATOM 6193 C C . ALA A 1 793 ? -9.165 65.965 7.838 1.00 7.48 793 ALA A C 1
ATOM 6194 O O . ALA A 1 793 ? -9.793 66.920 7.374 1.00 8.16 793 ALA A O 1
ATOM 6196 N N . ASP A 1 794 ? -7.841 65.906 7.888 1.00 7.27 794 ASP A N 1
ATOM 6197 C CA . ASP A 1 794 ? -6.998 66.952 7.301 1.00 7.72 794 ASP A CA 1
ATOM 6198 C C . ASP A 1 794 ? -6.329 66.365 6.079 1.00 7.59 794 ASP A C 1
ATOM 6199 O O . ASP A 1 794 ? -5.361 65.606 6.200 1.00 8.01 794 ASP A O 1
ATOM 6204 N N . LEU A 1 795 ? -6.869 66.697 4.905 1.00 7.65 795 LEU A N 1
ATOM 6205 C CA . LEU A 1 795 ? -6.368 66.218 3.616 1.00 7.55 795 LEU A CA 1
ATOM 6206 C C . LEU A 1 795 ? -5.639 67.311 2.865 1.00 7.81 795 LEU A C 1
ATOM 6207 O O . LEU A 1 795 ? -5.328 67.123 1.682 1.00 8.24 795 LEU A O 1
ATOM 6212 N N . GLY A 1 796 ? -5.377 68.447 3.509 1.00 8.08 796 GLY A N 1
ATOM 6213 C CA . GLY A 1 796 ? -4.578 69.514 2.871 1.00 8.52 796 GLY A CA 1
ATOM 6214 C C . GLY A 1 796 ? -5.379 70.401 1.941 1.00 8.34 796 GLY A C 1
ATOM 6215 O O . GLY A 1 796 ? -5.499 71.617 2.165 1.00 9.11 796 GLY A O 1
ATOM 6216 N N . SER A 1 797 ? -5.916 69.774 0.905 1.00 8.27 797 SER A N 1
ATOM 6217 C CA . SER A 1 797 ? -6.788 70.390 -0.079 1.00 8.65 797 SER A CA 1
ATOM 6218 C C . SER A 1 797 ? -7.419 69.246 -0.849 1.00 8.19 797 SER A C 1
ATOM 6219 O O . SER A 1 797 ? -6.727 68.249 -1.100 1.00 10.02 797 SER A O 1
ATOM 6222 N N . LEU A 1 798 ? -8.681 69.352 -1.224 1.00 8.34 798 LEU A N 1
ATOM 6223 C CA . LEU A 1 798 ? -9.346 68.251 -1.921 1.00 8.47 798 LEU A CA 1
ATOM 6224 C C . LEU A 1 798 ? -9.160 68.364 -3.432 1.00 8.48 798 LEU A C 1
ATOM 6225 O O . LEU A 1 798 ? -9.540 69.375 -4.014 1.00 9.92 798 LEU A O 1
ATOM 6230 N N . CYS A 1 799 ? -8.631 67.335 -4.066 1.00 8.47 799 CYS A N 1
ATOM 6231 C CA . CYS A 1 799 ? -8.703 67.306 -5.539 1.00 8.42 799 CYS A CA 1
ATOM 6232 C C . CYS A 1 799 ? -10.147 67.166 -5.978 1.00 8.09 799 CYS A C 1
ATOM 6233 O O . CYS A 1 799 ? -10.615 67.906 -6.840 1.00 9.26 799 CYS A O 1
ATOM 6236 N N . ASN A 1 800 ? -10.877 66.226 -5.377 1.00 8.02 800 ASN A N 1
ATOM 6237 C CA . ASN A 1 800 ? -12.264 66.002 -5.778 1.00 8.10 800 ASN A CA 1
ATOM 6238 C C . ASN A 1 800 ? -13.030 65.496 -4.568 1.00 7.99 800 ASN A C 1
ATOM 6239 O O . ASN A 1 800 ? -12.688 64.454 -3.989 1.00 8.16 800 ASN A O 1
ATOM 6244 N N . GLN A 1 801 ? -14.073 66.212 -4.186 1.00 8.55 801 GLN A N 1
ATOM 6245 C CA . GLN A 1 801 ? -14.825 65.832 -2.968 1.00 9.07 801 GLN A CA 1
ATOM 6246 C C . GLN A 1 801 ? -15.632 64.565 -3.148 1.00 8.40 801 GLN A C 1
ATOM 6247 O O . GLN A 1 801 ? -15.838 63.837 -2.177 1.00 8.67 801 GLN A O 1
ATOM 6253 N N . LEU A 1 802 ? -16.161 64.277 -4.349 1.00 8.60 802 LEU A N 1
ATOM 6254 C CA . LEU A 1 802 ? -16.825 62.971 -4.481 1.00 8.69 802 LEU A CA 1
ATOM 6255 C C . LEU A 1 802 ? -15.844 61.859 -4.200 1.00 8.26 802 LEU A C 1
ATOM 6256 O O . LEU A 1 802 ? -16.193 60.841 -3.580 1.00 8.85 802 LEU A O 1
ATOM 6261 N N . ALA A 1 803 ? -14.623 62.021 -4.684 1.00 7.72 803 ALA A N 1
ATOM 6262 C CA . ALA A 1 803 ? -13.596 60.990 -4.454 1.00 8.05 803 ALA A CA 1
ATOM 6263 C C . ALA A 1 803 ? -13.261 60.891 -2.975 1.00 7.21 803 ALA A C 1
ATOM 6264 O O . ALA A 1 803 ? -13.220 59.774 -2.430 1.00 7.56 803 ALA A O 1
ATOM 6266 N N . THR A 1 804 ? -12.969 62.004 -2.327 1.00 6.98 804 THR A N 1
ATOM 6267 C CA . THR A 1 804 ? -12.511 61.918 -0.932 1.00 7.25 804 THR A CA 1
ATOM 6268 C C . THR A 1 804 ? -13.629 61.504 0.017 1.00 6.91 804 THR A C 1
ATOM 6269 O O . THR A 1 804 ? -13.378 60.727 0.933 1.00 7.46 804 THR A O 1
ATOM 6273 N N . ASP A 1 805 ? -14.842 62.032 -0.168 1.00 6.94 805 ASP A N 1
ATOM 6274 C CA . ASP A 1 805 ? -15.934 61.597 0.689 1.00 7.23 805 ASP A CA 1
ATOM 6275 C C . ASP A 1 805 ? -16.087 60.074 0.589 1.00 7.09 805 ASP A C 1
ATOM 6276 O O . ASP A 1 805 ? -16.238 59.374 1.578 1.00 7.26 805 ASP A O 1
ATOM 6281 N N . GLY A 1 806 ? -16.057 59.578 -0.644 1.00 7.17 806 GLY A N 1
ATOM 6282 C CA . GLY A 1 806 ? -16.239 58.152 -0.863 1.00 7.59 806 GLY A CA 1
ATOM 6283 C C . GLY A 1 806 ? -15.128 57.321 -0.255 1.00 6.85 806 GLY A C 1
ATOM 6284 O O . GLY A 1 806 ? -15.383 56.244 0.299 1.00 7.23 806 GLY A O 1
ATOM 6285 N N . GLN A 1 807 ? -13.899 57.797 -0.369 1.00 7.03 807 GLN A N 1
ATOM 6286 C CA . GLN A 1 807 ? -12.763 57.119 0.260 1.00 6.68 807 GLN A CA 1
ATOM 6287 C C . GLN A 1 807 ? -12.984 56.978 1.743 1.00 6.60 807 GLN A C 1
ATOM 6288 O O . GLN A 1 807 ? -12.736 55.915 2.331 1.00 6.94 807 GLN A O 1
ATOM 6294 N N . ILE A 1 808 ? -13.415 58.067 2.367 1.00 6.44 808 ILE A N 1
ATOM 6295 C CA . ILE A 1 808 ? -13.587 58.065 3.821 1.00 6.54 808 ILE A CA 1
ATOM 6296 C C . ILE A 1 808 ? -14.740 57.121 4.210 1.00 6.71 808 ILE A C 1
ATOM 6297 O O . ILE A 1 808 ? -14.574 56.297 5.126 1.00 7.39 808 ILE A O 1
ATOM 6302 N N . TYR A 1 809 ? -15.886 57.220 3.537 1.00 6.75 809 TYR A N 1
ATOM 6303 C CA . TYR A 1 809 ? -16.988 56.315 3.898 1.00 7.40 809 TYR A CA 1
ATOM 6304 C C . TYR A 1 809 ? -16.577 54.848 3.735 1.00 7.11 809 TYR A C 1
ATOM 6305 O O . TYR A 1 809 ? -16.890 54.011 4.590 1.00 7.52 809 TYR A O 1
ATOM 6314 N N . GLY A 1 810 ? -15.879 54.542 2.652 1.00 7.02 810 GLY A N 1
ATOM 6315 C CA . GLY A 1 810 ? -15.462 53.156 2.461 1.00 7.51 810 GLY A CA 1
ATOM 6316 C C . GLY A 1 810 ? -14.509 52.668 3.520 1.00 6.98 810 GLY A C 1
ATOM 6317 O O . GLY A 1 810 ? -14.589 51.531 3.989 1.00 7.34 810 GLY A O 1
ATOM 6318 N N . GLY A 1 811 ? -13.554 53.511 3.902 1.00 7.07 811 GLY A N 1
ATOM 6319 C CA . GLY A 1 811 ? -12.627 53.114 4.941 1.00 7.06 811 GLY A CA 1
ATOM 6320 C C . GLY A 1 811 ? -13.292 52.934 6.293 1.00 7.07 811 GLY A C 1
ATOM 6321 O O . GLY A 1 811 ? -12.976 52.000 7.039 1.00 7.41 811 GLY A O 1
ATOM 6322 N N . LEU A 1 812 ? -14.228 53.820 6.624 1.00 7.09 812 LEU A N 1
ATOM 6323 C CA . LEU A 1 812 ? -14.963 53.689 7.873 1.00 7.23 812 LEU A CA 1
ATOM 6324 C C . LEU A 1 812 ? -15.718 52.358 7.916 1.00 6.80 812 LEU A C 1
ATOM 6325 O O . LEU A 1 812 ? -15.741 51.698 8.950 1.00 7.48 812 LEU A O 1
ATOM 6330 N N . ALA A 1 813 ? -16.324 51.973 6.796 1.00 6.97 813 ALA A N 1
ATOM 6331 C CA . ALA A 1 813 ? -17.053 50.727 6.741 1.00 7.27 813 ALA A CA 1
ATOM 6332 C C . ALA A 1 813 ? -16.119 49.522 6.951 1.00 7.10 813 ALA A C 1
ATOM 6333 O O . ALA A 1 813 ? -16.446 48.587 7.682 1.00 7.24 813 ALA A O 1
ATOM 6335 N N . GLN A 1 814 ? -14.932 49.533 6.322 1.00 7.04 814 GLN A N 1
ATOM 6336 C CA . GLN A 1 814 ? -13.960 48.488 6.571 1.00 6.90 814 GLN A CA 1
ATOM 6337 C C . GLN A 1 814 ? -13.516 48.469 8.024 1.00 6.93 814 GLN A C 1
ATOM 6338 O O . GLN A 1 814 ? -13.193 47.412 8.548 1.00 7.60 814 GLN A O 1
ATOM 6344 N N . GLY A 1 815 ? -13.483 49.632 8.669 1.00 6.79 815 GLY A N 1
ATOM 6345 C CA . GLY A 1 815 ? -13.155 49.700 10.071 1.00 7.37 815 GLY A CA 1
ATOM 6346 C C . GLY A 1 815 ? -14.191 49.053 10.956 1.00 7.23 815 GLY A C 1
ATOM 6347 O O . GLY A 1 815 ? -13.855 48.422 11.972 1.00 7.59 815 GLY A O 1
ATOM 6348 N N . ILE A 1 816 ? -15.470 49.209 10.601 1.00 7.29 816 ILE A N 1
ATOM 6349 C CA . ILE A 1 816 ? -16.557 48.523 11.298 1.00 7.20 816 ILE A CA 1
ATOM 6350 C C . ILE A 1 816 ? -16.391 47.019 11.154 1.00 6.81 816 ILE A C 1
ATOM 6351 O O . ILE A 1 816 ? -16.544 46.272 12.127 1.00 7.59 816 ILE A O 1
ATOM 6356 N N . GLY A 1 817 ? -16.069 46.562 9.952 1.00 6.94 817 GLY A N 1
ATOM 6357 C CA . GLY A 1 817 ? -15.821 45.140 9.782 1.00 7.42 817 GLY A CA 1
ATOM 6358 C C . GLY A 1 817 ? -14.641 44.660 10.608 1.00 6.79 817 GLY A C 1
ATOM 6359 O O . GLY A 1 817 ? -14.720 43.630 11.296 1.00 7.15 817 GLY A O 1
ATOM 6360 N N . LEU A 1 818 ? -13.510 45.360 10.536 1.00 6.77 818 LEU A N 1
ATOM 6361 C CA . LEU A 1 818 ? -12.348 44.986 11.297 1.00 6.84 818 LEU A CA 1
ATOM 6362 C C . LEU A 1 818 ? -12.649 44.925 12.793 1.00 6.99 818 LEU A C 1
ATOM 6363 O O . LEU A 1 818 ? -12.194 44.017 13.514 1.00 7.31 818 LEU A O 1
ATOM 6368 N N . ALA A 1 819 ? -13.410 45.897 13.283 1.00 6.76 819 ALA A N 1
ATOM 6369 C CA . ALA A 1 819 ? -13.725 45.926 14.709 1.00 7.30 819 ALA A CA 1
ATOM 6370 C C . ALA A 1 819 ? -14.615 44.789 15.148 1.00 6.92 819 ALA A C 1
ATOM 6371 O O . ALA A 1 819 ? -14.413 44.255 16.248 1.00 7.67 819 ALA A O 1
ATOM 6373 N N . LEU A 1 820 ? -15.641 44.473 14.339 1.00 6.92 820 LEU A N 1
ATOM 6374 C CA . LEU A 1 820 ? -16.761 43.680 14.837 1.00 7.21 820 LEU A CA 1
ATOM 6375 C C . LEU A 1 820 ? -16.887 42.291 14.247 1.00 8.00 820 LEU A C 1
ATOM 6376 O O . LEU A 1 820 ? -17.457 41.421 14.927 1.00 9.50 820 LEU A O 1
ATOM 6381 N N . SER A 1 821 ? -16.478 42.059 12.996 1.00 7.61 821 SER A N 1
ATOM 6382 C CA . SER A 1 821 ? -16.942 40.855 12.322 1.00 8.35 821 SER A CA 1
ATOM 6383 C C . SER A 1 821 ? -15.945 40.131 11.461 1.00 8.36 821 SER A C 1
ATOM 6384 O O . SER A 1 821 ? -16.185 38.951 11.175 1.00 9.22 821 SER A O 1
ATOM 6387 N N . GLU A 1 822 ? -14.886 40.779 10.969 1.00 7.84 822 GLU A N 1
ATOM 6388 C CA . GLU A 1 822 ? -14.082 40.215 9.894 1.00 8.29 822 GLU A CA 1
ATOM 6389 C C . GLU A 1 822 ? -12.895 39.451 10.396 1.00 8.86 822 GLU A C 1
ATOM 6390 O O . GLU A 1 822 ? -12.214 39.855 11.338 1.00 10.96 822 GLU A O 1
ATOM 6396 N N . ASP A 1 823 ? -12.558 38.358 9.719 1.00 8.39 823 ASP A N 1
ATOM 6397 C CA . ASP A 1 823 ? -11.273 37.683 9.903 1.00 8.42 823 ASP A CA 1
ATOM 6398 C C . ASP A 1 823 ? -11.115 36.658 8.803 1.00 8.48 823 ASP A C 1
ATOM 6399 O O . ASP A 1 823 ? -12.076 36.279 8.130 1.00 9.22 823 ASP A O 1
ATOM 6404 N N . PHE A 1 824 ? -9.873 36.213 8.645 1.00 8.12 824 PHE A N 1
ATOM 6405 C CA . PHE A 1 824 ? -9.584 35.025 7.841 1.00 8.04 824 PHE A CA 1
ATOM 6406 C C . PHE A 1 824 ? -8.672 34.133 8.657 1.00 7.86 824 PHE A C 1
ATOM 6407 O O . PHE A 1 824 ? -7.461 34.173 8.567 1.00 8.41 824 PHE A O 1
ATOM 6415 N N . GLU A 1 825 ? -9.305 33.319 9.502 1.00 8.57 825 GLU A N 1
ATOM 6416 C CA . GLU A 1 825 ? -8.631 32.411 10.405 1.00 8.77 825 GLU A CA 1
ATOM 6417 C C . GLU A 1 825 ? -8.910 30.961 10.040 1.00 8.71 825 GLU A C 1
ATOM 6418 O O . GLU A 1 825 ? -8.026 30.114 10.084 1.00 9.73 825 GLU A O 1
ATOM 6424 N N . ASP A 1 826 ? -10.167 30.667 9.738 1.00 9.21 826 ASP A N 1
ATOM 6425 C CA A ASP A 1 826 ? -10.654 29.358 9.415 0.70 9.52 826 ASP A CA 1
ATOM 6426 C CA B ASP A 1 826 ? -10.602 29.276 9.370 0.30 9.69 826 ASP A CA 1
ATOM 6427 C C . ASP A 1 826 ? -10.693 29.238 7.882 1.00 9.46 826 ASP A C 1
ATOM 6428 O O . ASP A 1 826 ? -11.478 29.917 7.218 1.00 9.98 826 ASP A O 1
ATOM 6437 N N . ILE A 1 827 ? -9.817 28.390 7.350 1.00 9.30 827 ILE A N 1
ATOM 6438 C CA . ILE A 1 827 ? -9.568 28.345 5.923 1.00 9.99 827 ILE A CA 1
ATOM 6439 C C . ILE A 1 827 ? -10.840 28.117 5.123 1.00 9.67 827 ILE A C 1
ATOM 6440 O O . ILE A 1 827 ? -10.954 28.663 4.011 1.00 10.36 827 ILE A O 1
ATOM 6445 N N . LYS A 1 828 ? -11.742 27.257 5.615 1.00 10.00 828 LYS A N 1
ATOM 6446 C CA . LYS A 1 828 ? -13.001 26.995 4.904 1.00 10.62 828 LYS A CA 1
ATOM 6447 C C . LYS A 1 828 ? -14.102 27.926 5.350 1.00 9.83 828 LYS A C 1
ATOM 6448 O O . LYS A 1 828 ? -14.814 28.500 4.511 1.00 10.80 828 LYS A O 1
ATOM 6454 N N . LYS A 1 829 ? -14.304 28.070 6.660 1.00 9.44 829 LYS A N 1
ATOM 6455 C CA . LYS A 1 829 ? -15.473 28.835 7.129 1.00 9.37 829 LYS A CA 1
ATOM 6456 C C . LYS A 1 829 ? -15.402 30.300 6.719 1.00 9.22 829 LYS A C 1
ATOM 6457 O O . LYS A 1 829 ? -16.415 30.945 6.474 1.00 10.69 829 LYS A O 1
ATOM 6463 N N . HIS A 1 830 ? -14.190 30.845 6.657 1.00 8.81 830 HIS A N 1
ATOM 6464 C CA . HIS A 1 830 ? -14.000 32.262 6.340 1.00 8.36 830 HIS A CA 1
ATOM 6465 C C . HIS A 1 830 ? -13.773 32.488 4.838 1.00 8.37 830 HIS A C 1
ATOM 6466 O O . HIS A 1 830 ? -13.416 33.584 4.427 1.00 8.97 830 HIS A O 1
ATOM 6473 N N . ALA A 1 831 ? -14.066 31.471 4.013 1.00 8.35 831 ALA A N 1
ATOM 6474 C CA . ALA A 1 831 ? -13.857 31.568 2.589 1.00 8.81 831 ALA A CA 1
ATOM 6475 C C . ALA A 1 831 ? -15.062 32.037 1.801 1.00 8.65 831 ALA A C 1
ATOM 6476 O O . ALA A 1 831 ? -15.053 31.980 0.584 1.00 10.41 831 ALA A O 1
ATOM 6478 N N . THR A 1 832 ? -16.091 32.543 2.499 1.00 9.02 832 THR A N 1
ATOM 6479 C CA . THR A 1 832 ? -17.243 33.185 1.874 1.00 9.10 832 THR A CA 1
ATOM 6480 C C . THR A 1 832 ? -17.398 34.584 2.473 1.00 9.19 832 THR A C 1
ATOM 6481 O O . THR A 1 832 ? -16.931 34.856 3.586 1.00 9.73 832 THR A O 1
ATOM 6485 N N . LEU A 1 833 ? -18.094 35.461 1.750 1.00 9.62 833 LEU A N 1
ATOM 6486 C CA . LEU A 1 833 ? -18.408 36.793 2.286 1.00 9.94 833 LEU A CA 1
ATOM 6487 C C . LEU A 1 833 ? -19.117 36.721 3.615 1.00 9.76 833 LEU A C 1
ATOM 6488 O O . LEU A 1 833 ? -18.729 37.391 4.586 1.00 10.09 833 LEU A O 1
ATOM 6493 N N . VAL A 1 834 ? -20.190 35.927 3.673 1.00 9.73 834 VAL A N 1
ATOM 6494 C CA . VAL A 1 834 ? -20.938 35.846 4.912 1.00 10.35 834 VAL A CA 1
ATOM 6495 C C . VAL A 1 834 ? -20.117 35.177 6.006 1.00 10.90 834 VAL A C 1
ATOM 6496 O O . VAL A 1 834 ? -20.134 35.573 7.178 1.00 12.71 834 VAL A O 1
ATOM 6503 N N . GLY A 1 835 ? -19.357 34.176 5.644 1.00 9.93 835 GLY A N 1
ATOM 6504 C CA . GLY A 1 835 ? -18.602 33.441 6.627 1.00 10.92 835 GLY A CA 1
ATOM 6505 C C . GLY A 1 835 ? -17.522 34.275 7.285 1.00 9.80 835 GLY A C 1
ATOM 6506 O O . GLY A 1 835 ? -17.223 34.078 8.469 1.00 11.69 835 GLY A O 1
ATOM 6507 N N . ALA A 1 836 ? -16.905 35.175 6.514 1.00 9.29 836 ALA A N 1
ATOM 6508 C CA . ALA A 1 836 ? -15.830 36.035 6.976 1.00 9.64 836 ALA A CA 1
ATOM 6509 C C . ALA A 1 836 ? -16.314 37.363 7.536 1.00 9.82 836 ALA A C 1
ATOM 6510 O O . ALA A 1 836 ? -15.500 38.216 7.874 1.00 12.20 836 ALA A O 1
ATOM 6512 N N . GLY A 1 837 ? -17.621 37.576 7.638 1.00 9.23 837 GLY A N 1
ATOM 6513 C CA . GLY A 1 837 ? -18.119 38.787 8.284 1.00 9.82 837 GLY A CA 1
ATOM 6514 C C . GLY A 1 837 ? -18.137 40.051 7.451 1.00 9.04 837 GLY A C 1
ATOM 6515 O O . GLY A 1 837 ? -18.064 41.158 7.993 1.00 9.57 837 GLY A O 1
ATOM 6516 N N . PHE A 1 838 ? -18.325 39.911 6.139 1.00 8.63 838 PHE A N 1
ATOM 6517 C CA . PHE A 1 838 ? -18.440 41.087 5.277 1.00 8.41 838 PHE A CA 1
ATOM 6518 C C . PHE A 1 838 ? -19.527 42.027 5.790 1.00 8.21 838 PHE A C 1
ATOM 6519 O O . PHE A 1 838 ? -20.603 41.556 6.125 1.00 9.16 838 PHE A O 1
ATOM 6527 N N . PRO A 1 839 ? -19.297 43.342 5.808 1.00 8.16 839 PRO A N 1
ATOM 6528 C CA . PRO A 1 839 ? -20.349 44.256 6.278 1.00 8.64 839 PRO A CA 1
ATOM 6529 C C . PRO A 1 839 ? -21.387 44.555 5.203 1.00 8.24 839 PRO A C 1
ATOM 6530 O O . PRO A 1 839 ? -21.117 45.289 4.243 1.00 8.74 839 PRO A O 1
ATOM 6534 N N . PHE A 1 840 ? -22.568 44.003 5.380 1.00 8.39 840 PHE A N 1
ATOM 6535 C CA . PHE A 1 840 ? -23.720 44.365 4.561 1.00 8.54 840 PHE A CA 1
ATOM 6536 C C . PHE A 1 840 ? -24.281 45.682 5.056 1.00 8.03 840 PHE A C 1
ATOM 6537 O O . PHE A 1 840 ? -23.847 46.230 6.075 1.00 8.50 840 PHE A O 1
ATOM 6545 N N . ILE A 1 841 ? -25.227 46.243 4.293 1.00 7.98 841 ILE A N 1
ATOM 6546 C CA . ILE A 1 841 ? -25.577 47.651 4.498 1.00 8.27 841 ILE A CA 1
ATOM 6547 C C . ILE A 1 841 ? -26.060 47.952 5.912 1.00 8.39 841 ILE A C 1
ATOM 6548 O O . ILE A 1 841 ? -25.744 48.999 6.447 1.00 8.93 841 ILE A O 1
ATOM 6553 N N . LYS A 1 842 ? -26.845 47.067 6.532 1.00 8.95 842 LYS A N 1
ATOM 6554 C CA . LYS A 1 842 ? -27.352 47.379 7.870 1.00 9.73 842 LYS A CA 1
ATOM 6555 C C . LYS A 1 842 ? -26.277 47.460 8.920 1.00 9.49 842 LYS A C 1
ATOM 6556 O O . LYS A 1 842 ? -26.505 48.055 9.973 1.00 11.35 842 LYS A O 1
ATOM 6562 N N . GLN A 1 843 ? -25.108 46.884 8.671 1.00 8.60 843 GLN A N 1
ATOM 6563 C CA A GLN A 1 843 ? -23.979 46.950 9.604 0.50 8.59 843 GLN A CA 1
ATOM 6564 C CA B GLN A 1 843 ? -24.031 46.984 9.622 0.50 8.68 843 GLN A CA 1
ATOM 6565 C C . GLN A 1 843 ? -23.299 48.308 9.568 1.00 8.29 843 GLN A C 1
ATOM 6566 O O . GLN A 1 843 ? -22.526 48.640 10.479 1.00 8.84 843 GLN A O 1
ATOM 6577 N N . ILE A 1 844 ? -23.520 49.071 8.492 1.00 7.55 844 ILE A N 1
ATOM 6578 C CA . ILE A 1 844 ? -22.860 50.347 8.314 1.00 8.11 844 ILE A CA 1
ATOM 6579 C C . ILE A 1 844 ? -23.909 51.437 8.579 1.00 8.09 844 ILE A C 1
ATOM 6580 O O . ILE A 1 844 ? -24.932 51.456 7.930 1.00 9.09 844 ILE A O 1
ATOM 6585 N N . PRO A 1 845 ? -23.681 52.350 9.531 1.00 8.06 845 PRO A N 1
ATOM 6586 C CA . PRO A 1 845 ? -24.722 53.320 9.813 1.00 8.54 845 PRO A CA 1
ATOM 6587 C C . PRO A 1 845 ? -24.896 54.264 8.633 1.00 8.27 845 PRO A C 1
ATOM 6588 O O . PRO A 1 845 ? -23.933 54.590 7.933 1.00 8.32 845 PRO A O 1
ATOM 6592 N N . ASP A 1 846 ? -26.107 54.787 8.484 1.00 8.24 846 ASP A N 1
ATOM 6593 C CA . ASP A 1 846 ? -26.328 55.854 7.515 1.00 9.04 846 ASP A CA 1
ATOM 6594 C C . ASP A 1 846 ? -25.612 57.137 7.952 1.00 9.24 846 ASP A C 1
ATOM 6595 O O . ASP A 1 846 ? -25.227 57.933 7.110 1.00 10.90 846 ASP A O 1
ATOM 6600 N N . LYS A 1 847 ? -25.437 57.310 9.261 1.00 8.82 847 LYS A N 1
ATOM 6601 C CA A LYS A 1 847 ? -24.728 58.486 9.808 0.60 9.89 847 LYS A CA 1
ATOM 6602 C CA B LYS A 1 847 ? -24.741 58.464 9.788 0.40 9.67 847 LYS A CA 1
ATOM 6603 C C . LYS A 1 847 ? -23.236 58.246 9.709 1.00 9.55 847 LYS A C 1
ATOM 6604 O O . LYS A 1 847 ? -22.596 57.653 10.602 1.00 14.40 847 LYS A O 1
ATOM 6615 N N . LEU A 1 848 ? -22.657 58.644 8.612 1.00 9.22 848 LEU A N 1
ATOM 6616 C CA . LEU A 1 848 ? -21.210 58.713 8.422 1.00 9.00 848 LEU A CA 1
ATOM 6617 C C . LEU A 1 848 ? -20.942 60.181 8.151 1.00 9.00 848 LEU A C 1
ATOM 6618 O O . LEU A 1 848 ? -21.385 60.709 7.127 1.00 10.87 848 LEU A O 1
ATOM 6623 N N . ASP A 1 849 ? -20.265 60.832 9.074 1.00 8.22 849 ASP A N 1
ATOM 6624 C CA . ASP A 1 849 ? -20.070 62.280 9.023 1.00 8.81 849 ASP A CA 1
ATOM 6625 C C . ASP A 1 849 ? -18.596 62.606 8.835 1.00 8.03 849 ASP A C 1
ATOM 6626 O O . ASP A 1 849 ? -17.756 62.112 9.579 1.00 10.66 849 ASP A O 1
ATOM 6631 N N . ILE A 1 850 ? -18.302 63.487 7.899 1.00 7.52 850 ILE A N 1
ATOM 6632 C CA . ILE A 1 850 ? -16.956 63.970 7.653 1.00 7.52 850 ILE A CA 1
ATOM 6633 C C . ILE A 1 850 ? -16.899 65.443 7.972 1.00 7.87 850 ILE A C 1
ATOM 6634 O O . ILE A 1 850 ? -17.815 66.183 7.611 1.00 8.91 850 ILE A O 1
ATOM 6639 N N . VAL A 1 851 ? -15.823 65.885 8.613 1.00 7.54 851 VAL A N 1
ATOM 6640 C CA . VAL A 1 851 ? -15.510 67.309 8.713 1.00 8.05 851 VAL A CA 1
ATOM 6641 C C . VAL A 1 851 ? -14.091 67.504 8.229 1.00 7.53 851 VAL A C 1
ATOM 6642 O O . VAL A 1 851 ? -13.146 66.982 8.835 1.00 8.33 851 VAL A O 1
ATOM 6646 N N . TYR A 1 852 ? -13.913 68.218 7.116 1.00 7.56 852 TYR A N 1
ATOM 6647 C CA . TYR A 1 852 ? -12.587 68.508 6.619 1.00 7.70 852 TYR A CA 1
ATOM 6648 C C . TYR A 1 852 ? -12.009 69.702 7.374 1.00 8.23 852 TYR A C 1
ATOM 6649 O O . TYR A 1 852 ? -12.645 70.762 7.476 1.00 10.46 852 TYR A O 1
ATOM 6658 N N . VAL A 1 853 ? -10.804 69.528 7.879 1.00 7.75 853 VAL A N 1
ATOM 6659 C CA . VAL A 1 853 ? -10.061 70.582 8.586 1.00 8.25 853 VAL A CA 1
ATOM 6660 C C . VAL A 1 853 ? -8.708 70.648 7.920 1.00 8.73 853 VAL A C 1
ATOM 6661 O O . VAL A 1 853 ? -7.710 70.159 8.418 1.00 10.03 853 VAL A O 1
ATOM 6665 N N . ASN A 1 854 ? -8.692 71.224 6.718 1.00 8.96 854 ASN A N 1
ATOM 6666 C CA . ASN A 1 854 ? -7.571 71.061 5.831 1.00 8.98 854 ASN A CA 1
ATOM 6667 C C . ASN A 1 854 ? -6.486 72.099 6.063 1.00 9.37 854 ASN A C 1
ATOM 6668 O O . ASN A 1 854 ? -6.744 73.298 6.022 1.00 11.18 854 ASN A O 1
ATOM 6673 N N . HIS A 1 855 ? -5.271 71.623 6.304 1.00 8.96 855 HIS A N 1
ATOM 6674 C CA . HIS A 1 855 ? -4.077 72.453 6.477 1.00 8.71 855 HIS A CA 1
ATOM 6675 C C . HIS A 1 855 ? -3.180 72.180 5.283 1.00 8.56 855 HIS A C 1
ATOM 6676 O O . HIS A 1 855 ? -2.528 71.130 5.217 1.00 9.51 855 HIS A O 1
ATOM 6683 N N . PRO A 1 856 ? -3.113 73.101 4.314 1.00 9.27 856 PRO A N 1
ATOM 6684 C CA . PRO A 1 856 ? -2.333 72.813 3.096 1.00 9.06 856 PRO A CA 1
ATOM 6685 C C . PRO A 1 856 ? -0.938 72.309 3.375 1.00 8.97 856 PRO A C 1
ATOM 6686 O O . PRO A 1 856 ? -0.187 72.901 4.161 1.00 10.07 856 PRO A O 1
ATOM 6690 N N . ARG A 1 857 ? -0.547 71.250 2.675 1.00 9.04 857 ARG A N 1
ATOM 6691 C CA . ARG A 1 857 ? 0.771 70.658 2.863 1.00 9.36 857 ARG A CA 1
ATOM 6692 C C . ARG A 1 857 ? 1.830 71.401 2.075 1.00 9.74 857 ARG A C 1
ATOM 6693 O O . ARG A 1 857 ? 1.637 71.634 0.874 1.00 11.12 857 ARG A O 1
ATOM 6701 N N . PRO A 1 858 ? 2.982 71.716 2.690 1.00 10.44 858 PRO A N 1
ATOM 6702 C CA . PRO A 1 858 ? 4.052 72.385 1.933 1.00 11.85 858 PRO A CA 1
ATOM 6703 C C . PRO A 1 858 ? 4.450 71.658 0.665 1.00 11.80 858 PRO A C 1
ATOM 6704 O O . PRO A 1 858 ? 4.774 72.310 -0.335 1.00 15.01 858 PRO A O 1
ATOM 6708 N N . ASP A 1 859 ? 4.457 70.332 0.670 1.00 10.15 859 ASP A N 1
ATOM 6709 C CA . ASP A 1 859 ? 4.986 69.558 -0.451 1.00 11.18 859 ASP A CA 1
ATOM 6710 C C . ASP A 1 859 ? 3.918 68.919 -1.314 1.00 11.76 859 ASP A C 1
ATOM 6711 O O . ASP A 1 859 ? 4.244 68.308 -2.302 1.00 16.33 859 ASP A O 1
ATOM 6716 N N . GLY A 1 860 ? 2.644 69.041 -0.957 1.00 9.80 860 GLY A N 1
ATOM 6717 C CA . GLY A 1 860 ? 1.591 68.439 -1.733 1.00 9.83 860 GLY A CA 1
ATOM 6718 C C . GLY A 1 860 ? 1.165 69.297 -2.902 1.00 9.35 860 GLY A C 1
ATOM 6719 O O . GLY A 1 860 ? 1.282 70.514 -2.842 1.00 10.28 860 GLY A O 1
ATOM 6720 N N . PRO A 1 861 ? 0.627 68.692 -3.962 1.00 9.37 861 PRO A N 1
ATOM 6721 C CA . PRO A 1 861 ? 0.192 69.505 -5.108 1.00 9.53 861 PRO A CA 1
ATOM 6722 C C . PRO A 1 861 ? -1.011 70.327 -4.692 1.00 9.13 861 PRO A C 1
ATOM 6723 O O . PRO A 1 861 ? -2.019 69.782 -4.214 1.00 9.40 861 PRO A O 1
ATOM 6727 N N . PHE A 1 862 ? -0.906 71.654 -4.842 1.00 9.61 862 PHE A N 1
ATOM 6728 C CA . PHE A 1 862 ? -1.961 72.575 -4.419 1.00 9.93 862 PHE A CA 1
ATOM 6729 C C . PHE A 1 862 ? -2.296 72.373 -2.949 1.00 9.77 862 PHE A C 1
ATOM 6730 O O . PHE A 1 862 ? -3.379 72.722 -2.496 1.00 11.41 862 PHE A O 1
ATOM 6738 N N . GLY A 1 863 ? -1.326 71.853 -2.181 1.00 9.33 863 GLY A N 1
ATOM 6739 C CA . GLY A 1 863 ? -1.516 71.605 -0.763 1.00 9.52 863 GLY A CA 1
ATOM 6740 C C . GLY A 1 863 ? -2.090 70.269 -0.366 1.00 9.13 863 GLY A C 1
ATOM 6741 O O . GLY A 1 863 ? -2.255 70.010 0.838 1.00 9.21 863 GLY A O 1
ATOM 6742 N N . ALA A 1 864 ? -2.387 69.364 -1.311 1.00 8.60 864 ALA A N 1
ATOM 6743 C CA . ALA A 1 864 ? -3.047 68.095 -0.986 1.00 8.41 864 ALA A CA 1
ATOM 6744 C C . ALA A 1 864 ? -2.123 67.097 -0.303 1.00 8.35 864 ALA A C 1
ATOM 6745 O O . ALA A 1 864 ? -0.957 66.930 -0.683 1.00 9.69 864 ALA A O 1
ATOM 6747 N N . SER A 1 865 ? -2.709 66.344 0.643 1.00 7.82 865 SER A N 1
ATOM 6748 C CA . SER A 1 865 ? -2.170 65.051 1.048 1.00 7.87 865 SER A CA 1
ATOM 6749 C C . SER A 1 865 ? -2.946 63.943 0.327 1.00 7.63 865 SER A C 1
ATOM 6750 O O . SER A 1 865 ? -3.905 64.196 -0.402 1.00 8.41 865 SER A O 1
ATOM 6753 N N . GLY A 1 866 ? -2.569 62.691 0.592 1.00 7.69 866 GLY A N 1
ATOM 6754 C CA . GLY A 1 866 ? -3.417 61.583 0.217 1.00 7.62 866 GLY A CA 1
ATOM 6755 C C . GLY A 1 866 ? -4.652 61.488 1.104 1.00 7.09 866 GLY A C 1
ATOM 6756 O O . GLY A 1 866 ? -4.837 62.269 2.040 1.00 7.47 866 GLY A O 1
ATOM 6757 N N . VAL A 1 867 ? -5.470 60.482 0.800 1.00 7.19 867 VAL A N 1
ATOM 6758 C CA . VAL A 1 867 ? -6.596 60.119 1.661 1.00 7.25 867 VAL A CA 1
ATOM 6759 C C . VAL A 1 867 ? -6.750 58.625 1.849 1.00 6.93 867 VAL A C 1
ATOM 6760 O O . VAL A 1 867 ? -7.387 58.201 2.819 1.00 7.27 867 VAL A O 1
ATOM 6764 N N . GLY A 1 868 ? -6.265 57.804 0.911 1.00 6.94 868 GLY A N 1
ATOM 6765 C CA . GLY A 1 868 ? -6.817 56.459 0.787 1.00 7.59 868 GLY A CA 1
ATOM 6766 C C . GLY A 1 868 ? -6.856 55.664 2.075 1.00 7.22 868 GLY A C 1
ATOM 6767 O O . GLY A 1 868 ? -7.879 55.051 2.397 1.00 7.85 868 GLY A O 1
ATOM 6768 N N . GLU A 1 869 ? -5.753 55.628 2.805 1.00 6.84 869 GLU A N 1
ATOM 6769 C CA . GLU A 1 869 ? -5.654 54.805 3.995 1.00 7.12 869 GLU A CA 1
ATOM 6770 C C . GLU A 1 869 ? -6.045 55.501 5.280 1.00 6.90 869 GLU A C 1
ATOM 6771 O O . GLU A 1 869 ? -6.257 54.834 6.294 1.00 7.65 869 GLU A O 1
ATOM 6777 N N . LEU A 1 870 ? -6.122 56.833 5.286 1.00 7.00 870 LEU A N 1
ATOM 6778 C CA . LEU A 1 870 ? -6.471 57.531 6.512 1.00 7.21 870 LEU A CA 1
ATOM 6779 C C . LEU A 1 870 ? -7.703 56.946 7.219 1.00 6.90 870 LEU A C 1
ATOM 6780 O O . LEU A 1 870 ? -7.661 56.732 8.434 1.00 7.05 870 LEU A O 1
ATOM 6785 N N . PRO A 1 871 ? -8.824 56.704 6.528 1.00 7.18 871 PRO A N 1
ATOM 6786 C CA . PRO A 1 871 ? -10.028 56.284 7.249 1.00 7.21 871 PRO A CA 1
ATOM 6787 C C . PRO A 1 871 ? -9.989 54.884 7.851 1.00 6.63 871 PRO A C 1
ATOM 6788 O O . PRO A 1 871 ? -10.914 54.542 8.548 1.00 7.47 871 PRO A O 1
ATOM 6792 N N . LEU A 1 872 ? -8.943 54.093 7.544 1.00 6.74 872 LEU A N 1
ATOM 6793 C CA . LEU A 1 872 ? -8.804 52.771 8.170 1.00 6.95 872 LEU A CA 1
ATOM 6794 C C . LEU A 1 872 ? -7.684 52.728 9.197 1.00 6.56 872 LEU A C 1
ATOM 6795 O O . LEU A 1 872 ? -7.446 51.681 9.807 1.00 7.16 872 LEU A O 1
ATOM 6800 N N . THR A 1 873 ? -7.013 53.865 9.472 1.00 6.83 873 THR A N 1
ATOM 6801 C CA . THR A 1 873 ? -5.929 53.842 10.432 1.00 7.01 873 THR A CA 1
ATOM 6802 C C . THR A 1 873 ? -6.378 53.372 11.814 1.00 6.99 873 THR A C 1
ATOM 6803 O O . THR A 1 873 ? -5.734 52.513 12.395 1.00 7.59 873 THR A O 1
ATOM 6807 N N . SER A 1 874 ? -7.453 53.958 12.357 1.00 6.94 874 SER A N 1
ATOM 6808 C CA . SER A 1 874 ? -7.885 53.561 13.679 1.00 7.03 874 SER A CA 1
ATOM 6809 C C . SER A 1 874 ? -9.394 53.620 13.934 1.00 6.85 874 SER A C 1
ATOM 6810 O O . SER A 1 874 ? -9.775 53.650 15.106 1.00 7.35 874 SER A O 1
ATOM 6813 N N . PRO A 1 875 ? -10.290 53.534 12.935 1.00 6.95 875 PRO A N 1
ATOM 6814 C CA . PRO A 1 875 ? -11.726 53.585 13.304 1.00 6.96 875 PRO A CA 1
ATOM 6815 C C . PRO A 1 875 ? -12.140 52.472 14.253 1.00 6.72 875 PRO A C 1
ATOM 6816 O O . PRO A 1 875 ? -13.006 52.648 15.100 1.00 7.06 875 PRO A O 1
ATOM 6820 N N . HIS A 1 876 ? -11.518 51.311 14.079 1.00 6.40 876 HIS A N 1
ATOM 6821 C CA . HIS A 1 876 ? -11.760 50.163 14.926 1.00 6.74 876 HIS A CA 1
ATOM 6822 C C . HIS A 1 876 ? -11.341 50.394 16.368 1.00 6.77 876 HIS A C 1
ATOM 6823 O O . HIS A 1 876 ? -11.924 49.794 17.267 1.00 7.52 876 HIS A O 1
ATOM 6830 N N . ALA A 1 877 ? -10.306 51.207 16.595 1.00 7.06 877 ALA A N 1
ATOM 6831 C CA . ALA A 1 877 ? -10.000 51.615 17.968 1.00 7.20 877 ALA A CA 1
ATOM 6832 C C . ALA A 1 877 ? -11.099 52.478 18.545 1.00 6.67 877 ALA A C 1
ATOM 6833 O O . ALA A 1 877 ? -11.527 52.258 19.683 1.00 7.45 877 ALA A O 1
ATOM 6835 N N . ALA A 1 878 ? -11.578 53.466 17.780 1.00 6.87 878 ALA A N 1
ATOM 6836 C CA . ALA A 1 878 ? -12.695 54.272 18.270 1.00 6.92 878 ALA A CA 1
ATOM 6837 C C . ALA A 1 878 ? -13.893 53.386 18.602 1.00 6.77 878 ALA A C 1
ATOM 6838 O O . ALA A 1 878 ? -14.565 53.595 19.621 1.00 7.29 878 ALA A O 1
ATOM 6840 N N . ILE A 1 879 ? -14.189 52.400 17.769 1.00 6.63 879 ILE A N 1
ATOM 6841 C CA . ILE A 1 879 ? -15.327 51.521 18.019 1.00 6.57 879 ILE A CA 1
ATOM 6842 C C . ILE A 1 879 ? -15.126 50.701 19.288 1.00 6.81 879 ILE A C 1
ATOM 6843 O O . ILE A 1 879 ? -16.048 50.611 20.118 1.00 7.50 879 ILE A O 1
ATOM 6848 N N . ILE A 1 880 ? -13.955 50.094 19.470 1.00 6.70 880 ILE A N 1
ATOM 6849 C CA . ILE A 1 880 ? -13.704 49.326 20.701 1.00 7.40 880 ILE A CA 1
ATOM 6850 C C . ILE A 1 880 ? -13.709 50.252 21.915 1.00 7.40 880 ILE A C 1
ATOM 6851 O O . ILE A 1 880 ? -14.197 49.869 22.985 1.00 7.40 880 ILE A O 1
ATOM 6856 N N . ASN A 1 881 ? -13.191 51.466 21.754 1.00 7.26 881 ASN A N 1
ATOM 6857 C CA . ASN A 1 881 ? -13.240 52.446 22.850 1.00 7.65 881 ASN A CA 1
ATOM 6858 C C . ASN A 1 881 ? -14.685 52.791 23.172 1.00 7.56 881 ASN A C 1
ATOM 6859 O O . ASN A 1 881 ? -15.002 53.043 24.346 1.00 8.30 881 ASN A O 1
ATOM 6864 N N . ALA A 1 882 ? -15.566 52.798 22.182 1.00 7.36 882 ALA A N 1
ATOM 6865 C CA . ALA A 1 882 ? -16.975 53.070 22.390 1.00 7.38 882 ALA A CA 1
ATOM 6866 C C . ALA A 1 882 ? -17.671 51.904 23.086 1.00 7.98 882 ALA A C 1
ATOM 6867 O O . ALA A 1 882 ? -18.541 52.127 23.938 1.00 8.43 882 ALA A O 1
ATOM 6869 N N . ILE A 1 883 ? -17.308 50.669 22.744 1.00 7.22 883 ILE A N 1
ATOM 6870 C CA . ILE A 1 883 ? -17.854 49.520 23.466 1.00 7.69 883 ILE A CA 1
ATOM 6871 C C . ILE A 1 883 ? -17.459 49.602 24.948 1.00 7.66 883 ILE A C 1
ATOM 6872 O O . ILE A 1 883 ? -18.264 49.342 25.837 1.00 8.64 883 ILE A O 1
ATOM 6877 N N . LYS A 1 884 ? -16.216 49.986 25.217 1.00 7.95 884 LYS A N 1
ATOM 6878 C CA . LYS A 1 884 ? -15.761 50.182 26.582 1.00 8.46 884 LYS A CA 1
ATOM 6879 C C . LYS A 1 884 ? -16.542 51.288 27.283 1.00 8.84 884 LYS A C 1
ATOM 6880 O O . LYS A 1 884 ? -16.975 51.107 28.420 1.00 9.92 884 LYS A O 1
ATOM 6886 N N . SER A 1 885 ? -16.724 52.422 26.620 1.00 9.16 885 SER A N 1
ATOM 6887 C CA . SER A 1 885 ? -17.586 53.505 27.130 1.00 10.31 885 SER A CA 1
ATOM 6888 C C . SER A 1 885 ? -18.962 52.990 27.489 1.00 10.06 885 SER A C 1
ATOM 6889 O O . SER A 1 885 ? -19.510 53.347 28.534 1.00 11.86 885 SER A O 1
ATOM 6892 N N . ALA A 1 886 ? -19.550 52.204 26.613 1.00 9.77 886 ALA A N 1
ATOM 6893 C CA . ALA A 1 886 ? -20.923 51.734 26.796 1.00 10.05 886 ALA A CA 1
ATOM 6894 C C . ALA A 1 886 ? -21.074 50.775 27.963 1.00 9.91 886 ALA A C 1
ATOM 6895 O O . ALA A 1 886 ? -22.075 50.814 28.660 1.00 11.10 886 ALA A O 1
ATOM 6897 N N . THR A 1 887 ? -20.107 49.859 28.100 1.00 9.66 887 THR A N 1
ATOM 6898 C CA . THR A 1 887 ? -20.320 48.656 28.893 1.00 9.65 887 THR A CA 1
ATOM 6899 C C . THR A 1 887 ? -19.294 48.383 29.971 1.00 10.58 887 THR A C 1
ATOM 6900 O O . THR A 1 887 ? -19.513 47.499 30.812 1.00 12.09 887 THR A O 1
ATOM 6904 N N . GLY A 1 888 ? -18.155 49.065 29.949 1.00 10.30 888 GLY A N 1
ATOM 6905 C CA . GLY A 1 888 ? -17.047 48.738 30.803 1.00 12.01 888 GLY A CA 1
ATOM 6906 C C . GLY A 1 888 ? -16.147 47.632 30.334 1.00 13.45 888 GLY A C 1
ATOM 6907 O O . GLY A 1 888 ? -15.112 47.392 30.977 1.00 17.57 888 GLY A O 1
ATOM 6908 N N . VAL A 1 889 ? -16.464 46.984 29.215 1.00 11.62 889 VAL A N 1
ATOM 6909 C CA A VAL A 1 889 ? -15.518 45.992 28.859 0.30 11.82 889 VAL A CA 1
ATOM 6910 C CA B VAL A 1 889 ? -15.683 45.858 28.602 0.70 13.06 889 VAL A CA 1
ATOM 6911 C C . VAL A 1 889 ? -14.701 46.374 27.615 1.00 10.02 889 VAL A C 1
ATOM 6912 O O . VAL A 1 889 ? -15.116 47.071 26.708 1.00 10.52 889 VAL A O 1
ATOM 6919 N N . ARG A 1 890 ? -13.447 45.955 27.731 1.00 9.75 890 ARG A N 1
ATOM 6920 C CA . ARG A 1 890 ? -12.445 46.197 26.695 1.00 9.18 890 ARG A CA 1
ATOM 6921 C C . ARG A 1 890 ? -12.150 44.932 25.952 1.00 8.99 890 ARG A C 1
ATOM 6922 O O . ARG A 1 890 ? -11.716 43.950 26.547 1.00 10.87 890 ARG A O 1
ATOM 6930 N N . ILE A 1 891 ? -12.346 44.949 24.629 1.00 8.53 891 ILE A N 1
ATOM 6931 C CA . ILE A 1 891 ? -11.894 43.878 23.747 1.00 8.70 891 ILE A CA 1
ATOM 6932 C C . ILE A 1 891 ? -10.504 44.217 23.261 1.00 8.22 891 ILE A C 1
ATOM 6933 O O . ILE A 1 891 ? -10.296 45.257 22.637 1.00 9.25 891 ILE A O 1
ATOM 6938 N N . TYR A 1 892 ? -9.552 43.360 23.605 1.00 7.91 892 TYR A N 1
ATOM 6939 C CA . TYR A 1 892 ? -8.140 43.528 23.263 1.00 8.05 892 TYR A CA 1
ATOM 6940 C C . TYR A 1 892 ? -7.747 42.838 21.968 1.00 7.94 892 TYR A C 1
ATOM 6941 O O . TYR A 1 892 ? -6.743 43.222 21.365 1.00 8.01 892 TYR A O 1
ATOM 6950 N N . ARG A 1 893 ? -8.510 41.818 21.579 1.00 8.13 893 ARG A N 1
ATOM 6951 C CA . ARG A 1 893 ? -8.182 40.975 20.451 1.00 8.10 893 ARG A CA 1
ATOM 6952 C C . ARG A 1 893 ? -9.356 41.007 19.476 1.00 7.62 893 ARG A C 1
ATOM 6953 O O . ARG A 1 893 ? -10.437 40.520 19.782 1.00 8.96 893 ARG A O 1
ATOM 6961 N N . LEU A 1 894 ? -9.156 41.640 18.324 1.00 7.61 894 LEU A N 1
ATOM 6962 C CA . LEU A 1 894 ? -10.247 41.779 17.361 1.00 7.57 894 LEU A CA 1
ATOM 6963 C C . LEU A 1 894 ? -10.525 40.465 16.656 1.00 8.11 894 LEU A C 1
ATOM 6964 O O . LEU A 1 894 ? -9.617 39.650 16.495 1.00 9.10 894 LEU A O 1
ATOM 6969 N N . PRO A 1 895 ? -11.743 40.285 16.139 1.00 8.70 895 PRO A N 1
ATOM 6970 C CA . PRO A 1 895 ? -12.898 41.193 16.235 1.00 8.89 895 PRO A CA 1
ATOM 6971 C C . PRO A 1 895 ? -13.718 40.946 17.489 1.00 8.61 895 PRO A C 1
ATOM 6972 O O . PRO A 1 895 ? -13.643 39.884 18.116 1.00 9.45 895 PRO A O 1
ATOM 6976 N N . ALA A 1 896 ? -14.560 41.923 17.804 1.00 8.53 896 ALA A N 1
ATOM 6977 C CA . ALA A 1 896 ? -15.478 41.880 18.947 1.00 9.32 896 ALA A CA 1
ATOM 6978 C C . ALA A 1 896 ? -16.716 41.045 18.604 1.00 8.99 896 ALA A C 1
ATOM 6979 O O . ALA A 1 896 ? -17.830 41.531 18.605 1.00 10.06 896 ALA A O 1
ATOM 6981 N N . TYR A 1 897 ? -16.524 39.735 18.380 1.00 9.33 897 TYR A N 1
ATOM 6982 C CA . TYR A 1 897 ? -17.645 38.818 18.114 1.00 9.70 897 TYR A CA 1
ATOM 6983 C C . TYR A 1 897 ? -18.604 38.885 19.305 1.00 9.76 897 TYR A C 1
ATOM 6984 O O . TYR A 1 897 ? -18.174 39.025 20.446 1.00 9.55 897 TYR A O 1
ATOM 6993 N N . PRO A 1 898 ? -19.910 38.710 19.058 1.00 9.95 898 PRO A N 1
ATOM 6994 C CA . PRO A 1 898 ? -20.872 38.754 20.151 1.00 10.05 898 PRO A CA 1
ATOM 6995 C C . PRO A 1 898 ? -20.517 37.811 21.319 1.00 9.84 898 PRO A C 1
ATOM 6996 O O . PRO A 1 898 ? -20.597 38.244 22.482 1.00 10.30 898 PRO A O 1
ATOM 7000 N N . GLU A 1 899 ? -20.141 36.558 21.062 1.00 9.72 899 GLU A N 1
ATOM 7001 C CA . GLU A 1 899 ? -19.879 35.665 22.197 1.00 10.09 899 GLU A CA 1
ATOM 7002 C C . GLU A 1 899 ? -18.679 36.174 23.014 1.00 9.89 899 GLU A C 1
ATOM 7003 O O . GLU A 1 899 ? -18.650 36.044 24.237 1.00 10.55 899 GLU A O 1
ATOM 7009 N N . LYS A 1 900 ? -17.679 36.724 22.313 1.00 9.76 900 LYS A N 1
ATOM 7010 C CA . LYS A 1 900 ? -16.525 37.282 22.996 1.00 9.72 900 LYS A CA 1
ATOM 7011 C C . LYS A 1 900 ? -16.922 38.438 23.903 1.00 9.58 900 LYS A C 1
ATOM 7012 O O . LYS A 1 900 ? -16.479 38.536 25.060 1.00 9.99 900 LYS A O 1
ATOM 7018 N N . VAL A 1 901 ? -17.755 39.354 23.388 1.00 9.57 901 VAL A N 1
ATOM 7019 C CA . VAL A 1 901 ? -18.222 40.466 24.211 1.00 9.73 901 VAL A CA 1
ATOM 7020 C C . VAL A 1 901 ? -19.051 39.925 25.384 1.00 10.17 901 VAL A C 1
ATOM 7021 O O . VAL A 1 901 ? -18.900 40.408 26.509 1.00 10.13 901 VAL A O 1
ATOM 7025 N N . LEU A 1 902 ? -19.911 38.952 25.133 1.00 10.17 902 LEU A N 1
ATOM 7026 C CA A LEU A 1 902 ? -20.729 38.375 26.201 0.60 11.34 902 LEU A CA 1
ATOM 7027 C CA B LEU A 1 902 ? -20.746 38.468 26.174 0.40 10.80 902 LEU A CA 1
ATOM 7028 C C . LEU A 1 902 ? -19.926 37.782 27.300 1.00 10.31 902 LEU A C 1
ATOM 7029 O O . LEU A 1 902 ? -20.224 37.977 28.482 1.00 11.26 902 LEU A O 1
ATOM 7038 N N . GLU A 1 903 ? -18.916 37.004 26.927 1.00 10.21 903 GLU A N 1
ATOM 7039 C CA . GLU A 1 903 ? -18.042 36.410 27.928 1.00 10.84 903 GLU A CA 1
ATOM 7040 C C . GLU A 1 903 ? -17.406 37.491 28.783 1.00 11.31 903 GLU A C 1
ATOM 7041 O O . GLU A 1 903 ? -17.311 37.360 30.023 1.00 13.42 903 GLU A O 1
ATOM 7047 N N . ALA A 1 904 ? -17.004 38.584 28.163 1.00 10.88 904 ALA A N 1
ATOM 7048 C CA . ALA A 1 904 ? -16.406 39.667 28.929 1.00 11.88 904 ALA A CA 1
ATOM 7049 C C . ALA A 1 904 ? -17.418 40.381 29.800 1.00 11.53 904 ALA A C 1
ATOM 7050 O O . ALA A 1 904 ? -17.109 40.762 30.931 1.00 13.71 904 ALA A O 1
ATOM 7052 N N . LEU A 1 905 ? -18.630 40.568 29.307 1.00 10.79 905 LEU A N 1
ATOM 7053 C CA . LEU A 1 905 ? -19.695 41.185 30.106 1.00 11.60 905 LEU A CA 1
ATOM 7054 C C . LEU A 1 905 ? -20.028 40.394 31.349 1.00 12.02 905 LEU A C 1
ATOM 7055 O O . LEU A 1 905 ? -20.368 40.965 32.391 1.00 15.05 905 LEU A O 1
ATOM 7060 N N . LYS A 1 906 ? -19.934 39.082 31.247 1.00 11.74 906 LYS A N 1
ATOM 7061 C CA . LYS A 1 906 ? -20.388 38.190 32.302 1.00 12.66 906 LYS A CA 1
ATOM 7062 C C . LYS A 1 906 ? -19.279 37.759 33.243 1.00 14.63 906 LYS A C 1
ATOM 7063 O O . LYS A 1 906 ? -19.552 37.142 34.264 1.00 16.74 906 LYS A O 1
ATOM 7069 N N . ALA A 1 907 ? -18.033 38.093 32.947 1.00 15.11 907 ALA A N 1
ATOM 7070 C CA . ALA A 1 907 ? -16.909 37.651 33.735 1.00 19.57 907 ALA A CA 1
ATOM 7071 C C . ALA A 1 907 ? -16.931 38.246 35.124 1.00 24.98 907 ALA A C 1
ATOM 7072 O O . ALA A 1 907 ? -16.455 37.593 36.068 1.00 30.30 907 ALA A O 1
#